Protein 3RRV (pdb70)

Foldseek 3Di:
DPAPPQWDWDDDFQEIETERDPQVQLSEDAPSSLQRLLPPLVVQQPPVRHAAYEYAYPHQWRYPYHDLVRLLVCLPDLVSVVVSLVSLLSNLVSLLQRQHAYEYQTRAEQEQLRLQVLLSHDAYEYEQHHWYWYCQVVQQFQRQSHHLLRVVVQADVVVSVVRNNPGDTGGPVNCCVRRSHPYYDNGSVVVSVVVRVVVVVDDRVCNRVVSVVSSVVVVVSCVVPNVVSSVRRSVSSNDPSNSVSSVVVNPPD/DQPADQQWDWDDDFQEIEIERPPVVQLSEDAPSSLQRLLRVLVVLQPPVRHAAYEQAYPHQFRYAYHDLVRLLVLLPDVVSLVVSLVSLVSNQVSLLLHQHAYEYQGRAEQEQLRLQNLLSGDAYEYEQFHWYWYCQVVQQFQRQSRHLLRCVVQAPVVVSVVRRNPGDIQGPVRCCVGRSHVYYDNGRVVVRVVVRVVVVPDDRVVRRVVSNVVSVVVVVSCVVCNVVRSVRRSVRSNDPSNNVSSVVVVPPD/DPADQQWDWDDDFLEIEIERPPQVQQSADALRNLLRLLPPLVVLQVDPRHAEYEQAYPHAFRYAYHDLVRLLCCQPPLVSVVVSLVSLLSNLVSLLQRQHAYEYQTNAEQEQLRLQNLLSHDAYEHEQAHWYWYCQQVLQFQRQSHRLLRCVVQAPVVVSVVRNNPGDIGGPVNCCVRRSHVYYDNGSVVVRVVVRVVLVVDDRVVRRVVSNVVSVVVVVSCVVPNVVRSVRRSVRSNDPSNSVSSVVD/DPQDPQWDWDDDFLEIETEGDPAVQQSEDAPRSLQSLLPPLVVLQVPPRHAAYEYAYPYQFRYAYHDLVRLLCCLPDDVSVVVSLVSLLSNLVSLLLRQHAYEYLGRAEQEQLRLQVLLSHDAYEHEQFHWYWYCQVVLFFQRQSRHLLRVVVQAPVVVSVVRNNPRDTGGNVNCCVRRSHPYHDNGSVVVRVVVRVVVVVDDRVCRRVVSNVVSVVVVVSCVVPNVVRSVRRSVRSHDPSNNVSSVVD/DLPQPPQWDWDDDFLEIETERDDVVQQSEDAPSNLQSLLVPLVSQQPPPRHAAYEQAYPHQWRYAYHDLVRLLVLQPDLVSLVVSLVSLVRNQVSLLLGQHAYEYQGRAEQEQLRLQNLLSHDAYEHEQAHKYWYCQVVQQFQRQSRHLLRCVVFADVVVSVVRSNVRDIQGNVNCCVGRSHVYYDNGRVVVRVVVRVVVVVDDRVVRRVVSNVVSVVSVVSCVVPNVVRSVRRSVSSNDPSNSVRSVVVVD/DLPADQQWDWDDDFQEIEIEGDDVVQLSEDADSSLQRLLSPQVVLQPDPRHAAYEYAYPDQFRYAYHDLVRLLVLQPDLVSLVVSLVSLLSNLVSLLVGQHAYEYQGRAEQEQLRLQVLLSHDAYEYEQFHWYWYCQVVLQFQSASGHLLRCVVQAPVVVSVVRRNPRDIGGNVRCCVRRSHPYYDNGSVVVSVVVRVVLVVDDRVVSRVVSNVVSVVVVVSCVVPNVVRSVRRSVRSHDPSNSVSSVVD

Structure (mmCIF, N/CA/C/O backbone):
data_3RRV
#
_entry.id   3RRV
#
_cell.length_a   77.080
_cell.length_b   134.050
_cell.length_c   140.970
_cell.angle_alpha   90.000
_cell.angle_beta   90.000
_cell.angle_gamma   90.000
#
_symmetry.space_group_name_H-M   'P 21 21 21'
#
loop_
_entity.id
_entity.type
_entity.pdbx_description
1 polymer 'enoyl-CoA hydratase/isomerase'
2 non-polymer 'CALCIUM ION'
3 non-polymer 'CHLORIDE ION'
4 non-polymer 1,2-ETHANEDIOL
5 water water
#
loop_
_atom_site.group_PDB
_atom_site.id
_atom_site.type_symbol
_atom_site.label_atom_id
_atom_site.label_alt_id
_atom_site.label_comp_id
_atom_site.label_asym_id
_atom_site.label_entity_id
_atom_site.label_seq_id
_atom_site.pdbx_PDB_ins_code
_atom_site.Cartn_x
_atom_site.Cartn_y
_atom_site.Cartn_z
_atom_site.occupancy
_atom_site.B_iso_or_equiv
_atom_site.auth_seq_id
_atom_site.auth_comp_id
_atom_site.auth_asym_id
_atom_site.auth_atom_id
_atom_site.pdbx_PDB_model_num
ATOM 1 N N . TYR A 1 24 ? -11.505 20.850 37.596 1.00 29.43 2 TYR A N 1
ATOM 2 C CA . TYR A 1 24 ? -10.312 20.726 38.490 1.00 29.08 2 TYR A CA 1
ATOM 3 C C . TYR A 1 24 ? -9.760 22.094 38.920 1.00 29.52 2 TYR A C 1
ATOM 4 O O . TYR A 1 24 ? -8.579 22.215 39.262 1.00 29.00 2 TYR A O 1
ATOM 13 N N . ASP A 1 25 ? -10.623 23.116 38.900 1.00 30.44 3 ASP A N 1
ATOM 14 C CA . ASP A 1 25 ? -10.248 24.483 39.280 1.00 31.07 3 ASP A CA 1
ATOM 15 C C . ASP A 1 25 ? -9.014 24.978 38.524 1.00 30.74 3 ASP A C 1
ATOM 16 O O . ASP A 1 25 ? -8.101 25.543 39.130 1.00 30.84 3 ASP A O 1
ATOM 18 N N . MET A 1 26 ? -8.972 24.728 37.212 1.00 29.98 4 MET A N 1
ATOM 19 C CA . MET A 1 26 ? -7.862 25.191 36.374 1.00 28.16 4 MET A CA 1
ATOM 20 C C . MET A 1 26 ? -8.108 26.655 36.023 1.00 28.20 4 MET A C 1
ATOM 21 O O . MET A 1 26 ? -9.255 27.096 35.981 1.00 27.82 4 MET A O 1
ATOM 26 N N . PRO A 1 27 ? -7.024 27.422 35.800 1.00 27.71 5 PRO A N 1
ATOM 27 C CA . PRO A 1 27 ? -7.225 28.769 35.280 1.00 27.71 5 PRO A CA 1
ATOM 28 C C . PRO A 1 27 ? -7.455 28.700 33.772 1.00 27.68 5 PRO A C 1
ATOM 29 O O . PRO A 1 27 ? -7.271 27.645 33.164 1.00 26.35 5 PRO A O 1
ATOM 33 N N . THR A 1 28 ? -7.854 29.817 33.179 1.00 28.55 6 THR A N 1
ATOM 34 C CA . THR A 1 28 ? -8.217 29.845 31.767 1.00 29.38 6 THR A CA 1
ATOM 35 C C . THR A 1 28 ? -7.126 29.229 30.842 1.00 28.94 6 THR A C 1
ATOM 36 O O . THR A 1 28 ? -7.456 28.606 29.841 1.00 28.79 6 TH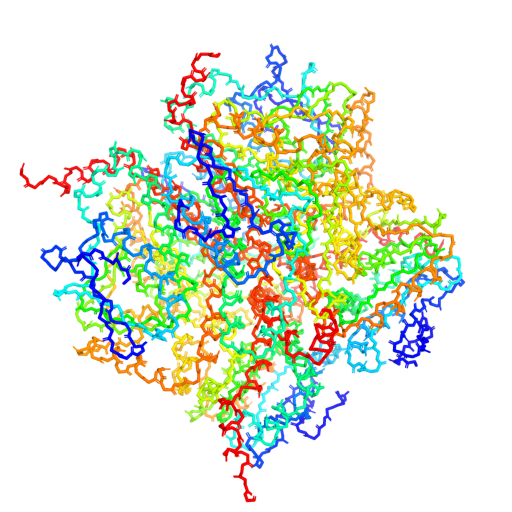R A O 1
ATOM 40 N N . GLU A 1 29 ? -5.851 29.381 31.204 1.00 28.35 7 GLU A N 1
ATOM 41 C CA . GLU A 1 29 ? -4.744 28.894 30.377 1.00 28.38 7 GLU A CA 1
ATOM 42 C C . GLU A 1 29 ? -4.523 27.369 30.332 1.00 28.28 7 GLU A C 1
ATOM 43 O O . GLU A 1 29 ? -3.638 26.884 29.637 1.00 28.00 7 GLU A O 1
ATOM 49 N N . ILE A 1 30 ? -5.327 26.622 31.070 1.00 28.53 8 ILE A N 1
ATOM 50 C CA . ILE A 1 30 ? -5.381 25.181 30.923 1.00 28.19 8 ILE A CA 1
ATOM 51 C C . ILE A 1 30 ? -6.846 24.759 30.785 1.00 28.43 8 ILE A C 1
ATOM 52 O O . ILE A 1 30 ? -7.607 24.712 31.759 1.00 28.52 8 ILE A O 1
ATOM 57 N N . ASP A 1 31 ? -7.260 24.482 29.564 1.00 28.64 9 ASP A N 1
ATOM 58 C CA . ASP A 1 31 ? -8.615 24.035 29.377 1.00 29.16 9 ASP A CA 1
ATOM 59 C C . ASP A 1 31 ? -8.663 22.538 29.599 1.00 29.00 9 ASP A C 1
ATOM 60 O O . ASP A 1 31 ? -7.835 21.808 29.046 1.00 28.30 9 ASP A O 1
ATOM 65 N N . VAL A 1 32 ? -9.615 22.082 30.416 1.00 29.99 10 VAL A N 1
ATOM 66 C CA . VAL A 1 32 ? -9.878 20.629 30.586 1.00 30.15 10 VAL A CA 1
ATOM 67 C C . VAL A 1 32 ? -11.313 20.279 30.182 1.00 30.66 10 VAL A C 1
ATOM 68 O O . VAL A 1 32 ? -12.268 20.796 30.763 1.00 30.99 10 VAL A O 1
ATOM 72 N N . ARG A 1 33 ? -11.446 19.408 29.183 1.00 30.46 11 ARG A N 1
ATOM 73 C CA . ARG A 1 33 ? -12.725 18.915 28.706 1.00 30.57 11 ARG A CA 1
ATOM 74 C C . ARG A 1 33 ? -12.833 17.456 29.130 1.00 30.39 11 ARG A C 1
ATOM 75 O O . ARG A 1 33 ? -11.853 16.704 29.039 1.00 30.44 11 ARG A O 1
ATOM 83 N N . ALA A 1 34 ? -14.008 17.057 29.603 1.00 30.05 12 ALA A N 1
ATOM 84 C CA . ALA A 1 34 ? -14.315 15.651 29.850 1.00 29.22 12 ALA A CA 1
ATOM 85 C C . ALA A 1 34 ? -15.099 15.047 28.675 1.00 29.28 12 ALA A C 1
ATOM 86 O O . ALA A 1 34 ? -15.972 15.703 28.100 1.00 29.35 12 ALA A O 1
ATOM 88 N N . ASP A 1 35 ? -14.726 13.826 28.284 1.00 28.72 13 ASP A N 1
ATOM 89 C CA . ASP A 1 35 ? -15.493 13.020 27.331 1.00 28.88 13 ASP A CA 1
ATOM 90 C C . ASP A 1 35 ? -15.576 11.628 27.952 1.00 28.36 13 ASP A C 1
ATOM 91 O O . ASP A 1 35 ? -14.682 10.803 27.785 1.00 27.92 13 ASP A O 1
ATOM 96 N N . GLY A 1 36 ? -16.662 11.385 28.679 1.00 28.68 14 GLY A N 1
ATOM 97 C CA . GLY A 1 36 ? -16.772 10.206 29.544 1.00 27.99 14 GLY A CA 1
ATOM 98 C C . GLY A 1 36 ? -15.611 10.131 30.529 1.00 27.07 14 GLY A C 1
ATOM 99 O O . GLY A 1 36 ? -15.426 11.025 31.356 1.00 26.82 14 GLY A O 1
ATOM 100 N N . ALA A 1 37 ? -14.822 9.062 30.413 1.00 25.90 15 ALA A N 1
ATOM 101 C CA . ALA A 1 37 ? -13.710 8.787 31.321 1.00 24.30 15 ALA A CA 1
ATOM 102 C C . ALA A 1 37 ? -12.394 9.410 30.820 1.00 23.48 15 ALA A C 1
ATOM 103 O O . ALA A 1 37 ? -11.343 9.264 31.466 1.00 22.79 15 ALA A O 1
ATOM 105 N N . LEU A 1 38 ? -12.474 10.099 29.673 1.00 22.66 16 LEU A N 1
ATOM 106 C CA . LEU A 1 38 ? -11.345 10.781 29.072 1.00 21.78 16 LEU A CA 1
ATOM 107 C C . LEU A 1 38 ? -11.283 12.256 29.472 1.00 21.59 16 LEU A C 1
ATOM 108 O O . LEU A 1 38 ? -12.297 12.937 29.539 1.00 21.66 16 LEU A O 1
ATOM 113 N N . ARG A 1 39 ? -10.078 12.740 29.738 1.00 21.15 17 ARG A N 1
ATOM 114 C CA . ARG A 1 39 ? -9.862 14.169 29.934 1.00 21.13 17 ARG A CA 1
ATOM 115 C C . ARG A 1 39 ? -8.969 14.728 28.825 1.00 21.14 17 ARG A C 1
ATOM 116 O O . ARG A 1 39 ? -7.869 14.221 28.596 1.00 20.96 17 ARG A O 1
ATOM 124 N N . ILE A 1 40 ? -9.434 15.761 28.127 1.00 21.10 18 ILE A N 1
ATOM 125 C CA . ILE A 1 40 ? -8.563 16.442 27.168 1.00 20.60 18 ILE A CA 1
ATOM 126 C C . ILE A 1 40 ? -8.014 17.736 27.761 1.00 20.61 18 ILE A C 1
ATOM 127 O O . ILE A 1 40 ? -8.753 18.654 28.144 1.00 20.59 18 ILE A O 1
ATOM 132 N N . ILE A 1 41 ? -6.696 17.784 27.832 1.00 20.70 19 ILE A N 1
ATOM 133 C CA . ILE A 1 41 ? -5.978 18.853 28.465 1.00 20.45 19 ILE A CA 1
ATOM 134 C C . ILE A 1 41 ? -5.427 19.681 27.321 1.00 21.56 19 ILE A C 1
ATOM 135 O O . ILE A 1 41 ? -4.599 19.180 26.532 1.00 22.09 19 ILE A O 1
ATOM 140 N N . THR A 1 42 ? -5.896 20.923 27.196 1.00 21.80 20 THR A N 1
ATOM 141 C CA . THR A 1 42 ? -5.401 21.816 26.158 1.00 22.26 20 THR A CA 1
ATOM 142 C C . THR A 1 42 ? -4.690 23.016 26.779 1.00 22.79 20 THR A C 1
ATOM 143 O O . THR A 1 42 ? -5.293 23.778 27.540 1.00 23.09 20 THR A O 1
ATOM 147 N N . LEU A 1 43 ? -3.401 23.175 26.470 1.00 22.82 21 LEU A N 1
ATOM 148 C CA . LEU A 1 43 ? -2.669 24.345 26.920 1.00 23.04 21 LEU A CA 1
ATOM 149 C C . LEU A 1 43 ? -3.245 25.535 26.144 1.00 23.90 21 LEU A C 1
ATOM 150 O O . LEU A 1 43 ? -3.373 25.471 24.919 1.00 25.13 21 LEU A O 1
ATOM 155 N N . ASN A 1 44 ? -3.640 26.587 26.846 1.00 24.50 22 ASN A N 1
ATOM 156 C CA . ASN A 1 44 ? -4.554 27.588 26.251 1.00 26.11 22 ASN A CA 1
ATOM 157 C C . ASN A 1 44 ? -4.144 29.039 26.445 1.00 26.12 22 ASN A C 1
ATOM 158 O O . ASN A 1 44 ? -4.807 29.770 27.171 1.00 26.33 22 ASN A O 1
ATOM 163 N N . ARG A 1 45 ? -3.017 29.419 25.822 1.00 26.47 23 ARG A N 1
ATOM 164 C CA . ARG A 1 45 ? -2.664 30.820 25.545 1.00 26.48 23 ARG A CA 1
ATOM 165 C C . ARG A 1 45 ? -2.172 30.834 24.093 1.00 26.49 23 ARG A C 1
ATOM 166 O O . ARG A 1 45 ? -0.996 31.114 23.832 1.00 25.11 23 ARG A O 1
ATOM 174 N N . PRO A 1 46 ? -3.082 30.538 23.142 1.00 26.93 24 PRO A N 1
ATOM 175 C CA . PRO A 1 46 ? -2.680 30.295 21.767 1.00 27.32 24 PRO A CA 1
ATOM 176 C C . PRO A 1 46 ? -1.982 31.464 21.115 1.00 28.46 24 PRO A C 1
ATOM 177 O O . PRO A 1 46 ? -1.088 31.251 20.277 1.00 28.26 24 PRO A O 1
ATOM 181 N N . ASP A 1 47 ? -2.351 32.687 21.514 1.00 29.65 25 ASP A N 1
ATOM 182 C CA . ASP A 1 47 ? -1.746 33.895 20.939 1.00 30.58 25 ASP A CA 1
ATOM 183 C C . ASP A 1 47 ? -0.293 34.116 21.364 1.00 29.75 25 ASP A C 1
ATOM 184 O O . ASP A 1 47 ? 0.414 34.901 20.715 1.00 30.10 25 ASP A O 1
ATOM 189 N N . SER A 1 48 ? 0.138 33.428 22.427 1.00 28.25 26 SER A N 1
ATOM 190 C CA . SER A 1 48 ? 1.547 33.407 22.864 1.00 27.94 26 SER A CA 1
ATOM 191 C C . SER A 1 48 ? 2.234 32.053 22.578 1.00 27.17 26 SER A C 1
ATOM 192 O O . SER A 1 48 ? 3.246 31.719 23.196 1.00 26.67 26 SER A O 1
ATOM 195 N N . LEU A 1 49 ? 1.671 31.267 21.660 1.00 26.35 27 LEU A N 1
ATOM 196 C CA . LEU A 1 49 ? 2.236 29.961 21.316 1.00 24.53 27 LEU A CA 1
ATOM 197 C C . LEU A 1 49 ? 2.298 29.041 22.555 1.00 23.59 27 LEU A C 1
ATOM 198 O O . LEU A 1 49 ? 3.191 28.167 22.712 1.00 21.51 27 LEU A O 1
ATOM 203 N N . ASN A 1 50 ? 1.287 29.259 23.404 1.00 22.13 28 ASN A N 1
ATOM 204 C CA . ASN A 1 50 ? 1.091 28.598 24.682 1.00 21.24 28 ASN A CA 1
ATOM 205 C C . ASN A 1 50 ? 2.304 28.653 25.584 1.00 21.10 28 ASN A C 1
ATOM 206 O O . ASN A 1 50 ? 2.639 27.674 26.265 1.00 21.32 28 ASN A O 1
ATOM 211 N N . SER A 1 51 ? 2.959 29.805 25.607 1.00 20.74 29 SER A N 1
ATOM 212 C CA . SER A 1 51 ? 4.150 29.937 26.400 1.00 20.30 29 SER A CA 1
ATOM 213 C C . SER A 1 51 ? 3.758 29.954 27.858 1.00 20.35 29 SER A C 1
ATOM 214 O O . SER A 1 51 ? 2.612 30.271 28.181 1.00 20.75 29 SER A O 1
ATOM 217 N N . VAL A 1 52 ? 4.707 29.608 28.731 1.00 20.14 30 VAL A N 1
ATOM 218 C CA . VAL A 1 52 ? 4.444 29.408 30.152 1.00 20.40 30 VAL A CA 1
ATOM 219 C C . VAL A 1 52 ? 4.483 30.683 31.016 1.00 20.81 30 VAL A C 1
ATOM 220 O O . VAL A 1 52 ? 5.528 31.313 31.173 1.00 21.47 30 VAL A O 1
ATOM 224 N N . ASN A 1 53 ? 3.335 31.061 31.565 1.00 20.81 31 ASN A N 1
ATOM 225 C CA . ASN A 1 53 ? 3.278 32.103 32.596 1.00 20.87 31 ASN A CA 1
ATOM 226 C C . ASN A 1 53 ? 2.972 31.466 33.959 1.00 20.90 31 ASN A C 1
ATOM 227 O O . ASN A 1 53 ? 2.815 30.235 34.050 1.00 20.47 31 ASN A O 1
ATOM 232 N N . ASP A 1 54 ? 2.869 32.274 35.014 1.00 21.33 32 ASP A N 1
ATOM 233 C CA . ASP A 1 54 ? 2.711 31.704 36.352 1.00 21.92 32 ASP A CA 1
ATOM 234 C C . ASP A 1 54 ? 1.435 30.858 36.468 1.00 21.95 32 ASP A C 1
ATOM 235 O O . ASP A 1 54 ? 1.458 29.813 37.111 1.00 22.04 32 ASP A O 1
ATOM 240 N N . ASP A 1 55 ? 0.351 31.309 35.830 1.00 22.11 33 ASP A N 1
ATOM 241 C CA . ASP A 1 55 ? -0.945 30.643 35.872 1.00 21.87 33 ASP A CA 1
ATOM 242 C C . ASP A 1 55 ? -0.915 29.295 35.159 1.00 21.78 33 ASP A C 1
ATOM 243 O O . ASP A 1 55 ? -1.577 28.347 35.579 1.00 22.28 33 ASP A O 1
ATOM 248 N N . LEU A 1 56 ? -0.170 29.213 34.069 1.00 21.51 34 LEU A N 1
ATOM 249 C CA . LEU A 1 56 ? -0.077 27.967 33.323 1.00 21.22 34 LEU A CA 1
ATOM 250 C C . LEU A 1 56 ? 0.807 26.999 34.112 1.00 20.20 34 LEU A C 1
ATOM 251 O O . LEU A 1 56 ? 0.513 25.812 34.217 1.00 20.07 34 LEU A O 1
ATOM 256 N N . HIS A 1 57 ? 1.864 27.535 34.699 1.00 19.57 35 HIS A N 1
ATOM 257 C CA . HIS A 1 57 ? 2.753 26.764 35.554 1.00 19.06 35 HIS A CA 1
ATOM 258 C C . HIS A 1 57 ? 2.048 26.199 36.799 1.00 19.25 35 HIS A C 1
ATOM 259 O O . HIS A 1 57 ? 2.095 24.985 37.060 1.00 19.12 35 HIS A O 1
ATOM 266 N N . VAL A 1 58 ? 1.376 27.062 37.552 1.00 19.01 36 VAL A N 1
ATOM 267 C CA . VAL A 1 58 ? 0.664 26.617 38.743 1.00 19.03 36 VAL A CA 1
ATOM 268 C C . VAL A 1 58 ? -0.394 25.544 38.404 1.00 19.13 36 VAL A C 1
ATOM 269 O O . VAL A 1 58 ? -0.576 24.558 39.142 1.00 18.36 36 VAL A O 1
ATOM 273 N N . GLY A 1 59 ? -1.111 25.748 37.302 1.00 18.78 37 GLY A N 1
ATOM 274 C CA . GLY A 1 59 ? -2.168 24.812 36.932 1.00 19.18 37 GLY A CA 1
ATOM 275 C C . GLY A 1 59 ? -1.617 23.421 36.643 1.00 19.01 37 GLY A C 1
ATOM 276 O O . GLY A 1 59 ? -2.169 22.423 37.096 1.00 18.97 37 GLY A O 1
ATOM 277 N N . LEU A 1 60 ? -0.528 23.366 35.874 1.00 19.29 38 LEU A N 1
ATOM 278 C CA . LEU A 1 60 ? 0.155 22.121 35.591 1.00 19.32 38 LEU A CA 1
ATOM 279 C C . LEU A 1 60 ? 0.617 21.438 36.858 1.00 19.60 38 LEU A C 1
ATOM 280 O O . LEU A 1 60 ? 0.560 20.222 36.950 1.00 19.99 38 LEU A O 1
ATOM 285 N N . ALA A 1 61 ? 1.060 22.207 37.850 1.00 20.17 39 ALA A N 1
ATOM 286 C CA . ALA A 1 61 ? 1.548 21.612 39.099 1.00 20.43 39 ALA A CA 1
ATOM 287 C C . ALA A 1 61 ? 0.425 20.920 39.881 1.00 21.33 39 ALA A C 1
ATOM 288 O O . ALA A 1 61 ? 0.651 19.892 40.555 1.00 21.15 39 ALA A O 1
ATOM 290 N N . ARG A 1 62 ? -0.782 21.472 39.795 1.00 22.13 40 ARG A N 1
ATOM 291 C CA . ARG A 1 62 ? -1.898 20.927 40.575 1.00 23.71 40 ARG A CA 1
ATOM 292 C C . ARG A 1 62 ? -2.658 19.849 39.834 1.00 23.65 40 ARG A C 1
ATOM 293 O O . ARG A 1 62 ? -3.386 19.071 40.458 1.00 24.35 40 ARG A O 1
ATOM 301 N N . LEU A 1 63 ? -2.498 19.803 38.514 1.00 22.33 41 LEU A N 1
ATOM 302 C CA . LEU A 1 63 ? -3.451 19.064 37.716 1.00 22.36 41 LEU A CA 1
ATOM 303 C C . LEU A 1 63 ? -3.349 17.550 37.896 1.00 21.91 41 LEU A C 1
ATOM 304 O O . LEU A 1 63 ? -4.370 16.873 38.090 1.00 22.35 41 LEU A O 1
ATOM 309 N N . TRP A 1 64 ? -2.125 17.036 37.854 1.00 20.46 42 TRP A N 1
ATOM 310 C CA . TRP A 1 64 ? -1.904 15.613 37.893 1.00 20.28 42 TRP A CA 1
ATOM 311 C C . TRP A 1 64 ? -2.508 14.926 39.115 1.00 21.40 42 TRP A C 1
ATOM 312 O O . TRP A 1 64 ? -3.225 13.935 38.967 1.00 21.43 42 TRP A O 1
ATOM 323 N N . GLN A 1 65 ? -2.270 15.468 40.301 1.00 22.21 43 GLN A N 1
ATOM 324 C CA . GLN A 1 65 ? -2.886 14.915 41.501 1.00 24.21 43 GLN A CA 1
ATOM 325 C C . GLN A 1 65 ? -4.429 14.959 41.463 1.00 25.03 43 GLN A C 1
ATOM 326 O O . GLN A 1 65 ? -5.087 14.015 41.937 1.00 25.60 43 GLN A O 1
ATOM 332 N N . ARG A 1 66 ? -5.016 16.020 40.897 1.00 24.89 44 ARG A N 1
ATOM 333 C CA . ARG A 1 66 ? -6.485 16.059 40.786 1.00 25.57 44 ARG A CA 1
ATOM 334 C C . ARG A 1 66 ? -7.055 15.042 39.781 1.00 25.59 44 ARG A C 1
ATOM 335 O O . ARG A 1 66 ? -8.178 14.550 39.968 1.00 26.57 44 ARG A O 1
ATOM 343 N N . LEU A 1 67 ? -6.291 14.707 38.741 1.00 24.20 45 LEU A N 1
ATOM 344 C CA . LEU A 1 67 ? -6.686 13.619 37.848 1.00 23.99 45 LEU A CA 1
ATOM 345 C C . LEU A 1 67 ? -6.593 12.273 38.577 1.00 23.96 45 LEU A C 1
ATOM 346 O O . LEU A 1 67 ? -7.526 11.462 38.524 1.00 24.10 45 LEU A O 1
ATOM 351 N N . THR A 1 68 ? -5.478 12.060 39.276 1.00 23.34 46 THR A N 1
ATOM 352 C CA . THR A 1 68 ? -5.264 10.843 40.050 1.00 22.72 46 THR A CA 1
ATOM 353 C C . THR A 1 68 ? -6.408 10.584 41.039 1.00 23.55 46 THR A C 1
ATOM 354 O O . THR A 1 68 ? -6.756 9.451 41.269 1.00 24.12 46 THR A O 1
ATOM 358 N N . ASP A 1 69 ? -7.029 11.633 41.561 1.00 24.17 47 ASP A N 1
ATOM 359 C CA . ASP A 1 69 ? -8.016 11.489 42.642 1.00 25.39 47 ASP A CA 1
ATOM 360 C C . ASP A 1 69 ? -9.449 11.542 42.154 1.00 26.07 47 ASP A C 1
ATOM 361 O O . ASP A 1 69 ? -10.379 11.349 42.944 1.00 27.17 47 ASP A O 1
ATOM 366 N N . ASP A 1 70 ? -9.625 11.815 40.864 1.00 26.03 48 ASP A N 1
ATOM 367 C CA . ASP A 1 70 ? -10.952 11.781 40.253 1.00 26.33 48 ASP A CA 1
ATOM 368 C C . ASP A 1 70 ? -11.227 10.387 39.674 1.00 26.05 48 ASP A C 1
ATOM 369 O O . ASP A 1 70 ? -10.870 10.114 38.529 1.00 25.62 48 ASP A O 1
ATOM 374 N N . PRO A 1 71 ? -11.891 9.504 40.450 1.00 26.45 49 PRO A N 1
ATOM 375 C CA . PRO A 1 71 ? -12.031 8.135 39.917 1.00 26.05 49 PRO A CA 1
ATOM 376 C C . PRO A 1 71 ? -12.929 8.083 38.677 1.00 25.15 49 PRO A C 1
ATOM 377 O O . PRO A 1 71 ? -13.021 7.047 38.029 1.00 23.91 49 PRO A O 1
ATOM 381 N N . THR A 1 72 ? -13.542 9.208 38.318 1.00 24.99 50 THR A N 1
ATOM 382 C CA . THR A 1 72 ? -14.308 9.255 37.067 1.00 25.07 50 THR A CA 1
ATOM 383 C C . THR A 1 72 ? -13.405 9.504 35.846 1.00 24.79 50 THR A C 1
ATOM 384 O O . THR A 1 72 ? -13.891 9.468 34.714 1.00 24.53 50 THR A O 1
ATOM 388 N N . ALA A 1 73 ? -12.101 9.753 36.087 1.00 23.74 51 ALA A N 1
ATOM 389 C CA . ALA A 1 73 ? -11.111 9.907 35.012 1.00 22.60 51 ALA A CA 1
ATOM 390 C C . ALA A 1 73 ? -10.210 8.699 34.907 1.00 21.81 51 ALA A C 1
ATOM 391 O O . ALA A 1 73 ? -9.765 8.180 35.933 1.00 21.67 51 ALA A O 1
ATOM 393 N N . ARG A 1 74 ? -9.960 8.233 33.673 1.00 20.97 52 ARG A N 1
ATOM 394 C CA . ARG A 1 74 ? -9.122 7.016 33.473 1.00 20.34 52 ARG A CA 1
ATOM 395 C C . ARG A 1 74 ? -8.086 7.139 32.334 1.00 19.80 52 ARG A C 1
ATOM 396 O O . ARG A 1 74 ? -7.303 6.215 32.085 1.00 18.07 52 ARG A O 1
ATOM 404 N N . ALA A 1 75 ? -8.081 8.289 31.654 1.00 19.31 53 ALA A N 1
ATOM 405 C CA . ALA A 1 75 ? -7.132 8.531 30.575 1.00 18.70 53 ALA A CA 1
ATOM 406 C C . ALA A 1 75 ? -7.118 9.998 30.196 1.00 18.96 53 ALA A C 1
ATOM 407 O O . ALA A 1 75 ? -8.154 10.705 30.329 1.00 19.55 53 ALA A O 1
ATOM 409 N N . ALA A 1 76 ? -5.955 10.461 29.719 1.00 17.66 54 ALA A N 1
ATOM 410 C CA . ALA A 1 76 ? -5.852 11.837 29.262 1.00 16.90 54 ALA A CA 1
ATOM 411 C C . ALA A 1 76 ? -5.118 12.025 27.948 1.00 16.13 54 ALA A C 1
ATOM 412 O O . ALA A 1 76 ? -4.277 11.229 27.573 1.00 16.25 54 ALA A O 1
ATOM 414 N N . VAL A 1 77 ? -5.481 13.090 27.243 1.00 15.81 55 VAL A N 1
ATOM 415 C CA . VAL A 1 77 ? -4.714 13.601 26.127 1.00 14.90 55 VAL A CA 1
ATOM 416 C C . VAL A 1 77 ? -4.281 14.991 26.542 1.00 14.99 55 VAL A C 1
ATOM 417 O O . VAL A 1 77 ? -5.055 15.725 27.169 1.00 14.85 55 VAL A O 1
ATOM 421 N N . ILE A 1 78 ? -3.033 15.335 26.225 1.00 14.94 56 ILE A N 1
ATOM 422 C CA . ILE A 1 78 ? -2.533 16.705 26.393 1.00 14.57 56 ILE A CA 1
ATOM 423 C C . ILE A 1 78 ? -2.063 17.282 25.036 1.00 15.20 56 ILE A C 1
ATOM 424 O O . ILE A 1 78 ? -1.319 16.645 24.282 1.00 14.99 56 ILE A O 1
ATOM 429 N N . THR A 1 79 ? -2.514 18.494 24.734 1.00 15.68 57 THR A N 1
ATOM 430 C CA . THR A 1 79 ? -2.192 19.145 23.463 1.00 15.54 57 THR A CA 1
ATOM 431 C C . THR A 1 79 ? -2.138 20.647 23.697 1.00 15.87 57 THR A C 1
ATOM 432 O O . THR A 1 79 ? -2.395 21.099 24.831 1.00 14.80 57 THR A O 1
ATOM 436 N N . GLY A 1 80 ? -1.778 21.399 22.650 1.00 16.43 58 GLY A N 1
ATOM 437 C CA . GLY A 1 80 ? -1.816 22.860 22.685 1.00 17.71 58 GLY A CA 1
ATOM 438 C C . GLY A 1 80 ? -2.842 23.474 21.757 1.00 19.20 58 GLY A C 1
ATOM 439 O O . GLY A 1 80 ? -3.069 22.967 20.634 1.00 19.31 58 GLY A O 1
ATOM 440 N N . ALA A 1 81 ? -3.470 24.568 22.212 1.00 20.02 59 ALA A N 1
ATOM 441 C CA . ALA A 1 81 ? -4.356 25.354 21.326 1.00 20.87 59 ALA A CA 1
ATOM 442 C C . ALA A 1 81 ? -3.533 26.089 20.266 1.00 21.09 59 ALA A C 1
ATOM 443 O O . ALA A 1 81 ? -2.450 26.571 20.563 1.00 20.47 59 ALA A O 1
ATOM 445 N N . GLY A 1 82 ? -4.056 26.168 19.038 1.00 22.39 60 GLY A N 1
ATOM 446 C CA . GLY A 1 82 ? -3.436 26.943 17.955 1.00 22.43 60 GLY A CA 1
ATOM 447 C C . GLY A 1 82 ? -2.275 26.234 17.294 1.00 22.52 60 GLY A C 1
ATOM 448 O O . GLY A 1 82 ? -2.340 25.032 17.026 1.00 22.48 60 GLY A O 1
ATOM 449 N N . ARG A 1 83 ? -1.209 26.971 17.018 1.00 23.00 61 ARG A N 1
ATOM 450 C CA . ARG A 1 83 ? -0.126 26.426 16.160 1.00 23.34 61 ARG A CA 1
ATOM 451 C C . ARG A 1 83 ? 0.919 25.624 16.932 1.00 22.51 61 ARG A C 1
ATOM 452 O O . ARG A 1 83 ? 1.561 24.734 16.378 1.00 22.39 61 ARG A O 1
ATOM 454 N N . ALA A 1 84 ? 1.062 25.898 18.223 1.00 21.75 62 ALA A N 1
ATOM 455 C CA . ALA A 1 84 ? 2.098 25.219 18.972 1.00 21.21 62 ALA A CA 1
ATOM 456 C C . ALA A 1 84 ? 1.577 24.320 20.078 1.00 20.68 62 ALA A C 1
ATOM 457 O O . ALA A 1 84 ? 0.458 24.452 20.556 1.00 20.88 62 ALA A O 1
ATOM 459 N N . PHE A 1 85 ? 2.423 23.393 20.479 1.00 19.99 63 PHE A N 1
ATOM 460 C CA . PHE A 1 85 ? 2.198 22.699 21.711 1.00 19.51 63 PHE A CA 1
ATOM 461 C C . PHE A 1 85 ? 2.544 23.675 22.865 1.00 19.55 63 PHE A C 1
ATOM 462 O O . PHE A 1 85 ? 1.687 23.991 23.673 1.00 19.30 63 PHE A O 1
ATOM 470 N N . SER A 1 86 ? 3.788 24.140 22.921 1.00 19.60 64 SER A N 1
ATOM 471 C CA . SER A 1 86 ? 4.207 25.199 23.828 1.00 20.79 64 SER A CA 1
ATOM 472 C C . SER A 1 86 ? 5.596 25.709 23.447 1.00 21.44 64 SER A C 1
ATOM 473 O O . SER A 1 86 ? 6.548 24.959 23.390 1.00 21.99 64 SER A O 1
ATOM 476 N N . ALA A 1 87 ? 5.691 27.009 23.224 1.00 23.23 65 ALA A N 1
ATOM 477 C CA . ALA A 1 87 ? 6.908 27.675 22.825 1.00 24.62 65 ALA A CA 1
ATOM 478 C C . ALA A 1 87 ? 7.879 27.904 23.969 1.00 25.64 65 ALA A C 1
ATOM 479 O O . ALA A 1 87 ? 8.992 28.382 23.754 1.00 26.56 65 ALA A O 1
ATOM 481 N N . GLY A 1 88 ? 7.489 27.572 25.186 1.00 26.74 66 GLY A N 1
ATOM 482 C CA . GLY A 1 88 ? 8.397 27.773 26.327 1.00 27.77 66 GLY A CA 1
ATOM 483 C C . GLY A 1 88 ? 7.973 28.875 27.285 1.00 28.02 66 GLY A C 1
ATOM 484 O O . GLY A 1 88 ? 6.827 29.291 27.294 1.00 27.21 66 GLY A O 1
ATOM 485 N N . GLY A 1 89 ? 8.914 29.336 28.104 1.00 28.99 67 GLY A N 1
ATOM 486 C CA . GLY A 1 89 ? 8.648 30.416 29.051 1.00 28.95 67 GLY A CA 1
ATOM 487 C C . GLY A 1 89 ? 8.278 31.727 28.386 1.00 29.78 67 GLY A C 1
ATOM 488 O O . GLY A 1 89 ? 8.860 32.132 27.368 1.00 29.08 67 GLY A O 1
ATOM 489 N N . ASP A 1 90 ? 7.256 32.351 28.960 1.00 30.65 68 ASP A N 1
ATOM 490 C CA . ASP A 1 90 ? 6.921 33.742 28.728 1.00 31.65 68 ASP A CA 1
ATOM 491 C C . ASP A 1 90 ? 8.123 34.562 29.218 1.00 31.66 68 ASP A C 1
ATOM 492 O O . ASP A 1 90 ? 8.572 34.377 30.357 1.00 31.81 68 ASP A O 1
ATOM 497 N N . PHE A 1 91 ? 8.659 35.432 28.352 1.00 31.84 69 PHE A N 1
ATOM 498 C CA . PHE A 1 91 ? 9.852 36.256 28.673 1.00 31.61 69 PHE A CA 1
ATOM 499 C C . PHE A 1 91 ? 9.626 37.180 29.853 1.00 30.29 69 PHE A C 1
ATOM 500 O O . PHE A 1 91 ? 10.526 37.367 30.664 1.00 30.14 69 PHE A O 1
ATOM 508 N N . GLY A 1 92 ? 8.432 37.756 29.934 1.00 29.25 70 GLY A N 1
ATOM 509 C CA . GLY A 1 92 ? 8.022 38.541 31.098 1.00 28.56 70 GLY A CA 1
ATOM 510 C C . GLY A 1 92 ? 8.008 37.753 32.413 1.00 27.68 70 GLY A C 1
ATOM 511 O O . GLY A 1 92 ? 8.454 38.265 33.455 1.00 27.80 70 GLY A O 1
ATOM 512 N N . TYR A 1 93 ? 7.498 36.515 32.369 1.00 26.07 71 TYR A N 1
ATOM 513 C CA . TYR A 1 93 ? 7.549 35.613 33.520 1.00 24.90 71 TYR A CA 1
ATOM 514 C C . TYR A 1 93 ? 9.020 35.358 33.910 1.00 24.29 71 TYR A C 1
ATOM 515 O O . TYR A 1 93 ? 9.404 35.593 35.052 1.00 23.47 71 TYR A O 1
ATOM 524 N N . LEU A 1 94 ? 9.829 34.914 32.951 1.00 23.49 72 LEU A N 1
ATOM 525 C CA . LEU A 1 94 ? 11.243 34.682 33.185 1.00 24.41 72 LEU A CA 1
ATOM 526 C C . LEU A 1 94 ? 12.004 35.897 33.781 1.00 24.67 72 LEU A C 1
ATOM 527 O O . LEU A 1 94 ? 12.864 35.713 34.641 1.00 24.64 72 LEU A O 1
ATOM 532 N N . LYS A 1 95 ? 11.710 37.109 33.310 1.00 24.60 73 LYS A N 1
ATOM 533 C CA . LYS A 1 95 ? 12.339 38.311 33.854 1.00 25.72 73 LYS A CA 1
ATOM 534 C C . LYS A 1 95 ? 11.868 38.566 35.300 1.00 25.90 73 LYS A C 1
ATOM 535 O O . LYS A 1 95 ? 12.683 38.862 36.185 1.00 26.15 73 LYS A O 1
ATOM 537 N N . GLU A 1 96 ? 10.571 38.439 35.549 1.00 25.83 74 GLU A N 1
ATOM 538 C CA . GLU A 1 96 ? 10.091 38.510 36.933 1.00 26.85 74 GLU A CA 1
ATOM 539 C C . GLU A 1 96 ? 10.838 37.542 37.866 1.00 26.80 74 GLU A C 1
ATOM 540 O O . GLU A 1 96 ? 11.230 37.930 38.968 1.00 27.42 74 GLU A O 1
ATOM 546 N N . LEU A 1 97 ? 11.089 36.321 37.384 1.00 26.55 75 LEU A N 1
ATOM 547 C CA . LEU A 1 97 ? 11.792 35.270 38.146 1.00 26.26 75 LEU A CA 1
ATOM 548 C C . LEU A 1 97 ? 13.219 35.619 38.511 1.00 26.80 75 LEU A C 1
ATOM 549 O O . LEU A 1 97 ? 13.689 35.224 39.590 1.00 28.09 75 LEU A O 1
ATOM 554 N N . SER A 1 98 ? 13.914 36.366 37.655 1.00 26.20 76 SER A N 1
ATOM 555 C CA . SER A 1 98 ? 15.226 36.902 38.046 1.00 26.45 76 SER A CA 1
ATOM 556 C C . SER A 1 98 ? 15.192 38.016 39.111 1.00 26.72 76 SER A C 1
ATOM 557 O O . SER A 1 98 ? 16.244 38.382 39.662 1.00 27.79 76 SER A O 1
ATOM 560 N N . ALA A 1 99 ? 14.017 38.558 39.399 1.00 25.87 77 ALA A N 1
ATOM 561 C CA . ALA A 1 99 ? 13.943 39.719 40.288 1.00 26.57 77 ALA A CA 1
ATOM 562 C C . ALA A 1 99 ? 13.295 39.419 41.648 1.00 26.36 77 ALA A C 1
ATOM 563 O O . ALA A 1 99 ? 13.574 40.090 42.615 1.00 26.59 77 ALA A O 1
ATOM 565 N N . ASP A 1 100 ? 12.443 38.405 41.706 1.00 26.60 78 ASP A N 1
ATOM 566 C CA . ASP A 1 100 ? 11.564 38.157 42.857 1.00 27.09 78 ASP A CA 1
ATOM 567 C C . ASP A 1 100 ? 11.897 36.800 43.497 1.00 26.96 78 ASP A C 1
ATOM 568 O O . ASP A 1 100 ? 11.537 35.745 42.937 1.00 26.96 78 ASP A O 1
ATOM 573 N N . ALA A 1 101 ? 12.563 36.808 44.652 1.00 26.90 79 ALA A N 1
ATOM 574 C CA . ALA A 1 101 ? 12.965 35.538 45.295 1.00 26.88 79 ALA A CA 1
ATOM 575 C C . ALA A 1 101 ? 11.800 34.637 45.734 1.00 27.37 79 ALA A C 1
ATOM 576 O O . ALA A 1 101 ? 11.907 33.398 45.662 1.00 27.64 79 ALA A O 1
ATOM 578 N N . ASP A 1 102 ? 10.707 35.258 46.179 1.00 27.83 80 ASP A N 1
ATOM 579 C CA . ASP A 1 102 ? 9.481 34.549 46.555 1.00 28.24 80 ASP A CA 1
ATOM 580 C C . ASP A 1 102 ? 8.864 33.821 45.368 1.00 27.49 80 ASP A C 1
ATOM 581 O O . ASP A 1 102 ? 8.574 32.625 45.466 1.00 27.33 80 ASP A O 1
ATOM 586 N N . LEU A 1 103 ? 8.671 34.533 44.257 1.00 27.04 81 LEU A N 1
ATOM 587 C CA . LEU A 1 103 ? 8.156 33.915 43.024 1.00 26.82 81 LEU A CA 1
ATOM 588 C C . LEU A 1 103 ? 9.084 32.788 42.559 1.00 25.71 81 LEU A C 1
ATOM 589 O O . LEU A 1 103 ? 8.623 31.721 42.155 1.00 25.42 81 LEU A O 1
ATOM 594 N N . ARG A 1 104 ? 10.390 33.014 42.665 1.00 25.17 82 ARG A N 1
ATOM 595 C CA . ARG A 1 104 ? 11.370 32.003 42.316 1.00 24.61 82 ARG A CA 1
ATOM 596 C C . ARG A 1 104 ? 11.163 30.723 43.119 1.00 24.50 82 ARG A C 1
ATOM 597 O O . ARG A 1 104 ? 11.047 29.628 42.540 1.00 24.65 82 ARG A O 1
ATOM 605 N N . ALA A 1 105 ? 11.105 30.850 44.444 1.00 23.85 83 ALA A N 1
ATOM 606 C CA . ALA A 1 105 ? 10.905 29.695 45.305 1.00 23.22 83 ALA A CA 1
ATOM 607 C C . ALA A 1 105 ? 9.588 28.998 44.984 1.00 23.14 83 ALA A C 1
ATOM 608 O O . ALA A 1 105 ? 9.500 27.760 45.020 1.00 23.02 83 ALA A O 1
ATOM 610 N N . LYS A 1 106 ? 8.568 29.779 44.641 1.00 23.29 84 LYS A N 1
ATOM 611 C CA . LYS A 1 106 ? 7.299 29.173 44.275 1.00 23.61 84 LYS A CA 1
ATOM 612 C C . LYS A 1 106 ? 7.449 28.313 43.035 1.00 23.25 84 LYS A C 1
ATOM 613 O O . LYS A 1 106 ? 7.034 27.157 43.047 1.00 22.92 84 LYS A O 1
ATOM 619 N N . THR A 1 107 ? 8.063 28.881 41.988 1.00 23.41 85 THR A N 1
ATOM 620 C CA . THR A 1 107 ? 8.187 28.221 40.693 1.00 22.82 85 THR A CA 1
ATOM 621 C C . THR A 1 107 ? 8.964 26.903 40.845 1.00 22.59 85 THR A C 1
ATOM 622 O O . THR A 1 107 ? 8.571 25.882 40.282 1.00 22.22 85 THR A O 1
ATOM 626 N N . ILE A 1 108 ? 10.041 26.923 41.633 1.00 22.54 86 ILE A N 1
ATOM 627 C CA . ILE A 1 108 ? 10.789 25.715 41.947 1.00 22.11 86 ILE A CA 1
ATOM 628 C C . ILE A 1 108 ? 9.867 24.637 42.580 1.00 22.31 86 ILE A C 1
ATOM 629 O O . ILE A 1 108 ? 9.868 23.465 42.137 1.00 22.73 86 ILE A O 1
ATOM 634 N N . ARG A 1 109 ? 9.082 25.002 43.592 1.00 21.44 87 ARG A N 1
ATOM 635 C CA . ARG A 1 109 ? 8.168 24.029 44.206 1.00 21.53 87 ARG A CA 1
ATOM 636 C C . ARG A 1 109 ? 7.192 23.460 43.185 1.00 21.79 87 ARG A C 1
ATOM 637 O O . ARG A 1 109 ? 6.984 22.232 43.118 1.00 22.01 87 ARG A O 1
ATOM 645 N N . ASP A 1 110 ? 6.604 24.346 42.385 1.00 21.73 88 ASP A N 1
ATOM 646 C CA . ASP A 1 110 ? 5.615 23.947 41.408 1.00 21.63 88 ASP A CA 1
ATOM 647 C C . ASP A 1 110 ? 6.207 23.120 40.284 1.00 21.17 88 ASP A C 1
ATOM 648 O O . ASP A 1 110 ? 5.550 22.194 39.783 1.00 21.01 88 ASP A O 1
ATOM 653 N N . GLY A 1 111 ? 7.435 23.456 39.883 1.00 20.96 89 GLY A N 1
ATOM 654 C CA . GLY A 1 111 ? 8.177 22.677 38.890 1.00 21.25 89 GLY A CA 1
ATOM 655 C C . GLY A 1 111 ? 8.414 21.233 39.318 1.00 21.57 89 GLY A C 1
ATOM 656 O O . GLY A 1 111 ? 8.249 20.282 38.537 1.00 20.74 89 GLY A O 1
ATOM 657 N N . ARG A 1 112 ? 8.785 21.079 40.582 1.00 22.61 90 ARG A N 1
ATOM 658 C CA . ARG A 1 112 ? 8.978 19.775 41.188 1.00 23.54 90 ARG A CA 1
ATOM 659 C C . ARG A 1 112 ? 7.701 18.958 41.112 1.00 22.89 90 ARG A C 1
ATOM 660 O O . ARG A 1 112 ? 7.745 17.741 40.834 1.00 23.43 90 ARG A O 1
ATOM 668 N N . GLU A 1 113 ? 6.577 19.625 41.349 1.00 21.90 91 GLU A N 1
ATOM 669 C CA . GLU A 1 113 ? 5.283 18.964 41.430 1.00 22.45 91 GLU A CA 1
ATOM 670 C C . GLU A 1 113 ? 4.753 18.517 40.084 1.00 21.05 91 GLU A C 1
ATOM 671 O O . GLU A 1 113 ? 4.089 17.478 39.995 1.00 20.75 91 GLU A O 1
ATOM 677 N N . ILE A 1 114 ? 5.049 19.298 39.048 1.00 19.57 92 ILE A N 1
ATOM 678 C CA . ILE A 1 114 ? 4.794 18.864 37.683 1.00 18.57 92 ILE A CA 1
ATOM 679 C C . ILE A 1 114 ? 5.479 17.528 37.406 1.00 17.61 92 ILE A C 1
ATOM 680 O O . ILE A 1 114 ? 4.798 16.569 37.028 1.00 18.43 92 ILE A O 1
ATOM 685 N N . VAL A 1 115 ? 6.780 17.451 37.663 1.00 16.23 93 VAL A N 1
ATOM 686 C CA . VAL A 1 115 ? 7.561 16.247 37.395 1.00 15.85 93 VAL A CA 1
ATOM 687 C C . VAL A 1 115 ? 7.143 15.051 38.244 1.00 16.52 93 VAL A C 1
ATOM 688 O O . VAL A 1 115 ? 6.872 13.987 37.718 1.00 16.03 93 VAL A O 1
ATOM 692 N N . LEU A 1 116 ? 7.093 15.235 39.560 1.00 17.13 94 LEU A N 1
ATOM 693 C CA . LEU A 1 116 ? 6.642 14.188 40.454 1.00 17.15 94 LEU A CA 1
ATOM 694 C C . LEU A 1 116 ? 5.191 13.850 40.170 1.00 17.12 94 LEU A C 1
ATOM 695 O O . LEU A 1 116 ? 4.824 12.667 40.175 1.00 17.07 94 LEU A O 1
ATOM 700 N N . GLY A 1 117 ? 4.376 14.885 39.917 1.00 16.53 95 GLY A N 1
ATOM 701 C CA . GLY A 1 117 ? 2.962 14.709 39.593 1.00 16.68 95 GLY A CA 1
ATOM 702 C C . GLY A 1 117 ? 2.721 13.834 38.373 1.00 17.04 95 GLY A C 1
ATOM 703 O O . GLY A 1 117 ? 1.895 12.922 38.416 1.00 17.66 95 GLY A O 1
ATOM 704 N N . MET A 1 118 ? 3.456 14.083 37.286 1.00 17.00 96 MET A N 1
ATOM 705 C CA . MET A 1 118 ? 3.316 13.254 36.092 1.00 17.01 96 MET A CA 1
ATOM 706 C C . MET A 1 118 ? 3.902 11.854 36.324 1.00 17.75 96 MET A C 1
ATOM 707 O O . MET A 1 118 ? 3.302 10.851 35.950 1.00 18.42 96 MET A O 1
ATOM 712 N N . ALA A 1 119 ? 5.060 11.789 36.967 1.00 18.19 97 ALA A N 1
ATOM 713 C CA . ALA A 1 119 ? 5.735 10.521 37.214 1.00 19.22 97 ALA A CA 1
ATOM 714 C C . ALA A 1 119 ? 4.791 9.530 37.898 1.00 19.79 97 ALA A C 1
ATOM 715 O O . ALA A 1 119 ? 4.811 8.332 37.607 1.00 19.51 97 ALA A O 1
ATOM 717 N N . ARG A 1 120 ? 3.967 10.061 38.790 1.00 20.34 98 ARG A N 1
ATOM 718 C CA . ARG A 1 120 ? 3.143 9.261 39.666 1.00 21.81 98 ARG A CA 1
ATOM 719 C C . ARG A 1 120 ? 1.684 9.290 39.224 1.00 20.86 98 ARG A C 1
ATOM 720 O O . ARG A 1 120 ? 0.842 8.635 39.824 1.00 21.00 98 ARG A O 1
ATOM 728 N N . CYS A 1 121 ? 1.366 10.035 38.171 1.00 19.84 99 CYS A N 1
ATOM 729 C CA . CYS A 1 121 ? -0.028 10.103 37.742 1.00 19.42 99 CYS A CA 1
ATOM 730 C C . CYS A 1 121 ? -0.642 8.721 37.436 1.00 19.73 99 CYS A C 1
ATOM 731 O O . CYS A 1 121 ? -0.089 7.934 36.666 1.00 19.93 99 CYS A O 1
ATOM 734 N N . ARG A 1 122 ? -1.791 8.439 38.050 1.00 19.84 100 ARG A N 1
ATOM 735 C CA . ARG A 1 122 ? -2.445 7.126 37.957 1.00 19.04 100 ARG A CA 1
ATOM 736 C C . ARG A 1 122 ? -2.869 6.764 36.508 1.00 18.78 100 ARG A C 1
ATOM 737 O O . ARG A 1 122 ? -2.756 5.609 36.084 1.00 18.74 100 ARG A O 1
ATOM 745 N N . ILE A 1 123 ? -3.354 7.747 35.761 1.00 18.01 101 ILE A N 1
ATOM 746 C CA . ILE A 1 123 ? -3.923 7.485 34.448 1.00 17.98 101 ILE A CA 1
ATOM 747 C C . ILE A 1 123 ? -2.901 7.687 33.337 1.00 17.64 101 ILE A C 1
ATOM 748 O O . ILE A 1 123 ? -2.036 8.538 33.466 1.00 17.37 101 ILE A O 1
ATOM 753 N N . PRO A 1 124 ? -3.003 6.907 32.235 1.00 18.13 102 PRO A N 1
ATOM 754 C CA . PRO A 1 124 ? -2.116 7.104 31.059 1.00 17.79 102 PRO A CA 1
ATOM 755 C C . PRO A 1 124 ? -2.297 8.478 30.472 1.00 17.36 102 PRO A C 1
ATOM 756 O O . PRO A 1 124 ? -3.412 9.001 30.500 1.00 18.54 102 PRO A O 1
ATOM 760 N N . VAL A 1 125 ? -1.221 9.055 29.946 1.00 16.52 103 VAL A N 1
ATOM 761 C CA . VAL A 1 125 ? -1.252 10.412 29.378 1.00 15.91 103 VAL A CA 1
ATOM 762 C C . VAL A 1 125 ? -0.746 10.367 27.938 1.00 16.11 103 VAL A C 1
ATOM 763 O O . VAL A 1 125 ? 0.423 10.004 27.663 1.00 16.30 103 VAL A O 1
ATOM 767 N N . VAL A 1 126 ? -1.624 10.690 26.998 1.00 15.83 104 VAL A N 1
ATOM 768 C CA . VAL A 1 126 ? -1.225 10.642 25.581 1.00 15.53 104 VAL A CA 1
ATOM 769 C C . VAL A 1 126 ? -1.034 12.062 25.006 1.00 15.93 104 VAL A C 1
ATOM 770 O O . VAL A 1 126 ? -1.979 12.864 24.965 1.00 16.50 104 VAL A O 1
ATOM 774 N N . ALA A 1 127 ? 0.195 12.374 24.596 1.00 15.13 105 ALA A N 1
ATOM 775 C CA . ALA A 1 127 ? 0.499 13.665 24.025 1.00 15.08 105 ALA A CA 1
ATOM 776 C C . ALA A 1 127 ? 0.161 13.688 22.539 1.00 16.19 105 ALA A C 1
ATOM 777 O O . ALA A 1 127 ? 0.493 12.758 21.793 1.00 16.14 105 ALA A O 1
ATOM 779 N N . ALA A 1 128 ? -0.485 14.783 22.133 1.00 16.91 106 ALA A N 1
ATOM 780 C CA . ALA A 1 128 ? -0.702 15.161 20.728 1.00 17.30 106 ALA A CA 1
ATOM 781 C C . ALA A 1 128 ? 0.051 16.468 20.497 1.00 17.26 106 ALA A C 1
ATOM 782 O O . ALA A 1 128 ? -0.432 17.559 20.833 1.00 16.52 106 ALA A O 1
ATOM 784 N N . VAL A 1 129 ? 1.252 16.336 19.943 1.00 17.17 107 VAL A N 1
ATOM 785 C CA . VAL A 1 129 ? 2.135 17.459 19.803 1.00 17.65 107 VAL A CA 1
ATOM 786 C C . VAL A 1 129 ? 1.781 18.139 18.501 1.00 18.38 107 VAL A C 1
ATOM 787 O O . VAL A 1 129 ? 2.169 17.683 17.430 1.00 19.16 107 VAL A O 1
ATOM 791 N N . ASN A 1 130 ? 1.033 19.232 18.593 1.00 18.32 108 ASN A N 1
ATOM 792 C CA . ASN A 1 130 ? 0.445 19.822 17.397 1.00 19.22 108 ASN A CA 1
ATOM 793 C C . ASN A 1 130 ? 1.379 20.767 16.627 1.00 18.62 108 ASN A C 1
ATOM 794 O O . ASN A 1 130 ? 1.134 21.051 15.466 1.00 18.88 108 ASN A O 1
ATOM 799 N N . GLY A 1 131 ? 2.407 21.267 17.306 1.00 18.17 109 GLY A N 1
ATOM 800 C CA . GLY A 1 131 ? 3.474 22.110 16.727 1.00 17.80 109 GLY A CA 1
ATOM 801 C C . GLY A 1 131 ? 4.655 22.094 17.692 1.00 17.45 109 GLY A C 1
ATOM 802 O O . GLY A 1 131 ? 4.801 21.137 18.455 1.00 17.92 109 GLY A O 1
ATOM 803 N N . PRO A 1 132 ? 5.500 23.133 17.686 1.00 16.91 110 PRO A N 1
ATOM 804 C CA . PRO A 1 132 ? 6.691 23.128 18.535 1.00 16.67 110 PRO A CA 1
ATOM 805 C C . PRO A 1 132 ? 6.383 22.871 20.009 1.00 17.20 110 PRO A C 1
ATOM 806 O O . PRO A 1 132 ? 5.431 23.447 20.549 1.00 17.76 110 PRO A O 1
ATOM 810 N N . ALA A 1 133 ? 7.139 21.956 20.617 1.00 16.43 111 ALA A N 1
ATOM 811 C CA . ALA A 1 133 ? 7.133 21.737 22.061 1.00 16.37 111 ALA A CA 1
ATOM 812 C C . ALA A 1 133 ? 8.532 22.050 22.534 1.00 16.26 111 ALA A C 1
ATOM 813 O O . ALA A 1 133 ? 9.467 21.295 22.273 1.00 16.97 111 ALA A O 1
ATOM 815 N N . VAL A 1 134 ? 8.659 23.181 23.207 1.00 16.02 112 VAL A N 1
ATOM 816 C CA . VAL A 1 134 ? 9.935 23.801 23.507 1.00 15.71 112 VAL A CA 1
ATOM 817 C C . VAL A 1 134 ? 10.029 24.015 25.030 1.00 16.24 112 VAL A C 1
ATOM 818 O O . VAL A 1 134 ? 9.023 24.383 25.686 1.00 15.94 112 VAL A O 1
ATOM 822 N N . GLY A 1 135 ? 11.224 23.778 25.586 1.00 16.37 113 GLY A N 1
ATOM 823 C CA . GLY A 1 135 ? 11.463 23.905 27.042 1.00 16.29 113 GLY A CA 1
ATOM 824 C C . GLY A 1 135 ? 10.587 22.987 27.867 1.00 16.25 113 GLY A C 1
ATOM 825 O O . GLY A 1 135 ? 10.689 21.770 27.764 1.00 16.39 113 GLY A O 1
ATOM 826 N N . LEU A 1 136 ? 9.716 23.560 28.687 1.00 17.01 114 LEU A N 1
ATOM 827 C CA . LEU A 1 136 ? 8.778 22.774 29.510 1.00 17.54 114 LEU A CA 1
ATOM 828 C C . LEU A 1 136 ? 7.860 21.868 28.664 1.00 18.15 114 LEU A C 1
ATOM 829 O O . LEU A 1 136 ? 7.560 20.722 29.065 1.00 18.23 114 LEU A O 1
ATOM 834 N N . GLY A 1 137 ? 7.445 22.367 27.490 1.00 17.81 115 GLY A N 1
ATOM 835 C CA . GLY A 1 137 ? 6.551 21.620 26.599 1.00 18.33 115 GLY A CA 1
ATOM 836 C C . GLY A 1 137 ? 7.161 20.287 26.215 1.00 19.17 115 GLY A C 1
ATOM 837 O O . GLY A 1 137 ? 6.484 19.250 26.062 1.00 18.82 115 GLY A O 1
ATOM 838 N N . CYS A 1 138 ? 8.476 20.324 26.098 1.00 19.96 116 CYS A N 1
ATOM 839 C CA . CYS A 1 138 ? 9.249 19.218 25.634 1.00 20.82 116 CYS A CA 1
ATOM 840 C C . CYS A 1 138 ? 9.432 18.261 26.797 1.00 20.26 116 CYS A C 1
ATOM 841 O O . CYS A 1 138 ? 9.426 17.046 26.622 1.00 20.50 116 CYS A O 1
ATOM 844 N N . SER A 1 139 ? 9.499 18.820 27.998 1.00 20.00 117 SER A N 1
ATOM 845 C CA . SER A 1 139 ? 9.500 18.032 29.226 1.00 19.20 117 SER A CA 1
ATOM 846 C C . SER A 1 139 ? 8.159 17.317 29.521 1.00 18.60 117 SER A C 1
ATOM 847 O O . SER A 1 139 ? 8.145 16.147 29.940 1.00 18.07 117 SER A O 1
ATOM 850 N N . LEU A 1 140 ? 7.039 18.003 29.285 1.00 17.68 118 LEU A N 1
ATOM 851 C CA . LEU A 1 140 ? 5.728 17.346 29.345 1.00 16.90 118 LEU A CA 1
ATOM 852 C C . LEU A 1 140 ? 5.639 16.145 28.387 1.00 17.48 118 LEU A C 1
ATOM 853 O O . LEU A 1 140 ? 5.117 15.069 28.766 1.00 17.11 118 LEU A O 1
ATOM 858 N N . VAL A 1 141 ? 6.160 16.323 27.157 1.00 16.77 119 VAL A N 1
ATOM 859 C CA . VAL A 1 141 ? 6.225 15.241 26.185 1.00 15.81 119 VAL A CA 1
ATOM 860 C C . VAL A 1 141 ? 7.102 14.072 26.701 1.00 16.31 119 VAL A C 1
ATOM 861 O O . VAL A 1 141 ? 6.719 12.916 26.563 1.00 16.78 119 VAL A O 1
ATOM 865 N N . ALA A 1 142 ? 8.250 14.361 27.321 1.00 16.09 120 ALA A N 1
ATOM 866 C CA . ALA A 1 142 ? 9.073 13.291 27.937 1.00 15.98 120 ALA A CA 1
ATOM 867 C C . ALA A 1 142 ? 8.400 12.527 29.119 1.00 16.22 120 ALA A C 1
ATOM 868 O O . ALA A 1 142 ? 8.702 11.357 29.378 1.00 16.33 120 ALA A O 1
ATOM 870 N N . LEU A 1 143 ? 7.494 13.199 29.815 1.00 16.05 121 LEU A N 1
ATOM 871 C CA . LEU A 1 143 ? 6.785 12.609 30.922 1.00 16.63 121 LEU A CA 1
ATOM 872 C C . LEU A 1 143 ? 5.428 11.968 30.561 1.00 16.93 121 LEU A C 1
ATOM 873 O O . LEU A 1 143 ? 4.714 11.485 31.447 1.00 16.91 121 LEU A O 1
ATOM 878 N N . SER A 1 144 ? 5.082 11.951 29.266 1.00 17.21 122 SER A N 1
ATOM 879 C CA . SER A 1 144 ? 3.859 11.276 28.783 1.00 16.57 122 SER A CA 1
ATOM 880 C C . SER A 1 144 ? 4.085 9.756 28.631 1.00 16.34 122 SER A C 1
ATOM 881 O O . SER A 1 144 ? 5.216 9.261 28.751 1.00 15.68 122 SER A O 1
ATOM 884 N N . ASP A 1 145 ? 3.017 9.020 28.350 1.00 16.21 123 ASP A N 1
ATOM 885 C CA . ASP A 1 145 ? 3.139 7.579 28.105 1.00 16.46 123 ASP A CA 1
ATOM 886 C C . ASP A 1 145 ? 3.225 7.164 26.616 1.00 16.54 123 ASP A C 1
ATOM 887 O O . ASP A 1 145 ? 3.942 6.215 26.272 1.00 16.28 123 ASP A O 1
ATOM 892 N N . ILE A 1 146 ? 2.524 7.905 25.753 1.00 16.29 124 ILE A N 1
ATOM 893 C CA . ILE A 1 146 ? 2.517 7.699 24.332 1.00 16.38 124 ILE A CA 1
ATOM 894 C C . ILE A 1 146 ? 2.483 9.054 23.656 1.00 16.60 124 ILE A C 1
ATOM 895 O O . ILE A 1 146 ? 1.759 9.948 24.095 1.00 16.17 124 ILE A O 1
ATOM 900 N N . VAL A 1 147 ? 3.303 9.229 22.615 1.00 17.10 125 VAL A N 1
ATOM 901 C CA . VAL A 1 147 ? 3.368 10.530 21.928 1.00 17.31 125 VAL A CA 1
ATOM 902 C C . VAL A 1 147 ? 3.047 10.466 20.435 1.00 17.33 125 VAL A C 1
ATOM 903 O O . VAL A 1 147 ? 3.679 9.719 19.716 1.00 18.57 125 VAL A O 1
ATOM 907 N N . TYR A 1 148 ? 2.045 11.231 20.002 1.00 16.84 126 TYR A N 1
ATOM 908 C CA . TYR A 1 148 ? 1.733 11.463 18.595 1.00 16.53 126 TYR A CA 1
ATOM 909 C C . TYR A 1 148 ? 2.206 12.869 18.295 1.00 17.21 126 TYR A C 1
ATOM 910 O O . TYR A 1 148 ? 1.970 13.768 19.100 1.00 17.59 126 TYR A O 1
ATOM 919 N N . ILE A 1 149 ? 2.869 13.057 17.152 1.00 17.61 127 ILE A N 1
ATOM 920 C CA . ILE A 1 149 ? 3.501 14.331 16.814 1.00 17.94 127 ILE A CA 1
ATOM 921 C C . ILE A 1 149 ? 3.230 14.689 15.345 1.00 19.58 127 ILE A C 1
ATOM 922 O O . ILE A 1 149 ? 3.255 13.805 14.462 1.00 20.32 127 ILE A O 1
ATOM 927 N N . ALA A 1 150 ? 2.920 15.964 15.088 1.00 19.28 128 ALA A N 1
ATOM 928 C CA . ALA A 1 150 ? 2.582 16.423 13.731 1.00 19.32 128 ALA A CA 1
ATOM 929 C C . ALA A 1 150 ? 3.831 16.417 12.844 1.00 19.44 128 ALA A C 1
ATOM 930 O O . ALA A 1 150 ? 4.927 16.560 13.357 1.00 19.35 128 ALA A O 1
ATOM 932 N N . GLU A 1 151 ? 3.670 16.295 11.525 1.00 20.87 129 GLU A N 1
ATOM 933 C CA . GLU A 1 151 ? 4.823 16.088 10.580 1.00 21.87 129 GLU A CA 1
ATOM 934 C C . GLU A 1 151 ? 5.853 17.188 10.583 1.00 21.25 129 GLU A C 1
ATOM 935 O O . GLU A 1 151 ? 7.031 16.926 10.371 1.00 21.14 129 GLU A O 1
ATOM 941 N N . ASN A 1 152 ? 5.400 18.408 10.864 1.00 21.42 130 ASN A N 1
ATOM 942 C CA . ASN A 1 152 ? 6.255 19.601 10.908 1.00 21.18 130 ASN A CA 1
ATOM 943 C C . ASN A 1 152 ? 6.518 20.161 12.333 1.00 20.11 130 ASN A C 1
ATOM 944 O O . ASN A 1 152 ? 7.181 21.182 12.500 1.00 19.45 130 ASN A O 1
ATOM 949 N N . ALA A 1 153 ? 6.000 19.499 13.353 1.00 19.26 131 ALA A N 1
ATOM 950 C CA . ALA A 1 153 ? 6.318 19.891 14.721 1.00 18.97 131 ALA A CA 1
ATOM 951 C C . ALA A 1 153 ? 7.749 19.482 15.067 1.00 19.12 131 ALA A C 1
ATOM 952 O O . ALA A 1 153 ? 8.357 18.660 14.358 1.00 19.20 131 ALA A O 1
ATOM 954 N N . TYR A 1 154 ? 8.283 20.038 16.157 1.00 18.49 132 TYR A N 1
ATOM 955 C CA . TYR A 1 154 ? 9.577 19.617 16.629 1.00 18.55 132 TYR A CA 1
ATOM 956 C C . TYR A 1 154 ? 9.643 19.712 18.144 1.00 18.30 132 TYR A C 1
ATOM 957 O O . TYR A 1 154 ? 8.830 20.423 18.750 1.00 18.40 132 TYR A O 1
ATOM 966 N N . LEU A 1 155 ? 10.617 18.988 18.727 1.00 17.78 133 LEU A N 1
ATOM 967 C CA . LEU A 1 155 ? 10.999 19.071 20.149 1.00 17.40 133 LEU A CA 1
ATOM 968 C C . LEU A 1 155 ? 12.302 19.874 20.306 1.00 17.74 133 LEU A C 1
ATOM 969 O O . LEU A 1 155 ? 13.264 19.715 19.521 1.00 18.78 133 LEU A O 1
ATOM 974 N N . ALA A 1 156 ? 12.358 20.719 21.322 1.00 17.00 134 ALA A N 1
ATOM 975 C CA . ALA A 1 156 ? 13.597 21.432 21.572 1.00 17.64 134 ALA A CA 1
ATOM 976 C C . ALA A 1 156 ? 13.647 21.897 23.008 1.00 17.51 134 ALA A C 1
ATOM 977 O O . ALA A 1 156 ? 12.617 22.236 23.596 1.00 17.48 134 ALA A O 1
ATOM 979 N N . ASP A 1 157 ? 14.847 21.897 23.570 1.00 17.71 135 ASP A N 1
ATOM 980 C CA . ASP A 1 157 ? 15.063 22.487 24.885 1.00 18.29 135 ASP A CA 1
ATOM 981 C C . ASP A 1 157 ? 16.177 23.515 24.812 1.00 18.98 135 ASP A C 1
ATOM 982 O O . ASP A 1 157 ? 17.344 23.139 24.813 1.00 19.58 135 ASP A O 1
ATOM 987 N N . PRO A 1 158 ? 15.827 24.814 24.774 1.00 19.48 136 PRO A N 1
ATOM 988 C CA . PRO A 1 158 ? 16.810 25.884 24.593 1.00 20.13 136 PRO A CA 1
ATOM 989 C C . PRO A 1 158 ? 17.215 26.536 25.917 1.00 20.05 136 PRO A C 1
ATOM 990 O O . PRO A 1 158 ? 17.606 27.697 25.924 1.00 20.84 136 PRO A O 1
ATOM 994 N N . HIS A 1 159 ? 17.098 25.808 27.026 1.00 20.47 137 HIS A N 1
ATOM 995 C CA . HIS A 1 159 ? 17.476 26.318 28.350 1.00 20.66 137 HIS A CA 1
ATOM 996 C C . HIS A 1 159 ? 18.912 26.877 28.413 1.00 21.21 137 HIS A C 1
ATOM 997 O O . HIS A 1 159 ? 19.144 28.026 28.849 1.00 21.33 137 HIS A O 1
ATOM 1004 N N . VAL A 1 160 ? 19.865 26.055 27.991 1.00 20.98 138 VAL A N 1
ATOM 1005 C CA . VAL A 1 160 ? 21.283 26.432 28.065 1.00 21.27 138 VAL A CA 1
ATOM 1006 C C . VAL A 1 160 ? 21.584 27.687 27.203 1.00 22.06 138 VAL A C 1
ATOM 1007 O O . VAL A 1 160 ? 22.282 28.599 27.675 1.00 22.30 138 VAL A O 1
ATOM 1011 N N . GLN A 1 161 ? 21.037 27.756 25.980 1.00 22.55 139 GLN A N 1
ATOM 1012 C CA . GLN A 1 161 ? 21.240 28.934 25.082 1.00 23.74 139 GLN A CA 1
ATOM 1013 C C . GLN A 1 161 ? 20.801 30.268 25.745 1.00 24.11 139 GLN A C 1
ATOM 1014 O O . GLN A 1 161 ? 21.246 31.357 25.378 1.00 25.60 139 GLN A O 1
ATOM 1016 N N . VAL A 1 162 ? 19.938 30.163 26.734 1.00 23.47 140 VAL A N 1
ATOM 1017 C CA . VAL A 1 162 ? 19.246 31.308 27.297 1.00 23.77 140 VAL A CA 1
ATOM 1018 C C . VAL A 1 162 ? 19.797 31.620 28.699 1.00 23.66 140 VAL A C 1
ATOM 1019 O O . VAL A 1 162 ? 19.498 32.661 29.284 1.00 23.99 140 VAL A O 1
ATOM 1023 N N . GLY A 1 163 ? 20.623 30.715 29.221 1.00 23.51 141 GLY A N 1
ATOM 1024 C CA . GLY A 1 163 ? 21.304 30.934 30.488 1.00 23.50 141 GLY A CA 1
ATOM 1025 C C . GLY A 1 163 ? 20.748 30.117 31.639 1.00 23.05 141 GLY A C 1
ATOM 1026 O O . GLY A 1 163 ? 21.114 30.336 32.789 1.00 22.28 141 GLY A O 1
ATOM 1027 N N . LEU A 1 164 ? 19.861 29.181 31.324 1.00 22.73 142 LEU A N 1
ATOM 1028 C CA . LEU A 1 164 ? 19.237 28.363 32.351 1.00 23.41 142 LEU A CA 1
ATOM 1029 C C . LEU A 1 164 ? 19.649 26.909 32.318 1.00 23.98 142 LEU A C 1
ATOM 1030 O O . LEU A 1 164 ? 19.866 26.330 31.241 1.00 24.84 142 LEU A O 1
ATOM 1035 N N . VAL A 1 165 ? 19.753 26.327 33.511 1.00 23.88 143 VAL A N 1
ATOM 1036 C CA . VAL A 1 165 ? 19.959 24.915 33.675 1.00 23.69 143 VAL A CA 1
ATOM 1037 C C . VAL A 1 165 ? 18.651 24.222 33.325 1.00 24.08 143 VAL A C 1
ATOM 1038 O O . VAL A 1 165 ? 17.595 24.573 33.854 1.00 23.85 143 VAL A O 1
ATOM 1042 N N . ALA A 1 166 ? 18.733 23.228 32.450 1.00 24.85 144 ALA A N 1
ATOM 1043 C CA . ALA A 1 166 ? 17.558 22.527 31.983 1.00 25.98 144 ALA A CA 1
ATOM 1044 C C . ALA A 1 166 ? 17.040 21.516 33.019 1.00 26.67 144 ALA A C 1
ATOM 1045 O O . ALA A 1 166 ? 17.410 20.329 32.997 1.00 26.83 144 ALA A O 1
ATOM 1047 N N . ALA A 1 167 ? 16.169 21.999 33.905 1.00 27.05 145 ALA A N 1
ATOM 1048 C CA . ALA A 1 167 ? 15.654 21.212 35.020 1.00 27.62 145 ALA A CA 1
ATOM 1049 C C . ALA A 1 167 ? 14.190 20.753 34.922 1.00 28.10 145 ALA A C 1
ATOM 1050 O O . ALA A 1 167 ? 13.812 19.784 35.577 1.00 27.97 145 ALA A O 1
ATOM 1052 N N A ASP A 1 168 ? 13.395 21.433 34.103 0.50 28.25 146 ASP A N 1
ATOM 1053 N N B ASP A 1 168 ? 13.390 21.453 34.116 0.50 28.79 146 ASP A N 1
ATOM 1054 C CA A ASP A 1 168 ? 11.941 21.243 34.042 0.50 28.63 146 ASP A CA 1
ATOM 1055 C CA B ASP A 1 168 ? 11.941 21.222 34.002 0.50 29.66 146 ASP A CA 1
ATOM 1056 C C A ASP A 1 168 ? 11.441 19.813 33.752 0.50 29.59 146 ASP A C 1
ATOM 1057 C C B ASP A 1 168 ? 11.517 19.754 33.977 0.50 30.26 146 ASP A C 1
ATOM 1058 O O A ASP A 1 168 ? 10.222 19.552 33.848 0.50 30.08 146 ASP A O 1
ATOM 1059 O O B ASP A 1 168 ? 10.430 19.404 34.474 0.50 30.98 146 ASP A O 1
ATOM 1068 N N . GLY A 1 169 ? 12.357 18.913 33.370 1.00 30.21 147 GLY A N 1
ATOM 1069 C CA . GLY A 1 169 ? 12.049 17.489 33.173 1.00 29.87 147 GLY A CA 1
ATOM 1070 C C . GLY A 1 169 ? 12.436 16.860 31.831 1.00 30.04 147 GLY A C 1
ATOM 1071 O O . GLY A 1 169 ? 12.300 15.643 31.674 1.00 30.37 147 GLY A O 1
ATOM 1072 N N . GLY A 1 170 ? 12.898 17.658 30.860 1.00 29.97 148 GLY A N 1
ATOM 1073 C CA . GLY A 1 170 ? 13.249 17.127 29.519 1.00 30.12 148 GLY A CA 1
ATOM 1074 C C . GLY A 1 170 ? 14.543 16.299 29.495 1.00 30.04 148 GLY A C 1
ATOM 1075 O O . GLY A 1 170 ? 14.504 15.065 29.604 1.00 30.46 148 GLY A O 1
ATOM 1076 N N . PRO A 1 171 ? 15.692 16.984 29.335 1.00 29.27 149 PRO A N 1
ATOM 1077 C CA . PRO A 1 171 ? 17.047 16.532 29.620 1.00 29.02 149 PRO A CA 1
ATOM 1078 C C . PRO A 1 171 ? 17.145 15.674 30.877 1.00 28.69 149 PRO A C 1
ATOM 1079 O O . PRO A 1 171 ? 17.872 14.681 30.896 1.00 28.99 149 PRO A O 1
ATOM 1083 N N . LEU A 1 172 ? 16.431 16.066 31.923 1.00 27.91 150 LEU A N 1
ATOM 1084 C CA . LEU A 1 172 ? 16.319 15.255 33.131 1.00 27.55 150 LEU A CA 1
ATOM 1085 C C . LEU A 1 172 ? 15.992 13.793 32.835 1.00 27.41 150 LEU A C 1
ATOM 1086 O O . LEU A 1 172 ? 16.676 12.877 33.319 1.00 28.05 150 LEU A O 1
ATOM 1091 N N . THR A 1 173 ? 14.938 13.599 32.040 1.00 26.23 151 THR A N 1
ATOM 1092 C CA . THR A 1 173 ? 14.376 12.289 31.752 1.00 25.58 151 THR A CA 1
ATOM 1093 C C . THR A 1 173 ? 14.715 11.791 30.339 1.00 24.11 151 THR A C 1
ATOM 1094 O O . THR A 1 173 ? 14.525 10.607 30.045 1.00 23.73 151 THR A O 1
ATOM 1098 N N . TRP A 1 174 ? 15.236 12.657 29.473 1.00 22.50 152 TRP A N 1
ATOM 1099 C CA . TRP A 1 174 ? 15.674 12.179 28.137 1.00 21.66 152 TRP A CA 1
ATOM 1100 C C . TRP A 1 174 ? 16.479 10.839 28.144 1.00 21.53 152 TRP A C 1
ATOM 1101 O O . TRP A 1 174 ? 16.217 9.966 27.314 1.00 21.47 152 TRP A O 1
ATOM 1112 N N . PRO A 1 175 ? 17.438 10.667 29.086 1.00 21.55 153 PRO A N 1
ATOM 1113 C CA . PRO A 1 175 ? 18.233 9.426 29.106 1.00 21.43 153 PRO A CA 1
ATOM 1114 C C . PRO A 1 175 ? 17.401 8.142 29.312 1.00 21.00 153 PRO A C 1
ATOM 1115 O O . PRO A 1 175 ? 17.918 7.027 29.178 1.00 20.33 153 PRO A O 1
ATOM 1119 N N . LEU A 1 176 ? 16.125 8.309 29.638 1.00 20.56 154 LEU A N 1
ATOM 1120 C CA . LEU A 1 176 ? 15.246 7.163 29.772 1.00 20.90 154 LEU A CA 1
ATOM 1121 C C . LEU A 1 176 ? 14.789 6.710 28.392 1.00 20.08 154 LEU A C 1
ATOM 1122 O O . LEU A 1 176 ? 14.381 5.560 28.210 1.00 19.63 154 LEU A O 1
ATOM 1127 N N . HIS A 1 177 ? 14.913 7.614 27.424 1.00 19.40 155 HIS A N 1
ATOM 1128 C CA . HIS A 1 177 ? 14.384 7.383 26.086 1.00 19.50 155 HIS A CA 1
ATOM 1129 C C . HIS A 1 177 ? 15.481 7.215 25.041 1.00 19.13 155 HIS A C 1
ATOM 1130 O O . HIS A 1 177 ? 15.291 6.524 24.035 1.00 19.81 155 HIS A O 1
ATOM 1137 N N . ILE A 1 178 ? 16.622 7.853 25.278 1.00 18.24 156 ILE A N 1
ATOM 1138 C CA . ILE A 1 178 ? 17.660 7.976 24.252 1.00 17.41 156 ILE A CA 1
ATOM 1139 C C . ILE A 1 178 ? 19.075 7.830 24.862 1.00 17.38 156 ILE A C 1
ATOM 1140 O O . ILE A 1 178 ? 19.260 7.926 26.092 1.00 16.15 156 ILE A O 1
ATOM 1145 N N . SER A 1 179 ? 20.045 7.564 23.983 1.00 16.99 157 SER A N 1
ATOM 1146 C CA . SER A 1 179 ? 21.465 7.581 24.298 1.00 16.80 157 SER A CA 1
ATOM 1147 C C . SER A 1 179 ? 21.832 8.827 25.095 1.00 16.78 157 SER A C 1
ATOM 1148 O O . SER A 1 179 ? 21.451 9.968 24.752 1.00 16.67 157 SER A O 1
ATOM 1151 N N . LEU A 1 180 ? 22.574 8.604 26.157 1.00 16.44 158 LEU A N 1
ATOM 1152 C CA . LEU A 1 180 ? 22.977 9.689 27.008 1.00 17.40 158 LEU A CA 1
ATOM 1153 C C . LEU A 1 180 ? 23.838 10.678 26.220 1.00 17.52 158 LEU A C 1
ATOM 1154 O O . LEU A 1 180 ? 23.723 11.883 26.410 1.00 17.78 158 LEU A O 1
ATOM 1159 N N . LEU A 1 181 ? 24.664 10.168 25.313 1.00 18.31 159 LEU A N 1
ATOM 1160 C CA . LEU A 1 181 ? 25.463 11.017 24.421 1.00 18.97 159 LEU A CA 1
ATOM 1161 C C . LEU A 1 181 ? 24.573 11.933 23.622 1.00 18.48 159 LEU A C 1
ATOM 1162 O O . LEU A 1 181 ? 24.862 13.119 23.535 1.00 18.39 159 LEU A O 1
ATOM 1167 N N . LEU A 1 182 ? 23.497 11.389 23.048 1.00 18.21 160 LEU A N 1
ATOM 1168 C CA . LEU A 1 182 ? 22.512 12.248 22.361 1.00 18.24 160 LEU A CA 1
ATOM 1169 C C . LEU A 1 182 ? 21.767 13.170 23.300 1.00 17.36 160 LEU A C 1
ATOM 1170 O O . LEU A 1 182 ? 21.487 14.306 22.936 1.00 17.28 160 LEU A O 1
ATOM 1175 N N . ALA A 1 183 ? 21.459 12.713 24.514 1.00 17.12 161 ALA A N 1
ATOM 1176 C CA . ALA A 1 183 ? 20.821 13.651 25.471 1.00 16.93 161 ALA A CA 1
ATOM 1177 C C . ALA A 1 183 ? 21.749 14.834 25.816 1.00 16.49 161 ALA A C 1
ATOM 1178 O O . ALA A 1 183 ? 21.316 15.975 25.777 1.00 15.85 161 ALA A O 1
ATOM 1180 N N . LYS A 1 184 ? 23.028 14.557 26.104 1.00 17.09 162 LYS A N 1
ATOM 1181 C CA . LYS A 1 184 ? 23.996 15.613 26.372 1.00 17.71 162 LYS A CA 1
ATOM 1182 C C . LYS A 1 184 ? 24.047 16.644 25.225 1.00 18.41 162 LYS A C 1
ATOM 1183 O O . LYS A 1 184 ? 23.927 17.843 25.472 1.00 17.62 162 LYS A O 1
ATOM 1189 N N . GLU A 1 185 ? 24.181 16.168 23.983 1.00 19.20 163 GLU A N 1
ATOM 1190 C CA . GLU A 1 185 ? 24.294 17.055 22.827 1.00 20.29 163 GLU A CA 1
ATOM 1191 C C . GLU A 1 185 ? 23.092 17.997 22.715 1.00 21.05 163 GLU A C 1
ATOM 1192 O O . GLU A 1 185 ? 23.263 19.215 22.660 1.00 21.36 163 GLU A O 1
ATOM 1198 N N . TYR A 1 186 ? 21.886 17.438 22.669 1.00 21.75 164 TYR A N 1
ATOM 1199 C CA . TYR A 1 186 ? 20.701 18.253 22.488 1.00 23.50 164 TYR A CA 1
ATOM 1200 C C . TYR A 1 186 ? 20.434 19.190 23.677 1.00 23.96 164 TYR A C 1
ATOM 1201 O O . TYR A 1 186 ? 19.898 20.286 23.493 1.00 23.57 164 TYR A O 1
ATOM 1210 N N . ALA A 1 187 ? 20.801 18.775 24.890 1.00 24.77 165 ALA A N 1
ATOM 1211 C CA . ALA A 1 187 ? 20.589 19.657 26.040 1.00 25.42 165 ALA A CA 1
ATOM 1212 C C . ALA A 1 187 ? 21.536 20.839 25.994 1.00 26.08 165 ALA A C 1
ATOM 1213 O O . ALA A 1 187 ? 21.182 21.953 26.401 1.00 26.36 165 ALA A O 1
ATOM 1215 N N . LEU A 1 188 ? 22.737 20.594 25.475 1.00 26.87 166 LEU A N 1
ATOM 1216 C CA . LEU A 1 188 ? 23.798 21.605 25.437 1.00 27.21 166 LEU A CA 1
ATOM 1217 C C . LEU A 1 188 ? 23.797 22.508 24.228 1.00 27.66 166 LEU A C 1
ATOM 1218 O O . LEU A 1 188 ? 24.457 23.544 24.270 1.00 29.80 166 LEU A O 1
ATOM 1223 N N . THR A 1 189 ? 23.139 22.103 23.140 1.00 27.23 167 THR A N 1
ATOM 1224 C CA . THR A 1 189 ? 23.126 22.871 21.891 1.00 26.88 167 THR A CA 1
ATOM 1225 C C . THR A 1 189 ? 21.749 23.429 21.541 1.00 26.43 167 THR A C 1
ATOM 1226 O O . THR A 1 189 ? 21.636 24.258 20.624 1.00 26.29 167 THR A O 1
ATOM 1230 N N . GLY A 1 190 ? 20.708 22.936 22.211 1.00 25.02 168 GLY A N 1
ATOM 1231 C CA . GLY A 1 190 ? 19.339 23.328 21.908 1.00 25.43 168 GLY A CA 1
ATOM 1232 C C . GLY A 1 190 ? 18.785 22.969 20.523 1.00 25.88 168 GLY A C 1
ATOM 1233 O O . GLY A 1 190 ? 17.840 23.613 20.052 1.00 25.40 168 GLY A O 1
ATOM 1234 N N . THR A 1 191 ? 19.346 21.933 19.886 1.00 26.54 169 THR A N 1
ATOM 1235 C CA . THR A 1 191 ? 18.877 21.474 18.569 1.00 27.17 169 THR A CA 1
ATOM 1236 C C . THR A 1 191 ? 17.395 21.195 18.588 1.00 25.74 169 THR A C 1
ATOM 1237 O O . THR A 1 191 ? 16.869 20.587 19.537 1.00 24.32 169 THR A O 1
ATOM 1241 N N . ARG A 1 192 ? 16.752 21.611 17.506 1.00 25.22 170 ARG A N 1
ATOM 1242 C CA . ARG A 1 192 ? 15.390 21.229 17.218 1.00 25.67 170 ARG A CA 1
ATOM 1243 C C . ARG A 1 192 ? 15.400 19.777 16.794 1.00 24.99 170 ARG A C 1
ATOM 1244 O O . ARG A 1 192 ? 16.251 19.376 15.996 1.00 26.19 170 ARG A O 1
ATOM 1252 N N . ILE A 1 193 ? 14.500 18.981 17.355 1.00 22.97 171 ILE A N 1
ATOM 1253 C CA . ILE A 1 193 ? 14.375 17.589 16.951 1.00 21.56 171 ILE A CA 1
ATOM 1254 C C . ILE A 1 193 ? 13.064 17.423 16.156 1.00 21.34 171 ILE A C 1
ATOM 1255 O O . ILE A 1 193 ? 11.957 17.631 16.687 1.00 21.12 171 ILE A O 1
ATOM 1260 N N . SER A 1 194 ? 13.181 17.069 14.884 1.00 20.40 172 SER A N 1
ATOM 1261 C CA . SER A 1 194 ? 11.981 16.931 14.042 1.00 19.92 172 SER A CA 1
ATOM 1262 C C . SER A 1 194 ? 11.122 15.764 14.506 1.00 19.13 172 SER A C 1
ATOM 1263 O O . SER A 1 194 ? 11.581 14.906 15.292 1.00 18.51 172 SER A O 1
ATOM 1266 N N . ALA A 1 195 ? 9.875 15.745 14.043 1.00 17.87 173 ALA A N 1
ATOM 1267 C CA . ALA A 1 195 ? 8.939 14.692 14.412 1.00 17.01 173 ALA A CA 1
ATOM 1268 C C . ALA A 1 195 ? 9.483 13.334 13.990 1.00 17.28 173 ALA A C 1
ATOM 1269 O O . ALA A 1 195 ? 9.329 12.329 14.722 1.00 16.58 173 ALA A O 1
ATOM 1271 N N . GLN A 1 196 ? 10.114 13.301 12.817 1.00 17.20 174 GLN A N 1
ATOM 1272 C CA . GLN A 1 196 ? 10.650 12.053 12.285 1.00 18.46 174 GLN A CA 1
ATOM 1273 C C . GLN A 1 196 ? 11.869 11.618 13.077 1.00 18.56 174 GLN A C 1
ATOM 1274 O O . GLN A 1 196 ? 11.962 10.475 13.493 1.00 17.97 174 GLN A O 1
ATOM 1280 N N . ARG A 1 197 ? 12.797 12.537 13.298 1.00 20.13 175 ARG A N 1
ATOM 1281 C CA . ARG A 1 197 ? 14.003 12.224 14.062 1.00 21.37 175 ARG A CA 1
ATOM 1282 C C . ARG A 1 197 ? 13.611 11.717 15.450 1.00 21.07 175 ARG A C 1
ATOM 1283 O O . ARG A 1 197 ? 14.229 10.786 15.930 1.00 22.61 175 ARG A O 1
ATOM 1291 N N . ALA A 1 198 ? 12.539 12.280 16.030 1.00 20.36 176 ALA A N 1
ATOM 1292 C CA . ALA A 1 198 ? 11.979 11.923 17.344 1.00 19.57 176 ALA A CA 1
ATOM 1293 C C . ALA A 1 198 ? 11.380 10.548 17.369 1.00 19.89 176 ALA A C 1
ATOM 1294 O O . ALA A 1 198 ? 11.568 9.799 18.327 1.00 20.10 176 ALA A O 1
ATOM 1296 N N . VAL A 1 199 ? 10.627 10.215 16.334 1.00 20.65 177 VAL A N 1
ATOM 1297 C CA . VAL A 1 199 ? 10.042 8.894 16.268 1.00 21.21 177 VAL A CA 1
ATOM 1298 C C . VAL A 1 199 ? 11.145 7.841 16.165 1.00 22.40 177 VAL A C 1
ATOM 1299 O O . VAL A 1 199 ? 11.131 6.858 16.924 1.00 22.46 177 VAL A O 1
ATOM 1303 N N . GLU A 1 200 ? 12.134 8.091 15.298 1.00 23.05 178 GLU A N 1
ATOM 1304 C CA . GLU A 1 200 ? 13.277 7.208 15.161 1.00 23.51 178 GLU A CA 1
ATOM 1305 C C . GLU A 1 200 ? 13.962 7.051 16.515 1.00 23.62 178 GLU A C 1
ATOM 1306 O O . GLU A 1 200 ? 14.300 5.942 16.896 1.00 23.59 178 GLU A O 1
ATOM 1308 N N . LEU A 1 201 ? 14.137 8.148 17.245 1.00 22.70 179 LEU A N 1
ATOM 1309 C CA . LEU A 1 201 ? 14.881 8.088 18.504 1.00 22.07 179 LEU A CA 1
ATOM 1310 C C . LEU A 1 201 ? 14.141 7.480 19.654 1.00 21.57 179 LEU A C 1
ATOM 1311 O O . LEU A 1 201 ? 14.758 7.084 20.626 1.00 22.65 179 LEU A O 1
ATOM 1316 N N . GLY A 1 202 ? 12.821 7.401 19.560 1.00 21.82 180 GLY A N 1
ATOM 1317 C CA . GLY A 1 202 ? 11.993 7.001 20.705 1.00 20.12 180 GLY A CA 1
ATOM 1318 C C . GLY A 1 202 ? 11.664 8.160 21.649 1.00 19.28 180 GLY A C 1
ATOM 1319 O O . GLY A 1 202 ? 11.335 7.926 22.829 1.00 19.00 180 GLY A O 1
ATOM 1320 N N . LEU A 1 203 ? 11.767 9.398 21.151 1.00 17.71 181 LEU A N 1
ATOM 1321 C CA . LEU A 1 203 ? 11.239 10.553 21.872 1.00 17.12 181 LEU A CA 1
ATOM 1322 C C . LEU A 1 203 ? 9.773 10.833 21.535 1.00 16.24 181 LEU A C 1
ATOM 1323 O O . LEU A 1 203 ? 9.099 11.605 22.218 1.00 15.64 181 LEU A O 1
ATOM 1328 N N . ALA A 1 204 ? 9.298 10.197 20.479 1.00 15.46 182 ALA A N 1
ATOM 1329 C CA . ALA A 1 204 ? 7.909 10.193 20.152 1.00 15.78 182 ALA A CA 1
ATOM 1330 C C . ALA A 1 204 ? 7.584 8.790 19.625 1.00 16.51 182 ALA A C 1
ATOM 1331 O O . ALA A 1 204 ? 8.500 8.008 19.359 1.00 16.12 182 ALA A O 1
ATOM 1333 N N . ASN A 1 205 ? 6.290 8.468 19.502 1.00 16.90 183 ASN A N 1
ATOM 1334 C CA . ASN A 1 205 ? 5.856 7.128 19.096 1.00 17.53 183 ASN A CA 1
ATOM 1335 C C . ASN A 1 205 ? 5.405 7.056 17.653 1.00 18.46 183 ASN A C 1
ATOM 1336 O O . ASN A 1 205 ? 5.788 6.139 16.946 1.00 18.83 183 ASN A O 1
ATOM 1341 N N . HIS A 1 206 ? 4.556 7.994 17.238 1.00 18.93 184 HIS A N 1
ATOM 1342 C CA . HIS A 1 206 ? 4.076 8.044 15.863 1.00 20.30 184 HIS A CA 1
ATOM 1343 C C . HIS A 1 206 ? 4.056 9.488 15.363 1.00 20.88 184 HIS A C 1
ATOM 1344 O O . HIS A 1 206 ? 3.856 10.424 16.146 1.00 19.63 184 HIS A O 1
ATOM 1351 N N . VAL A 1 207 ? 4.322 9.641 14.063 1.00 21.93 185 VAL A N 1
ATOM 1352 C CA . VAL A 1 207 ? 3.982 10.843 13.301 1.00 22.78 185 VAL A CA 1
ATOM 1353 C C . VAL A 1 207 ? 2.547 10.711 12.805 1.00 23.39 185 VAL A C 1
ATOM 1354 O O . VAL A 1 207 ? 2.151 9.652 12.293 1.00 23.62 185 VAL A O 1
ATOM 1358 N N . ALA A 1 208 ? 1.779 11.792 12.925 1.00 24.19 186 ALA A N 1
ATOM 1359 C CA . ALA A 1 208 ? 0.368 11.779 12.541 1.00 25.63 186 ALA A CA 1
ATOM 1360 C C . ALA A 1 208 ? -0.051 13.034 11.777 1.00 26.96 186 ALA A C 1
ATOM 1361 O O . ALA A 1 208 ? 0.340 14.142 12.117 1.00 27.60 186 ALA A O 1
ATOM 1363 N N . ASP A 1 209 ? -0.863 12.847 10.750 1.00 28.76 187 ASP A N 1
ATOM 1364 C CA . ASP A 1 209 ? -1.503 13.937 10.043 1.00 30.64 187 ASP A CA 1
ATOM 1365 C C . ASP A 1 209 ? -2.332 14.791 11.027 1.00 30.25 187 ASP A C 1
ATOM 1366 O O . ASP A 1 209 ? -2.326 16.040 10.981 1.00 30.45 187 ASP A O 1
ATOM 1371 N N . ASP A 1 210 ? -3.007 14.103 11.947 1.00 29.02 188 ASP A N 1
ATOM 1372 C CA . ASP A 1 210 ? -3.889 14.728 12.909 1.00 28.40 188 ASP A CA 1
ATOM 1373 C C . ASP A 1 210 ? -3.565 14.133 14.282 1.00 26.57 188 ASP A C 1
ATOM 1374 O O . ASP A 1 210 ? -4.255 13.227 14.751 1.00 26.00 188 ASP A O 1
ATOM 1379 N N . PRO A 1 211 ? -2.506 14.644 14.934 1.00 25.25 189 PRO A N 1
ATOM 1380 C CA . PRO A 1 211 ? -2.062 13.975 16.140 1.00 23.79 189 PRO A CA 1
ATOM 1381 C C . PRO A 1 211 ? -3.089 14.038 17.266 1.00 23.33 189 PRO A C 1
ATOM 1382 O O . PRO A 1 211 ? -3.191 13.087 18.039 1.00 23.03 189 PRO A O 1
ATOM 1386 N N . VAL A 1 212 ? -3.860 15.110 17.363 1.00 23.22 190 VAL A N 1
ATOM 1387 C CA . VAL A 1 212 ? -4.905 15.099 18.380 1.00 23.40 190 VAL A CA 1
ATOM 1388 C C . VAL A 1 212 ? -6.010 14.077 18.125 1.00 23.35 190 VAL A C 1
ATOM 1389 O O . VAL A 1 212 ? -6.424 13.401 19.078 1.00 23.39 190 VAL A O 1
ATOM 1393 N N . ALA A 1 213 ? -6.442 13.906 16.873 1.00 22.48 191 ALA A N 1
ATOM 1394 C CA . ALA A 1 213 ? -7.377 12.815 16.528 1.00 22.19 191 ALA A CA 1
ATOM 1395 C C . ALA A 1 213 ? -6.827 11.424 16.878 1.00 21.76 191 ALA A C 1
ATOM 1396 O O . ALA A 1 213 ? -7.522 10.602 17.477 1.00 21.31 191 ALA A O 1
ATOM 1398 N N . GLU A 1 214 ? -5.568 11.180 16.533 1.00 21.63 192 GLU A N 1
ATOM 1399 C CA . GLU A 1 214 ? -4.969 9.864 16.732 1.00 21.83 192 GLU A CA 1
ATOM 1400 C C . GLU A 1 214 ? -4.707 9.554 18.210 1.00 21.42 192 GLU A C 1
ATOM 1401 O O . GLU A 1 214 ? -4.900 8.407 18.663 1.00 21.54 192 GLU A O 1
ATOM 1407 N N . ALA A 1 215 ? -4.298 10.589 18.954 1.00 20.85 193 ALA A N 1
ATOM 1408 C CA . ALA A 1 215 ? -4.146 10.522 20.410 1.00 19.71 193 ALA A CA 1
ATOM 1409 C C . ALA A 1 215 ? -5.474 10.167 21.062 1.00 19.82 193 ALA A C 1
ATOM 1410 O O . ALA A 1 215 ? -5.537 9.313 21.955 1.00 19.90 193 ALA A O 1
ATOM 1412 N N . ILE A 1 216 ? -6.547 10.809 20.613 1.00 20.25 194 ILE A N 1
ATOM 1413 C CA . ILE A 1 216 ? -7.864 10.570 21.214 1.00 20.31 194 ILE A CA 1
ATOM 1414 C C . ILE A 1 216 ? -8.260 9.105 20.994 1.00 20.38 194 ILE A C 1
ATOM 1415 O O . ILE A 1 216 ? -8.700 8.422 21.920 1.00 20.49 194 ILE A O 1
ATOM 1420 N N . ALA A 1 217 ? -8.066 8.625 19.771 1.00 20.48 195 ALA A N 1
ATOM 1421 C CA . ALA A 1 217 ? -8.397 7.252 19.427 1.00 20.39 195 ALA A CA 1
ATOM 1422 C C . ALA A 1 217 ? -7.562 6.287 20.257 1.00 20.66 195 ALA A C 1
ATOM 1423 O O . ALA A 1 217 ? -8.100 5.319 20.807 1.00 21.24 195 ALA A O 1
ATOM 1425 N N . CYS A 1 218 ? -6.261 6.578 20.380 1.00 21.05 196 CYS A N 1
ATOM 1426 C CA . CYS A 1 218 ? -5.337 5.760 21.189 1.00 21.21 196 CYS A CA 1
ATOM 1427 C C . CYS A 1 218 ? -5.801 5.632 22.617 1.00 21.31 196 CYS A C 1
ATOM 1428 O O . CYS A 1 218 ? -5.955 4.514 23.133 1.00 22.25 196 CYS A O 1
ATOM 1431 N N . ALA A 1 219 ? -6.021 6.783 23.251 1.00 21.34 197 ALA A N 1
ATOM 1432 C CA . ALA A 1 219 ? -6.576 6.849 24.597 1.00 21.47 197 ALA A CA 1
ATOM 1433 C C . ALA A 1 219 ? -7.914 6.115 24.686 1.00 22.05 197 ALA A C 1
ATOM 1434 O O . ALA A 1 219 ? -8.184 5.420 25.680 1.00 21.94 197 ALA A O 1
ATOM 1436 N N . LYS A 1 220 ? -8.746 6.247 23.658 1.00 22.21 198 LYS A N 1
ATOM 1437 C CA . LYS A 1 220 ? -10.046 5.548 23.695 1.00 22.62 198 LYS A CA 1
ATOM 1438 C C . LYS A 1 220 ? -9.935 4.024 23.664 1.00 22.38 198 LYS A C 1
ATOM 1439 O O . LYS A 1 220 ? -10.781 3.339 24.291 1.00 22.20 198 LYS A O 1
ATOM 1445 N N . LYS A 1 221 ? -8.906 3.500 22.982 1.00 21.84 199 LYS A N 1
ATOM 1446 C CA . LYS A 1 221 ? -8.682 2.038 22.989 1.00 23.11 199 LYS A CA 1
ATOM 1447 C C . LYS A 1 221 ? -8.270 1.643 24.393 1.00 22.86 199 LYS A C 1
ATOM 1448 O O . LYS A 1 221 ? -8.838 0.690 24.941 1.00 23.62 199 LYS A O 1
ATOM 1454 N N . ILE A 1 222 ? -7.307 2.380 24.972 1.00 21.85 200 ILE A N 1
ATOM 1455 C CA . ILE A 1 222 ? -6.844 2.142 26.342 1.00 21.74 200 ILE A CA 1
ATOM 1456 C C . ILE A 1 222 ? -7.980 2.136 27.369 1.00 22.04 200 ILE A C 1
ATOM 1457 O O . ILE A 1 222 ? -7.933 1.401 28.353 1.00 22.02 200 ILE A O 1
ATOM 1462 N N . LEU A 1 223 ? -9.014 2.941 27.136 1.00 22.54 201 LEU A N 1
ATOM 1463 C CA . LEU A 1 223 ? -10.171 2.967 28.050 1.00 23.07 201 LEU A CA 1
ATOM 1464 C C . LEU A 1 223 ? -11.019 1.695 28.020 1.00 23.91 201 LEU A C 1
ATOM 1465 O O . LEU A 1 223 ? -11.640 1.342 29.011 1.00 24.60 201 LEU A O 1
ATOM 1470 N N . GLU A 1 224 ? -11.045 1.013 26.888 1.00 24.79 202 GLU A N 1
ATOM 1471 C CA . GLU A 1 224 ? -11.762 -0.262 26.790 1.00 26.19 202 GLU A CA 1
ATOM 1472 C C . GLU A 1 224 ? -11.056 -1.409 27.554 1.00 26.50 202 GLU A C 1
ATOM 1473 O O . GLU A 1 224 ? -11.696 -2.407 27.874 1.00 27.65 202 GLU A O 1
ATOM 1475 N N . LEU A 1 225 ? -9.762 -1.242 27.880 1.00 25.88 203 LEU A N 1
ATOM 1476 C CA . LEU A 1 225 ? -8.955 -2.291 28.520 1.00 24.83 203 LEU A CA 1
ATOM 1477 C C . LEU A 1 225 ? -9.130 -2.338 30.052 1.00 24.49 203 LEU A C 1
ATOM 1478 O O . LEU A 1 225 ? -9.476 -1.328 30.661 1.00 23.56 203 LEU A O 1
ATOM 1483 N N . PRO A 1 226 ? -8.878 -3.521 30.683 1.00 24.00 204 PRO A N 1
ATOM 1484 C CA . PRO A 1 226 ? -9.073 -3.648 32.143 1.00 23.68 204 PRO A CA 1
ATOM 1485 C C . PRO A 1 226 ? -8.252 -2.640 32.931 1.00 23.03 204 PRO A C 1
ATOM 1486 O O . PRO A 1 226 ? -7.027 -2.629 32.808 1.00 22.57 204 PRO A O 1
ATOM 1490 N N . GLN A 1 227 ? -8.933 -1.830 33.749 1.00 22.29 205 GLN A N 1
ATOM 1491 C CA . GLN A 1 227 ? -8.312 -0.716 34.457 1.00 21.44 205 GLN A CA 1
ATOM 1492 C C . GLN A 1 227 ? -7.090 -1.092 35.327 1.00 21.35 205 GLN A C 1
ATOM 1493 O O . GLN A 1 227 ? -6.051 -0.425 35.269 1.00 21.03 205 GLN A O 1
ATOM 1499 N N . GLN A 1 228 ? -7.222 -2.155 36.123 1.00 21.18 206 GLN A N 1
ATOM 1500 C CA . GLN A 1 228 ? -6.199 -2.519 37.086 1.00 20.45 206 GLN A CA 1
ATOM 1501 C C . GLN A 1 228 ? -4.910 -2.947 36.381 1.00 19.85 206 GLN A C 1
ATOM 1502 O O . GLN A 1 228 ? -3.824 -2.707 36.893 1.00 18.81 206 GLN A O 1
ATOM 1508 N N . ALA A 1 229 ? -5.039 -3.586 35.219 1.00 20.16 207 ALA A N 1
ATOM 1509 C CA . ALA A 1 229 ? -3.852 -3.954 34.410 1.00 19.98 207 ALA A CA 1
ATOM 1510 C C . ALA A 1 229 ? -3.180 -2.708 33.851 1.00 18.73 207 ALA A C 1
ATOM 1511 O O . ALA A 1 229 ? -1.954 -2.572 33.946 1.00 18.71 207 ALA A O 1
ATOM 1513 N N . VAL A 1 230 ? -3.987 -1.809 33.298 1.00 18.11 208 VAL A N 1
ATOM 1514 C CA . VAL A 1 230 ? -3.486 -0.582 32.701 1.00 17.91 208 VAL A CA 1
ATOM 1515 C C . VAL A 1 230 ? -2.717 0.240 33.760 1.00 17.62 208 VAL A C 1
ATOM 1516 O O . VAL A 1 230 ? -1.534 0.556 33.570 1.00 16.89 208 VAL A O 1
ATOM 1520 N N . GLU A 1 231 ? -3.368 0.510 34.890 1.00 17.57 209 GLU A N 1
ATOM 1521 C CA . GLU A 1 231 ? -2.797 1.386 35.927 1.00 17.44 209 GLU A CA 1
ATOM 1522 C C . GLU A 1 231 ? -1.525 0.846 36.581 1.00 17.24 209 GLU A C 1
ATOM 1523 O O . GLU A 1 231 ? -0.547 1.584 36.703 1.00 16.16 209 GLU A O 1
ATOM 1529 N N . SER A 1 232 ? -1.516 -0.441 36.944 1.00 17.35 210 SER A N 1
ATOM 1530 C CA . SER A 1 232 ? -0.368 -1.026 37.638 1.00 18.21 210 SER A CA 1
ATOM 1531 C C . SER A 1 232 ? 0.843 -1.193 36.741 1.00 18.29 210 SER A C 1
ATOM 1532 O O . SER A 1 232 ? 1.993 -1.145 37.210 1.00 18.28 210 SER A O 1
ATOM 1535 N N . THR A 1 233 ? 0.568 -1.440 35.461 1.00 18.29 211 THR A N 1
ATOM 1536 C CA . THR A 1 233 ? 1.588 -1.624 34.458 1.00 18.37 211 THR A CA 1
ATOM 1537 C C . THR A 1 233 ? 2.304 -0.267 34.201 1.00 18.34 211 THR A C 1
ATOM 1538 O O . THR A 1 233 ? 3.518 -0.216 34.165 1.00 18.40 211 THR A O 1
ATOM 1542 N N . LYS A 1 234 ? 1.556 0.824 34.065 1.00 18.44 212 LYS A N 1
ATOM 1543 C CA . LYS A 1 234 ? 2.173 2.162 34.065 1.00 18.54 212 LYS A CA 1
ATOM 1544 C C . LYS A 1 234 ? 3.115 2.344 35.287 1.00 18.81 212 LYS A C 1
ATOM 1545 O O . LYS A 1 234 ? 4.262 2.788 35.146 1.00 18.58 212 LYS A O 1
ATOM 1551 N N . ARG A 1 235 ? 2.622 1.968 36.460 1.00 18.91 213 ARG A N 1
ATOM 1552 C CA . ARG A 1 235 ? 3.356 2.122 37.688 1.00 19.84 213 ARG A CA 1
ATOM 1553 C C . ARG A 1 235 ? 4.660 1.305 37.645 1.00 20.03 213 ARG A C 1
ATOM 1554 O O . ARG A 1 235 ? 5.724 1.823 37.995 1.00 20.09 213 ARG A O 1
ATOM 1562 N N . VAL A 1 236 ? 4.579 0.057 37.174 1.00 19.11 214 VAL A N 1
ATOM 1563 C CA . VAL A 1 236 ? 5.766 -0.777 37.038 1.00 18.75 214 VAL A CA 1
ATOM 1564 C C . VAL A 1 236 ? 6.851 -0.085 36.178 1.00 19.52 214 VAL A C 1
ATOM 1565 O O . VAL A 1 236 ? 8.051 -0.138 36.482 1.00 19.51 214 VAL A O 1
ATOM 1569 N N . LEU A 1 237 ? 6.426 0.562 35.099 1.00 19.66 215 LEU A N 1
ATOM 1570 C CA . LEU A 1 237 ? 7.369 1.142 34.176 1.00 19.73 215 LEU A CA 1
ATOM 1571 C C . LEU A 1 237 ? 7.876 2.478 34.675 1.00 19.54 215 LEU A C 1
ATOM 1572 O O . LEU A 1 237 ? 9.056 2.757 34.540 1.00 19.45 215 LEU A O 1
ATOM 1577 N N . ASN A 1 238 ? 6.995 3.279 35.279 1.00 19.38 216 ASN A N 1
ATOM 1578 C CA . ASN A 1 238 ? 7.377 4.568 35.862 1.00 20.07 216 ASN A CA 1
ATOM 1579 C C . ASN A 1 238 ? 8.260 4.570 37.114 1.00 20.39 216 ASN A C 1
ATOM 1580 O O . ASN A 1 238 ? 8.865 5.590 37.438 1.00 20.36 216 ASN A O 1
ATOM 1585 N N . ILE A 1 239 ? 8.364 3.438 37.802 1.00 21.10 217 ILE A N 1
ATOM 1586 C CA . ILE A 1 239 ? 9.363 3.313 38.857 1.00 20.99 217 ILE A CA 1
ATOM 1587 C C . ILE A 1 239 ? 10.741 3.695 38.314 1.00 21.48 217 ILE A C 1
ATOM 1588 O O . ILE A 1 239 ? 11.474 4.444 38.972 1.00 21.63 217 ILE A O 1
ATOM 1593 N N . HIS A 1 240 ? 11.077 3.255 37.104 1.00 21.54 218 HIS A N 1
ATOM 1594 C CA . HIS A 1 240 ? 12.372 3.645 36.535 1.00 22.45 218 HIS A CA 1
ATOM 1595 C C . HIS A 1 240 ? 12.489 5.130 36.368 1.00 21.89 218 HIS A C 1
ATOM 1596 O O . HIS A 1 240 ? 13.548 5.711 36.658 1.00 22.35 218 HIS A O 1
ATOM 1603 N N . LEU A 1 241 ? 11.393 5.753 35.924 1.00 21.38 219 LEU A N 1
ATOM 1604 C CA . LEU A 1 241 ? 11.361 7.197 35.735 1.00 20.47 219 LEU A CA 1
ATOM 1605 C C . LEU A 1 241 ? 11.514 7.893 37.096 1.00 20.22 219 LEU A C 1
ATOM 1606 O O . LEU A 1 241 ? 12.346 8.789 37.255 1.00 18.70 219 LEU A O 1
ATOM 1611 N N . GLU A 1 242 ? 10.751 7.434 38.082 1.00 19.75 220 GLU A N 1
ATOM 1612 C CA . GLU A 1 242 ? 10.876 7.969 39.419 1.00 21.07 220 GLU A CA 1
ATOM 1613 C C . GLU A 1 242 ? 12.275 7.786 40.063 1.00 20.57 220 GLU A C 1
ATOM 1614 O O . GLU A 1 242 ? 12.806 8.715 40.673 1.00 20.92 220 GLU A O 1
ATOM 1620 N N . ARG A 1 243 ? 12.879 6.611 39.904 1.00 20.21 221 ARG A N 1
ATOM 1621 C CA . ARG A 1 243 ? 14.278 6.405 40.306 1.00 20.09 221 ARG A CA 1
ATOM 1622 C C . ARG A 1 243 ? 15.238 7.459 39.728 1.00 19.85 221 ARG A C 1
ATOM 1623 O O . ARG A 1 243 ? 16.058 7.990 40.470 1.00 20.26 221 ARG A O 1
ATOM 1631 N N . ALA A 1 244 ? 15.108 7.789 38.437 1.00 19.36 222 ALA A N 1
ATOM 1632 C CA . ALA A 1 244 ? 15.983 8.767 37.770 1.00 19.55 222 ALA A CA 1
ATOM 1633 C C . ALA A 1 244 ? 15.814 10.245 38.207 1.00 19.95 222 ALA A C 1
ATOM 1634 O O . ALA A 1 244 ? 16.809 10.971 38.426 1.00 20.87 222 ALA A O 1
ATOM 1636 N N . VAL A 1 245 ? 14.563 10.682 38.276 1.00 19.36 223 VAL A N 1
ATOM 1637 C CA . VAL A 1 245 ? 14.157 11.939 38.876 1.00 18.82 223 VAL A CA 1
ATOM 1638 C C . VAL A 1 245 ? 14.582 12.107 40.339 1.00 19.30 223 VAL A C 1
ATOM 1639 O O . VAL A 1 245 ? 15.044 13.184 40.729 1.00 19.97 223 VAL A O 1
ATOM 1643 N N . LEU A 1 246 ? 14.403 11.078 41.165 1.00 19.44 224 LEU A N 1
ATOM 1644 C CA . LEU A 1 246 ? 14.858 11.156 42.545 1.00 19.54 224 LEU A CA 1
ATOM 1645 C C . LEU A 1 246 ? 16.390 11.392 42.609 1.00 19.76 224 LEU A C 1
ATOM 1646 O O . LEU A 1 246 ? 16.886 12.047 43.510 1.00 20.63 224 LEU A O 1
ATOM 1651 N N . ALA A 1 247 ? 17.135 10.880 41.644 1.00 19.56 225 ALA A N 1
ATOM 1652 C CA . ALA A 1 247 ? 18.602 11.003 41.681 1.00 19.64 225 ALA A CA 1
ATOM 1653 C C . ALA A 1 247 ? 19.083 12.411 41.404 1.00 19.09 225 ALA A C 1
ATOM 1654 O O . ALA A 1 247 ? 20.160 12.779 41.821 1.00 18.49 225 ALA A O 1
ATOM 1656 N N . SER A 1 248 ? 18.308 13.194 40.667 1.00 19.08 226 SER A N 1
ATOM 1657 C CA . SER A 1 248 ? 18.864 14.443 40.135 1.00 19.46 226 SER A CA 1
ATOM 1658 C C . SER A 1 248 ? 17.972 15.690 40.194 1.00 18.77 226 SER A C 1
ATOM 1659 O O . SER A 1 248 ? 18.478 16.806 40.025 1.00 18.33 226 SER A O 1
ATOM 1662 N N . LEU A 1 249 ? 16.670 15.504 40.440 1.00 18.04 227 LEU A N 1
ATOM 1663 C CA . LEU A 1 249 ? 15.728 16.626 40.386 1.00 17.15 227 LEU A CA 1
ATOM 1664 C C . LEU A 1 249 ? 16.061 17.695 41.395 1.00 17.25 227 LEU A C 1
ATOM 1665 O O . LEU A 1 249 ? 16.098 18.877 41.031 1.00 17.19 227 LEU A O 1
ATOM 1670 N N . ASP A 1 250 ? 16.302 17.308 42.649 1.00 17.59 228 ASP A N 1
ATOM 1671 C CA . ASP A 1 250 ? 16.615 18.316 43.678 1.00 18.70 228 ASP A CA 1
ATOM 1672 C C . ASP A 1 250 ? 17.810 19.190 43.286 1.00 18.58 228 ASP A C 1
ATOM 1673 O O . ASP A 1 250 ? 17.704 20.423 43.345 1.00 17.60 228 ASP A O 1
ATOM 1678 N N . TYR A 1 251 ? 18.917 18.550 42.872 1.00 18.68 229 TYR A N 1
ATOM 1679 C CA . TYR A 1 251 ? 20.118 19.274 42.416 1.00 19.15 229 TYR A CA 1
ATOM 1680 C C . TYR A 1 251 ? 19.822 20.156 41.204 1.00 18.21 229 TYR A C 1
ATOM 1681 O O . TYR A 1 251 ? 20.254 21.326 41.142 1.00 17.53 229 TYR A O 1
ATOM 1690 N N . ALA A 1 252 ? 19.101 19.573 40.246 1.00 17.23 230 ALA A N 1
ATOM 1691 C CA . ALA A 1 252 ? 18.737 20.269 39.019 1.00 16.91 230 ALA A CA 1
ATOM 1692 C C . ALA A 1 252 ? 17.935 21.543 39.328 1.00 17.34 230 ALA A C 1
ATOM 1693 O O . ALA A 1 252 ? 18.215 22.608 38.770 1.00 17.41 230 ALA A O 1
ATOM 1695 N N . LEU A 1 253 ? 16.951 21.426 40.221 1.00 17.33 231 LEU A N 1
ATOM 1696 C CA . LEU A 1 253 ? 16.104 22.548 40.554 1.00 17.60 231 LEU A CA 1
ATOM 1697 C C . LEU A 1 253 ? 16.877 23.636 41.293 1.00 17.60 231 LEU A C 1
ATOM 1698 O O . LEU A 1 253 ? 16.662 24.816 41.033 1.00 17.23 231 LEU A O 1
ATOM 1703 N N . SER A 1 254 ? 17.732 23.237 42.231 1.00 18.30 232 SER A N 1
ATOM 1704 C CA . SER A 1 254 ? 18.603 24.167 42.964 1.00 19.09 232 SER A CA 1
ATOM 1705 C C . SER A 1 254 ? 19.500 24.952 41.981 1.00 19.50 232 SER A C 1
ATOM 1706 O O . SER A 1 254 ? 19.628 26.170 42.083 1.00 20.13 232 SER A O 1
ATOM 1709 N N . ALA A 1 255 ? 20.063 24.255 40.992 1.00 19.82 233 ALA A N 1
ATOM 1710 C CA . ALA A 1 255 ? 20.922 24.888 39.983 1.00 20.80 233 ALA A CA 1
ATOM 1711 C C . ALA A 1 255 ? 20.189 25.938 39.084 1.00 21.12 233 ALA A C 1
ATOM 1712 O O . ALA A 1 255 ? 20.693 27.041 38.852 1.00 21.19 233 ALA A O 1
ATOM 1714 N N . GLU A 1 256 ? 19.001 25.579 38.596 1.00 22.00 234 GLU A N 1
ATOM 1715 C CA . GLU A 1 256 ? 18.139 26.472 37.820 1.00 22.18 234 GLU A CA 1
ATOM 1716 C C . GLU A 1 256 ? 17.687 27.663 38.663 1.00 22.55 234 GLU A C 1
ATOM 1717 O O . GLU A 1 256 ? 17.592 28.788 38.158 1.00 22.01 234 GLU A O 1
ATOM 1723 N N . SER A 1 257 ? 17.419 27.407 39.945 1.00 23.15 235 SER A N 1
ATOM 1724 C CA . SER A 1 257 ? 17.187 28.475 40.920 1.00 24.68 235 SER A CA 1
ATOM 1725 C C . SER A 1 257 ? 18.361 29.465 40.904 1.00 25.22 235 SER A C 1
ATOM 1726 O O . SER A 1 257 ? 18.138 30.678 40.847 1.00 25.18 235 SER A O 1
ATOM 1729 N N . GLN A 1 258 ? 19.599 28.954 40.912 1.00 25.48 236 GLN A N 1
ATOM 1730 C CA . GLN A 1 258 ? 20.761 29.828 40.777 1.00 26.57 236 GLN A CA 1
ATOM 1731 C C . GLN A 1 258 ? 20.907 30.451 39.388 1.00 25.93 236 GLN A C 1
ATOM 1732 O O . GLN A 1 258 ? 21.324 31.609 39.278 1.00 25.95 236 GLN A O 1
ATOM 1738 N N . SER A 1 259 ? 20.566 29.711 38.331 1.00 25.16 237 SER A N 1
ATOM 1739 C CA . SER A 1 259 ? 20.636 30.278 36.974 1.00 25.06 237 SER A CA 1
ATOM 1740 C C . SER A 1 259 ? 19.844 31.564 36.828 1.00 24.83 237 SER A C 1
ATOM 1741 O O . SER A 1 259 ? 20.294 32.471 36.152 1.00 25.46 237 SER A O 1
ATOM 1744 N N . PHE A 1 260 ? 18.663 31.634 37.439 1.00 25.32 238 PHE A N 1
ATOM 1745 C CA . PHE A 1 260 ? 17.783 32.810 37.320 1.00 26.12 238 PHE A CA 1
ATOM 1746 C C . PHE A 1 260 ? 18.416 34.113 37.794 1.00 27.31 238 PHE A C 1
ATOM 1747 O O . PHE A 1 260 ? 17.983 35.196 37.431 1.00 27.69 238 PHE A O 1
ATOM 1755 N N . VAL A 1 261 ? 19.451 33.997 38.608 1.00 28.22 239 VAL A N 1
ATOM 1756 C CA . VAL A 1 261 ? 19.994 35.133 39.333 1.00 28.92 239 VAL A CA 1
ATOM 1757 C C . VAL A 1 261 ? 21.363 35.529 38.764 1.00 29.17 239 VAL A C 1
ATOM 1758 O O . VAL A 1 261 ? 21.892 36.595 39.073 1.00 30.23 239 VAL A O 1
ATOM 1762 N N . THR A 1 262 ? 21.895 34.698 37.872 1.00 28.65 240 THR A N 1
ATOM 1763 C CA . THR A 1 262 ? 23.169 34.995 37.210 1.00 28.69 240 THR A CA 1
ATOM 1764 C C . THR A 1 262 ? 23.091 36.240 36.348 1.00 28.50 240 THR A C 1
ATOM 1765 O O . THR A 1 262 ? 22.029 36.552 35.806 1.00 28.45 240 THR A O 1
ATOM 1769 N N . GLU A 1 263 ? 24.223 36.928 36.196 1.00 29.02 241 GLU A N 1
ATOM 1770 C CA . GLU A 1 263 ? 24.319 38.065 35.269 1.00 29.15 241 GLU A CA 1
ATOM 1771 C C . GLU A 1 263 ? 24.097 37.594 33.823 1.00 28.82 241 GLU A C 1
ATOM 1772 O O . GLU A 1 263 ? 23.399 38.240 33.052 1.00 28.68 241 GLU A O 1
ATOM 1774 N N . ASP A 1 264 ? 24.640 36.431 33.481 1.00 28.54 242 ASP A N 1
ATOM 1775 C CA . ASP A 1 264 ? 24.423 35.871 32.162 1.00 28.23 242 ASP A CA 1
ATOM 1776 C C . ASP A 1 264 ? 22.963 35.812 31.772 1.00 27.81 242 ASP A C 1
ATOM 1777 O O . ASP A 1 264 ? 22.604 36.199 30.666 1.00 27.77 242 ASP A O 1
ATOM 1782 N N . PHE A 1 265 ? 22.136 35.295 32.675 1.00 27.82 243 PHE A N 1
ATOM 1783 C CA . PHE A 1 265 ? 20.724 35.084 32.381 1.00 27.49 243 PHE A CA 1
ATOM 1784 C C . PHE A 1 265 ? 19.967 36.396 32.399 1.00 28.14 243 PHE A C 1
ATOM 1785 O O . PHE A 1 265 ? 19.142 36.644 31.511 1.00 27.23 243 PHE A O 1
ATOM 1793 N N . ARG A 1 266 ? 20.235 37.220 33.414 1.00 29.38 244 ARG A N 1
ATOM 1794 C CA . ARG A 1 266 ? 19.625 38.558 33.477 1.00 31.39 244 ARG A CA 1
ATOM 1795 C C . ARG A 1 266 ? 19.824 39.287 32.135 1.00 32.18 244 ARG A C 1
ATOM 1796 O O . ARG A 1 266 ? 18.854 39.694 31.504 1.00 33.11 244 ARG A O 1
ATOM 1804 N N . SER A 1 267 ? 21.067 39.364 31.666 1.00 32.41 245 SER A N 1
ATOM 1805 C CA . SER A 1 267 ? 21.389 40.028 30.402 1.00 32.77 245 SER A CA 1
ATOM 1806 C C . SER A 1 267 ? 20.780 39.382 29.131 1.00 32.97 245 SER A C 1
ATOM 1807 O O . SER A 1 267 ? 20.407 40.092 28.192 1.00 32.88 245 SER A O 1
ATOM 1810 N N . ILE A 1 268 ? 20.680 38.051 29.096 1.00 32.90 246 ILE A N 1
ATOM 1811 C CA . ILE A 1 268 ? 19.994 37.385 27.981 1.00 33.15 246 ILE A CA 1
ATOM 1812 C C . ILE A 1 268 ? 18.466 37.626 28.018 1.00 34.17 246 ILE A C 1
ATOM 1813 O O . ILE A 1 268 ? 17.845 37.922 26.988 1.00 33.82 246 ILE A O 1
ATOM 1818 N N . VAL A 1 269 ? 17.875 37.508 29.207 1.00 35.09 247 VAL A N 1
ATOM 1819 C CA . VAL A 1 269 ? 16.431 37.659 29.344 1.00 36.38 247 VAL A CA 1
ATOM 1820 C C . VAL A 1 269 ? 15.966 39.125 29.256 1.00 37.90 247 VAL A C 1
ATOM 1821 O O . VAL A 1 269 ? 14.884 39.398 28.727 1.00 38.31 247 VAL A O 1
ATOM 1825 N N . THR A 1 270 ? 16.795 40.052 29.738 1.00 39.41 248 THR A N 1
ATOM 1826 C CA . THR A 1 270 ? 16.483 41.484 29.689 1.00 40.75 248 THR A CA 1
ATOM 1827 C C . THR A 1 270 ? 16.453 41.991 28.254 1.00 41.65 248 THR A C 1
ATOM 1828 O O . THR A 1 270 ? 15.735 42.951 27.970 1.00 42.40 248 THR A O 1
ATOM 1832 N N . LYS A 1 271 ? 17.229 41.359 27.365 1.00 42.09 249 LYS A N 1
ATOM 1833 C CA . LYS A 1 271 ? 17.092 41.586 25.931 1.00 42.96 249 LYS A CA 1
ATOM 1834 C C . LYS A 1 271 ? 15.843 40.910 25.425 1.00 42.86 249 LYS A C 1
ATOM 1835 O O . LYS A 1 271 ? 15.040 41.521 24.743 1.00 42.94 249 LYS A O 1
ATOM 1841 N N . LEU A 1 272 ? 15.668 39.642 25.766 1.00 43.29 250 LEU A N 1
ATOM 1842 C CA . LEU A 1 272 ? 14.548 38.889 25.226 1.00 43.85 250 LEU A CA 1
ATOM 1843 C C . LEU A 1 272 ? 13.174 39.457 25.637 1.00 44.56 250 LEU A C 1
ATOM 1844 O O . LEU A 1 272 ? 12.246 39.473 24.819 1.00 44.50 250 LEU A O 1
ATOM 1849 N N . ALA A 1 273 ? 13.069 39.952 26.874 1.00 45.17 251 ALA A N 1
ATOM 1850 C CA . ALA A 1 273 ? 11.841 40.586 27.380 1.00 46.41 251 ALA A CA 1
ATOM 1851 C C . ALA A 1 273 ? 11.616 42.042 26.922 1.00 47.67 251 ALA A C 1
ATOM 1852 O O . ALA A 1 273 ? 10.482 42.536 26.977 1.00 47.85 251 ALA A O 1
ATOM 1854 N N . ASP A 1 274 ? 12.686 42.727 26.505 1.00 48.93 252 ASP A N 1
ATOM 1855 C CA . ASP A 1 274 ? 12.575 44.091 25.953 1.00 50.37 252 ASP A CA 1
ATOM 1856 C C . ASP A 1 274 ? 11.828 44.086 24.607 1.00 50.81 252 ASP A C 1
ATOM 1857 O O . ASP A 1 274 ? 12.412 43.796 23.548 1.00 50.74 252 ASP A O 1
ATOM 1862 N N . LYS A 1 275 ? 10.532 44.402 24.697 1.00 51.14 253 LYS A N 1
ATOM 1863 C CA . LYS A 1 275 ? 9.595 44.419 23.579 1.00 51.59 253 LYS A CA 1
ATOM 1864 C C . LYS A 1 275 ? 9.056 45.838 23.381 1.00 52.39 253 LYS A C 1
ATOM 1865 O O . LYS A 1 275 ? 7.856 46.041 23.199 1.00 52.36 253 LYS A O 1
ATOM 1871 N N . ASN A 1 276 ? 9.978 46.802 23.431 1.00 53.32 254 ASN A N 1
ATOM 1872 C CA . ASN A 1 276 ? 9.728 48.270 23.412 1.00 54.18 254 ASN A CA 1
ATOM 1873 C C . ASN A 1 276 ? 9.194 48.931 24.742 1.00 54.55 254 ASN A C 1
ATOM 1874 O O . ASN A 1 276 ? 9.955 49.455 25.570 1.00 54.47 254 ASN A O 1
ATOM 1877 N N . VAL B 1 23 ? 20.069 -34.153 33.231 1.00 41.87 1 VAL B N 1
ATOM 1878 C CA . VAL B 1 23 ? 20.708 -34.098 34.582 1.00 41.43 1 VAL B CA 1
ATOM 1879 C C . VAL B 1 23 ? 20.122 -32.983 35.487 1.00 40.66 1 VAL B C 1
ATOM 1880 O O . VAL B 1 23 ? 20.479 -32.890 36.679 1.00 41.39 1 VAL B O 1
ATOM 1882 N N . TYR B 1 24 ? 19.230 -32.146 34.949 1.00 38.51 2 TYR B N 1
ATOM 1883 C CA . TYR B 1 24 ? 18.733 -31.024 35.745 1.00 36.95 2 TYR B CA 1
ATOM 1884 C C . TYR B 1 24 ? 17.307 -31.196 36.287 1.00 36.16 2 TYR B C 1
ATOM 1885 O O . TYR B 1 24 ? 16.659 -30.208 36.640 1.00 34.99 2 TYR B O 1
ATOM 1894 N N . ASP B 1 25 ? 16.840 -32.445 36.357 1.00 35.65 3 ASP B N 1
ATOM 1895 C CA . ASP B 1 25 ? 15.504 -32.782 36.885 1.00 35.37 3 ASP B CA 1
ATOM 1896 C C . ASP B 1 25 ? 14.364 -31.949 36.268 1.00 33.80 3 ASP B C 1
ATOM 1897 O O . ASP B 1 25 ? 13.460 -31.486 36.971 1.00 33.05 3 ASP B O 1
ATOM 1902 N N . MET B 1 26 ? 14.444 -31.754 34.948 1.00 32.47 4 MET B N 1
ATOM 1903 C CA . MET B 1 26 ? 13.429 -31.036 34.181 1.00 30.83 4 MET B CA 1
ATOM 1904 C C . MET B 1 26 ? 12.302 -31.996 33.841 1.00 30.57 4 MET B C 1
ATOM 1905 O O . MET B 1 26 ? 12.555 -33.177 33.578 1.00 30.33 4 MET B O 1
ATOM 1910 N N . PRO B 1 27 ? 11.054 -31.492 33.833 1.00 29.83 5 PRO B N 1
ATOM 1911 C CA . PRO B 1 27 ? 9.922 -32.286 33.363 1.00 29.51 5 PRO B CA 1
ATOM 1912 C C . PRO B 1 27 ? 9.912 -32.355 31.830 1.00 28.77 5 PRO B C 1
ATOM 1913 O O . PRO B 1 27 ? 10.810 -31.820 31.175 1.00 27.78 5 PRO B O 1
ATOM 1917 N N . THR B 1 28 ? 8.922 -33.048 31.284 1.00 28.80 6 THR B N 1
ATOM 1918 C CA . THR B 1 28 ? 8.781 -33.203 29.844 1.00 29.16 6 THR B CA 1
ATOM 1919 C C . THR B 1 28 ? 8.807 -31.846 29.140 1.00 28.13 6 THR B C 1
ATOM 1920 O O . THR B 1 28 ? 9.442 -31.709 28.094 1.00 27.99 6 THR B O 1
ATOM 1924 N N . GLU B 1 29 ? 8.144 -30.851 29.736 1.00 27.34 7 GLU B N 1
ATOM 1925 C CA . GLU B 1 29 ? 7.895 -29.569 29.053 1.00 26.52 7 GLU B CA 1
ATOM 1926 C C . GLU B 1 29 ? 9.118 -28.674 28.874 1.00 25.75 7 GLU B C 1
ATOM 1927 O O . GLU B 1 29 ? 9.049 -27.658 28.179 1.00 24.47 7 GLU B O 1
ATOM 1933 N N . ILE B 1 30 ? 10.235 -29.083 29.467 1.00 25.69 8 ILE B N 1
ATOM 1934 C CA . ILE B 1 30 ? 11.526 -28.477 29.177 1.00 25.69 8 ILE B CA 1
ATOM 1935 C C . ILE B 1 30 ? 12.548 -29.570 28.882 1.00 26.04 8 ILE B C 1
ATOM 1936 O O . ILE B 1 30 ? 13.069 -30.198 29.792 1.00 25.84 8 ILE B O 1
ATOM 1941 N N . ASP B 1 31 ? 12.828 -29.784 27.605 1.00 26.70 9 ASP B N 1
ATOM 1942 C CA . ASP B 1 31 ? 13.934 -30.620 27.203 1.00 27.75 9 ASP B CA 1
ATOM 1943 C C . ASP B 1 31 ? 15.250 -29.845 27.247 1.00 27.55 9 ASP B C 1
ATOM 1944 O O . ASP B 1 31 ? 15.356 -28.759 26.673 1.00 27.29 9 ASP B O 1
ATOM 1949 N N . VAL B 1 32 ? 16.248 -30.426 27.910 1.00 27.43 10 VAL B N 1
ATOM 1950 C CA . VAL B 1 32 ? 17.595 -29.881 27.930 1.00 27.49 10 VAL B CA 1
ATOM 1951 C C . VAL B 1 32 ? 18.624 -30.882 27.395 1.00 28.84 10 VAL B C 1
ATOM 1952 O O . VAL B 1 32 ? 18.749 -32.014 27.906 1.00 29.98 10 VAL B O 1
ATOM 1956 N N . ARG B 1 33 ? 19.385 -30.441 26.392 1.00 28.54 11 ARG B N 1
ATOM 1957 C CA . ARG B 1 33 ? 20.321 -31.296 25.678 1.00 28.58 11 ARG B CA 1
ATOM 1958 C C . ARG B 1 33 ? 21.751 -30.775 25.835 1.00 27.86 11 ARG B C 1
ATOM 1959 O O . ARG B 1 33 ? 22.009 -29.566 25.743 1.00 27.44 11 ARG B O 1
ATOM 1967 N N . ALA B 1 34 ? 22.671 -31.702 26.078 1.00 27.92 12 ALA B N 1
ATOM 1968 C CA . ALA B 1 34 ? 24.102 -31.424 26.185 1.00 27.63 12 ALA B CA 1
ATOM 1969 C C . ALA B 1 34 ? 24.855 -31.691 24.879 1.00 28.28 12 ALA B C 1
ATOM 1970 O O . ALA B 1 34 ? 24.665 -32.724 24.226 1.00 29.25 12 ALA B O 1
ATOM 1972 N N . ASP B 1 35 ? 25.735 -30.768 24.513 1.00 27.97 13 ASP B N 1
ATOM 1973 C CA . ASP B 1 35 ? 26.590 -30.918 23.344 1.00 28.77 13 ASP B CA 1
ATOM 1974 C C . ASP B 1 35 ? 27.871 -30.303 23.832 1.00 28.25 13 ASP B C 1
ATOM 1975 O O . ASP B 1 35 ? 28.083 -29.098 23.705 1.00 28.44 13 ASP B O 1
ATOM 1980 N N . GLY B 1 36 ? 28.708 -31.129 24.443 1.00 28.27 14 GLY B N 1
ATOM 1981 C CA . GLY B 1 36 ? 29.915 -30.623 25.108 1.00 27.83 14 GLY B CA 1
ATOM 1982 C C . GLY B 1 36 ? 29.571 -29.737 26.302 1.00 26.83 14 GLY B C 1
ATOM 1983 O O . GLY B 1 36 ? 28.838 -30.146 27.214 1.00 26.22 14 GLY B O 1
ATOM 1984 N N . ALA B 1 37 ? 30.089 -28.508 26.272 1.00 26.14 15 ALA B N 1
ATOM 1985 C CA . ALA B 1 37 ? 29.887 -27.554 27.346 1.00 24.81 15 ALA B CA 1
ATOM 1986 C C . ALA B 1 37 ? 28.681 -26.648 27.059 1.00 24.01 15 ALA B C 1
ATOM 1987 O O . ALA B 1 37 ? 28.346 -25.775 27.877 1.00 23.62 15 ALA B O 1
ATOM 1989 N N . LEU B 1 38 ? 28.045 -26.880 25.907 1.00 22.97 16 LEU B N 1
ATOM 1990 C CA . LEU B 1 38 ? 26.827 -26.209 25.514 1.00 22.16 16 LEU B CA 1
ATOM 1991 C C . LEU B 1 38 ? 25.584 -26.934 26.041 1.00 22.26 16 LEU B C 1
ATOM 1992 O O . LEU B 1 38 ? 25.502 -28.170 26.055 1.00 22.72 16 LEU B O 1
ATOM 1997 N N . ARG B 1 39 ? 24.620 -26.154 26.505 1.00 21.10 17 ARG B N 1
ATOM 1998 C CA . ARG B 1 39 ? 23.335 -26.705 26.848 1.00 20.73 17 ARG B CA 1
ATOM 1999 C C . ARG B 1 39 ? 22.292 -26.071 25.927 1.00 20.42 17 ARG B C 1
ATOM 2000 O O . ARG B 1 39 ? 22.223 -24.848 25.839 1.00 20.04 17 ARG B O 1
ATOM 2008 N N . ILE B 1 40 ? 21.508 -26.896 25.238 1.00 20.44 18 ILE B N 1
ATOM 2009 C CA . ILE B 1 40 ? 20.406 -26.416 24.392 1.00 20.76 18 ILE B CA 1
ATOM 2010 C C . ILE B 1 40 ? 19.089 -26.658 25.111 1.00 20.71 18 ILE B C 1
ATOM 2011 O O . ILE B 1 40 ? 18.745 -27.802 25.406 1.00 20.96 18 ILE B O 1
ATOM 2016 N N . ILE B 1 41 ? 18.343 -25.584 25.365 1.00 20.77 19 ILE B N 1
ATOM 2017 C CA . ILE B 1 41 ? 17.101 -25.659 26.141 1.00 20.72 19 ILE B CA 1
ATOM 2018 C C . ILE B 1 41 ? 15.898 -25.498 25.227 1.00 21.56 19 ILE B C 1
ATOM 2019 O O . ILE B 1 41 ? 15.737 -24.470 24.573 1.00 20.99 19 ILE B O 1
ATOM 2024 N N . THR B 1 42 ? 15.047 -26.520 25.202 1.00 22.43 20 THR B N 1
ATOM 2025 C CA . THR B 1 42 ? 13.875 -26.496 24.347 1.00 22.64 20 THR B CA 1
ATOM 2026 C C . THR B 1 42 ? 12.565 -26.500 25.133 1.00 22.46 20 THR B C 1
ATOM 2027 O O . THR B 1 42 ? 12.228 -27.480 25.777 1.00 22.28 20 THR B O 1
ATOM 2031 N N . LEU B 1 43 ? 11.838 -25.391 25.053 1.00 21.74 21 LEU B N 1
ATOM 2032 C CA . LEU B 1 43 ? 10.476 -25.327 25.524 1.00 21.71 21 LEU B CA 1
ATOM 2033 C C . LEU B 1 43 ? 9.628 -26.352 24.749 1.00 22.73 21 LEU B C 1
ATOM 2034 O O . LEU B 1 43 ? 9.474 -26.243 23.534 1.00 23.41 21 LEU B O 1
ATOM 2039 N N . ASN B 1 44 ? 9.125 -27.368 25.450 1.00 23.61 22 ASN B N 1
ATOM 2040 C CA . ASN B 1 44 ? 8.643 -28.605 24.808 1.00 25.36 22 ASN B CA 1
ATOM 2041 C C . ASN B 1 44 ? 7.155 -28.952 25.038 1.00 26.53 22 ASN B C 1
ATOM 2042 O O . ASN B 1 44 ? 6.842 -30.033 25.568 1.00 27.23 22 ASN B O 1
ATOM 2047 N N . ARG B 1 45 ? 6.249 -28.038 24.652 1.00 26.76 23 ARG B N 1
ATOM 2048 C CA . ARG B 1 45 ? 4.816 -28.352 24.512 1.00 27.12 23 ARG B CA 1
ATOM 2049 C C . ARG B 1 45 ? 4.281 -27.973 23.111 1.00 27.85 23 ARG B C 1
ATOM 2050 O O . ARG B 1 45 ? 3.287 -27.237 23.001 1.00 26.86 23 ARG B O 1
ATOM 2058 N N . PRO B 1 46 ? 4.896 -28.530 22.040 1.00 28.78 24 PRO B N 1
ATOM 2059 C CA . PRO B 1 46 ? 4.653 -28.015 20.684 1.00 29.75 24 PRO B CA 1
ATOM 2060 C C . PRO B 1 46 ? 3.174 -27.906 20.334 1.00 30.88 24 PRO B C 1
ATOM 2061 O O . PRO B 1 46 ? 2.770 -26.929 19.732 1.00 31.17 24 PRO B O 1
ATOM 2065 N N . ASP B 1 47 ? 2.381 -28.905 20.708 1.00 32.50 25 ASP B N 1
ATOM 2066 C CA . ASP B 1 47 ? 0.942 -28.945 20.389 1.00 34.24 25 ASP B CA 1
ATOM 2067 C C . ASP B 1 47 ? 0.165 -27.723 20.911 1.00 33.44 25 ASP B C 1
ATOM 2068 O O . ASP B 1 47 ? -0.796 -27.285 20.291 1.00 34.13 25 ASP B O 1
ATOM 2073 N N . SER B 1 48 ? 0.608 -27.168 22.036 1.00 32.72 26 SER B N 1
ATOM 2074 C CA . SER B 1 48 ? 0.056 -25.923 22.603 1.00 31.92 26 SER B CA 1
ATOM 2075 C C . SER B 1 48 ? 0.890 -24.681 22.206 1.00 30.80 26 SER B C 1
ATOM 2076 O O . SER B 1 48 ? 0.725 -23.588 22.769 1.00 30.14 26 SER B O 1
ATOM 2079 N N . LEU B 1 49 ? 1.773 -24.855 21.221 1.00 30.03 27 LEU B N 1
ATOM 2080 C CA . LEU B 1 49 ? 2.697 -23.803 20.806 1.00 28.90 27 LEU B CA 1
ATOM 2081 C C . LEU B 1 49 ? 3.530 -23.351 22.018 1.00 27.14 27 LEU B C 1
ATOM 2082 O O . LEU B 1 49 ? 3.770 -22.155 22.217 1.00 26.69 27 LEU B O 1
ATOM 2087 N N . ASN B 1 50 ? 3.960 -24.334 22.812 1.00 25.58 28 ASN B N 1
ATOM 2088 C CA . ASN B 1 50 ? 4.829 -24.131 24.005 1.00 24.18 28 ASN B CA 1
ATOM 2089 C C . ASN B 1 50 ? 4.261 -23.146 25.034 1.00 23.34 28 ASN B C 1
ATOM 2090 O O . ASN B 1 50 ? 4.989 -22.359 25.661 1.00 22.92 28 ASN B O 1
ATOM 2095 N N . SER B 1 51 ? 2.946 -23.198 25.202 1.00 23.35 29 SER B N 1
ATOM 2096 C CA . SER B 1 51 ? 2.261 -22.388 26.201 1.00 22.43 29 SER B CA 1
ATOM 2097 C C . SER B 1 51 ? 2.630 -22.823 27.622 1.00 21.96 29 SER B C 1
ATOM 2098 O O . SER B 1 51 ? 2.936 -23.987 27.875 1.00 21.62 29 SER B O 1
ATOM 2101 N N . VAL B 1 52 ? 2.614 -21.860 28.534 1.00 21.63 30 VAL B N 1
ATOM 2102 C CA . VAL B 1 52 ? 3.111 -22.052 29.869 1.00 21.56 30 VAL B CA 1
ATOM 2103 C C . VAL B 1 52 ? 2.056 -22.688 30.755 1.00 22.46 30 VAL B C 1
ATOM 2104 O O . VAL B 1 52 ? 1.024 -22.080 31.057 1.00 22.80 30 VAL B O 1
ATOM 2108 N N . ASN B 1 53 ? 2.318 -23.928 31.141 1.00 22.55 31 ASN B N 1
ATOM 2109 C CA . ASN B 1 53 ? 1.585 -24.569 32.213 1.00 22.88 31 ASN B CA 1
ATOM 2110 C C . ASN B 1 53 ? 2.474 -24.593 33.490 1.00 22.27 31 ASN B C 1
ATOM 2111 O O . ASN B 1 53 ? 3.576 -24.009 33.496 1.00 22.04 31 ASN B O 1
ATOM 2116 N N . ASP B 1 54 ? 2.011 -25.242 34.560 1.00 22.19 32 ASP B N 1
ATOM 2117 C CA . ASP B 1 54 ? 2.703 -25.131 35.860 1.00 22.11 32 ASP B CA 1
ATOM 2118 C C . ASP B 1 54 ? 4.092 -25.778 35.808 1.00 21.45 32 ASP B C 1
ATOM 2119 O O . ASP B 1 54 ? 5.048 -25.206 36.297 1.00 21.68 32 ASP B O 1
ATOM 2124 N N . ASP B 1 55 ? 4.174 -26.960 35.207 1.00 20.99 33 ASP B N 1
ATOM 2125 C CA . ASP B 1 55 ? 5.425 -27.684 35.012 1.00 20.87 33 ASP B CA 1
ATOM 2126 C C . ASP B 1 55 ? 6.474 -26.885 34.236 1.00 20.52 33 ASP B C 1
ATOM 2127 O O . ASP B 1 55 ? 7.649 -26.921 34.587 1.00 19.80 33 ASP B O 1
ATOM 2132 N N . LEU B 1 56 ? 6.056 -26.198 33.170 1.00 20.68 34 LEU B N 1
ATOM 2133 C CA . LEU B 1 56 ? 6.982 -25.420 32.356 1.00 20.95 34 LEU B CA 1
ATOM 2134 C C . LEU B 1 56 ? 7.461 -24.240 33.203 1.00 20.59 34 LEU B C 1
ATOM 2135 O O . LEU B 1 56 ? 8.651 -23.905 33.189 1.00 20.50 34 LEU B O 1
ATOM 2140 N N . HIS B 1 57 ? 6.547 -23.659 33.978 1.00 20.10 35 HIS B N 1
ATOM 2141 C CA . HIS B 1 57 ? 6.880 -22.545 34.880 1.00 19.18 35 HIS B CA 1
ATOM 2142 C C . HIS B 1 57 ? 7.852 -22.975 36.010 1.00 19.22 35 HIS B C 1
ATOM 2143 O O . HIS B 1 57 ? 8.900 -22.345 36.215 1.00 18.90 35 HIS B O 1
ATOM 2150 N N . VAL B 1 58 ? 7.528 -24.044 36.730 1.00 19.08 36 VAL B N 1
ATOM 2151 C CA . VAL B 1 58 ? 8.460 -24.590 37.723 1.00 19.42 36 VAL B CA 1
ATOM 2152 C C . VAL B 1 58 ? 9.879 -24.935 37.163 1.00 19.59 36 VAL B C 1
ATOM 2153 O O . VAL B 1 58 ? 10.920 -24.521 37.711 1.00 19.75 36 VAL B O 1
ATOM 2157 N N . GLY B 1 59 ? 9.924 -25.648 36.058 1.00 19.86 37 GLY B N 1
ATOM 2158 C CA . GLY B 1 59 ? 11.198 -25.987 35.443 1.00 21.00 37 GLY B CA 1
ATOM 2159 C C . GLY B 1 59 ? 12.048 -24.770 35.112 1.00 21.19 37 GLY B C 1
ATOM 2160 O O . GLY B 1 59 ? 13.249 -24.767 35.398 1.00 21.62 37 GLY B O 1
ATOM 2161 N N . LEU B 1 60 ? 11.432 -23.742 34.511 1.00 20.82 38 LEU B N 1
ATOM 2162 C CA . LEU B 1 60 ? 12.139 -22.480 34.201 1.00 20.49 38 LEU B CA 1
ATOM 2163 C C . LEU B 1 60 ? 12.681 -21.812 35.474 1.00 20.60 38 LEU B C 1
ATOM 2164 O O . LEU B 1 60 ? 13.813 -21.321 35.481 1.00 20.68 38 LEU B O 1
ATOM 2169 N N . ALA B 1 61 ? 11.871 -21.819 36.537 1.00 20.47 39 ALA B N 1
ATOM 2170 C CA . ALA B 1 61 ? 12.261 -21.310 37.840 1.00 20.40 39 ALA B CA 1
ATOM 2171 C C . ALA B 1 61 ? 13.553 -21.960 38.405 1.00 21.38 39 ALA B C 1
ATOM 2172 O O . ALA B 1 61 ? 14.432 -21.251 38.915 1.00 20.99 39 ALA B O 1
ATOM 2174 N N . ARG B 1 62 ? 13.651 -23.286 38.283 1.00 21.95 40 ARG B N 1
ATOM 2175 C CA . ARG B 1 62 ? 14.738 -24.072 38.842 1.00 23.12 40 ARG B CA 1
ATOM 2176 C C . ARG B 1 62 ? 15.972 -24.255 37.900 1.00 22.60 40 ARG B C 1
ATOM 2177 O O . ARG B 1 62 ? 17.058 -24.552 38.380 1.00 23.48 40 ARG B O 1
ATOM 2185 N N . LEU B 1 63 ? 15.809 -24.102 36.584 1.00 21.70 41 LEU B N 1
ATOM 2186 C CA . LEU B 1 63 ? 16.890 -24.372 35.629 1.00 21.32 41 LEU B CA 1
ATOM 2187 C C . LEU B 1 63 ? 18.175 -23.542 35.794 1.00 21.43 41 LEU B C 1
ATOM 2188 O O . LEU B 1 63 ? 19.264 -24.106 35.766 1.00 22.08 41 LEU B O 1
ATOM 2193 N N . TRP B 1 64 ? 18.041 -22.229 35.997 1.00 20.81 42 TRP B N 1
ATOM 2194 C CA . TRP B 1 64 ? 19.163 -21.309 35.943 1.00 20.94 42 TRP B CA 1
ATOM 2195 C C . TRP B 1 64 ? 20.194 -21.516 37.052 1.00 21.69 42 TRP B C 1
ATOM 2196 O O . TRP B 1 64 ? 21.404 -21.476 36.804 1.00 21.64 42 TRP B O 1
ATOM 2207 N N . GLN B 1 65 ? 19.727 -21.738 38.272 1.00 22.34 43 GLN B N 1
ATOM 2208 C CA . GLN B 1 65 ? 20.648 -22.074 39.354 1.00 23.80 43 GLN B CA 1
ATOM 2209 C C . GLN B 1 65 ? 21.354 -23.378 39.031 1.00 24.14 43 GLN B C 1
ATOM 2210 O O . GLN B 1 65 ? 22.542 -23.508 39.295 1.00 25.33 43 GLN B O 1
ATOM 2216 N N . ARG B 1 66 ? 20.635 -24.342 38.469 1.00 24.05 44 ARG B N 1
ATOM 2217 C CA . ARG B 1 66 ? 21.243 -25.643 38.193 1.00 25.00 44 ARG B CA 1
ATOM 2218 C C . ARG B 1 66 ? 22.305 -25.586 37.087 1.00 24.75 44 ARG B C 1
ATOM 2219 O O . ARG B 1 66 ? 23.296 -26.319 37.129 1.00 26.08 44 ARG B O 1
ATOM 2227 N N . LEU B 1 67 ? 22.109 -24.701 36.120 1.00 23.70 45 LEU B N 1
ATOM 2228 C CA . LEU B 1 67 ? 23.155 -24.397 35.139 1.00 23.20 45 LEU B CA 1
ATOM 2229 C C . LEU B 1 67 ? 24.385 -23.711 35.783 1.00 23.09 45 LEU B C 1
ATOM 2230 O O . LEU B 1 67 ? 25.525 -24.137 35.558 1.00 23.19 45 LEU B O 1
ATOM 2235 N N . THR B 1 68 ? 24.150 -22.669 36.591 1.00 22.05 46 THR B N 1
ATOM 2236 C CA . THR B 1 68 ? 25.224 -21.990 37.322 1.00 21.89 46 THR B CA 1
ATOM 2237 C C . THR B 1 68 ? 26.113 -22.986 38.102 1.00 22.52 46 THR B C 1
ATOM 2238 O O . THR B 1 68 ? 27.345 -22.867 38.120 1.00 21.54 46 THR B O 1
ATOM 2242 N N . ASP B 1 69 ? 25.470 -23.968 38.734 1.00 23.14 47 ASP B N 1
ATOM 2243 C CA . ASP B 1 69 ? 26.178 -24.951 39.564 1.00 24.90 47 ASP B CA 1
ATOM 2244 C C . ASP B 1 69 ? 26.757 -26.160 38.827 1.00 25.08 47 ASP B C 1
ATOM 2245 O O . ASP B 1 69 ? 27.407 -26.983 39.444 1.00 26.03 47 ASP B O 1
ATOM 2250 N N . ASP B 1 70 ? 26.521 -26.267 37.521 1.00 25.48 48 ASP B N 1
ATOM 2251 C CA . ASP B 1 70 ? 27.104 -27.332 36.720 1.00 25.87 48 ASP B CA 1
ATOM 2252 C C . ASP B 1 70 ? 28.326 -26.808 35.976 1.00 26.37 48 ASP B C 1
ATOM 2253 O O . ASP B 1 70 ? 28.186 -26.244 34.885 1.00 26.47 48 ASP B O 1
ATOM 2258 N N . PRO B 1 71 ? 29.533 -27.016 36.539 1.00 27.19 49 PRO B N 1
ATOM 2259 C CA . PRO B 1 71 ? 30.759 -26.503 35.892 1.00 27.11 49 PRO B CA 1
ATOM 2260 C C . PRO B 1 71 ? 31.003 -27.081 34.508 1.00 26.60 49 PRO B C 1
ATOM 2261 O O . PRO B 1 71 ? 31.757 -26.503 33.727 1.00 26.81 49 PRO B O 1
ATOM 2265 N N . THR B 1 72 ? 30.370 -28.195 34.182 1.00 26.64 50 THR B N 1
ATOM 2266 C CA . THR B 1 72 ? 30.530 -28.736 32.840 1.00 26.69 50 THR B CA 1
ATOM 2267 C C . THR B 1 72 ? 29.713 -27.897 31.850 1.00 26.03 50 THR B C 1
ATOM 2268 O O . THR B 1 72 ? 29.859 -28.053 30.640 1.00 26.67 50 THR B O 1
ATOM 2272 N N . ALA B 1 73 ? 28.832 -27.043 32.362 1.00 24.83 51 ALA B N 1
ATOM 2273 C CA . ALA B 1 73 ? 28.102 -26.115 31.518 1.00 23.97 51 ALA B CA 1
ATOM 2274 C C . ALA B 1 73 ? 28.841 -24.786 31.399 1.00 22.97 51 ALA B C 1
ATOM 2275 O O . ALA B 1 73 ? 29.263 -24.213 32.407 1.00 22.50 51 ALA B O 1
ATOM 2277 N N . ARG B 1 74 ? 28.996 -24.285 30.171 1.00 22.28 52 ARG B N 1
ATOM 2278 C CA . ARG B 1 74 ? 29.581 -22.944 29.990 1.00 21.33 52 ARG B CA 1
ATOM 2279 C C . ARG B 1 74 ? 28.805 -21.989 29.084 1.00 20.20 52 ARG B C 1
ATOM 2280 O O . ARG B 1 74 ? 29.150 -20.820 28.990 1.00 19.48 52 ARG B O 1
ATOM 2288 N N . ALA B 1 75 ? 27.746 -22.474 28.442 1.00 19.73 53 ALA B N 1
ATOM 2289 C CA . ALA B 1 75 ? 26.899 -21.631 27.575 1.00 19.07 53 ALA B CA 1
ATOM 2290 C C . ALA B 1 75 ? 25.584 -22.318 27.258 1.00 18.71 53 ALA B C 1
ATOM 2291 O O . ALA B 1 75 ? 25.500 -23.551 27.335 1.00 19.14 53 ALA B O 1
ATOM 2293 N N . ALA B 1 76 ? 24.558 -21.532 26.926 1.00 17.76 54 ALA B N 1
ATOM 2294 C CA . ALA B 1 76 ? 23.242 -22.108 26.693 1.00 18.26 54 ALA B CA 1
ATOM 2295 C C . ALA B 1 76 ? 22.527 -21.448 25.550 1.00 18.69 54 ALA B C 1
ATOM 2296 O O . ALA B 1 76 ? 22.697 -20.236 25.321 1.00 19.53 54 ALA B O 1
ATOM 2298 N N . VAL B 1 77 ? 21.751 -22.254 24.821 1.00 17.84 55 VAL B N 1
ATOM 2299 C CA . VAL B 1 77 ? 20.836 -21.749 23.812 1.00 17.20 55 VAL B CA 1
ATOM 2300 C C . VAL B 1 77 ? 19.438 -22.114 24.276 1.00 17.54 55 VAL B C 1
ATOM 2301 O O . VAL B 1 77 ? 19.238 -23.229 24.771 1.00 18.23 55 VAL B O 1
ATOM 2305 N N . ILE B 1 78 ? 18.487 -21.181 24.158 1.00 17.28 56 ILE B N 1
ATOM 2306 C CA . ILE B 1 78 ? 17.075 -21.462 24.499 1.00 16.47 56 ILE B CA 1
ATOM 2307 C C . ILE B 1 78 ? 16.177 -21.206 23.296 1.00 16.66 56 ILE B C 1
ATOM 2308 O O . ILE B 1 78 ? 16.294 -20.152 22.632 1.00 16.69 56 ILE B O 1
ATOM 2313 N N . THR B 1 79 ? 15.309 -22.171 23.004 1.00 15.43 57 THR B N 1
ATOM 2314 C CA . THR B 1 79 ? 14.443 -22.089 21.861 1.00 15.37 57 THR B CA 1
ATOM 2315 C C . THR B 1 79 ? 13.167 -22.862 22.140 1.00 16.15 57 THR B C 1
ATOM 2316 O O . THR B 1 79 ? 13.010 -23.437 23.227 1.00 16.30 57 THR B O 1
ATOM 2320 N N . GLY B 1 80 ? 12.256 -22.876 21.169 1.00 16.54 58 GLY B N 1
ATOM 2321 C CA . GLY B 1 80 ? 11.019 -23.625 21.308 1.00 17.91 58 GLY B CA 1
ATOM 2322 C C . GLY B 1 80 ? 10.907 -24.756 20.300 1.00 19.47 58 GLY B C 1
ATOM 2323 O O . GLY B 1 80 ? 11.433 -24.666 19.170 1.00 19.88 58 GLY B O 1
ATOM 2324 N N . ALA B 1 81 ? 10.234 -25.830 20.708 1.00 20.20 59 ALA B N 1
ATOM 2325 C CA . ALA B 1 81 ? 9.829 -26.894 19.755 1.00 21.78 59 ALA B CA 1
ATOM 2326 C C . ALA B 1 81 ? 8.661 -26.441 18.851 1.00 22.07 59 ALA B C 1
ATOM 2327 O O . ALA B 1 81 ? 7.765 -25.700 19.286 1.00 21.34 59 ALA B O 1
ATOM 2329 N N . GLY B 1 82 ? 8.684 -26.880 17.591 1.00 23.62 60 GLY B N 1
ATOM 2330 C CA . GLY B 1 82 ? 7.571 -26.621 16.683 1.00 24.13 60 GLY B CA 1
ATOM 2331 C C . GLY B 1 82 ? 7.629 -25.205 16.151 1.00 24.39 60 GLY B C 1
ATOM 2332 O O . GLY B 1 82 ? 8.714 -24.658 15.975 1.00 23.91 60 GLY B O 1
ATOM 2333 N N . ARG B 1 83 ? 6.461 -24.618 15.900 1.00 24.62 61 ARG B N 1
ATOM 2334 C CA . ARG B 1 83 ? 6.367 -23.373 15.137 1.00 24.76 61 ARG B CA 1
ATOM 2335 C C . ARG B 1 83 ? 6.548 -22.130 15.990 1.00 24.31 61 ARG B C 1
ATOM 2336 O O . ARG B 1 83 ? 6.907 -21.083 15.483 1.00 24.86 61 ARG B O 1
ATOM 2338 N N . ALA B 1 84 ? 6.341 -22.261 17.297 1.00 24.29 62 ALA B N 1
ATOM 2339 C CA . ALA B 1 84 ? 6.385 -21.143 18.231 1.00 23.15 62 ALA B CA 1
ATOM 2340 C C . ALA B 1 84 ? 7.626 -21.163 19.142 1.00 22.71 62 ALA B C 1
ATOM 2341 O O . ALA B 1 84 ? 8.241 -22.221 19.375 1.00 22.84 62 ALA B O 1
ATOM 2343 N N . PHE B 1 85 ? 7.998 -20.001 19.661 1.00 21.95 63 PHE B N 1
ATOM 2344 C CA . PHE B 1 85 ? 8.973 -19.945 20.759 1.00 21.49 63 PHE B CA 1
ATOM 2345 C C . PHE B 1 85 ? 8.182 -20.242 22.013 1.00 21.61 63 PHE B C 1
ATOM 2346 O O . PHE B 1 85 ? 8.436 -21.233 22.661 1.00 21.51 63 PHE B O 1
ATOM 2354 N N . SER B 1 86 ? 7.218 -19.378 22.337 1.00 22.19 64 SER B N 1
ATOM 2355 C CA . SER B 1 86 ? 6.160 -19.677 23.310 1.00 22.91 64 SER B CA 1
ATOM 2356 C C . SER B 1 86 ? 4.998 -18.731 23.144 1.00 23.89 64 SER B C 1
ATOM 2357 O O . SER B 1 86 ? 5.183 -17.523 22.967 1.00 24.35 64 SER B O 1
ATOM 2360 N N . ALA B 1 87 ? 3.790 -19.269 23.234 1.00 25.52 65 ALA B N 1
ATOM 2361 C CA . ALA B 1 87 ? 2.592 -18.472 22.984 1.00 26.57 65 ALA B CA 1
ATOM 2362 C C . ALA B 1 87 ? 2.095 -17.864 24.274 1.00 27.13 65 ALA B C 1
ATOM 2363 O O . ALA B 1 87 ? 1.057 -17.233 24.299 1.00 27.69 65 ALA B O 1
ATOM 2365 N N . GLY B 1 88 ? 2.846 -18.050 25.348 1.00 27.82 66 GLY B N 1
ATOM 2366 C CA . GLY B 1 88 ? 2.454 -17.504 26.639 1.00 28.85 66 GLY B CA 1
ATOM 2367 C C . GLY B 1 88 ? 1.679 -18.451 27.542 1.00 28.99 66 GLY B C 1
ATOM 2368 O O . GLY B 1 88 ? 1.987 -19.635 27.636 1.00 28.95 66 GLY B O 1
ATOM 2369 N N . GLY B 1 89 ? 0.669 -17.909 28.205 1.00 29.23 67 GLY B N 1
ATOM 2370 C CA . GLY B 1 89 ? -0.040 -18.633 29.244 1.00 30.24 67 GLY B CA 1
ATOM 2371 C C . GLY B 1 89 ? -0.966 -19.689 28.682 1.00 30.98 67 GLY B C 1
ATOM 2372 O O . GLY B 1 89 ? -1.658 -19.460 27.666 1.00 31.00 67 GLY B O 1
ATOM 2373 N N . ASP B 1 90 ? -0.931 -20.859 29.326 1.00 31.18 68 ASP B N 1
ATOM 2374 C CA . ASP B 1 90 ? -1.899 -21.919 29.085 1.00 31.62 68 ASP B CA 1
ATOM 2375 C C . ASP B 1 90 ? -3.189 -21.421 29.735 1.00 31.25 68 ASP B C 1
ATOM 2376 O O . ASP B 1 90 ? -3.189 -21.000 30.895 1.00 31.18 68 ASP B O 1
ATOM 2381 N N . PHE B 1 91 ? -4.275 -21.411 28.972 1.00 31.01 69 PHE B N 1
ATOM 2382 C CA . PHE B 1 91 ? -5.550 -20.874 29.472 1.00 30.73 69 PHE B CA 1
ATOM 2383 C C . PHE B 1 91 ? -6.101 -21.676 30.656 1.00 29.51 69 PHE B C 1
ATOM 2384 O O . PHE B 1 91 ? -6.627 -21.087 31.610 1.00 28.69 69 PHE B O 1
ATOM 2392 N N . GLY B 1 92 ? -5.959 -23.004 30.592 1.00 28.72 70 GLY B N 1
ATOM 2393 C CA . GLY B 1 92 ? -6.333 -23.894 31.697 1.00 27.85 70 GLY B CA 1
ATOM 2394 C C . GLY B 1 92 ? -5.648 -23.516 33.006 1.00 26.89 70 GLY B C 1
ATOM 2395 O O . GLY B 1 92 ? -6.298 -23.363 34.036 1.00 26.65 70 GLY B O 1
ATOM 2396 N N . TYR B 1 93 ? -4.330 -23.344 32.934 1.00 25.96 71 TYR B N 1
ATOM 2397 C CA . TYR B 1 93 ? -3.484 -22.883 34.038 1.00 25.23 71 TYR B CA 1
ATOM 2398 C C . TYR B 1 93 ? -3.874 -21.512 34.598 1.00 24.78 71 TYR B C 1
ATOM 2399 O O . TYR B 1 93 ? -4.017 -21.347 35.819 1.00 24.15 71 TYR B O 1
ATOM 2408 N N . LEU B 1 94 ? -4.027 -20.538 33.697 1.00 24.33 72 LEU B N 1
ATOM 2409 C CA . LEU B 1 94 ? -4.459 -19.190 34.061 1.00 24.44 72 LEU B CA 1
ATOM 2410 C C . LEU B 1 94 ? -5.797 -19.175 34.803 1.00 25.30 72 LEU B C 1
ATOM 2411 O O . LEU B 1 94 ? -5.965 -18.382 35.755 1.00 24.55 72 LEU B O 1
ATOM 2416 N N . LYS B 1 95 ? -6.725 -20.051 34.367 1.00 26.10 73 LYS B N 1
ATOM 2417 C CA . LYS B 1 95 ? -8.055 -20.181 34.983 1.00 27.13 73 LYS B CA 1
ATOM 2418 C C . LYS B 1 95 ? -7.913 -20.699 36.397 1.00 26.67 73 LYS B C 1
ATOM 2419 O O . LYS B 1 95 ? -8.622 -20.242 37.311 1.00 26.04 73 LYS B O 1
ATOM 2425 N N . GLU B 1 96 ? -7.008 -21.674 36.540 1.00 26.11 74 GLU B N 1
ATOM 2426 C CA . GLU B 1 96 ? -6.714 -22.312 37.804 1.00 26.12 74 GLU B CA 1
ATOM 2427 C C . GLU B 1 96 ? -6.085 -21.266 38.740 1.00 25.49 74 GLU B C 1
ATOM 2428 O O . GLU B 1 96 ? -6.380 -21.233 39.947 1.00 25.74 74 GLU B O 1
ATOM 2434 N N . LEU B 1 97 ? -5.284 -20.363 38.176 1.00 24.41 75 LEU B N 1
ATOM 2435 C CA . LEU B 1 97 ? -4.612 -19.336 38.989 1.00 23.14 75 LEU B CA 1
ATOM 2436 C C . LEU B 1 97 ? -5.614 -18.329 39.552 1.00 23.38 75 LEU B C 1
ATOM 2437 O O . LEU B 1 97 ? -5.412 -17.761 40.616 1.00 23.86 75 LEU B O 1
ATOM 2442 N N . SER B 1 98 ? -6.695 -18.092 38.839 1.00 23.71 76 SER B N 1
ATOM 2443 C CA . SER B 1 98 ? -7.688 -17.149 39.340 1.00 24.67 76 SER B CA 1
ATOM 2444 C C . SER B 1 98 ? -8.575 -17.792 40.417 1.00 25.12 76 SER B C 1
ATOM 2445 O O . SER B 1 98 ? -9.461 -17.133 40.953 1.00 26.10 76 SER B O 1
ATOM 2448 N N . ALA B 1 99 ? -8.342 -19.066 40.708 1.00 24.74 77 ALA B N 1
ATOM 2449 C CA . ALA B 1 99 ? -9.207 -19.827 41.588 1.00 25.53 77 ALA B CA 1
ATOM 2450 C C . ALA B 1 99 ? -8.487 -20.471 42.800 1.00 25.44 77 ALA B C 1
ATOM 2451 O O . ALA B 1 99 ? -9.154 -20.989 43.696 1.00 25.94 77 ALA B O 1
ATOM 2453 N N . ASP B 1 100 ? -7.154 -20.445 42.821 1.00 24.98 78 ASP B N 1
ATOM 2454 C CA . ASP B 1 100 ? -6.374 -21.209 43.802 1.00 25.84 78 ASP B CA 1
ATOM 2455 C C . ASP B 1 100 ? -5.248 -20.368 44.437 1.00 25.88 78 ASP B C 1
ATOM 2456 O O . ASP B 1 100 ? -4.172 -20.173 43.847 1.00 26.31 78 ASP B O 1
ATOM 2461 N N . ALA B 1 101 ? -5.502 -19.859 45.642 1.00 25.93 79 ALA B N 1
ATOM 2462 C CA . ALA B 1 101 ? -4.590 -18.933 46.306 1.00 26.06 79 ALA B CA 1
ATOM 2463 C C . ALA B 1 101 ? -3.205 -19.538 46.633 1.00 26.55 79 ALA B C 1
ATOM 2464 O O . ALA B 1 101 ? -2.189 -18.836 46.550 1.00 26.36 79 ALA B O 1
ATOM 2466 N N . ASP B 1 102 ? -3.167 -20.826 46.985 1.00 26.62 80 ASP B N 1
ATOM 2467 C CA . ASP B 1 102 ? -1.892 -21.552 47.145 1.00 27.19 80 ASP B CA 1
ATOM 2468 C C . ASP B 1 102 ? -1.044 -21.565 45.873 1.00 25.95 80 ASP B C 1
ATOM 2469 O O . ASP B 1 102 ? 0.124 -21.142 45.898 1.00 25.10 80 ASP B O 1
ATOM 2474 N N . LEU B 1 103 ? -1.637 -22.043 44.782 1.00 25.37 81 LEU B N 1
ATOM 2475 C CA . LE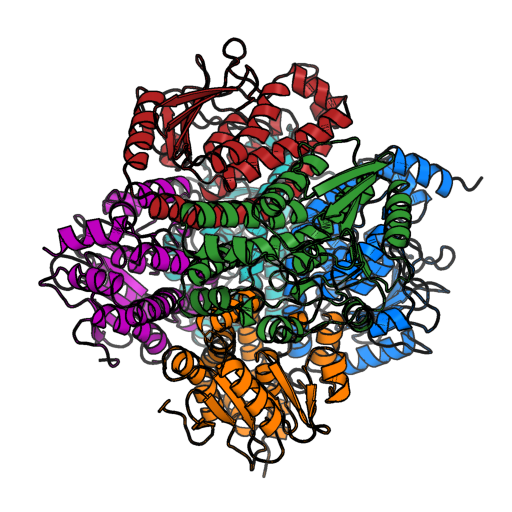U B 1 103 ? -0.983 -22.067 43.479 1.00 25.39 81 LEU B CA 1
ATOM 2476 C C . LEU B 1 103 ? -0.516 -20.657 43.079 1.00 25.20 81 LEU B C 1
ATOM 2477 O O . LEU B 1 103 ? 0.632 -20.455 42.685 1.00 25.26 81 LEU B O 1
ATOM 2482 N N . ARG B 1 104 ? -1.405 -19.682 43.230 1.00 25.41 82 ARG B N 1
ATOM 2483 C CA . ARG B 1 104 ? -1.074 -18.272 43.004 1.00 25.39 82 ARG B CA 1
ATOM 2484 C C . ARG B 1 104 ? 0.195 -17.852 43.730 1.00 24.86 82 ARG B C 1
ATOM 2485 O O . ARG B 1 104 ? 1.096 -17.287 43.115 1.00 25.04 82 ARG B O 1
ATOM 2493 N N . ALA B 1 105 ? 0.271 -18.127 45.034 1.00 24.58 83 ALA B N 1
ATOM 2494 C CA . ALA B 1 105 ? 1.438 -17.734 45.818 1.00 23.95 83 ALA B CA 1
ATOM 2495 C C . ALA B 1 105 ? 2.720 -18.459 45.340 1.00 23.49 83 ALA B C 1
ATOM 2496 O O . ALA B 1 105 ? 3.809 -17.904 45.359 1.00 22.58 83 ALA B O 1
ATOM 2498 N N . LYS B 1 106 ? 2.562 -19.701 44.901 1.00 23.47 84 LYS B N 1
ATOM 2499 C CA . LYS B 1 106 ? 3.675 -20.487 44.407 1.00 24.06 84 LYS B CA 1
ATOM 2500 C C . LYS B 1 106 ? 4.210 -19.898 43.081 1.00 23.99 84 LYS B C 1
ATOM 2501 O O . LYS B 1 106 ? 5.424 -19.727 42.916 1.00 23.50 84 LYS B O 1
ATOM 2507 N N . THR B 1 107 ? 3.289 -19.573 42.172 1.00 23.91 85 THR B N 1
ATOM 2508 C CA . THR B 1 107 ? 3.625 -19.051 40.845 1.00 24.39 85 THR B CA 1
ATOM 2509 C C . THR B 1 107 ? 4.289 -17.659 40.928 1.00 24.13 85 THR B C 1
ATOM 2510 O O . THR B 1 107 ? 5.185 -17.341 40.152 1.00 23.76 85 THR B O 1
ATOM 2514 N N . ILE B 1 108 ? 3.854 -16.847 41.881 1.00 24.51 86 ILE B N 1
ATOM 2515 C CA . ILE B 1 108 ? 4.550 -15.608 42.185 1.00 24.55 86 ILE B CA 1
ATOM 2516 C C . ILE B 1 108 ? 5.999 -15.915 42.610 1.00 24.09 86 ILE B C 1
ATOM 2517 O O . ILE B 1 108 ? 6.931 -15.356 42.053 1.00 24.48 86 ILE B O 1
ATOM 2522 N N . ARG B 1 109 ? 6.182 -16.838 43.547 1.00 23.73 87 ARG B N 1
ATOM 2523 C CA . ARG B 1 109 ? 7.509 -17.240 44.002 1.00 23.48 87 ARG B CA 1
ATOM 2524 C C . ARG B 1 109 ? 8.386 -17.683 42.850 1.00 22.86 87 ARG B C 1
ATOM 2525 O O . ARG B 1 109 ? 9.582 -17.384 42.819 1.00 23.14 87 ARG B O 1
ATOM 2533 N N . ASP B 1 110 ? 7.801 -18.432 41.930 1.00 21.94 88 ASP B N 1
ATOM 2534 C CA . ASP B 1 110 ? 8.584 -19.059 40.882 1.00 21.54 88 ASP B CA 1
ATOM 2535 C C . ASP B 1 110 ? 8.875 -18.059 39.772 1.00 21.09 88 ASP B C 1
ATOM 2536 O O . ASP B 1 110 ? 9.938 -18.108 39.151 1.00 20.77 88 ASP B O 1
ATOM 2541 N N . GLY B 1 111 ? 7.921 -17.151 39.571 1.00 20.53 89 GLY B N 1
ATOM 2542 C CA . GLY B 1 111 ? 8.081 -15.959 38.757 1.00 20.45 89 GLY B CA 1
ATOM 2543 C C . GLY B 1 111 ? 9.227 -15.039 39.139 1.00 20.51 89 GLY B C 1
ATOM 2544 O O . GLY B 1 111 ? 9.833 -14.442 38.256 1.00 20.67 89 GLY B O 1
ATOM 2545 N N . ARG B 1 112 ? 9.528 -14.910 40.435 1.00 20.42 90 ARG B N 1
ATOM 2546 C CA . ARG B 1 112 ? 10.687 -14.125 40.867 1.00 19.99 90 ARG B CA 1
ATOM 2547 C C . ARG B 1 112 ? 11.958 -14.896 40.554 1.00 19.61 90 ARG B C 1
ATOM 2548 O O . ARG B 1 112 ? 12.965 -14.314 40.177 1.00 19.42 90 ARG B O 1
ATOM 2550 N N . GLU B 1 113 ? 11.891 -16.215 40.678 1.00 20.10 91 GLU B N 1
ATOM 2551 C CA . GLU B 1 113 ? 13.052 -17.056 40.439 1.00 20.36 91 GLU B CA 1
ATOM 2552 C C . GLU B 1 113 ? 13.447 -17.114 38.988 1.00 18.66 91 GLU B C 1
ATOM 2553 O O . GLU B 1 113 ? 14.613 -17.225 38.706 1.00 18.96 91 GLU B O 1
ATOM 2559 N N . ILE B 1 114 ? 12.497 -17.039 38.067 1.00 17.48 92 ILE B N 1
ATOM 2560 C CA . ILE B 1 114 ? 12.841 -17.023 36.648 1.00 16.21 92 ILE B CA 1
ATOM 2561 C C . ILE B 1 114 ? 13.680 -15.757 36.301 1.00 16.68 92 ILE B C 1
ATOM 2562 O O . ILE B 1 114 ? 14.734 -15.819 35.605 1.00 16.81 92 ILE B O 1
ATOM 2567 N N . VAL B 1 115 ? 13.220 -14.614 36.805 1.00 15.72 93 VAL B N 1
ATOM 2568 C CA . VAL B 1 115 ? 13.852 -13.339 36.510 1.00 14.86 93 VAL B CA 1
ATOM 2569 C C . VAL B 1 115 ? 15.178 -13.280 37.232 1.00 14.99 93 VAL B C 1
ATOM 2570 O O . VAL B 1 115 ? 16.204 -12.980 36.645 1.00 15.20 93 VAL B O 1
ATOM 2574 N N . LEU B 1 116 ? 15.174 -13.622 38.512 1.00 16.11 94 LEU B N 1
ATOM 2575 C CA . LEU B 1 116 ? 16.391 -13.538 39.290 1.00 16.71 94 LEU B CA 1
ATOM 2576 C C . LEU B 1 116 ? 17.426 -14.553 38.844 1.00 17.11 94 LEU B C 1
ATOM 2577 O O . LEU B 1 116 ? 18.616 -14.243 38.775 1.00 17.50 94 LEU B O 1
ATOM 2582 N N . GLY B 1 117 ? 16.961 -15.764 38.548 1.00 16.96 95 GLY B N 1
ATOM 2583 C CA . GLY B 1 117 ? 17.803 -16.824 38.030 1.00 16.81 95 GLY B CA 1
ATOM 2584 C C . GLY B 1 117 ? 18.455 -16.422 36.722 1.00 16.93 95 GLY B C 1
ATOM 2585 O O . GLY B 1 117 ? 19.650 -16.620 36.541 1.00 15.74 95 GLY B O 1
ATOM 2586 N N . MET B 1 118 ? 17.681 -15.867 35.800 1.00 17.23 96 MET B N 1
ATOM 2587 C CA . MET B 1 118 ? 18.294 -15.488 34.541 1.00 18.34 96 MET B CA 1
ATOM 2588 C C . MET B 1 118 ? 19.268 -14.335 34.721 1.00 18.87 96 MET B C 1
ATOM 2589 O O . MET B 1 118 ? 20.363 -14.384 34.191 1.00 18.90 96 MET B O 1
ATOM 2594 N N . ALA B 1 119 ? 18.885 -13.316 35.491 1.00 19.84 97 ALA B N 1
ATOM 2595 C CA . ALA B 1 119 ? 19.777 -12.177 35.749 1.00 20.72 97 ALA B CA 1
ATOM 2596 C C . ALA B 1 119 ? 21.087 -12.580 36.395 1.00 20.99 97 ALA B C 1
ATOM 2597 O O . ALA B 1 119 ? 22.123 -12.023 36.077 1.00 22.62 97 ALA B O 1
ATOM 2599 N N . ARG B 1 120 ? 21.039 -13.554 37.280 1.00 20.97 98 ARG B N 1
ATOM 2600 C CA . ARG B 1 120 ? 22.198 -13.964 38.041 1.00 21.74 98 ARG B CA 1
ATOM 2601 C C . ARG B 1 120 ? 22.950 -15.157 37.406 1.00 22.34 98 ARG B C 1
ATOM 2602 O O . ARG B 1 120 ? 23.990 -15.571 37.958 1.00 22.33 98 ARG B O 1
ATOM 2604 N N . CYS B 1 121 ? 22.450 -15.691 36.271 1.00 21.07 99 CYS B N 1
ATOM 2605 C CA . CYS B 1 121 ? 22.989 -16.941 35.693 1.00 20.76 99 CYS B CA 1
ATOM 2606 C C . CYS B 1 121 ? 24.428 -16.786 35.219 1.00 20.86 99 CYS B C 1
ATOM 2607 O O . CYS B 1 121 ? 24.735 -15.837 34.520 1.00 20.72 99 CYS B O 1
ATOM 2610 N N . ARG B 1 122 ? 25.303 -17.728 35.585 1.00 20.73 100 ARG B N 1
ATOM 2611 C CA . ARG B 1 122 ? 26.729 -17.606 35.264 1.00 20.22 100 ARG B CA 1
ATOM 2612 C C . ARG B 1 122 ? 27.015 -17.614 33.745 1.00 20.12 100 ARG B C 1
ATOM 2613 O O . ARG B 1 122 ? 27.892 -16.902 33.283 1.00 20.24 100 ARG B O 1
ATOM 2621 N N . ILE B 1 123 ? 26.281 -18.410 32.977 1.00 19.42 101 ILE B N 1
ATOM 2622 C CA . ILE B 1 123 ? 26.681 -18.687 31.601 1.00 18.90 101 ILE B CA 1
ATOM 2623 C C . ILE B 1 123 ? 25.925 -17.801 30.625 1.00 18.91 101 ILE B C 1
ATOM 2624 O O . ILE B 1 123 ? 24.803 -17.402 30.885 1.00 19.62 101 ILE B O 1
ATOM 2629 N N . PRO B 1 124 ? 26.551 -17.457 29.500 1.00 18.80 102 PRO B N 1
ATOM 2630 C CA . PRO B 1 124 ? 25.831 -16.695 28.521 1.00 17.76 102 PRO B CA 1
ATOM 2631 C C . PRO B 1 124 ? 24.689 -17.544 28.024 1.00 17.09 102 PRO B C 1
ATOM 2632 O O . PRO B 1 124 ? 24.841 -18.768 27.912 1.00 17.24 102 PRO B O 1
ATOM 2636 N N . VAL B 1 125 ? 23.570 -16.888 27.738 1.00 15.52 103 VAL B N 1
ATOM 2637 C CA . VAL B 1 125 ? 22.366 -17.526 27.251 1.00 14.44 103 VAL B CA 1
ATOM 2638 C C . VAL B 1 125 ? 22.014 -16.857 25.921 1.00 15.14 103 VAL B C 1
ATOM 2639 O O . VAL B 1 125 ? 21.809 -15.617 25.856 1.00 15.69 103 VAL B O 1
ATOM 2643 N N . VAL B 1 126 ? 21.973 -17.644 24.850 1.00 14.89 104 VAL B N 1
ATOM 2644 C CA . VAL B 1 126 ? 21.602 -17.099 23.533 1.00 15.65 104 VAL B CA 1
ATOM 2645 C C . VAL B 1 126 ? 20.201 -17.589 23.126 1.00 15.70 104 VAL B C 1
ATOM 2646 O O . VAL B 1 126 ? 19.924 -18.789 23.163 1.00 16.26 104 VAL B O 1
ATOM 2650 N N . ALA B 1 127 ? 19.306 -16.668 22.779 1.00 15.49 105 ALA B N 1
ATOM 2651 C CA . ALA B 1 127 ? 17.953 -17.054 22.398 1.00 15.66 105 ALA B CA 1
ATOM 2652 C C . ALA B 1 127 ? 17.845 -17.299 20.916 1.00 16.36 105 ALA B C 1
ATOM 2653 O O . ALA B 1 127 ? 18.374 -16.529 20.120 1.00 17.48 105 ALA B O 1
ATOM 2655 N N . ALA B 1 128 ? 17.169 -18.380 20.547 1.00 16.47 106 ALA B N 1
ATOM 2656 C CA . ALA B 1 128 ? 16.772 -18.624 19.153 1.00 16.18 106 ALA B CA 1
ATOM 2657 C C . ALA B 1 128 ? 15.240 -18.560 19.043 1.00 16.45 106 ALA B C 1
ATOM 2658 O O . ALA B 1 128 ? 14.527 -19.541 19.330 1.00 15.45 106 ALA B O 1
ATOM 2660 N N . VAL B 1 129 ? 14.738 -17.392 18.639 1.00 16.94 107 VAL B N 1
ATOM 2661 C CA . VAL B 1 129 ? 13.290 -17.175 18.567 1.00 17.89 107 VAL B CA 1
ATOM 2662 C C . VAL B 1 129 ? 12.789 -17.684 17.223 1.00 19.32 107 VAL B C 1
ATOM 2663 O O . VAL B 1 129 ? 12.825 -16.973 16.197 1.00 20.06 107 VAL B O 1
ATOM 2667 N N . ASN B 1 130 ? 12.332 -18.930 17.247 1.00 19.41 108 ASN B N 1
ATOM 2668 C CA . ASN B 1 130 ? 11.997 -19.662 16.035 1.00 20.35 108 ASN B CA 1
ATOM 2669 C C . ASN B 1 130 ? 10.619 -19.306 15.497 1.00 20.70 108 ASN B C 1
ATOM 2670 O O . ASN B 1 130 ? 10.326 -19.551 14.326 1.00 22.20 108 ASN B O 1
ATOM 2675 N N . GLY B 1 131 ? 9.792 -18.728 16.366 1.00 20.31 109 GLY B N 1
ATOM 2676 C CA . GLY B 1 131 ? 8.402 -18.388 16.105 1.00 19.79 109 GLY B CA 1
ATOM 2677 C C . GLY B 1 131 ? 7.961 -17.377 17.158 1.00 19.96 109 GLY B C 1
ATOM 2678 O O . GLY B 1 131 ? 8.802 -16.793 17.840 1.00 19.04 109 GLY B O 1
ATOM 2679 N N . PRO B 1 132 ? 6.643 -17.158 17.305 1.00 20.16 110 PRO B N 1
ATOM 2680 C CA . PRO B 1 132 ? 6.152 -16.131 18.223 1.00 19.68 110 PRO B CA 1
ATOM 2681 C C . PRO B 1 132 ? 6.669 -16.286 19.655 1.00 19.35 110 PRO B C 1
ATOM 2682 O O . PRO B 1 132 ? 6.718 -17.386 20.195 1.00 18.35 110 PRO B O 1
ATOM 2686 N N . ALA B 1 133 ? 7.083 -15.168 20.249 1.00 18.92 111 ALA B N 1
ATOM 2687 C CA . ALA B 1 133 ? 7.517 -15.150 21.638 1.00 18.38 111 ALA B CA 1
ATOM 2688 C C . ALA B 1 133 ? 6.608 -14.163 22.363 1.00 18.82 111 ALA B C 1
ATOM 2689 O O . ALA B 1 133 ? 6.700 -12.932 22.181 1.00 19.50 111 ALA B O 1
ATOM 2691 N N . VAL B 1 134 ? 5.700 -14.706 23.153 1.00 18.92 112 VAL B N 1
ATOM 2692 C CA . VAL B 1 134 ? 4.550 -13.939 23.624 1.00 19.01 112 VAL B CA 1
ATOM 2693 C C . VAL B 1 134 ? 4.467 -14.085 25.141 1.00 19.34 112 VAL B C 1
ATOM 2694 O O . VAL B 1 134 ? 4.539 -15.204 25.655 1.00 19.36 112 VAL B O 1
ATOM 2698 N N . GLY B 1 135 ? 4.371 -12.964 25.858 1.00 19.32 113 GLY B N 1
ATOM 2699 C CA . GLY B 1 135 ? 4.169 -13.004 27.323 1.00 19.21 113 GLY B CA 1
ATOM 2700 C C . GLY B 1 135 ? 5.439 -13.397 28.048 1.00 19.27 113 GLY B C 1
ATOM 2701 O O . GLY B 1 135 ? 6.485 -12.753 27.865 1.00 19.48 113 GLY B O 1
ATOM 2702 N N . LEU B 1 136 ? 5.376 -14.468 28.842 1.00 18.56 114 LEU B N 1
ATOM 2703 C CA . LEU B 1 136 ? 6.583 -15.009 29.471 1.00 18.15 114 LEU B CA 1
ATOM 2704 C C . LEU B 1 136 ? 7.653 -15.265 28.415 1.00 18.27 114 LEU B C 1
ATOM 2705 O O . LEU B 1 136 ? 8.850 -15.056 28.665 1.00 17.26 114 LEU B O 1
ATOM 2710 N N . GLY B 1 137 ? 7.201 -15.726 27.245 1.00 18.79 115 GLY B N 1
ATOM 2711 C CA . GLY B 1 137 ? 8.079 -15.976 26.108 1.00 19.96 115 GLY B CA 1
ATOM 2712 C C . GLY B 1 137 ? 9.008 -14.814 25.781 1.00 20.62 115 GLY B C 1
ATOM 2713 O O . GLY B 1 137 ? 10.225 -14.975 25.675 1.00 20.55 115 GLY B O 1
ATOM 2714 N N . CYS B 1 138 ? 8.445 -13.626 25.644 1.00 21.46 116 CYS B N 1
ATOM 2715 C CA . CYS B 1 138 ? 9.249 -12.520 25.209 1.00 22.65 116 CYS B CA 1
ATOM 2716 C C . CYS B 1 138 ? 10.092 -11.943 26.368 1.00 21.87 116 CYS B C 1
ATOM 2717 O O . CYS B 1 138 ? 11.124 -11.314 26.155 1.00 22.57 116 CYS B O 1
ATOM 2720 N N . SER B 1 139 ? 9.683 -12.217 27.594 1.00 20.87 117 SER B N 1
ATOM 2721 C CA . SER B 1 139 ? 10.494 -11.921 28.763 1.00 19.94 117 SER B CA 1
ATOM 2722 C C . SER B 1 139 ? 11.754 -12.796 28.886 1.00 19.49 117 SER B C 1
ATOM 2723 O O . SER B 1 139 ? 12.855 -12.283 29.189 1.00 19.28 117 SER B O 1
ATOM 2726 N N . LEU B 1 140 ? 11.610 -14.115 28.658 1.00 18.44 118 LEU B N 1
ATOM 2727 C CA . LEU B 1 140 ? 12.787 -14.972 28.467 1.00 17.48 118 LEU B CA 1
ATOM 2728 C C . LEU B 1 140 ? 13.725 -14.361 27.378 1.00 17.28 118 LEU B C 1
ATOM 2729 O O . LEU B 1 140 ? 14.952 -14.379 27.523 1.00 16.89 118 LEU B O 1
ATOM 2734 N N . VAL B 1 141 ? 13.148 -13.813 26.310 1.00 16.20 119 VAL B N 1
ATOM 2735 C CA . VAL B 1 141 ? 13.959 -13.182 25.272 1.00 16.48 119 VAL B CA 1
ATOM 2736 C C . VAL B 1 141 ? 14.638 -11.920 25.814 1.00 16.72 119 VAL B C 1
ATOM 2737 O O . VAL B 1 141 ? 15.841 -11.735 25.652 1.00 17.31 119 VAL B O 1
ATOM 2741 N N . ALA B 1 142 ? 13.879 -11.057 26.472 1.00 16.82 120 ALA B N 1
ATOM 2742 C CA . ALA B 1 142 ? 14.451 -9.846 27.035 1.00 17.26 120 ALA B CA 1
ATOM 2743 C C . ALA B 1 142 ? 15.532 -10.136 28.089 1.00 17.42 120 ALA B C 1
ATOM 2744 O O . ALA B 1 142 ? 16.379 -9.271 28.339 1.00 17.35 120 ALA B O 1
ATOM 2746 N N . LEU B 1 143 ? 15.508 -11.342 28.678 1.00 18.00 121 LEU B N 1
ATOM 2747 C CA . LEU B 1 143 ? 16.478 -11.717 29.730 1.00 18.62 121 LEU B CA 1
ATOM 2748 C C . LEU B 1 143 ? 17.726 -12.464 29.252 1.00 18.49 121 LEU B C 1
ATOM 2749 O O . LEU B 1 143 ? 18.629 -12.748 30.043 1.00 18.87 121 LEU B O 1
ATOM 2754 N N . SER B 1 144 ? 17.768 -12.786 27.969 1.00 18.12 122 SER B N 1
ATOM 2755 C CA . SER B 1 144 ? 18.892 -13.487 27.374 1.00 17.68 122 SER B CA 1
ATOM 2756 C C . SER B 1 144 ? 19.994 -12.470 27.132 1.00 17.81 122 SER B C 1
ATOM 2757 O O . SER B 1 144 ? 19.774 -11.280 27.301 1.00 18.46 122 SER B O 1
ATOM 2760 N N . ASP B 1 145 ? 21.169 -12.936 26.727 1.00 17.88 123 ASP B N 1
ATOM 2761 C CA . ASP B 1 145 ? 22.304 -12.077 26.398 1.00 17.54 123 ASP B CA 1
ATOM 2762 C C . ASP B 1 145 ? 22.400 -11.696 24.916 1.00 17.45 123 ASP B C 1
ATOM 2763 O O . ASP B 1 145 ? 22.609 -10.519 24.568 1.00 17.35 123 ASP B O 1
ATOM 2768 N N . ILE B 1 146 ? 22.269 -12.683 24.037 1.00 16.55 124 ILE B N 1
ATOM 2769 C CA . ILE B 1 146 ? 22.305 -12.396 22.610 1.00 16.33 124 ILE B CA 1
ATOM 2770 C C . ILE B 1 146 ? 21.037 -13.006 22.020 1.00 16.49 124 ILE B C 1
ATOM 2771 O O . ILE B 1 146 ? 20.636 -14.109 22.425 1.00 17.46 124 ILE B O 1
ATOM 2776 N N . VAL B 1 147 ? 20.390 -12.302 21.096 1.00 15.93 125 VAL B N 1
ATOM 2777 C CA . VAL B 1 147 ? 19.099 -12.774 20.558 1.00 15.98 125 VAL B CA 1
ATOM 2778 C C . VAL B 1 147 ? 19.037 -12.870 19.032 1.00 16.71 125 VAL B C 1
ATOM 2779 O O . VAL B 1 147 ? 19.174 -11.847 18.322 1.00 16.60 125 VAL B O 1
ATOM 2783 N N . TYR B 1 148 ? 18.819 -14.101 18.551 1.00 16.66 126 TYR B N 1
ATOM 2784 C CA . TYR B 1 148 ? 18.568 -14.372 17.139 1.00 16.88 126 TYR B CA 1
ATOM 2785 C C . TYR B 1 148 ? 17.088 -14.697 16.935 1.00 17.21 126 TYR B C 1
ATOM 2786 O O . TYR B 1 148 ? 16.513 -15.513 17.669 1.00 16.93 126 TYR B O 1
ATOM 2795 N N . ILE B 1 149 ? 16.498 -14.077 15.912 1.00 17.60 127 ILE B N 1
ATOM 2796 C CA . ILE B 1 149 ? 15.073 -14.206 15.628 1.00 17.59 127 ILE B CA 1
ATOM 2797 C C . ILE B 1 149 ? 14.766 -14.603 14.171 1.00 18.51 127 ILE B C 1
ATOM 2798 O O . ILE B 1 149 ? 15.362 -14.061 13.230 1.00 18.80 127 ILE B O 1
ATOM 2803 N N . ALA B 1 150 ? 13.831 -15.544 13.998 1.00 18.51 128 ALA B N 1
ATOM 2804 C CA . ALA B 1 150 ? 13.377 -15.953 12.660 1.00 19.17 128 ALA B CA 1
ATOM 2805 C C . ALA B 1 150 ? 12.704 -14.809 11.918 1.00 19.60 128 ALA B C 1
ATOM 2806 O O . ALA B 1 150 ? 12.142 -13.928 12.537 1.00 19.98 128 ALA B O 1
ATOM 2808 N N . GLU B 1 151 ? 12.739 -14.864 10.585 1.00 21.38 129 GLU B N 1
ATOM 2809 C CA . GLU B 1 151 ? 12.260 -13.787 9.710 1.00 22.61 129 GLU B CA 1
ATOM 2810 C C . GLU B 1 151 ? 10.799 -13.481 9.916 1.00 22.51 129 GLU B C 1
ATOM 2811 O O . GLU B 1 151 ? 10.389 -12.323 9.794 1.00 22.12 129 GLU B O 1
ATOM 2817 N N . ASN B 1 152 ? 10.027 -14.521 10.236 1.00 22.37 130 ASN B N 1
ATOM 2818 C CA . ASN B 1 152 ? 8.596 -14.376 10.450 1.00 23.06 130 ASN B CA 1
ATOM 2819 C C . ASN B 1 152 ? 8.153 -14.420 11.921 1.00 22.02 130 ASN B C 1
ATOM 2820 O O . ASN B 1 152 ? 6.980 -14.253 12.198 1.00 21.63 130 ASN B O 1
ATOM 2825 N N . ALA B 1 153 ? 9.086 -14.637 12.845 1.00 21.16 131 ALA B N 1
ATOM 2826 C CA . ALA B 1 153 ? 8.788 -14.546 14.272 1.00 20.39 131 ALA B CA 1
ATOM 2827 C C . ALA B 1 153 ? 8.435 -13.094 14.694 1.00 19.94 131 ALA B C 1
ATOM 2828 O O . ALA B 1 153 ? 8.660 -12.147 13.950 1.00 19.95 131 ALA B O 1
ATOM 2830 N N . TYR B 1 154 ? 7.853 -12.938 15.878 1.00 19.34 132 TYR B N 1
ATOM 2831 C CA . TYR B 1 154 ? 7.599 -11.605 16.442 1.00 19.55 132 TYR B CA 1
ATOM 2832 C C . TYR B 1 154 ? 7.662 -11.708 17.943 1.00 18.00 132 TYR B C 1
ATOM 2833 O O . TYR B 1 154 ? 7.630 -12.823 18.473 1.00 18.22 132 TYR B O 1
ATOM 2842 N N . LEU B 1 155 ? 7.763 -10.558 18.605 1.00 16.99 133 LEU B N 1
ATOM 2843 C CA . LEU B 1 155 ? 7.622 -10.452 20.070 1.00 16.55 133 LEU B CA 1
ATOM 2844 C C . LEU B 1 155 ? 6.334 -9.722 20.428 1.00 17.73 133 LEU B C 1
ATOM 2845 O O . LEU B 1 155 ? 5.930 -8.784 19.717 1.00 18.04 133 LEU B O 1
ATOM 2850 N N . ALA B 1 156 ? 5.670 -10.165 21.501 1.00 17.29 134 ALA B N 1
ATOM 2851 C CA . ALA B 1 156 ? 4.506 -9.466 21.989 1.00 18.30 134 ALA B CA 1
ATOM 2852 C C . ALA B 1 156 ? 4.228 -9.742 23.447 1.00 19.02 134 ALA B C 1
ATOM 2853 O O . ALA B 1 156 ? 4.472 -10.846 23.959 1.00 19.49 134 ALA B O 1
ATOM 2855 N N . ASP B 1 157 ? 3.668 -8.745 24.112 1.00 19.12 135 ASP B N 1
ATOM 2856 C CA . ASP B 1 157 ? 3.172 -8.983 25.442 1.00 20.29 135 ASP B CA 1
ATOM 2857 C C . ASP B 1 157 ? 1.735 -8.489 25.533 1.00 20.64 135 ASP B C 1
ATOM 2858 O O . ASP B 1 157 ? 1.498 -7.291 25.590 1.00 21.80 135 ASP B O 1
ATOM 2863 N N . PRO B 1 158 ? 0.776 -9.424 25.531 1.00 20.52 136 PRO B N 1
ATOM 2864 C CA . PRO B 1 158 ? -0.634 -9.142 25.640 1.00 20.86 136 PRO B CA 1
ATOM 2865 C C . PRO B 1 158 ? -1.199 -9.281 27.070 1.00 20.90 136 PRO B C 1
ATOM 2866 O O . PRO B 1 158 ? -2.396 -9.532 27.207 1.00 20.79 136 PRO B O 1
ATOM 2870 N N . HIS B 1 159 ? -0.369 -9.158 28.113 1.00 20.51 137 HIS B N 1
ATOM 2871 C CA . HIS B 1 159 ? -0.879 -9.238 29.480 1.00 20.56 137 HIS B CA 1
ATOM 2872 C C . HIS B 1 159 ? -2.047 -8.254 29.686 1.00 20.98 137 HIS B C 1
ATOM 2873 O O . HIS B 1 159 ? -3.120 -8.646 30.166 1.00 20.88 137 HIS B O 1
ATOM 2880 N N . VAL B 1 160 ? -1.845 -6.980 29.336 1.00 20.54 138 VAL B N 1
ATOM 2881 C CA . VAL B 1 160 ? -2.854 -5.972 29.654 1.00 20.85 138 VAL B CA 1
ATOM 2882 C C . VAL B 1 160 ? -4.174 -6.241 28.928 1.00 22.10 138 VAL B C 1
ATOM 2883 O O . VAL B 1 160 ? -5.236 -6.102 29.538 1.00 22.62 138 VAL B O 1
ATOM 2887 N N . GLN B 1 161 ? -4.117 -6.657 27.652 1.00 22.81 139 GLN B N 1
ATOM 2888 C CA . GLN B 1 161 ? -5.323 -6.935 26.858 1.00 23.41 139 GLN B CA 1
ATOM 2889 C C . GLN B 1 161 ? -6.155 -8.062 27.502 1.00 23.88 139 GLN B C 1
ATOM 2890 O O . GLN B 1 161 ? -7.358 -8.221 27.263 1.00 24.36 139 GLN B O 1
ATOM 2892 N N . VAL B 1 162 ? -5.506 -8.810 28.370 1.00 23.65 140 VAL B N 1
ATOM 2893 C CA . VAL B 1 162 ? -6.101 -9.987 28.965 1.00 23.95 140 VAL B CA 1
ATOM 2894 C C . VAL B 1 162 ? -6.480 -9.785 30.456 1.00 23.67 140 VAL B C 1
ATOM 2895 O O . VAL B 1 162 ? -7.006 -10.682 31.111 1.00 23.90 140 VAL B O 1
ATOM 2899 N N . GLY B 1 163 ? -6.225 -8.584 30.973 1.00 23.38 141 GLY B N 1
ATOM 2900 C CA . GLY B 1 163 ? -6.579 -8.233 32.344 1.00 22.53 141 GLY B CA 1
ATOM 2901 C C . GLY B 1 163 ? -5.514 -8.488 33.398 1.00 21.84 141 GLY B C 1
ATOM 2902 O O . GLY B 1 163 ? -5.824 -8.531 34.606 1.00 21.25 141 GLY B O 1
ATOM 2903 N N . LEU B 1 164 ? -4.271 -8.651 32.939 1.00 21.01 142 LEU B N 1
ATOM 2904 C CA . LEU B 1 164 ? -3.141 -8.933 33.800 1.00 20.62 142 LEU B CA 1
ATOM 2905 C C . LEU B 1 164 ? -2.079 -7.854 33.726 1.00 20.83 142 LEU B C 1
ATOM 2906 O O . LEU B 1 164 ? -1.857 -7.284 32.661 1.00 20.60 142 LEU B O 1
ATOM 2911 N N . VAL B 1 165 ? -1.402 -7.607 34.855 1.00 21.12 143 VAL B N 1
ATOM 2912 C CA . VAL B 1 165 ? -0.228 -6.740 34.891 1.00 21.64 143 VAL B CA 1
ATOM 2913 C C . VAL B 1 165 ? 0.961 -7.481 34.295 1.00 22.61 143 VAL B C 1
ATOM 2914 O O . VAL B 1 165 ? 1.230 -8.609 34.691 1.00 22.48 143 VAL B O 1
ATOM 2918 N N . ALA B 1 166 ? 1.671 -6.832 33.369 1.00 23.79 144 ALA B N 1
ATOM 2919 C CA . ALA B 1 166 ? 2.857 -7.416 32.719 1.00 25.69 144 ALA B CA 1
ATOM 2920 C C . ALA B 1 166 ? 4.096 -7.453 33.650 1.00 26.81 144 ALA B C 1
ATOM 2921 O O . ALA B 1 166 ? 4.990 -6.558 33.635 1.00 27.36 144 ALA B O 1
ATOM 2923 N N . ALA B 1 167 ? 4.128 -8.498 34.466 1.00 27.46 145 ALA B N 1
ATOM 2924 C CA . ALA B 1 167 ? 5.094 -8.624 35.529 1.00 28.49 145 ALA B CA 1
ATOM 2925 C C . ALA B 1 167 ? 6.193 -9.654 35.243 1.00 29.55 145 ALA B C 1
ATOM 2926 O O . ALA B 1 167 ? 7.258 -9.585 35.842 1.00 30.29 145 ALA B O 1
ATOM 2928 N N A ASP B 1 168 ? 5.911 -10.566 34.310 0.60 30.26 146 ASP B N 1
ATOM 2929 N N B ASP B 1 168 ? 5.946 -10.591 34.334 0.40 29.64 146 ASP B N 1
ATOM 2930 C CA A ASP B 1 168 ? 6.737 -11.736 33.974 0.60 31.52 146 ASP B CA 1
ATOM 2931 C CA B ASP B 1 168 ? 6.803 -11.771 34.170 0.40 30.14 146 ASP B CA 1
ATOM 2932 C C A ASP B 1 168 ? 8.250 -11.509 33.767 0.60 32.07 146 ASP B C 1
ATOM 2933 C C B ASP B 1 168 ? 8.250 -11.523 33.690 0.40 31.12 146 ASP B C 1
ATOM 2934 O O A ASP B 1 168 ? 9.044 -12.475 33.815 0.60 32.29 146 ASP B O 1
ATOM 2935 O O B ASP B 1 168 ? 9.002 -12.493 33.463 0.40 31.16 146 ASP B O 1
ATOM 2944 N N . GLY B 1 169 ? 8.634 -10.254 33.516 1.00 31.95 147 GLY B N 1
ATOM 2945 C CA . GLY B 1 169 ? 10.005 -9.906 33.071 1.00 32.18 147 GLY B CA 1
ATOM 2946 C C . GLY B 1 169 ? 10.160 -9.185 31.717 1.00 32.69 147 GLY B C 1
ATOM 2947 O O . GLY B 1 169 ? 11.282 -8.758 31.387 1.00 33.05 147 GLY B O 1
ATOM 2948 N N . GLY B 1 170 ? 9.072 -9.060 30.928 1.00 32.37 148 GLY B N 1
ATOM 2949 C CA . GLY B 1 170 ? 9.085 -8.329 29.618 1.00 32.28 148 GLY B CA 1
ATOM 2950 C C . GLY B 1 170 ? 9.226 -6.792 29.715 1.00 32.22 148 GLY B C 1
ATOM 2951 O O . GLY B 1 170 ? 10.346 -6.239 29.764 1.00 32.60 148 GLY B O 1
ATOM 2952 N N . PRO B 1 171 ? 8.090 -6.088 29.765 1.00 31.45 149 PRO B N 1
ATOM 2953 C CA . PRO B 1 171 ? 7.970 -4.683 30.176 1.00 30.70 149 PRO B CA 1
ATOM 2954 C C . PRO B 1 171 ? 8.833 -4.305 31.399 1.00 30.14 149 PRO B C 1
ATOM 2955 O O . PRO B 1 171 ? 9.277 -3.159 31.535 1.00 29.83 149 PRO B O 1
ATOM 2959 N N . LEU B 1 172 ? 9.040 -5.269 32.285 1.00 29.40 150 LEU B N 1
ATOM 2960 C CA . LEU B 1 172 ? 9.943 -5.137 33.404 1.00 28.76 150 LEU B CA 1
ATOM 2961 C C . LEU B 1 172 ? 11.370 -4.824 32.968 1.00 27.91 150 LEU B C 1
ATOM 2962 O O . LEU B 1 172 ? 12.020 -3.975 33.547 1.00 28.61 150 LEU B O 1
ATOM 2967 N N . THR B 1 173 ? 11.844 -5.501 31.933 1.00 26.94 151 THR B N 1
ATOM 2968 C CA . THR B 1 173 ? 13.233 -5.365 31.502 1.00 26.25 151 THR B CA 1
ATOM 2969 C C . THR B 1 173 ? 13.410 -4.500 30.234 1.00 24.63 151 THR B C 1
ATOM 2970 O O . THR B 1 173 ? 14.456 -3.867 30.054 1.00 25.23 151 THR B O 1
ATOM 2974 N N . TRP B 1 174 ? 12.388 -4.454 29.385 1.00 22.68 152 TRP B N 1
ATOM 2975 C CA . TRP B 1 174 ? 12.386 -3.618 28.155 1.00 21.14 152 TRP B CA 1
ATOM 2976 C C . TRP B 1 174 ? 13.086 -2.251 28.218 1.00 20.51 152 TRP B C 1
ATOM 2977 O O . TRP B 1 174 ? 13.837 -1.924 27.304 1.00 20.00 152 TRP B O 1
ATOM 2988 N N . PRO B 1 175 ? 12.864 -1.456 29.294 1.00 20.09 153 PRO B N 1
ATOM 2989 C CA . PRO B 1 175 ? 13.562 -0.163 29.438 1.00 20.12 153 PRO B CA 1
ATOM 2990 C C . PRO B 1 175 ? 15.088 -0.209 29.402 1.00 19.67 153 PRO B C 1
ATOM 2991 O O . PRO B 1 175 ? 15.721 0.835 29.277 1.00 20.05 153 PRO B O 1
ATOM 2995 N N . LEU B 1 176 ? 15.684 -1.389 29.512 1.00 19.57 154 LEU B N 1
ATOM 2996 C CA . LEU B 1 176 ? 17.151 -1.518 29.375 1.00 19.85 154 LEU B CA 1
ATOM 2997 C C . LEU B 1 176 ? 17.581 -1.758 27.907 1.00 18.88 154 LEU B C 1
ATOM 2998 O O . LEU B 1 176 ? 18.743 -1.639 27.569 1.00 18.55 154 LEU B O 1
ATOM 3003 N N . HIS B 1 177 ? 16.624 -2.117 27.062 1.00 17.92 155 HIS B N 1
ATOM 3004 C CA . HIS B 1 177 ? 16.872 -2.329 25.647 1.00 17.55 155 HIS B CA 1
ATOM 3005 C C . HIS B 1 177 ? 16.350 -1.183 24.804 1.00 17.42 155 HIS B C 1
ATOM 3006 O O . HIS B 1 177 ? 16.994 -0.737 23.849 1.00 17.31 155 HIS B O 1
ATOM 3013 N N . ILE B 1 178 ? 15.148 -0.741 25.140 1.00 17.15 156 ILE B N 1
ATOM 3014 C CA . ILE B 1 178 ? 14.475 0.239 24.313 1.00 17.43 156 ILE B CA 1
ATOM 3015 C C . ILE B 1 178 ? 14.054 1.452 25.145 1.00 17.63 156 ILE B C 1
ATOM 3016 O O . ILE B 1 178 ? 14.035 1.412 26.392 1.00 16.74 156 ILE B O 1
ATOM 3021 N N . SER B 1 179 ? 13.733 2.520 24.427 1.00 17.92 157 SER B N 1
ATOM 3022 C CA . SER B 1 179 ? 13.069 3.720 24.972 1.00 18.30 157 SER B CA 1
ATOM 3023 C C . SER B 1 179 ? 11.862 3.352 25.853 1.00 17.78 157 SER B C 1
ATOM 3024 O O . SER B 1 179 ? 11.007 2.571 25.419 1.00 17.75 157 SER B O 1
ATOM 3027 N N . LEU B 1 180 ? 11.807 3.906 27.078 1.00 18.03 158 LEU B N 1
ATOM 3028 C CA . LEU B 1 180 ? 10.649 3.758 27.994 1.00 17.66 158 LEU B CA 1
ATOM 3029 C C . LEU B 1 180 ? 9.316 4.140 27.347 1.00 17.93 158 LEU B C 1
ATOM 3030 O O . LEU B 1 180 ? 8.325 3.449 27.524 1.00 18.32 158 LEU B O 1
ATOM 3035 N N . LEU B 1 181 ? 9.291 5.245 26.596 1.00 18.79 159 LEU B N 1
ATOM 3036 C CA . LEU B 1 181 ? 8.104 5.605 25.787 1.00 18.63 159 LEU B CA 1
ATOM 3037 C C . LEU B 1 181 ? 7.617 4.441 24.955 1.00 18.14 159 LEU B C 1
ATOM 3038 O O . LEU B 1 181 ? 6.453 4.096 25.028 1.00 18.60 159 LEU B O 1
ATOM 3043 N N . LEU B 1 182 ? 8.508 3.821 24.191 1.00 17.72 160 LEU B N 1
ATOM 3044 C CA . LEU B 1 182 ? 8.134 2.633 23.416 1.00 17.69 160 LEU B CA 1
ATOM 3045 C C . LEU B 1 182 ? 7.718 1.437 24.282 1.00 17.24 160 LEU B C 1
ATOM 3046 O O . LEU B 1 182 ? 6.670 0.818 24.037 1.00 17.57 160 LEU B O 1
ATOM 3051 N N . ALA B 1 183 ? 8.498 1.133 25.312 1.00 16.78 161 ALA B N 1
ATOM 3052 C CA . ALA B 1 183 ? 8.070 0.131 26.285 1.00 17.16 161 ALA B CA 1
ATOM 3053 C C . ALA B 1 183 ? 6.654 0.398 26.814 1.00 17.91 161 ALA B C 1
ATOM 3054 O O . ALA B 1 183 ? 5.865 -0.531 26.956 1.00 18.15 161 ALA B O 1
ATOM 3056 N N . LYS B 1 184 ? 6.322 1.652 27.114 1.00 19.05 162 LYS B N 1
ATOM 3057 C CA . LYS B 1 184 ? 4.978 1.935 27.623 1.00 19.96 162 LYS B CA 1
ATOM 3058 C C . LYS B 1 184 ? 3.922 1.661 26.570 1.00 20.53 162 LYS B C 1
ATOM 3059 O O . LYS B 1 184 ? 2.928 1.022 26.869 1.00 21.30 162 LYS B O 1
ATOM 3065 N N . GLU B 1 185 ? 4.141 2.103 25.334 1.00 21.05 163 GLU B N 1
ATOM 3066 C CA . GLU B 1 185 ? 3.219 1.765 24.256 1.00 21.95 163 GLU B CA 1
ATOM 3067 C C . GLU B 1 185 ? 3.024 0.251 24.026 1.00 22.54 163 GLU B C 1
ATOM 3068 O O . GLU B 1 185 ? 1.911 -0.249 24.090 1.00 22.68 163 GLU B O 1
ATOM 3074 N N . TYR B 1 186 ? 4.107 -0.461 23.735 1.00 23.32 164 TYR B N 1
ATOM 3075 C CA . TYR B 1 186 ? 4.037 -1.883 23.417 1.00 23.92 164 TYR B CA 1
ATOM 3076 C C . TYR B 1 186 ? 3.415 -2.697 24.555 1.00 24.10 164 TYR B C 1
ATOM 3077 O O . TYR B 1 186 ? 2.721 -3.696 24.304 1.00 22.83 164 TYR B O 1
ATOM 3086 N N . ALA B 1 187 ? 3.656 -2.251 25.794 1.00 24.29 165 ALA B N 1
ATOM 3087 C CA . ALA B 1 187 ? 3.158 -2.941 26.972 1.00 24.79 165 ALA B CA 1
ATOM 3088 C C . ALA B 1 187 ? 1.689 -2.619 27.230 1.00 25.73 165 ALA B C 1
ATOM 3089 O O . ALA B 1 187 ? 0.943 -3.497 27.611 1.00 26.41 165 ALA B O 1
ATOM 3091 N N . LEU B 1 188 ? 1.273 -1.377 27.001 1.00 26.69 166 LEU B N 1
ATOM 3092 C CA . LEU B 1 188 ? -0.117 -0.967 27.232 1.00 27.40 166 LEU B CA 1
ATOM 3093 C C . LEU B 1 188 ? -1.052 -1.415 26.142 1.00 28.33 166 LEU B C 1
ATOM 3094 O O . LEU B 1 188 ? -2.257 -1.521 26.370 1.00 29.71 166 LEU B O 1
ATOM 3099 N N . THR B 1 189 ? -0.524 -1.640 24.944 1.00 28.32 167 THR B N 1
ATOM 3100 C CA . THR B 1 189 ? -1.376 -1.998 23.801 1.00 28.34 167 THR B CA 1
ATOM 3101 C C . THR B 1 189 ? -1.155 -3.441 23.316 1.00 27.81 167 THR B C 1
ATOM 3102 O O . THR B 1 189 ? -1.932 -3.939 22.536 1.00 28.30 167 THR B O 1
ATOM 3106 N N . GLY B 1 190 ? -0.095 -4.093 23.762 1.00 26.67 168 GLY B N 1
ATOM 3107 C CA . GLY B 1 190 ? 0.257 -5.410 23.240 1.00 26.90 168 GLY B CA 1
ATOM 3108 C C . GLY B 1 190 ? 0.598 -5.540 21.756 1.00 27.05 168 GLY B C 1
ATOM 3109 O O . GLY B 1 190 ? 0.451 -6.619 21.181 1.00 26.24 168 GLY B O 1
ATOM 3110 N N . THR B 1 191 ? 1.082 -4.461 21.139 1.00 27.81 169 THR B N 1
ATOM 3111 C CA . THR B 1 191 ? 1.453 -4.492 19.720 1.00 28.38 169 THR B CA 1
ATOM 3112 C C . THR B 1 191 ? 2.481 -5.581 19.415 1.00 27.51 169 THR B C 1
ATOM 3113 O O . THR B 1 191 ? 3.348 -5.871 20.239 1.00 27.36 169 THR B O 1
ATOM 3117 N N . ARG B 1 192 ? 2.367 -6.174 18.229 1.00 26.81 170 ARG B N 1
ATOM 3118 C CA . ARG B 1 192 ? 3.349 -7.122 17.731 1.00 25.77 170 ARG B CA 1
ATOM 3119 C C . ARG B 1 192 ? 4.556 -6.406 17.153 1.00 25.11 170 ARG B C 1
ATOM 3120 O O . ARG B 1 192 ? 4.428 -5.472 16.375 1.00 25.79 170 ARG B O 1
ATOM 3128 N N . ILE B 1 193 ? 5.726 -6.858 17.586 1.00 23.76 171 ILE B N 1
ATOM 3129 C CA . ILE B 1 193 ? 7.009 -6.380 17.144 1.00 22.18 171 ILE B CA 1
ATOM 3130 C C . ILE B 1 193 ? 7.634 -7.474 16.292 1.00 21.76 171 ILE B C 1
ATOM 3131 O O . ILE B 1 193 ? 8.113 -8.496 16.800 1.00 20.50 171 ILE B O 1
ATOM 3136 N N . SER B 1 194 ? 7.600 -7.246 14.981 1.00 21.62 172 SER B N 1
ATOM 3137 C CA . SER B 1 194 ? 8.221 -8.129 13.991 1.00 21.24 172 SER B CA 1
ATOM 3138 C C . SER B 1 194 ? 9.753 -8.330 14.191 1.00 20.55 172 SER B C 1
ATOM 3139 O O . SER B 1 194 ? 10.412 -7.588 14.919 1.00 19.52 172 SER B O 1
ATOM 3142 N N . ALA B 1 195 ? 10.308 -9.354 13.556 1.00 20.50 173 ALA B N 1
ATOM 3143 C CA . ALA B 1 195 ? 11.760 -9.591 13.627 1.00 20.48 173 ALA B CA 1
ATOM 3144 C C . ALA B 1 195 ? 12.571 -8.367 13.196 1.00 20.72 173 ALA B C 1
ATOM 3145 O O . ALA B 1 195 ? 13.549 -8.002 13.856 1.00 19.89 173 ALA B O 1
ATOM 3147 N N . GLN B 1 196 ? 12.135 -7.726 12.110 1.00 21.87 174 GLN B N 1
ATOM 3148 C CA . GLN B 1 196 ? 12.830 -6.582 11.517 1.00 22.98 174 GLN B CA 1
ATOM 3149 C C . GLN B 1 196 ? 12.793 -5.380 12.436 1.00 23.25 174 GLN B C 1
ATOM 3150 O O . GLN B 1 196 ? 13.781 -4.670 12.586 1.00 23.90 174 GLN B O 1
ATOM 3156 N N . ARG B 1 197 ? 11.639 -5.165 13.037 1.00 23.88 175 ARG B N 1
ATOM 3157 C CA . ARG B 1 197 ? 11.424 -4.123 14.003 1.00 24.73 175 ARG B CA 1
ATOM 3158 C C . ARG B 1 197 ? 12.207 -4.372 15.313 1.00 24.27 175 ARG B C 1
ATOM 3159 O O . ARG B 1 197 ? 12.799 -3.448 15.881 1.00 24.64 175 ARG B O 1
ATOM 3167 N N . ALA B 1 198 ? 12.224 -5.610 15.790 1.00 23.65 176 ALA B N 1
ATOM 3168 C CA . ALA B 1 198 ? 12.936 -5.925 17.021 1.00 23.54 176 ALA B CA 1
ATOM 3169 C C . ALA B 1 198 ? 14.428 -5.623 16.888 1.00 23.81 176 ALA B C 1
ATOM 3170 O O . ALA B 1 198 ? 15.040 -5.059 17.794 1.00 23.25 176 ALA B O 1
ATOM 3172 N N . VAL B 1 199 ? 15.005 -5.991 15.749 1.00 24.85 177 VAL B N 1
ATOM 3173 C CA . VAL B 1 199 ? 16.432 -5.766 15.519 1.00 25.82 177 VAL B CA 1
ATOM 3174 C C . VAL B 1 199 ? 16.718 -4.268 15.335 1.00 26.74 177 VAL B C 1
ATOM 3175 O O . VAL B 1 199 ? 17.728 -3.760 15.831 1.00 26.46 177 VAL B O 1
ATOM 3179 N N . GLU B 1 200 ? 15.795 -3.569 14.675 1.00 27.33 178 GLU B N 1
ATOM 3180 C CA . GLU B 1 200 ? 15.875 -2.125 14.540 1.00 28.26 178 GLU B CA 1
ATOM 3181 C C . GLU B 1 200 ? 15.827 -1.444 15.916 1.00 27.37 178 GLU B C 1
ATOM 3182 O O . GLU B 1 200 ? 16.442 -0.404 16.118 1.00 27.18 178 GLU B O 1
ATOM 3188 N N . LEU B 1 201 ? 15.096 -2.040 16.860 1.00 26.53 179 LEU B N 1
ATOM 3189 C CA . LEU B 1 201 ? 14.874 -1.428 18.184 1.00 25.27 179 LEU B CA 1
ATOM 3190 C C . LEU B 1 201 ? 15.916 -1.766 19.244 1.00 24.28 179 LEU B C 1
ATOM 3191 O O . LEU B 1 201 ? 16.060 -1.032 20.227 1.00 24.00 179 LEU B O 1
ATOM 3196 N N . GLY B 1 202 ? 16.619 -2.877 19.049 1.00 23.21 180 GLY B N 1
ATOM 3197 C CA . GLY B 1 202 ? 17.488 -3.420 20.083 1.00 22.04 180 GLY B CA 1
ATOM 3198 C C . GLY B 1 202 ? 16.816 -4.423 21.016 1.00 20.97 180 GLY B C 1
ATOM 3199 O O . GLY B 1 202 ? 17.400 -4.776 22.062 1.00 20.73 180 GLY B O 1
ATOM 3200 N N . LEU B 1 203 ? 15.599 -4.873 20.661 1.00 19.72 181 LEU B N 1
ATOM 3201 C CA . LEU B 1 203 ? 14.957 -6.013 21.333 1.00 18.22 181 LEU B CA 1
ATOM 3202 C C . LEU B 1 203 ? 15.466 -7.351 20.790 1.00 17.97 181 LEU B C 1
ATOM 3203 O O . LEU B 1 203 ? 15.146 -8.421 21.324 1.00 17.11 181 LEU B O 1
ATOM 3208 N N . ALA B 1 204 ? 16.276 -7.300 19.739 1.00 18.32 182 ALA B N 1
ATOM 3209 C CA . ALA B 1 204 ? 16.947 -8.517 19.248 1.00 18.74 182 ALA B CA 1
ATOM 3210 C C . ALA B 1 204 ? 18.287 -8.152 18.599 1.00 18.55 182 ALA B C 1
ATOM 3211 O O . ALA B 1 204 ? 18.475 -6.999 18.216 1.00 18.24 182 ALA B O 1
ATOM 3213 N N . ASN B 1 205 ? 19.207 -9.114 18.470 1.00 18.51 183 ASN B N 1
ATOM 3214 C CA . ASN B 1 205 ? 20.523 -8.800 17.856 1.00 18.84 183 ASN B CA 1
ATOM 3215 C C . ASN B 1 205 ? 20.586 -8.990 16.356 1.00 19.57 183 ASN B C 1
ATOM 3216 O O . ASN B 1 205 ? 21.166 -8.162 15.647 1.00 19.82 183 ASN B O 1
ATOM 3221 N N . HIS B 1 206 ? 19.994 -10.084 15.878 1.00 20.41 184 HIS B N 1
ATOM 3222 C CA . HIS B 1 206 ? 20.028 -10.424 14.464 1.00 21.62 184 HIS B CA 1
ATOM 3223 C C . HIS B 1 206 ? 18.767 -11.152 14.041 1.00 21.66 184 HIS B C 1
ATOM 3224 O O . HIS B 1 206 ? 18.217 -11.936 14.801 1.00 21.24 184 HIS B O 1
ATOM 3231 N N . VAL B 1 207 ? 18.340 -10.880 12.813 1.00 22.45 185 VAL B N 1
ATOM 3232 C CA . VAL B 1 207 ? 17.395 -11.705 12.090 1.00 23.41 185 VAL B CA 1
ATOM 3233 C C . VAL B 1 207 ? 18.148 -12.848 11.356 1.00 25.18 185 VAL B C 1
ATOM 3234 O O . VAL B 1 207 ? 19.219 -12.640 10.762 1.00 24.45 185 VAL B O 1
ATOM 3238 N N . ALA B 1 208 ? 17.566 -14.049 11.390 1.00 26.46 186 ALA B N 1
ATOM 3239 C CA . ALA B 1 208 ? 18.191 -15.233 10.790 1.00 28.12 186 ALA B CA 1
ATOM 3240 C C . ALA B 1 208 ? 17.167 -16.067 10.022 1.00 29.78 186 ALA B C 1
ATOM 3241 O O . ALA B 1 208 ? 16.015 -16.229 10.466 1.00 29.67 186 ALA B O 1
ATOM 3243 N N . ASP B 1 209 ? 17.576 -16.565 8.861 1.00 31.02 187 ASP B N 1
ATOM 3244 C CA . ASP B 1 209 ? 16.798 -17.590 8.194 1.00 32.80 187 ASP B CA 1
ATOM 3245 C C . ASP B 1 209 ? 16.634 -18.787 9.146 1.00 32.08 187 ASP B C 1
ATOM 3246 O O . ASP B 1 209 ? 15.521 -19.288 9.335 1.00 32.49 187 ASP B O 1
ATOM 3251 N N . ASP B 1 210 ? 17.744 -19.215 9.753 1.00 31.20 188 ASP B N 1
ATOM 3252 C CA . ASP B 1 210 ? 17.766 -20.342 10.693 1.00 30.20 188 ASP B CA 1
ATOM 3253 C C . ASP B 1 210 ? 18.328 -19.883 12.062 1.00 28.42 188 ASP B C 1
ATOM 3254 O O . ASP B 1 210 ? 19.542 -19.942 12.295 1.00 28.40 188 ASP B O 1
ATOM 3259 N N . PRO B 1 211 ? 17.449 -19.391 12.958 1.00 26.99 189 PRO B N 1
ATOM 3260 C CA . PRO B 1 211 ? 17.905 -18.845 14.256 1.00 25.48 189 PRO B CA 1
ATOM 3261 C C . PRO B 1 211 ? 18.552 -19.847 15.199 1.00 24.16 189 PRO B C 1
ATOM 3262 O O . PRO B 1 211 ? 19.450 -19.485 15.939 1.00 22.87 189 PRO B O 1
ATOM 3266 N N . VAL B 1 212 ? 18.099 -21.096 15.159 1.00 24.28 190 VAL B N 1
ATOM 3267 C CA . VAL B 1 212 ? 18.664 -22.154 15.999 1.00 23.94 190 VAL B CA 1
ATOM 3268 C C . VAL B 1 212 ? 20.120 -22.455 15.604 1.00 24.56 190 VAL B C 1
ATOM 3269 O O . VAL B 1 212 ? 20.993 -22.498 16.470 1.00 24.11 190 VAL B O 1
ATOM 3273 N N . ALA B 1 213 ? 20.392 -22.614 14.311 1.00 24.96 191 ALA B N 1
ATOM 3274 C CA . ALA B 1 213 ? 21.773 -22.859 13.885 1.00 25.58 191 ALA B CA 1
ATOM 3275 C C . ALA B 1 213 ? 22.691 -21.676 14.207 1.00 25.35 191 ALA B C 1
ATOM 3276 O O . ALA B 1 213 ? 23.836 -21.864 14.641 1.00 25.43 191 ALA B O 1
ATOM 3278 N N . GLU B 1 214 ? 22.182 -20.468 13.990 1.00 25.00 192 GLU B N 1
ATOM 3279 C CA . GLU B 1 214 ? 22.964 -19.255 14.184 1.00 25.71 192 GLU B CA 1
ATOM 3280 C C . GLU B 1 214 ? 23.253 -18.996 15.670 1.00 25.17 192 GLU B C 1
ATOM 3281 O O . GLU B 1 214 ? 24.379 -18.638 16.048 1.00 25.84 192 GLU B O 1
ATOM 3287 N N . ALA B 1 215 ? 22.249 -19.212 16.510 1.00 23.98 193 ALA B N 1
ATOM 3288 C CA . ALA B 1 215 ? 22.442 -19.127 17.942 1.00 23.04 193 ALA B CA 1
ATOM 3289 C C . ALA B 1 215 ? 23.434 -20.203 18.438 1.00 22.88 193 ALA B C 1
ATOM 3290 O O . ALA B 1 215 ? 24.313 -19.921 19.269 1.00 22.53 193 ALA B O 1
ATOM 3292 N N . ILE B 1 216 ? 23.314 -21.422 17.920 1.00 22.46 194 ILE B N 1
ATOM 3293 C CA . ILE B 1 216 ? 24.245 -22.486 18.318 1.00 22.93 194 ILE B CA 1
ATOM 3294 C C . ILE B 1 216 ? 25.695 -22.124 17.959 1.00 23.93 194 ILE B C 1
ATOM 3295 O O . ILE B 1 216 ? 26.604 -22.320 18.778 1.00 23.94 194 ILE B O 1
ATOM 3300 N N . ALA B 1 217 ? 25.892 -21.566 16.756 1.00 24.30 195 ALA B N 1
ATOM 3301 C CA . ALA B 1 217 ? 27.218 -21.171 16.299 1.00 24.79 195 ALA B CA 1
ATOM 3302 C C . ALA B 1 217 ? 27.749 -20.000 17.122 1.00 24.40 195 ALA B C 1
ATOM 3303 O O . ALA B 1 217 ? 28.956 -19.934 17.438 1.00 24.56 195 ALA B O 1
ATOM 3305 N N . CYS B 1 218 ? 26.856 -19.090 17.492 1.00 23.79 196 CYS B N 1
ATOM 3306 C CA . CYS B 1 218 ? 27.262 -17.957 18.320 1.00 23.81 196 CYS B CA 1
ATOM 3307 C C . CYS B 1 218 ? 27.721 -18.433 19.713 1.00 24.11 196 CYS B C 1
ATOM 3308 O O . CYS B 1 218 ? 28.779 -18.026 20.217 1.00 24.28 196 CYS B O 1
ATOM 3311 N N . ALA B 1 219 ? 26.948 -19.329 20.310 1.00 24.34 197 ALA B N 1
ATOM 3312 C CA . ALA B 1 219 ? 27.299 -19.872 21.617 1.00 24.41 197 ALA B CA 1
ATOM 3313 C C . ALA B 1 219 ? 28.594 -20.680 21.544 1.00 24.87 197 ALA B C 1
ATOM 3314 O O . ALA B 1 219 ? 29.434 -20.570 22.430 1.00 25.45 197 ALA B O 1
ATOM 3316 N N . LYS B 1 220 ? 28.768 -21.470 20.482 1.00 25.44 198 LYS B N 1
ATOM 3317 C CA . LYS B 1 220 ? 30.003 -22.265 20.288 1.00 25.68 198 LYS B CA 1
ATOM 3318 C C . LYS B 1 220 ? 31.240 -21.403 20.074 1.00 25.53 198 LYS B C 1
ATOM 3319 O O . LYS B 1 220 ? 32.339 -21.801 20.420 1.00 24.89 198 LYS B O 1
ATOM 3325 N N . LYS B 1 221 ? 31.046 -20.223 19.492 1.00 26.37 199 LYS B N 1
ATOM 3326 C CA . LYS B 1 221 ? 32.140 -19.269 19.272 1.00 27.58 199 LYS B CA 1
ATOM 3327 C C . LYS B 1 221 ? 32.543 -18.639 20.625 1.00 27.28 199 LYS B C 1
ATOM 3328 O O . LYS B 1 221 ? 33.743 -18.498 20.933 1.00 27.57 199 LYS B O 1
ATOM 3334 N N . ILE B 1 222 ? 31.540 -18.313 21.445 1.00 26.10 200 ILE B N 1
ATOM 3335 C CA . ILE B 1 222 ? 31.776 -17.798 22.787 1.00 25.36 200 ILE B CA 1
ATOM 3336 C C . ILE B 1 222 ? 32.473 -18.835 23.665 1.00 25.77 200 ILE B C 1
ATOM 3337 O O . ILE B 1 222 ? 33.395 -18.511 24.416 1.00 25.67 200 ILE B O 1
ATOM 3342 N N . LEU B 1 223 ? 32.041 -20.087 23.550 1.00 25.45 201 LEU B N 1
ATOM 3343 C CA . LEU B 1 223 ? 32.637 -21.194 24.303 1.00 26.42 201 LEU B CA 1
ATOM 3344 C C . LEU B 1 223 ? 34.167 -21.342 24.145 1.00 26.78 201 LEU B C 1
ATOM 3345 O O . LEU B 1 223 ? 34.835 -21.825 25.055 1.00 26.68 201 LEU B O 1
ATOM 3350 N N . GLU B 1 224 ? 34.690 -20.923 22.990 1.00 27.23 202 GLU B N 1
ATOM 3351 C CA . GLU B 1 224 ? 36.134 -20.916 22.689 1.00 28.23 202 GLU B CA 1
ATOM 3352 C C . GLU B 1 224 ? 36.917 -19.807 23.387 1.00 27.60 202 GLU B C 1
ATOM 3353 O O . GLU B 1 224 ? 38.156 -19.851 23.397 1.00 27.62 202 GLU B O 1
ATOM 3359 N N . LEU B 1 225 ? 36.194 -18.836 23.957 1.00 26.58 203 LEU B N 1
ATOM 3360 C CA . LEU B 1 225 ? 36.794 -17.671 24.625 1.00 26.42 203 LEU B CA 1
ATOM 3361 C C . LEU B 1 225 ? 37.186 -17.930 26.090 1.00 25.65 203 LEU B C 1
ATOM 3362 O O . LEU B 1 225 ? 36.624 -18.806 26.738 1.00 25.31 203 LEU B O 1
ATOM 3367 N N . PRO B 1 226 ? 38.157 -17.157 26.620 1.00 25.14 204 PRO B N 1
ATOM 3368 C CA . PRO B 1 226 ? 38.570 -17.395 27.998 1.00 24.75 204 PRO B CA 1
ATOM 3369 C C . PRO B 1 226 ? 37.398 -17.260 28.982 1.00 24.52 204 PRO B C 1
ATOM 3370 O O . PRO B 1 226 ? 36.777 -16.195 29.090 1.00 24.24 204 PRO B O 1
ATOM 3374 N N . GLN B 1 227 ? 37.138 -18.334 29.714 1.00 24.97 205 GLN B N 1
ATOM 3375 C CA . GLN B 1 227 ? 36.012 -18.431 30.637 1.00 24.69 205 GLN B CA 1
ATOM 3376 C C . GLN B 1 227 ? 35.816 -17.267 31.610 1.00 24.54 205 GLN B C 1
ATOM 3377 O O . GLN B 1 227 ? 34.707 -16.706 31.714 1.00 24.21 205 GLN B O 1
ATOM 3383 N N . GLN B 1 228 ? 36.883 -16.912 32.324 1.00 24.64 206 GLN B N 1
ATOM 3384 C CA . GLN B 1 228 ? 36.788 -15.955 33.432 1.00 24.49 206 GLN B CA 1
ATOM 3385 C C . GLN B 1 228 ? 36.392 -14.563 32.900 1.00 24.15 206 GLN B C 1
ATOM 3386 O O . GLN B 1 228 ? 35.641 -13.825 33.563 1.00 24.10 206 GLN B O 1
ATOM 3392 N N . ALA B 1 229 ? 36.893 -14.234 31.705 1.00 23.11 207 ALA B N 1
ATOM 3393 C CA . ALA B 1 229 ? 36.542 -13.003 31.010 1.00 22.86 207 ALA B CA 1
ATOM 3394 C C . ALA B 1 229 ? 35.063 -12.956 30.551 1.00 21.98 207 ALA B C 1
ATOM 3395 O O . ALA B 1 229 ? 34.412 -11.930 30.672 1.00 21.87 207 ALA B O 1
ATOM 3397 N N . VAL B 1 230 ? 34.543 -14.064 30.029 1.00 21.81 208 VAL B N 1
ATOM 3398 C CA . VAL B 1 230 ? 33.162 -14.127 29.551 1.00 20.97 208 VAL B CA 1
ATOM 3399 C C . VAL B 1 230 ? 32.188 -13.992 30.720 1.00 20.80 208 VAL B C 1
ATOM 3400 O O . VAL B 1 230 ? 31.320 -13.140 30.696 1.00 21.27 208 VAL B O 1
ATOM 3404 N N . GLU B 1 231 ? 32.368 -14.822 31.740 1.00 21.26 209 GLU B N 1
ATOM 3405 C CA . GLU B 1 231 ? 31.492 -14.871 32.902 1.00 20.99 209 GLU B CA 1
ATOM 3406 C C . GLU B 1 231 ? 31.535 -13.566 33.707 1.00 21.26 209 GLU B C 1
ATOM 3407 O O . GLU B 1 231 ? 30.488 -13.084 34.162 1.00 20.43 209 GLU B O 1
ATOM 3413 N N . SER B 1 232 ? 32.723 -12.965 33.845 1.00 21.64 210 SER B N 1
ATOM 3414 C CA . SER B 1 232 ? 32.820 -11.683 34.564 1.00 21.37 210 SER B CA 1
ATOM 3415 C C . SER B 1 232 ? 32.190 -10.536 33.813 1.00 20.43 210 SER B C 1
ATOM 3416 O O . SER B 1 232 ? 31.577 -9.669 34.420 1.00 20.09 210 SER B O 1
ATOM 3419 N N . THR B 1 233 ? 32.339 -10.543 32.493 1.00 20.01 211 THR B N 1
ATOM 3420 C CA . THR B 1 233 ? 31.760 -9.511 31.647 1.00 19.57 211 THR B CA 1
ATOM 3421 C C . THR B 1 233 ? 30.223 -9.623 31.618 1.00 19.28 211 THR B C 1
ATOM 3422 O O . THR B 1 233 ? 29.548 -8.624 31.673 1.00 19.24 211 THR B O 1
ATOM 3426 N N . LYS B 1 234 ? 29.660 -10.821 31.563 1.00 19.37 212 LYS B N 1
ATOM 3427 C CA . LYS B 1 234 ? 28.193 -10.916 31.705 1.00 19.49 212 LYS B CA 1
ATOM 3428 C C . LYS B 1 234 ? 27.711 -10.270 33.027 1.00 19.89 212 LYS B C 1
ATOM 3429 O O . LYS B 1 234 ? 26.786 -9.443 33.039 1.00 20.39 212 LYS B O 1
ATOM 3435 N N . ARG B 1 235 ? 28.373 -10.626 34.121 1.00 20.03 213 ARG B N 1
ATOM 3436 C CA . ARG B 1 235 ? 28.127 -10.066 35.454 1.00 20.59 213 ARG B CA 1
ATOM 3437 C C . ARG B 1 235 ? 28.132 -8.526 35.528 1.00 20.45 213 ARG B C 1
ATOM 3438 O O . ARG B 1 235 ? 27.180 -7.931 36.040 1.00 20.36 213 ARG B O 1
ATOM 3446 N N . VAL B 1 236 ? 29.209 -7.899 35.045 1.00 20.08 214 VAL B N 1
ATOM 3447 C CA . VAL B 1 236 ? 29.309 -6.446 35.007 1.00 20.01 214 VAL B CA 1
ATOM 3448 C C . VAL B 1 236 ? 28.080 -5.873 34.315 1.00 20.61 214 VAL B C 1
ATOM 3449 O O . VAL B 1 236 ? 27.439 -4.930 34.804 1.00 20.77 214 VAL B O 1
ATOM 3453 N N . LEU B 1 237 ? 27.728 -6.462 33.182 1.00 20.35 215 LEU B N 1
ATOM 3454 C CA . LEU B 1 237 ? 26.627 -5.933 32.427 1.00 20.38 215 LEU B CA 1
ATOM 3455 C C . LEU B 1 237 ? 25.270 -6.178 33.065 1.00 19.51 215 LEU B C 1
ATOM 3456 O O . LEU B 1 237 ? 24.403 -5.295 33.025 1.00 19.05 215 LEU B O 1
ATOM 3461 N N . ASN B 1 238 ? 25.095 -7.346 33.677 1.00 19.15 216 ASN B N 1
ATOM 3462 C CA . ASN B 1 238 ? 23.818 -7.710 34.296 1.00 18.82 216 ASN B CA 1
ATOM 3463 C C . ASN B 1 238 ? 23.538 -7.044 35.651 1.00 19.69 216 ASN B C 1
ATOM 3464 O O . ASN B 1 238 ? 22.391 -7.046 36.122 1.00 18.95 216 ASN B O 1
ATOM 3469 N N . ILE B 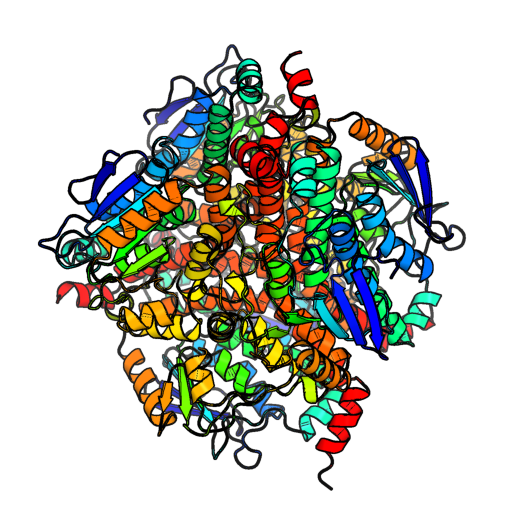1 239 ? 24.565 -6.452 36.265 1.00 20.98 217 ILE B N 1
ATOM 3470 C CA . ILE B 1 239 ? 24.356 -5.630 37.466 1.00 21.52 217 ILE B CA 1
ATOM 3471 C C . ILE B 1 239 ? 23.326 -4.548 37.141 1.00 22.55 217 ILE B C 1
ATOM 3472 O O . ILE B 1 239 ? 22.412 -4.294 37.951 1.00 23.20 217 ILE B O 1
ATOM 3477 N N . HIS B 1 240 ? 23.433 -3.940 35.952 1.00 22.53 218 HIS B N 1
ATOM 3478 C CA . HIS B 1 240 ? 22.449 -2.910 35.536 1.00 23.07 218 HIS B CA 1
ATOM 3479 C C . HIS B 1 240 ? 21.033 -3.502 35.427 1.00 21.90 218 HIS B C 1
ATOM 3480 O O . HIS B 1 240 ? 20.042 -2.890 35.814 1.00 21.20 218 HIS B O 1
ATOM 3487 N N . LEU B 1 241 ? 20.958 -4.734 34.945 1.00 21.83 219 LEU B N 1
ATOM 3488 C CA . LEU B 1 241 ? 19.690 -5.449 34.830 1.00 20.82 219 LEU B CA 1
ATOM 3489 C C . LEU B 1 241 ? 19.111 -5.819 36.187 1.00 20.44 219 LEU B C 1
ATOM 3490 O O . LEU B 1 241 ? 17.916 -5.647 36.422 1.00 21.16 219 LEU B O 1
ATOM 3495 N N . GLU B 1 242 ? 19.948 -6.311 37.090 1.00 20.08 220 GLU B N 1
ATOM 3496 C CA . GLU B 1 242 ? 19.489 -6.660 38.439 1.00 20.18 220 GLU B CA 1
ATOM 3497 C C . GLU B 1 242 ? 19.019 -5.444 39.231 1.00 18.98 220 GLU B C 1
ATOM 3498 O O . GLU B 1 242 ? 18.034 -5.512 39.945 1.00 18.24 220 GLU B O 1
ATOM 3504 N N . ARG B 1 243 ? 19.715 -4.327 39.094 1.00 18.44 221 ARG B N 1
ATOM 3505 C CA . ARG B 1 243 ? 19.280 -3.101 39.767 1.00 18.10 221 ARG B CA 1
ATOM 3506 C C . ARG B 1 243 ? 17.881 -2.698 39.301 1.00 18.40 221 ARG B C 1
ATOM 3507 O O . ARG B 1 243 ? 17.034 -2.276 40.122 1.00 18.31 221 ARG B O 1
ATOM 3515 N N . ALA B 1 244 ? 17.630 -2.828 37.992 1.00 18.20 222 ALA B N 1
ATOM 3516 C CA . ALA B 1 244 ? 16.311 -2.445 37.457 1.00 18.85 222 ALA B CA 1
ATOM 3517 C C . ALA B 1 244 ? 15.189 -3.422 37.915 1.00 18.68 222 ALA B C 1
ATOM 3518 O O . ALA B 1 244 ? 14.112 -3.006 38.312 1.00 19.59 222 ALA B O 1
ATOM 3520 N N . VAL B 1 245 ? 15.477 -4.709 37.902 1.00 18.94 223 VAL B N 1
ATOM 3521 C CA . VAL B 1 245 ? 14.556 -5.716 38.389 1.00 19.61 223 VAL B CA 1
ATOM 3522 C C . VAL B 1 245 ? 14.271 -5.550 39.878 1.00 19.80 223 VAL B C 1
ATOM 3523 O O . VAL B 1 245 ? 13.127 -5.557 40.291 1.00 20.85 223 VAL B O 1
ATOM 3527 N N . LEU B 1 246 ? 15.300 -5.424 40.699 1.00 19.45 224 LEU B N 1
ATOM 3528 C CA . LEU B 1 246 ? 15.075 -5.219 42.118 1.00 19.57 224 LEU B CA 1
ATOM 3529 C C . LEU B 1 246 ? 14.152 -4.019 42.457 1.00 20.01 224 LEU B C 1
ATOM 3530 O O . LEU B 1 246 ? 13.487 -4.022 43.508 1.00 20.45 224 LEU B O 1
ATOM 3535 N N . ALA B 1 247 ? 14.105 -2.997 41.602 1.00 19.10 225 ALA B N 1
ATOM 3536 C CA . ALA B 1 247 ? 13.314 -1.809 41.958 1.00 19.02 225 ALA B CA 1
ATOM 3537 C C . ALA B 1 247 ? 11.809 -2.001 41.815 1.00 18.55 225 ALA B C 1
ATOM 3538 O O . ALA B 1 247 ? 11.038 -1.282 42.445 1.00 19.08 225 ALA B O 1
ATOM 3540 N N . SER B 1 248 ? 11.390 -2.984 41.022 1.00 17.58 226 SER B N 1
ATOM 3541 C CA . SER B 1 248 ? 9.990 -3.089 40.621 1.00 16.95 226 SER B CA 1
ATOM 3542 C C . SER B 1 248 ? 9.393 -4.500 40.623 1.00 16.43 226 SER B C 1
ATOM 3543 O O . SER B 1 248 ? 8.168 -4.655 40.424 1.00 15.49 226 SER B O 1
ATOM 3546 N N . LEU B 1 249 ? 10.242 -5.522 40.792 1.00 16.12 227 LEU B N 1
ATOM 3547 C CA . LEU B 1 249 ? 9.803 -6.912 40.688 1.00 16.00 227 LEU B CA 1
ATOM 3548 C C . LEU B 1 249 ? 8.773 -7.335 41.725 1.00 17.01 227 LEU B C 1
ATOM 3549 O O . LEU B 1 249 ? 7.753 -7.914 41.332 1.00 17.61 227 LEU B O 1
ATOM 3554 N N . ASP B 1 250 ? 9.003 -7.069 43.016 1.00 17.53 228 ASP B N 1
ATOM 3555 C CA . ASP B 1 250 ? 8.032 -7.484 44.023 1.00 18.35 228 ASP B CA 1
ATOM 3556 C C . ASP B 1 250 ? 6.721 -6.728 43.831 1.00 19.20 228 ASP B C 1
ATOM 3557 O O . ASP B 1 250 ? 5.635 -7.335 43.842 1.00 20.22 228 ASP B O 1
ATOM 3562 N N . TYR B 1 251 ? 6.790 -5.410 43.608 1.00 18.84 229 TYR B N 1
ATOM 3563 C CA . TYR B 1 251 ? 5.564 -4.707 43.222 1.00 17.78 229 TYR B CA 1
ATOM 3564 C C . TYR B 1 251 ? 4.857 -5.354 41.998 1.00 16.90 229 TYR B C 1
ATOM 3565 O O . TYR B 1 251 ? 3.666 -5.660 42.062 1.00 17.09 229 TYR B O 1
ATOM 3574 N N . ALA B 1 252 ? 5.580 -5.558 40.905 1.00 16.34 230 ALA B N 1
ATOM 3575 C CA . ALA B 1 252 ? 4.987 -6.170 39.687 1.00 16.49 230 ALA B CA 1
ATOM 3576 C C . ALA B 1 252 ? 4.317 -7.507 39.950 1.00 16.41 230 ALA B C 1
ATOM 3577 O O . ALA B 1 252 ? 3.168 -7.685 39.608 1.00 17.69 230 ALA B O 1
ATOM 3579 N N . LEU B 1 253 ? 5.005 -8.425 40.603 1.00 16.79 231 LEU B N 1
ATOM 3580 C CA . LEU B 1 253 ? 4.421 -9.728 40.914 1.00 17.30 231 LEU B CA 1
ATOM 3581 C C . LEU B 1 253 ? 3.230 -9.665 41.871 1.00 17.75 231 LEU B C 1
ATOM 3582 O O . LEU B 1 253 ? 2.259 -10.383 41.668 1.00 17.66 231 LEU B O 1
ATOM 3587 N N . SER B 1 254 ? 3.306 -8.827 42.910 1.00 18.28 232 SER B N 1
ATOM 3588 C CA . SER B 1 254 ? 2.168 -8.579 43.801 1.00 18.65 232 SER B CA 1
ATOM 3589 C C . SER B 1 254 ? 0.945 -8.016 43.048 1.00 19.48 232 SER B C 1
ATOM 3590 O O . SER B 1 254 ? -0.207 -8.414 43.317 1.00 19.05 232 SER B O 1
ATOM 3593 N N . ALA B 1 255 ? 1.181 -7.099 42.101 1.00 19.94 233 ALA B N 1
ATOM 3594 C CA . ALA B 1 255 ? 0.058 -6.547 41.316 1.00 20.51 233 ALA B CA 1
ATOM 3595 C C . ALA B 1 255 ? -0.521 -7.585 40.357 1.00 20.22 233 ALA B C 1
ATOM 3596 O O . ALA B 1 255 ? -1.718 -7.596 40.126 1.00 20.73 233 ALA B O 1
ATOM 3598 N N . GLU B 1 256 ? 0.322 -8.450 39.800 1.00 19.99 234 GLU B N 1
ATOM 3599 C CA . GLU B 1 256 ? -0.177 -9.533 38.951 1.00 20.64 234 GLU B CA 1
ATOM 3600 C C . GLU B 1 256 ? -1.018 -10.530 39.753 1.00 20.75 234 GLU B C 1
ATOM 3601 O O . GLU B 1 256 ? -2.047 -11.004 39.282 1.00 20.60 234 GLU B O 1
ATOM 3607 N N . SER B 1 257 ? -0.574 -10.839 40.961 1.00 20.48 235 SER B N 1
ATOM 3608 C CA . SER B 1 257 ? -1.349 -11.664 41.849 1.00 22.03 235 SER B CA 1
ATOM 3609 C C . SER B 1 257 ? -2.762 -11.095 41.954 1.00 21.70 235 SER B C 1
ATOM 3610 O O . SER B 1 257 ? -3.753 -11.813 41.811 1.00 21.54 235 SER B O 1
ATOM 3613 N N . GLN B 1 258 ? -2.848 -9.793 42.167 1.00 21.17 236 GLN B N 1
ATOM 3614 C CA . GLN B 1 258 ? -4.135 -9.175 42.322 1.00 21.75 236 GLN B CA 1
ATOM 3615 C C . GLN B 1 258 ? -4.922 -9.274 41.036 1.00 21.85 236 GLN B C 1
ATOM 3616 O O . GLN B 1 258 ? -6.109 -9.487 41.099 1.00 22.38 236 GLN B O 1
ATOM 3618 N N . SER B 1 259 ? -4.308 -9.127 39.862 1.00 22.44 237 SER B N 1
ATOM 3619 C CA . SER B 1 259 ? -5.164 -9.225 38.656 1.00 23.03 237 SER B CA 1
ATOM 3620 C C . SER B 1 259 ? -5.749 -10.623 38.344 1.00 23.28 237 SER B C 1
ATOM 3621 O O . SER B 1 259 ? -6.772 -10.703 37.674 1.00 23.44 237 SER B O 1
ATOM 3624 N N . PHE B 1 260 ? -5.150 -11.693 38.875 1.00 23.16 238 PHE B N 1
ATOM 3625 C CA . PHE B 1 260 ? -5.708 -13.019 38.690 1.00 23.48 238 PHE B CA 1
ATOM 3626 C C . PHE B 1 260 ? -7.099 -13.105 39.341 1.00 24.32 238 PHE B C 1
ATOM 3627 O O . PHE B 1 260 ? -7.947 -13.842 38.854 1.00 24.24 238 PHE B O 1
ATOM 3635 N N . VAL B 1 261 ? -7.339 -12.339 40.414 1.00 24.59 239 VAL B N 1
ATOM 3636 C CA . VAL B 1 261 ? -8.628 -12.392 41.127 1.00 25.22 239 VAL B CA 1
ATOM 3637 C C . VAL B 1 261 ? -9.660 -11.303 40.734 1.00 26.31 239 VAL B C 1
ATOM 3638 O O . VAL B 1 261 ? -10.698 -11.148 41.409 1.00 26.34 239 VAL B O 1
ATOM 3642 N N . THR B 1 262 ? -9.381 -10.550 39.662 1.00 26.07 240 THR B N 1
ATOM 3643 C CA . THR B 1 262 ? -10.297 -9.494 39.248 1.00 26.00 240 THR B CA 1
ATOM 3644 C C . THR B 1 262 ? -11.415 -10.073 38.404 1.00 26.33 240 THR B C 1
ATOM 3645 O O . THR B 1 262 ? -11.180 -10.975 37.594 1.00 26.04 240 THR B O 1
ATOM 3649 N N . GLU B 1 263 ? -12.627 -9.545 38.590 1.00 26.34 241 GLU B N 1
ATOM 3650 C CA . GLU B 1 263 ? -13.744 -9.855 37.698 1.00 26.13 241 GLU B CA 1
ATOM 3651 C C . GLU B 1 263 ? -13.340 -9.697 36.230 1.00 25.59 241 GLU B C 1
ATOM 3652 O O . GLU B 1 263 ? -13.692 -10.536 35.402 1.00 25.69 241 GLU B O 1
ATOM 3654 N N . ASP B 1 264 ? -12.586 -8.645 35.915 1.00 25.22 242 ASP B N 1
ATOM 3655 C CA . ASP B 1 264 ? -12.075 -8.451 34.549 1.00 25.39 242 ASP B CA 1
ATOM 3656 C C . ASP B 1 264 ? -11.319 -9.651 34.013 1.00 24.93 242 ASP B C 1
ATOM 3657 O O . ASP B 1 264 ? -11.576 -10.097 32.905 1.00 25.29 242 ASP B O 1
ATOM 3662 N N . PHE B 1 265 ? -10.368 -10.150 34.786 1.00 24.67 243 PHE B N 1
ATOM 3663 C CA . PHE B 1 265 ? -9.604 -11.285 34.341 1.00 25.19 243 PHE B CA 1
ATOM 3664 C C . PHE B 1 265 ? -10.412 -12.588 34.434 1.00 26.22 243 PHE B C 1
ATOM 3665 O O . PHE B 1 265 ? -10.328 -13.442 33.542 1.00 25.77 243 PHE B O 1
ATOM 3673 N N . ARG B 1 266 ? -11.167 -12.746 35.519 1.00 27.61 244 ARG B N 1
ATOM 3674 C CA . ARG B 1 266 ? -11.953 -13.964 35.700 1.00 30.03 244 ARG B CA 1
ATOM 3675 C C . ARG B 1 266 ? -12.885 -14.176 34.511 1.00 31.17 244 ARG B C 1
ATOM 3676 O O . ARG B 1 266 ? -12.969 -15.283 33.969 1.00 31.90 244 ARG B O 1
ATOM 3684 N N . SER B 1 267 ? -13.494 -13.079 34.064 1.00 31.39 245 SER B N 1
ATOM 3685 C CA . SER B 1 267 ? -14.428 -13.061 32.957 1.00 31.99 245 SER B CA 1
ATOM 3686 C C . SER B 1 267 ? -13.738 -13.276 31.595 1.00 32.35 245 SER B C 1
ATOM 3687 O O . SER B 1 267 ? -14.255 -13.999 30.738 1.00 32.24 245 SER B O 1
ATOM 3690 N N . ILE B 1 268 ? -12.563 -12.673 31.397 1.00 32.58 246 ILE B N 1
ATOM 3691 C CA . ILE B 1 268 ? -11.839 -12.858 30.141 1.00 32.87 246 ILE B CA 1
ATOM 3692 C C . ILE B 1 268 ? -11.256 -14.276 30.026 1.00 33.26 246 ILE B C 1
ATOM 3693 O O . ILE B 1 268 ? -11.266 -14.867 28.949 1.00 32.98 246 ILE B O 1
ATOM 3698 N N . VAL B 1 269 ? -10.771 -14.821 31.142 1.00 33.82 247 VAL B N 1
ATOM 3699 C CA . VAL B 1 269 ? -10.107 -16.115 31.120 1.00 34.69 247 VAL B CA 1
ATOM 3700 C C . VAL B 1 269 ? -11.104 -17.267 31.136 1.00 35.54 247 VAL B C 1
ATOM 3701 O O . VAL B 1 269 ? -10.765 -18.390 30.823 1.00 35.95 247 VAL B O 1
ATOM 3705 N N . THR B 1 270 ? -12.340 -16.984 31.499 1.00 36.61 248 THR B N 1
ATOM 3706 C CA . THR B 1 270 ? -13.361 -18.001 31.414 1.00 36.91 248 THR B CA 1
ATOM 3707 C C . THR B 1 270 ? -13.720 -18.204 29.959 1.00 37.78 248 THR B C 1
ATOM 3708 O O . THR B 1 270 ? -13.877 -19.343 29.533 1.00 38.97 248 THR B O 1
ATOM 3712 N N . LYS B 1 271 ? -13.805 -17.123 29.189 1.00 38.14 249 LYS B N 1
ATOM 3713 C CA . LYS B 1 271 ? -14.079 -17.255 27.761 1.00 39.32 249 LYS B CA 1
ATOM 3714 C C . LYS B 1 271 ? -12.947 -18.045 27.095 1.00 39.94 249 LYS B C 1
ATOM 3715 O O . LYS B 1 271 ? -13.207 -18.971 26.316 1.00 41.11 249 LYS B O 1
ATOM 3717 N N . LEU B 1 272 ? -11.703 -17.704 27.434 1.00 39.91 250 LEU B N 1
ATOM 3718 C CA . LEU B 1 272 ? -10.517 -18.278 26.769 1.00 40.41 250 LEU B CA 1
ATOM 3719 C C . LEU B 1 272 ? -10.258 -19.743 27.105 1.00 40.80 250 LEU B C 1
ATOM 3720 O O . LEU B 1 272 ? -9.832 -20.513 26.236 1.00 40.59 250 LEU B O 1
ATOM 3725 N N . ALA B 1 273 ? -10.514 -20.100 28.367 1.00 41.34 251 ALA B N 1
ATOM 3726 C CA . ALA B 1 273 ? -10.382 -21.471 28.855 1.00 42.52 251 ALA B CA 1
ATOM 3727 C C . ALA B 1 273 ? -11.560 -22.371 28.447 1.00 43.88 251 ALA B C 1
ATOM 3728 O O . ALA B 1 273 ? -11.485 -23.599 28.595 1.00 44.52 251 ALA B O 1
ATOM 3730 N N . ASP B 1 274 ? -12.644 -21.768 27.948 1.00 44.93 252 ASP B N 1
ATOM 3731 C CA . ASP B 1 274 ? -13.775 -22.534 27.389 1.00 46.02 252 ASP B CA 1
ATOM 3732 C C . ASP B 1 274 ? -13.372 -23.175 26.037 1.00 46.22 252 ASP B C 1
ATOM 3733 O O . ASP B 1 274 ? -13.353 -22.513 24.976 1.00 45.88 252 ASP B O 1
ATOM 3738 N N . LYS B 1 275 ? -13.014 -24.462 26.141 1.00 46.40 253 LYS B N 1
ATOM 3739 C CA . LYS B 1 275 ? -12.606 -25.334 25.025 1.00 46.92 253 LYS B CA 1
ATOM 3740 C C . LYS B 1 275 ? -13.553 -26.555 24.916 1.00 47.63 253 LYS B C 1
ATOM 3741 O O . LYS B 1 275 ? -13.102 -27.700 24.737 1.00 47.77 253 LYS B O 1
ATOM 3747 N N . ASN B 1 276 ? -14.860 -26.257 25.013 1.00 48.11 254 ASN B N 1
ATOM 3748 C CA . ASN B 1 276 ? -16.007 -27.196 25.167 1.00 48.79 254 ASN B CA 1
ATOM 3749 C C . ASN B 1 276 ? -16.198 -27.836 26.567 1.00 48.76 254 ASN B C 1
ATOM 3750 O O . ASN B 1 276 ? -16.505 -27.158 27.557 1.00 48.17 254 ASN B O 1
ATOM 3756 N N . TYR C 1 24 ? 49.983 20.953 32.589 1.00 42.48 2 TYR C N 1
ATOM 3757 C CA . TYR C 1 24 ? 49.296 19.979 33.489 1.00 42.28 2 TYR C CA 1
ATOM 3758 C C . TYR C 1 24 ? 50.231 18.921 34.063 1.00 42.74 2 TYR C C 1
ATOM 3759 O O . TYR C 1 24 ? 49.796 18.013 34.779 1.00 42.73 2 TYR C O 1
ATOM 3768 N N . ASP C 1 25 ? 51.514 19.058 33.763 1.00 43.14 3 ASP C N 1
ATOM 3769 C CA . ASP C 1 25 ? 52.512 18.088 34.155 1.00 43.56 3 ASP C CA 1
ATOM 3770 C C . ASP C 1 25 ? 52.151 16.720 33.594 1.00 41.87 3 ASP C C 1
ATOM 3771 O O . ASP C 1 25 ? 52.202 15.714 34.302 1.00 41.86 3 ASP C O 1
ATOM 3776 N N . MET C 1 26 ? 51.766 16.714 32.317 1.00 40.37 4 MET C N 1
ATOM 3777 C CA . MET C 1 26 ? 51.514 15.502 31.541 1.00 38.43 4 MET C CA 1
ATOM 3778 C C . MET C 1 26 ? 52.824 14.872 31.064 1.00 38.65 4 MET C C 1
ATOM 3779 O O . MET C 1 26 ? 53.852 15.534 31.065 1.00 39.61 4 MET C O 1
ATOM 3784 N N . PRO C 1 27 ? 52.801 13.588 30.668 1.00 37.98 5 PRO C N 1
ATOM 3785 C CA . PRO C 1 27 ? 54.017 13.061 30.068 1.00 38.59 5 PRO C CA 1
ATOM 3786 C C . PRO C 1 27 ? 54.001 13.226 28.539 1.00 38.49 5 PRO C C 1
ATOM 3787 O O . PRO C 1 27 ? 53.001 13.668 27.988 1.00 37.35 5 PRO C O 1
ATOM 3791 N N . THR C 1 28 ? 55.111 12.887 27.883 1.00 39.29 6 THR C N 1
ATOM 3792 C CA . THR C 1 28 ? 55.243 12.945 26.425 1.00 39.68 6 THR C CA 1
ATOM 3793 C C . THR C 1 28 ? 54.005 12.410 25.698 1.00 38.33 6 THR C C 1
ATOM 3794 O O . THR C 1 28 ? 53.577 12.981 24.695 1.00 37.90 6 THR C O 1
ATOM 3798 N N . GLU C 1 29 ? 53.453 11.309 26.203 1.00 37.40 7 GLU C N 1
ATOM 3799 C CA . GLU C 1 29 ? 52.382 10.610 25.512 1.00 36.69 7 GLU C CA 1
ATOM 3800 C C . GLU C 1 29 ? 50.987 11.263 25.629 1.00 35.28 7 GLU C C 1
ATOM 3801 O O . GLU C 1 29 ? 50.014 10.720 25.106 1.00 34.28 7 GLU C O 1
ATOM 3807 N N . ILE C 1 30 ? 50.911 12.434 26.267 1.00 34.84 8 ILE C N 1
ATOM 3808 C CA . ILE C 1 30 ? 49.683 13.240 26.311 1.00 33.70 8 ILE C CA 1
ATOM 3809 C C . ILE C 1 30 ? 49.978 14.715 26.106 1.00 34.06 8 ILE C C 1
ATOM 3810 O O . ILE C 1 30 ? 50.408 15.405 27.022 1.00 34.08 8 ILE C O 1
ATOM 3815 N N . ASP C 1 31 ? 49.767 15.201 24.887 1.00 34.42 9 ASP C N 1
ATOM 3816 C CA . ASP C 1 31 ? 49.958 16.621 24.606 1.00 34.52 9 ASP C CA 1
ATOM 3817 C C . ASP C 1 31 ? 48.675 17.383 24.887 1.00 33.77 9 ASP C C 1
ATOM 3818 O O . ASP C 1 31 ? 47.642 17.123 24.268 1.00 33.20 9 ASP C O 1
ATOM 3823 N N . VAL C 1 32 ? 48.756 18.324 25.825 1.00 34.03 10 VAL C N 1
ATOM 3824 C CA . VAL C 1 32 ? 47.679 19.270 26.070 1.00 33.01 10 VAL C CA 1
ATOM 3825 C C . VAL C 1 32 ? 48.064 20.641 25.545 1.00 33.30 10 VAL C C 1
ATOM 3826 O O . VAL C 1 32 ? 49.043 21.219 25.984 1.00 34.40 10 VAL C O 1
ATOM 3830 N N . ARG C 1 33 ? 47.291 21.149 24.590 1.00 33.22 11 ARG C N 1
ATOM 3831 C CA . ARG C 1 33 ? 47.518 22.481 24.025 1.00 33.46 11 ARG C CA 1
ATOM 3832 C C . ARG C 1 33 ? 46.378 23.429 24.392 1.00 32.53 11 ARG C C 1
ATOM 3833 O O . ARG C 1 33 ? 45.212 23.032 24.379 1.00 32.15 11 ARG C O 1
ATOM 3841 N N . ALA C 1 34 ? 46.734 24.673 24.715 1.00 32.26 12 ALA C N 1
ATOM 3842 C CA . ALA C 1 34 ? 45.786 25.702 25.137 1.00 31.51 12 ALA C CA 1
ATOM 3843 C C . ALA C 1 34 ? 45.511 26.689 24.024 1.00 31.60 12 ALA C C 1
ATOM 3844 O O . ALA C 1 34 ? 46.438 27.267 23.461 1.00 32.19 12 ALA C O 1
ATOM 3846 N N . ASP C 1 35 ? 44.223 26.859 23.723 1.00 30.93 13 ASP C N 1
ATOM 3847 C CA . ASP C 1 35 ? 43.714 27.852 22.780 1.00 31.35 13 ASP C CA 1
ATOM 3848 C C . ASP C 1 35 ? 42.576 28.614 23.463 1.00 30.44 13 ASP C C 1
ATOM 3849 O O . ASP C 1 35 ? 41.436 28.204 23.389 1.00 30.48 13 ASP C O 1
ATOM 3854 N N . GLY C 1 36 ? 42.884 29.715 24.135 1.00 30.60 14 GLY C N 1
ATOM 3855 C CA . GLY C 1 36 ? 41.915 30.377 25.008 1.00 29.64 14 GLY C CA 1
ATOM 3856 C C . GLY C 1 36 ? 41.466 29.446 26.130 1.00 28.86 14 GLY C C 1
ATOM 3857 O O . GLY C 1 36 ? 42.303 28.799 26.770 1.00 29.36 14 GLY C O 1
ATOM 3858 N N . ALA C 1 37 ? 40.152 29.360 26.351 1.00 27.07 15 ALA C N 1
ATOM 3859 C CA . ALA C 1 37 ? 39.595 28.506 27.398 1.00 26.07 15 ALA C CA 1
ATOM 3860 C C . ALA C 1 37 ? 39.383 27.055 26.929 1.00 25.53 15 ALA C C 1
ATOM 3861 O O . ALA C 1 37 ? 38.907 26.201 27.695 1.00 24.73 15 ALA C O 1
ATOM 3863 N N . LEU C 1 38 ? 39.761 26.792 25.681 1.00 25.65 16 LEU C N 1
ATOM 3864 C CA . LEU C 1 38 ? 39.829 25.433 25.131 1.00 25.29 16 LEU C CA 1
ATOM 3865 C C . LEU C 1 38 ? 41.128 24.724 25.506 1.00 25.80 16 LEU C C 1
ATOM 3866 O O . LEU C 1 38 ? 42.204 25.343 25.547 1.00 25.90 16 LEU C O 1
ATOM 3871 N N . ARG C 1 39 ? 41.008 23.426 25.802 1.00 25.69 17 ARG C N 1
ATOM 3872 C CA . ARG C 1 39 ? 42.167 22.539 25.859 1.00 25.85 17 ARG C CA 1
ATOM 3873 C C . ARG C 1 39 ? 42.028 21.443 24.811 1.00 25.81 17 ARG C C 1
ATOM 3874 O O . ARG C 1 39 ? 40.980 20.798 24.693 1.00 25.31 17 ARG C O 1
ATOM 3882 N N . ILE C 1 40 ? 43.083 21.240 24.034 1.00 26.35 18 ILE C N 1
ATOM 3883 C CA . ILE C 1 40 ? 43.103 20.129 23.098 1.00 26.23 18 ILE C CA 1
ATOM 3884 C C . ILE C 1 40 ? 44.048 19.069 23.630 1.00 26.82 18 ILE C C 1
ATOM 3885 O O . ILE C 1 40 ? 45.236 19.333 23.873 1.00 26.71 18 ILE C O 1
ATOM 3890 N N . ILE C 1 41 ? 43.496 17.869 23.804 1.00 26.85 19 ILE C N 1
ATOM 3891 C CA . ILE C 1 41 ? 44.235 16.718 24.282 1.00 26.86 19 ILE C CA 1
ATOM 3892 C C . ILE C 1 41 ? 44.486 15.735 23.113 1.00 27.35 19 ILE C C 1
ATOM 3893 O O . ILE C 1 41 ? 43.548 15.276 22.438 1.00 25.85 19 ILE C O 1
ATOM 3898 N N . THR C 1 42 ? 45.767 15.425 22.886 1.00 28.07 20 THR C N 1
ATOM 3899 C CA . THR C 1 42 ? 46.162 14.513 21.825 1.00 28.78 20 THR C CA 1
ATOM 3900 C C . THR C 1 42 ? 46.932 13.345 22.421 1.00 29.10 20 THR C C 1
ATOM 3901 O O . THR C 1 42 ? 48.019 13.539 22.986 1.00 29.39 20 THR C O 1
ATOM 3905 N N . LEU C 1 43 ? 46.380 12.139 22.313 1.00 28.72 21 LEU C N 1
ATOM 3906 C CA . LEU C 1 43 ? 47.145 10.942 22.703 1.00 29.48 21 LEU C CA 1
ATOM 3907 C C . LEU C 1 43 ? 48.323 10.869 21.743 1.00 30.97 21 LEU C C 1
ATOM 3908 O O . LEU C 1 43 ? 48.147 11.020 20.534 1.00 31.41 21 LEU C O 1
ATOM 3913 N N . ASN C 1 44 ? 49.523 10.688 22.278 1.00 32.51 22 ASN C N 1
ATOM 3914 C CA . ASN C 1 44 ? 50.716 10.963 21.497 1.00 34.88 22 ASN C CA 1
ATOM 3915 C C . ASN C 1 44 ? 51.776 9.843 21.481 1.00 36.32 22 ASN C C 1
ATOM 3916 O O . ASN C 1 44 ? 52.887 10.005 22.004 1.00 37.60 22 ASN C O 1
ATOM 3921 N N . ARG C 1 45 ? 51.405 8.713 20.879 1.00 36.18 23 ARG C N 1
ATOM 3922 C CA . ARG C 1 45 ? 52.317 7.628 20.566 1.00 37.08 23 ARG C CA 1
ATOM 3923 C C . ARG C 1 45 ? 52.034 7.117 19.144 1.00 37.48 23 ARG C C 1
ATOM 3924 O O . ARG C 1 45 ? 51.891 5.901 18.927 1.00 37.29 23 ARG C O 1
ATOM 3932 N N . PRO C 1 46 ? 51.991 8.043 18.164 1.00 38.10 24 PRO C N 1
ATOM 3933 C CA . PRO C 1 46 ? 51.492 7.774 16.809 1.00 38.44 24 PRO C CA 1
ATOM 3934 C C . PRO C 1 46 ? 52.207 6.641 16.086 1.00 39.62 24 PRO C C 1
ATOM 3935 O O . PRO C 1 46 ? 51.602 5.996 15.225 1.00 39.80 24 PRO C O 1
ATOM 3939 N N . ASP C 1 47 ? 53.474 6.409 16.419 1.00 40.60 25 ASP C N 1
ATOM 3940 C CA . ASP C 1 47 ? 54.220 5.288 15.844 1.00 42.02 25 ASP C CA 1
ATOM 3941 C C . ASP C 1 47 ? 53.706 3.955 16.351 1.00 40.88 25 ASP C C 1
ATOM 3942 O O . ASP C 1 47 ? 53.791 2.942 15.655 1.00 41.13 25 ASP C O 1
ATOM 3947 N N . SER C 1 48 ? 53.188 3.973 17.573 1.00 39.48 26 SER C N 1
ATOM 3948 C CA . SER C 1 48 ? 52.626 2.786 18.191 1.00 38.31 26 SER C CA 1
ATOM 3949 C C . SER C 1 48 ? 51.069 2.814 18.180 1.00 36.48 26 SER C C 1
ATOM 3950 O O . SER C 1 48 ? 50.409 2.011 18.846 1.00 35.65 26 SER C O 1
ATOM 3953 N N . LEU C 1 49 ? 50.512 3.739 17.390 1.00 35.11 27 LEU C N 1
ATOM 3954 C CA . LEU C 1 49 ? 49.055 3.977 17.239 1.00 33.31 27 LEU C CA 1
ATOM 3955 C C . LEU C 1 49 ? 48.367 4.300 18.553 1.00 31.34 27 LEU C C 1
ATOM 3956 O O . LEU C 1 49 ? 47.263 3.837 18.813 1.00 30.63 27 LEU C O 1
ATOM 3961 N N . ASN C 1 50 ? 49.043 5.090 19.375 1.00 30.34 28 ASN C N 1
ATOM 3962 C CA . ASN C 1 50 ? 48.525 5.514 20.677 1.00 29.57 28 ASN C CA 1
ATOM 3963 C C . ASN C 1 50 ? 48.102 4.386 21.638 1.00 29.59 28 ASN C C 1
ATOM 3964 O O . ASN C 1 50 ? 47.299 4.603 22.571 1.00 29.43 28 ASN C O 1
ATOM 3969 N N . SER C 1 51 ? 48.659 3.189 21.428 1.00 29.93 29 SER C N 1
ATOM 3970 C CA . SER C 1 51 ? 48.510 2.103 22.410 1.00 29.74 29 SER C CA 1
ATOM 3971 C C . SER C 1 51 ? 48.963 2.597 23.782 1.00 29.50 29 SER C C 1
ATOM 3972 O O . SER C 1 51 ? 49.884 3.429 23.898 1.00 29.29 29 SER C O 1
ATOM 3975 N N . VAL C 1 52 ? 48.271 2.102 24.805 1.00 29.17 30 VAL C N 1
ATOM 3976 C CA . VAL C 1 52 ? 48.332 2.653 26.159 1.00 29.31 30 VAL C CA 1
ATOM 3977 C C . VAL C 1 52 ? 49.465 2.006 26.963 1.00 30.75 30 VAL C C 1
ATOM 3978 O O . VAL C 1 52 ? 49.401 0.795 27.258 1.00 31.25 30 VAL C O 1
ATOM 3982 N N . ASN C 1 53 ? 50.499 2.781 27.300 1.00 31.14 31 ASN C N 1
ATOM 3983 C CA . ASN C 1 53 ? 51.561 2.253 28.162 1.00 32.84 31 ASN C CA 1
ATOM 3984 C C . ASN C 1 53 ? 51.362 2.808 29.572 1.00 33.28 31 ASN C C 1
ATOM 3985 O O . ASN C 1 53 ? 50.385 3.505 29.817 1.00 33.14 31 ASN C O 1
ATOM 3990 N N . ASP C 1 54 ? 52.248 2.481 30.505 1.00 34.15 32 ASP C N 1
ATOM 3991 C CA . ASP C 1 54 ? 52.055 2.898 31.887 1.00 34.55 32 ASP C CA 1
ATOM 3992 C C . ASP C 1 54 ? 51.981 4.414 31.973 1.00 34.55 32 ASP C C 1
ATOM 3993 O O . ASP C 1 54 ? 51.124 4.966 32.655 1.00 34.33 32 ASP C O 1
ATOM 3998 N N . ASP C 1 55 ? 52.878 5.081 31.259 1.00 35.38 33 ASP C N 1
ATOM 3999 C CA . ASP C 1 55 ? 52.972 6.540 31.274 1.00 35.50 33 ASP C CA 1
ATOM 4000 C C . ASP C 1 55 ? 51.685 7.199 30.784 1.00 33.57 33 ASP C C 1
ATOM 4001 O O . ASP C 1 55 ? 51.125 8.070 31.452 1.00 33.04 33 ASP C O 1
ATOM 4006 N N . LEU C 1 56 ? 51.208 6.776 29.624 1.00 32.26 34 LEU C N 1
ATOM 4007 C CA . LEU C 1 56 ? 49.977 7.344 29.093 1.00 31.10 34 LEU C CA 1
ATOM 4008 C C . LEU C 1 56 ? 48.819 7.095 30.083 1.00 29.54 34 LEU C C 1
ATOM 4009 O O . LEU C 1 56 ? 48.068 8.006 30.381 1.00 28.45 34 LEU C O 1
ATOM 4014 N N . HIS C 1 57 ? 48.754 5.889 30.642 1.00 28.86 35 HIS C N 1
ATOM 4015 C CA . HIS C 1 57 ? 47.748 5.512 31.648 1.00 28.67 35 HIS C CA 1
ATOM 4016 C C . HIS C 1 57 ? 47.710 6.401 32.898 1.00 29.04 35 HIS C C 1
ATOM 4017 O O . HIS C 1 57 ? 46.646 6.863 33.295 1.00 29.09 35 HIS C O 1
ATOM 4024 N N . VAL C 1 58 ? 48.870 6.634 33.507 1.00 30.02 36 VAL C N 1
ATOM 4025 C CA . VAL C 1 58 ? 49.005 7.521 34.672 1.00 30.22 36 VAL C CA 1
ATOM 4026 C C . VAL C 1 58 ? 48.600 8.956 34.290 1.00 30.17 36 VAL C C 1
ATOM 4027 O O . VAL C 1 58 ? 47.892 9.641 35.049 1.00 30.51 36 VAL C O 1
ATOM 4031 N N . GLY C 1 59 ? 49.022 9.396 33.107 1.00 29.27 37 GLY C N 1
ATOM 4032 C CA . GLY C 1 59 ? 48.652 10.726 32.626 1.00 28.36 37 GLY C CA 1
ATOM 4033 C C . GLY C 1 59 ? 47.151 10.949 32.582 1.00 26.98 37 GLY C C 1
ATOM 4034 O O . GLY C 1 59 ? 46.655 11.983 32.999 1.00 27.22 37 GLY C O 1
ATOM 4035 N N . LEU C 1 60 ? 46.424 9.962 32.082 1.00 25.99 38 LEU C N 1
ATOM 4036 C CA . LEU C 1 60 ? 44.994 10.073 31.943 1.00 24.86 38 LEU C CA 1
ATOM 4037 C C . LEU C 1 60 ? 44.313 10.001 33.306 1.00 25.10 38 LEU C C 1
ATOM 4038 O O . LEU C 1 60 ? 43.273 10.618 33.515 1.00 24.24 38 LEU C O 1
ATOM 4043 N N . ALA C 1 61 ? 44.911 9.271 34.245 1.00 25.92 39 ALA C N 1
ATOM 4044 C CA . ALA C 1 61 ? 44.377 9.270 35.615 1.00 26.53 39 ALA C CA 1
ATOM 4045 C C . ALA C 1 61 ? 44.402 10.669 36.240 1.00 27.15 39 ALA C C 1
ATOM 4046 O O . ALA C 1 61 ? 43.408 11.096 36.833 1.00 27.11 39 ALA C O 1
ATOM 4048 N N . ARG C 1 62 ? 45.512 11.383 36.071 1.00 27.83 40 ARG C N 1
ATOM 4049 C CA . ARG C 1 62 ? 45.699 12.685 36.717 1.00 29.29 40 ARG C CA 1
ATOM 4050 C C . ARG C 1 62 ? 44.989 13.846 36.053 1.00 28.44 40 ARG C C 1
ATOM 4051 O O . ARG C 1 62 ? 44.630 14.816 36.721 1.00 29.81 40 ARG C O 1
ATOM 4059 N N . LEU C 1 63 ? 44.794 13.757 34.743 1.00 27.11 41 LEU C N 1
ATOM 4060 C CA . LEU C 1 63 ? 44.421 14.911 33.931 1.00 25.51 41 LEU C CA 1
ATOM 4061 C C . LEU C 1 63 ? 43.053 15.574 34.229 1.00 25.23 41 LEU C C 1
ATOM 4062 O O . LEU C 1 63 ? 42.934 16.802 34.208 1.00 24.89 41 LEU C O 1
ATOM 4067 N N . TRP C 1 64 ? 42.031 14.770 34.497 1.00 24.49 42 TRP C N 1
ATOM 4068 C CA . TRP C 1 64 ? 40.676 15.286 34.583 1.00 24.18 42 TRP C CA 1
ATOM 4069 C C . TRP C 1 64 ? 40.458 16.205 35.768 1.00 25.49 42 TRP C C 1
ATOM 4070 O O . TRP C 1 64 ? 39.903 17.301 35.600 1.00 25.30 42 TRP C O 1
ATOM 4081 N N . GLN C 1 65 ? 40.903 15.786 36.954 1.00 27.03 43 GLN C N 1
ATOM 4082 C CA . GLN C 1 65 ? 40.826 16.653 38.158 1.00 29.00 43 GLN C CA 1
ATOM 4083 C C . GLN C 1 65 ? 41.555 17.967 37.921 1.00 29.29 43 GLN C C 1
ATOM 4084 O O . GLN C 1 65 ? 41.099 19.009 38.376 1.00 30.04 43 GLN C O 1
ATOM 4090 N N . ARG C 1 66 ? 42.673 17.907 37.198 1.00 29.26 44 ARG C N 1
ATOM 4091 C CA . ARG C 1 66 ? 43.452 19.101 36.877 1.00 29.83 44 ARG C CA 1
ATOM 4092 C C . ARG C 1 66 ? 42.692 20.117 36.007 1.00 29.30 44 ARG C C 1
ATOM 4093 O O . ARG C 1 66 ? 42.698 21.305 36.305 1.00 29.70 44 ARG C O 1
ATOM 4101 N N . LEU C 1 67 ? 42.043 19.637 34.943 1.00 28.41 45 LEU C N 1
ATOM 4102 C CA . LEU C 1 67 ? 41.081 20.423 34.148 1.00 27.56 45 LEU C CA 1
ATOM 4103 C C . LEU C 1 67 ? 39.966 21.024 34.998 1.00 27.94 45 LEU C C 1
ATOM 4104 O O . LEU C 1 67 ? 39.715 22.243 34.930 1.00 29.35 45 LEU C O 1
ATOM 4109 N N . THR C 1 68 ? 39.314 20.185 35.806 1.00 27.53 46 THR C N 1
ATOM 4110 C CA . THR C 1 68 ? 38.316 20.642 36.789 1.00 27.18 46 THR C CA 1
ATOM 4111 C C . THR C 1 68 ? 38.830 21.830 37.619 1.00 27.95 46 THR C C 1
ATOM 4112 O O . THR C 1 68 ? 38.112 22.807 37.807 1.00 27.59 46 THR C O 1
ATOM 4116 N N . ASP C 1 69 ? 40.079 21.756 38.066 1.00 28.81 47 ASP C N 1
ATOM 4117 C CA . ASP C 1 69 ? 40.607 22.718 39.043 1.00 30.59 47 ASP C CA 1
ATOM 4118 C C . ASP C 1 69 ? 41.243 23.967 38.445 1.00 30.99 47 ASP C C 1
ATOM 4119 O O . ASP C 1 69 ? 41.551 24.909 39.195 1.00 31.99 47 ASP C O 1
ATOM 4124 N N . ASP C 1 70 ? 41.433 23.966 37.120 1.00 30.33 48 ASP C N 1
ATOM 4125 C CA . ASP C 1 70 ? 41.903 25.129 36.343 1.00 30.59 48 ASP C CA 1
ATOM 4126 C C . ASP C 1 70 ? 40.735 25.991 35.780 1.00 30.24 48 ASP C C 1
ATOM 4127 O O . ASP C 1 70 ? 40.172 25.693 34.713 1.00 29.79 48 ASP C O 1
ATOM 4132 N N . PRO C 1 71 ? 40.406 27.096 36.463 1.00 30.47 49 PRO C N 1
ATOM 4133 C CA . PRO C 1 71 ? 39.264 27.924 36.032 1.00 29.80 49 PRO C CA 1
ATOM 4134 C C . PRO C 1 71 ? 39.405 28.585 34.639 1.00 28.79 49 PRO C C 1
ATOM 4135 O O . PRO C 1 71 ? 38.418 29.092 34.097 1.00 28.22 49 PRO C O 1
ATOM 4139 N N . THR C 1 72 ? 40.607 28.562 34.068 1.00 28.22 50 THR C N 1
ATOM 4140 C CA . THR C 1 72 ? 40.844 29.125 32.732 1.00 27.23 50 THR C CA 1
ATOM 4141 C C . THR C 1 72 ? 40.517 28.099 31.653 1.00 25.97 50 THR C C 1
ATOM 4142 O O . THR C 1 72 ? 40.372 28.450 30.494 1.00 26.23 50 THR C O 1
ATOM 4146 N N . ALA C 1 73 ? 40.425 26.830 32.030 1.00 24.70 51 ALA C N 1
ATOM 4147 C CA . ALA C 1 73 ? 39.882 25.804 31.137 1.00 22.84 51 ALA C CA 1
ATOM 4148 C C . ALA C 1 73 ? 38.364 25.779 31.295 1.00 22.04 51 ALA C C 1
ATOM 4149 O O . ALA C 1 73 ? 37.846 25.678 32.426 1.00 21.79 51 ALA C O 1
ATOM 4151 N N . ARG C 1 74 ? 37.648 25.890 30.176 1.00 21.03 52 ARG C N 1
ATOM 4152 C CA . ARG C 1 74 ? 36.205 25.681 30.211 1.00 20.36 52 ARG C CA 1
ATOM 4153 C C . ARG C 1 74 ? 35.666 24.573 29.253 1.00 20.06 52 ARG C C 1
ATOM 4154 O O . ARG C 1 74 ? 34.470 24.278 29.265 1.00 19.59 52 ARG C O 1
ATOM 4162 N N . ALA C 1 75 ? 36.537 23.969 28.438 1.00 19.59 53 ALA C N 1
ATOM 4163 C CA . ALA C 1 75 ? 36.129 22.873 27.516 1.00 19.10 53 ALA C CA 1
ATOM 4164 C C . ALA C 1 75 ? 37.322 22.106 26.927 1.00 18.39 53 ALA C C 1
ATOM 4165 O O . ALA C 1 75 ? 38.418 22.656 26.764 1.00 17.97 53 ALA C O 1
ATOM 4167 N N . ALA C 1 76 ? 37.126 20.824 26.646 1.00 17.61 54 ALA C N 1
ATOM 4168 C CA . ALA C 1 76 ? 38.222 20.037 26.046 1.00 17.36 54 ALA C CA 1
ATOM 4169 C C . ALA C 1 76 ? 37.830 19.333 24.770 1.00 16.91 54 ALA C C 1
ATOM 4170 O O . ALA C 1 76 ? 36.654 19.094 24.528 1.00 16.63 54 ALA C O 1
ATOM 4172 N N . VAL C 1 77 ? 38.841 19.012 23.966 1.00 17.61 55 VAL C N 1
ATOM 4173 C CA . VAL C 1 77 ? 38.727 18.113 22.829 1.00 17.31 55 VAL C CA 1
ATOM 4174 C C . VAL C 1 77 ? 39.785 17.020 23.048 1.00 18.40 55 VAL C C 1
ATOM 4175 O O . VAL C 1 77 ? 40.928 17.324 23.414 1.00 18.53 55 VAL C O 1
ATOM 4179 N N . ILE C 1 78 ? 39.397 15.750 22.857 1.00 18.08 56 ILE C N 1
ATOM 4180 C CA . ILE C 1 78 ? 40.330 14.638 22.951 1.00 17.65 56 ILE C CA 1
ATOM 4181 C C . ILE C 1 78 ? 40.403 13.911 21.611 1.00 18.76 56 ILE C C 1
ATOM 4182 O O . ILE C 1 78 ? 39.373 13.619 20.968 1.00 19.01 56 ILE C O 1
ATOM 4187 N N . THR C 1 79 ? 41.629 13.647 21.176 1.00 19.27 57 THR C N 1
ATOM 4188 C CA . THR C 1 79 ? 41.849 13.054 19.883 1.00 19.85 57 THR C CA 1
ATOM 4189 C C . THR C 1 79 ? 43.195 12.312 19.907 1.00 20.69 57 THR C C 1
ATOM 4190 O O . THR C 1 79 ? 43.972 12.458 20.855 1.00 20.85 57 THR C O 1
ATOM 4194 N N . GLY C 1 80 ? 43.479 11.509 18.891 1.00 21.38 58 GLY C N 1
ATOM 4195 C CA . GLY C 1 80 ? 44.774 10.827 18.847 1.00 22.36 58 GLY C CA 1
ATOM 4196 C C . GLY C 1 80 ? 45.701 11.318 17.749 1.00 23.61 58 GLY C C 1
ATOM 4197 O O . GLY C 1 80 ? 45.250 11.726 16.674 1.00 23.78 58 GLY C O 1
ATOM 4198 N N . ALA C 1 81 ? 47.005 11.265 18.006 1.00 25.05 59 ALA C N 1
ATOM 4199 C CA . ALA C 1 81 ? 47.989 11.637 16.979 1.00 26.76 59 ALA C CA 1
ATOM 4200 C C . ALA C 1 81 ? 48.148 10.503 15.961 1.00 27.83 59 ALA C C 1
ATOM 4201 O O . ALA C 1 81 ? 48.110 9.309 16.323 1.00 27.84 59 ALA C O 1
ATOM 4203 N N . GLY C 1 82 ? 48.298 10.878 14.690 1.00 29.01 60 GLY C N 1
ATOM 4204 C CA . GLY C 1 82 ? 48.466 9.893 13.608 1.00 29.64 60 GLY C CA 1
ATOM 4205 C C . GLY C 1 82 ? 47.182 9.214 13.151 1.00 29.46 60 GLY C C 1
ATOM 4206 O O . GLY C 1 82 ? 46.111 9.837 13.076 1.00 28.49 60 GLY C O 1
ATOM 4207 N N . ARG C 1 83 ? 47.292 7.925 12.852 1.00 29.52 61 ARG C N 1
ATOM 4208 C CA . ARG C 1 83 ? 46.225 7.203 12.165 1.00 29.40 61 ARG C CA 1
ATOM 4209 C C . ARG C 1 83 ? 45.122 6.666 13.098 1.00 28.55 61 ARG C C 1
ATOM 4210 O O . ARG C 1 83 ? 44.001 6.413 12.661 1.00 28.33 61 ARG C O 1
ATOM 4212 N N . ALA C 1 84 ? 45.443 6.471 14.372 1.00 27.70 62 ALA C N 1
ATOM 4213 C CA . ALA C 1 84 ? 44.474 5.931 15.315 1.00 26.96 62 ALA C CA 1
ATOM 4214 C C . ALA C 1 84 ? 44.091 6.959 16.367 1.00 26.11 62 ALA C C 1
ATOM 4215 O O . ALA C 1 84 ? 44.780 7.972 16.538 1.00 26.49 62 ALA C O 1
ATOM 4217 N N . PHE C 1 85 ? 42.962 6.722 17.024 1.00 25.64 63 PHE C N 1
ATOM 4218 C CA . PHE C 1 85 ? 42.629 7.409 18.280 1.00 25.46 63 PHE C CA 1
ATOM 4219 C C . PHE C 1 85 ? 43.416 6.707 19.388 1.00 25.83 63 PHE C C 1
ATOM 4220 O O . PHE C 1 85 ? 44.176 7.334 20.079 1.00 25.61 63 PHE C O 1
ATOM 4228 N N . SER C 1 86 ? 43.188 5.411 19.563 1.00 27.07 64 SER C N 1
ATOM 4229 C CA . SER C 1 86 ? 44.051 4.554 20.377 1.00 28.91 64 SER C CA 1
ATOM 4230 C C . SER C 1 86 ? 43.720 3.107 20.052 1.00 30.44 64 SER C C 1
ATOM 4231 O O . SER C 1 86 ? 42.561 2.709 20.114 1.00 30.46 64 SER C O 1
ATOM 4234 N N . ALA C 1 87 ? 44.735 2.320 19.705 1.00 32.86 65 ALA C N 1
ATOM 4235 C CA . ALA C 1 87 ? 44.516 0.918 19.343 1.00 34.60 65 ALA C CA 1
ATOM 4236 C C . ALA C 1 87 ? 44.437 -0.043 20.533 1.00 35.83 65 ALA C C 1
ATOM 4237 O O . ALA C 1 87 ? 44.444 -1.259 20.338 1.00 37.07 65 ALA C O 1
ATOM 4239 N N . GLY C 1 88 ? 44.321 0.471 21.753 1.00 36.89 66 GLY C N 1
ATOM 4240 C CA . GLY C 1 88 ? 44.219 -0.411 22.925 1.00 38.44 66 GLY C CA 1
ATOM 4241 C C . GLY C 1 88 ? 45.517 -0.552 23.703 1.00 39.99 66 GLY C C 1
ATOM 4242 O O . GLY C 1 88 ? 46.414 0.270 23.572 1.00 40.62 66 GLY C O 1
ATOM 4243 N N . GLY C 1 89 ? 45.620 -1.585 24.535 1.00 41.06 67 GLY C N 1
ATOM 4244 C CA . GLY C 1 89 ? 46.823 -1.767 25.365 1.00 41.99 67 GLY C CA 1
ATOM 4245 C C . GLY C 1 89 ? 48.102 -2.079 24.600 1.00 43.06 67 GLY C C 1
ATOM 4246 O O . GLY C 1 89 ? 48.090 -2.809 23.601 1.00 43.00 67 GLY C O 1
ATOM 4247 N N . ASP C 1 90 ? 49.207 -1.513 25.076 1.00 44.08 68 ASP C N 1
ATOM 4248 C CA . ASP C 1 90 ? 50.556 -1.869 24.604 1.00 45.49 68 ASP C CA 1
ATOM 4249 C C . ASP C 1 90 ? 50.931 -3.277 25.102 1.00 45.75 68 ASP C C 1
ATOM 4250 O O . ASP C 1 90 ? 50.871 -3.556 26.309 1.00 45.20 68 ASP C O 1
ATOM 4255 N N . PHE C 1 91 ? 51.316 -4.149 24.168 1.00 46.19 69 PHE C N 1
ATOM 4256 C CA . PHE C 1 91 ? 51.617 -5.552 24.481 1.00 46.73 69 PHE C CA 1
ATOM 4257 C C . PHE C 1 91 ? 52.671 -5.710 25.578 1.00 46.33 69 PHE C C 1
ATOM 4258 O O . PHE C 1 91 ? 52.562 -6.607 26.428 1.00 45.85 69 PHE C O 1
ATOM 4266 N N . GLY C 1 92 ? 53.671 -4.826 25.549 1.00 46.17 70 GLY C N 1
ATOM 4267 C CA . GLY C 1 92 ? 54.742 -4.795 26.547 1.00 45.80 70 GLY C CA 1
ATOM 4268 C C . GLY C 1 92 ? 54.219 -4.454 27.932 1.00 44.72 70 GLY C C 1
ATOM 4269 O O . GLY C 1 92 ? 54.530 -5.149 28.907 1.00 45.64 70 GLY C O 1
ATOM 4270 N N . TYR C 1 93 ? 53.421 -3.389 28.011 1.00 42.70 71 TYR C N 1
ATOM 4271 C CA . TYR C 1 93 ? 52.779 -2.966 29.248 1.00 40.98 71 TYR C CA 1
ATOM 4272 C C . TYR C 1 93 ? 51.916 -4.094 29.796 1.00 40.11 71 TYR C C 1
ATOM 4273 O O . TYR C 1 93 ? 51.927 -4.374 31.002 1.00 40.18 71 TYR C O 1
ATOM 4282 N N . LEU C 1 94 ? 51.189 -4.749 28.897 1.00 38.93 72 LEU C N 1
ATOM 4283 C CA . LEU C 1 94 ? 50.303 -5.849 29.267 1.00 38.03 72 LEU C CA 1
ATOM 4284 C C . LEU C 1 94 ? 51.026 -7.046 29.879 1.00 38.34 72 LEU C C 1
ATOM 4285 O O . LEU C 1 94 ? 50.585 -7.579 30.900 1.00 37.78 72 LEU C O 1
ATOM 4290 N N . LYS C 1 95 ? 52.138 -7.455 29.268 1.00 39.42 73 LYS C N 1
ATOM 4291 C CA . LYS C 1 95 ? 52.933 -8.571 29.812 1.00 40.19 73 LYS C CA 1
ATOM 4292 C C . LYS C 1 95 ? 53.549 -8.217 31.178 1.00 40.61 73 LYS C C 1
ATOM 4293 O O . LYS C 1 95 ? 53.717 -9.095 32.025 1.00 40.84 73 LYS C O 1
ATOM 4295 N N . GLU C 1 96 ? 53.850 -6.934 31.405 1.00 40.53 74 GLU C N 1
ATOM 4296 C CA . GLU C 1 96 ? 54.367 -6.513 32.707 1.00 41.16 74 GLU C CA 1
ATOM 4297 C C . GLU C 1 96 ? 53.280 -6.700 33.757 1.00 40.61 74 GLU C C 1
ATOM 4298 O O . GLU C 1 96 ? 53.532 -7.180 34.865 1.00 41.42 74 GLU C O 1
ATOM 4304 N N . LEU C 1 97 ? 52.058 -6.348 33.370 1.00 39.40 75 LEU C N 1
ATOM 4305 C CA . LEU C 1 97 ? 50.920 -6.385 34.262 1.00 38.50 75 LEU C CA 1
ATOM 4306 C C . LEU C 1 97 ? 50.596 -7.788 34.765 1.00 38.22 75 LEU C C 1
ATOM 4307 O O . LEU C 1 97 ? 50.051 -7.941 35.859 1.00 38.23 75 LEU C O 1
ATOM 4312 N N . SER C 1 98 ? 50.949 -8.810 33.990 1.00 37.79 76 SER C N 1
ATOM 4313 C CA . SER C 1 98 ? 50.669 -10.183 34.404 1.00 37.60 76 SER C CA 1
ATOM 4314 C C . SER C 1 98 ? 51.752 -10.814 35.306 1.00 38.69 76 SER C C 1
ATOM 4315 O O . SER C 1 98 ? 51.552 -11.900 35.852 1.00 38.82 76 SER C O 1
ATOM 4318 N N . ALA C 1 99 ? 52.877 -10.121 35.488 1.00 39.50 77 ALA C N 1
ATOM 4319 C CA . ALA C 1 99 ? 53.969 -10.625 36.342 1.00 40.43 77 ALA C CA 1
ATOM 4320 C C . ALA C 1 99 ? 54.407 -9.677 37.474 1.00 40.61 77 ALA C C 1
ATOM 4321 O O . ALA C 1 99 ? 55.275 -10.023 38.272 1.00 41.49 77 ALA C O 1
ATOM 4323 N N . ASP C 1 100 ? 53.805 -8.493 37.540 1.00 39.69 78 ASP C N 1
ATOM 4324 C CA . ASP C 1 100 ? 54.219 -7.461 38.486 1.00 39.71 78 ASP C CA 1
ATOM 4325 C C . ASP C 1 100 ? 53.001 -6.998 39.283 1.00 38.98 78 ASP C C 1
ATOM 4326 O O . ASP C 1 100 ? 52.174 -6.212 38.787 1.00 38.29 78 ASP C O 1
ATOM 4331 N N . ALA C 1 101 ? 52.893 -7.488 40.518 1.00 39.07 79 ALA C N 1
ATOM 4332 C CA . ALA C 1 101 ? 51.741 -7.197 41.386 1.00 38.25 79 ALA C CA 1
ATOM 4333 C C . ALA C 1 101 ? 51.611 -5.723 41.788 1.00 38.29 79 ALA C C 1
ATOM 4334 O O . ALA C 1 101 ? 50.505 -5.199 41.866 1.00 37.95 79 ALA C O 1
ATOM 4336 N N . ASP C 1 102 ? 52.731 -5.054 42.033 1.00 39.29 80 ASP C N 1
ATOM 4337 C CA . ASP C 1 102 ? 52.699 -3.639 42.404 1.00 39.78 80 ASP C CA 1
ATOM 4338 C C . ASP C 1 102 ? 52.198 -2.793 41.225 1.00 39.01 80 ASP C C 1
ATOM 4339 O O . ASP C 1 102 ? 51.408 -1.859 41.407 1.00 38.77 80 ASP C O 1
ATOM 4344 N N . LEU C 1 103 ? 52.637 -3.136 40.018 1.00 38.56 81 LEU C N 1
ATOM 4345 C CA . LEU C 1 103 ? 52.222 -2.413 38.833 1.00 37.93 81 LEU C CA 1
ATOM 4346 C C . LEU C 1 103 ? 50.727 -2.622 38.595 1.00 37.13 81 LEU C C 1
ATOM 4347 O O . LEU C 1 103 ? 50.005 -1.699 38.207 1.00 36.58 81 LEU C O 1
ATOM 4352 N N . ARG C 1 104 ? 50.282 -3.853 38.831 1.00 37.08 82 ARG C N 1
ATOM 4353 C CA . ARG C 1 104 ? 48.893 -4.227 38.656 1.00 36.14 82 ARG C CA 1
ATOM 4354 C C . ARG C 1 104 ? 47.999 -3.455 39.610 1.00 35.82 82 ARG C C 1
ATOM 4355 O O . ARG C 1 104 ? 46.918 -3.022 39.222 1.00 35.25 82 ARG C O 1
ATOM 4363 N N . ALA C 1 105 ? 48.448 -3.278 40.851 1.00 36.05 83 ALA C N 1
ATOM 4364 C CA . ALA C 1 105 ? 47.634 -2.573 41.832 1.00 35.97 83 ALA C CA 1
ATOM 4365 C C . ALA C 1 105 ? 47.502 -1.081 41.487 1.00 35.63 83 ALA C C 1
ATOM 4366 O O . ALA C 1 105 ? 46.433 -0.496 41.648 1.00 34.48 83 ALA C O 1
ATOM 4368 N N . LYS C 1 106 ? 48.589 -0.488 41.002 1.00 35.81 84 LYS C N 1
ATOM 4369 C CA . LYS C 1 106 ? 48.586 0.913 40.603 1.00 36.32 84 LYS C CA 1
ATOM 4370 C C . LYS C 1 106 ? 47.687 1.191 39.377 1.00 35.69 84 LYS C C 1
ATOM 4371 O O . LYS C 1 106 ? 46.882 2.146 39.383 1.00 35.01 84 LYS C O 1
ATOM 4377 N N . THR C 1 107 ? 47.831 0.355 38.344 1.00 35.41 85 THR C N 1
ATOM 4378 C CA . THR C 1 107 ? 47.028 0.476 37.127 1.00 34.87 85 THR C CA 1
ATOM 4379 C C . THR C 1 107 ? 45.531 0.394 37.434 1.00 33.39 85 THR C C 1
ATOM 4380 O O . THR C 1 107 ? 44.717 1.023 36.761 1.00 33.12 85 THR C O 1
ATOM 4384 N N . ILE C 1 108 ? 45.186 -0.388 38.452 1.00 32.95 86 ILE C N 1
ATOM 4385 C CA . ILE C 1 108 ? 43.811 -0.555 38.889 1.00 31.60 86 ILE C CA 1
ATOM 4386 C C . ILE C 1 108 ? 43.337 0.729 39.575 1.00 31.57 86 ILE C C 1
ATOM 4387 O O . ILE C 1 108 ? 42.241 1.196 39.305 1.00 31.80 86 ILE C O 1
ATOM 4392 N N . ARG C 1 109 ? 44.156 1.334 40.429 1.00 31.42 87 ARG C N 1
ATOM 4393 C CA . ARG C 1 109 ? 43.808 2.645 40.986 1.00 30.80 87 ARG C CA 1
ATOM 4394 C C . ARG C 1 109 ? 43.603 3.706 39.901 1.00 29.86 87 ARG C C 1
ATOM 4395 O O . ARG C 1 109 ? 42.640 4.457 39.922 1.00 29.13 87 ARG C O 1
ATOM 4403 N N . ASP C 1 110 ? 44.533 3.776 38.965 1.00 29.65 88 ASP C N 1
ATOM 4404 C CA . ASP C 1 110 ? 44.505 4.800 37.951 1.00 29.35 88 ASP C CA 1
ATOM 4405 C C . ASP C 1 110 ? 43.290 4.591 37.063 1.00 28.86 88 ASP C C 1
ATOM 4406 O O . ASP C 1 110 ? 42.594 5.547 36.718 1.00 28.20 88 ASP C O 1
ATOM 4411 N N . GLY C 1 111 ? 43.035 3.325 36.720 1.00 28.31 89 GLY C N 1
ATOM 4412 C CA . GLY C 1 111 ? 41.857 2.940 35.975 1.00 27.67 89 GLY C CA 1
ATOM 4413 C C . GLY C 1 111 ? 40.584 3.454 36.604 1.00 27.64 89 GLY C C 1
ATOM 4414 O O . GLY C 1 111 ? 39.692 3.944 35.901 1.00 28.03 89 GLY C O 1
ATOM 4415 N N . ARG C 1 112 ? 40.496 3.334 37.926 1.00 28.01 90 ARG C N 1
ATOM 4416 C CA . ARG C 1 112 ? 39.399 3.886 38.710 1.00 28.01 90 ARG C CA 1
ATOM 4417 C C . ARG C 1 112 ? 39.340 5.399 38.509 1.00 26.87 90 ARG C C 1
ATOM 4418 O O . ARG C 1 112 ? 38.265 5.966 38.340 1.00 26.63 90 ARG C O 1
ATOM 4426 N N . GLU C 1 113 ? 40.492 6.053 38.495 1.00 26.34 91 GLU C N 1
ATOM 4427 C CA . GLU C 1 113 ? 40.509 7.514 38.443 1.00 25.86 91 GLU C CA 1
ATOM 4428 C C . GLU C 1 113 ? 40.192 8.104 37.072 1.00 23.76 91 GLU C C 1
ATOM 4429 O O . GLU C 1 113 ? 39.741 9.227 36.986 1.00 23.97 91 GLU C O 1
ATOM 4435 N N . ILE C 1 114 ? 40.427 7.358 36.004 1.00 22.14 92 ILE C N 1
ATOM 4436 C CA . ILE C 1 114 ? 40.051 7.815 34.664 1.00 20.16 92 ILE C CA 1
ATOM 4437 C C . ILE C 1 114 ? 38.520 7.829 34.544 1.00 19.41 92 ILE C C 1
ATOM 4438 O O . ILE C 1 114 ? 37.926 8.835 34.147 1.00 19.17 92 ILE C O 1
ATOM 4443 N N . VAL C 1 115 ? 37.887 6.735 34.950 1.00 18.44 93 VAL C N 1
ATOM 4444 C CA . VAL C 1 115 ? 36.445 6.618 34.868 1.00 17.72 93 VAL C CA 1
ATOM 4445 C C . VAL C 1 115 ? 35.809 7.713 35.711 1.00 18.34 93 VAL C C 1
ATOM 4446 O O . VAL C 1 115 ? 34.989 8.461 35.208 1.00 17.90 93 VAL C O 1
ATOM 4450 N N . LEU C 1 116 ? 36.199 7.803 36.981 1.00 19.43 94 LEU C N 1
ATOM 4451 C CA . LEU C 1 116 ? 35.641 8.789 37.904 1.00 19.99 94 LEU C CA 1
ATOM 4452 C C . LEU C 1 116 ? 36.153 10.186 37.592 1.00 20.42 94 LEU C C 1
ATOM 4453 O O . LEU C 1 116 ? 35.460 11.179 37.810 1.00 21.29 94 LEU C O 1
ATOM 4458 N N . GLY C 1 117 ? 37.370 10.282 37.089 1.00 20.13 95 GLY C N 1
ATOM 4459 C CA . GLY C 1 117 ? 37.848 11.566 36.611 1.00 20.87 95 GLY C CA 1
ATOM 4460 C C . GLY C 1 117 ? 36.923 12.106 35.535 1.00 20.63 95 GLY C C 1
ATOM 4461 O O . GLY C 1 117 ? 36.477 13.245 35.615 1.00 21.19 95 GLY C O 1
ATOM 4462 N N . MET C 1 118 ? 36.624 11.304 34.521 1.00 20.23 96 MET C N 1
ATOM 4463 C CA . MET C 1 118 ? 35.787 11.809 33.445 1.00 20.63 96 MET C CA 1
ATOM 4464 C C . MET C 1 118 ? 34.320 11.886 33.872 1.00 21.39 96 MET C C 1
ATOM 4465 O O . MET C 1 118 ? 33.581 12.782 33.423 1.00 22.49 96 MET C O 1
ATOM 4470 N N . ALA C 1 119 ? 33.872 10.952 34.708 1.00 21.28 97 ALA C N 1
ATOM 4471 C CA . ALA C 1 119 ? 32.469 10.985 35.144 1.00 21.57 97 ALA C CA 1
ATOM 4472 C C . ALA C 1 119 ? 32.151 12.333 35.794 1.00 22.48 97 ALA C C 1
ATOM 4473 O O . ALA C 1 119 ? 31.113 12.911 35.521 1.00 22.58 97 ALA C O 1
ATOM 4475 N N . ARG C 1 120 ? 33.078 12.812 36.628 1.00 23.61 98 ARG C N 1
ATOM 4476 C CA . ARG C 1 120 ? 32.916 13.997 37.477 1.00 24.37 98 ARG C CA 1
ATOM 4477 C C . ARG C 1 120 ? 33.486 15.281 36.849 1.00 23.75 98 ARG C C 1
ATOM 4478 O O . ARG C 1 120 ? 33.249 16.360 37.373 1.00 24.40 98 ARG C O 1
ATOM 4486 N N . CYS C 1 121 ? 34.224 15.166 35.738 1.00 22.51 99 CYS C N 1
ATOM 4487 C CA . CYS C 1 121 ? 34.910 16.324 35.117 1.00 21.43 99 CYS C CA 1
ATOM 4488 C C . CYS C 1 121 ? 33.993 17.511 34.855 1.00 20.76 99 CYS C C 1
ATOM 4489 O O . CYS C 1 121 ? 32.916 17.349 34.264 1.00 20.25 99 CYS C O 1
ATOM 4492 N N . ARG C 1 122 ? 34.421 18.688 35.316 1.00 20.26 100 ARG C N 1
ATOM 4493 C CA . ARG C 1 122 ? 33.616 19.927 35.266 1.00 19.86 100 ARG C CA 1
ATOM 4494 C C . ARG C 1 122 ? 33.234 20.390 33.840 1.00 19.39 100 ARG C C 1
ATOM 4495 O O . ARG C 1 122 ? 32.132 20.911 33.620 1.00 19.60 100 ARG C O 1
ATOM 4503 N N . ILE C 1 123 ? 34.146 20.226 32.893 1.00 18.20 101 ILE C N 1
ATOM 4504 C CA . ILE C 1 123 ? 34.009 20.858 31.592 1.00 18.15 101 ILE C CA 1
ATOM 4505 C C . ILE C 1 123 ? 33.526 19.868 30.531 1.00 18.36 101 ILE C C 1
ATOM 4506 O O . ILE C 1 123 ? 33.791 18.670 30.635 1.00 17.40 101 ILE C O 1
ATOM 4511 N N . PRO C 1 124 ? 32.798 20.372 29.514 1.00 18.64 102 PRO C N 1
ATOM 4512 C CA . PRO C 1 124 ? 32.443 19.560 28.346 1.00 18.54 102 PRO C CA 1
ATOM 4513 C C . PRO C 1 124 ? 33.672 18.944 27.701 1.00 18.54 102 PRO C C 1
ATOM 4514 O O . PRO C 1 124 ? 34.696 19.635 27.542 1.00 19.26 102 PRO C O 1
ATOM 4518 N N . VAL C 1 125 ? 33.567 17.671 27.323 1.00 17.82 103 VAL C N 1
ATOM 4519 C CA . VAL C 1 125 ? 34.633 16.999 26.576 1.00 17.88 103 VAL C CA 1
ATOM 4520 C C . VAL C 1 125 ? 34.116 16.494 25.210 1.00 17.38 103 VAL C C 1
ATOM 4521 O O . VAL C 1 125 ? 33.145 15.741 25.147 1.00 17.36 103 VAL C O 1
ATOM 4525 N N . VAL C 1 126 ? 34.761 16.912 24.121 1.00 17.61 104 VAL C N 1
ATOM 4526 C CA . VAL C 1 126 ? 34.324 16.549 22.750 1.00 17.44 104 VAL C CA 1
ATOM 4527 C C . VAL C 1 126 ? 35.378 15.644 22.126 1.00 17.78 104 VAL C C 1
ATOM 4528 O O . VAL C 1 126 ? 36.549 15.977 22.098 1.00 19.80 104 VAL C O 1
ATOM 4532 N N . ALA C 1 127 ? 34.975 14.472 21.674 1.00 17.24 105 ALA C N 1
ATOM 4533 C CA . ALA C 1 127 ? 35.930 13.474 21.267 1.00 17.08 105 ALA C CA 1
ATOM 4534 C C . ALA C 1 127 ? 36.043 13.599 19.766 1.00 17.18 105 ALA C C 1
ATOM 4535 O O . ALA C 1 127 ? 35.055 13.815 19.083 1.00 17.75 105 ALA C O 1
ATOM 4537 N N . ALA C 1 128 ? 37.245 13.465 19.240 1.00 17.19 106 ALA C N 1
ATOM 4538 C CA . ALA C 1 128 ? 37.392 13.477 17.806 1.00 17.39 106 ALA C CA 1
ATOM 4539 C C . ALA C 1 128 ? 38.067 12.158 17.441 1.00 17.32 106 ALA C C 1
ATOM 4540 O O . ALA C 1 128 ? 39.284 12.045 17.440 1.00 17.27 106 ALA C O 1
ATOM 4542 N N . VAL C 1 129 ? 37.252 11.155 17.152 1.00 17.76 107 VAL C N 1
ATOM 4543 C CA . VAL C 1 129 ? 37.765 9.839 16.795 1.00 18.42 107 VAL C CA 1
ATOM 4544 C C . VAL C 1 129 ? 38.288 9.849 15.355 1.00 19.92 107 VAL C C 1
ATOM 4545 O O . VAL C 1 129 ? 37.529 9.666 14.385 1.00 20.59 107 VAL C O 1
ATOM 4549 N N . ASN C 1 130 ? 39.589 10.081 15.218 1.00 21.07 108 ASN C N 1
ATOM 4550 C CA . ASN C 1 130 ? 40.220 10.167 13.901 1.00 22.90 108 ASN C CA 1
ATOM 4551 C C . ASN C 1 130 ? 40.521 8.767 13.345 1.00 23.99 108 ASN C C 1
ATOM 4552 O O . ASN C 1 130 ? 40.768 8.594 12.160 1.00 24.75 108 ASN C O 1
ATOM 4557 N N . GLY C 1 131 ? 40.542 7.769 14.221 1.00 24.00 109 GLY C N 1
ATOM 4558 C CA . GLY C 1 131 ? 40.974 6.445 13.816 1.00 24.70 109 GLY C CA 1
ATOM 4559 C C . GLY C 1 131 ? 40.361 5.430 14.737 1.00 24.43 109 GLY C C 1
ATOM 4560 O O . GLY C 1 131 ? 39.484 5.795 15.535 1.00 24.98 109 GLY C O 1
ATOM 4561 N N . PRO C 1 132 ? 40.795 4.157 14.631 1.00 24.22 110 PRO C N 1
ATOM 4562 C CA . PRO C 1 132 ? 40.287 3.152 15.541 1.00 23.15 110 PRO C CA 1
ATOM 4563 C C . PRO C 1 132 ? 40.471 3.576 17.001 1.00 22.70 110 PRO C C 1
ATOM 4564 O O . PRO C 1 132 ? 41.521 4.138 17.382 1.00 22.77 110 PRO C O 1
ATOM 4568 N N . ALA C 1 133 ? 39.419 3.345 17.782 1.00 21.21 111 ALA C N 1
ATOM 4569 C CA . ALA C 1 133 ? 39.410 3.529 19.222 1.00 20.45 111 ALA C CA 1
ATOM 4570 C C . ALA C 1 133 ? 39.031 2.180 19.838 1.00 20.37 111 ALA C C 1
ATOM 4571 O O . ALA C 1 133 ? 37.876 1.735 19.785 1.00 20.01 111 ALA C O 1
ATOM 4573 N N . VAL C 1 134 ? 40.013 1.540 20.444 1.00 21.01 112 VAL C N 1
ATOM 4574 C CA . VAL C 1 134 ? 39.928 0.121 20.801 1.00 20.96 112 VAL C CA 1
ATOM 4575 C C . VAL C 1 134 ? 40.252 -0.031 22.270 1.00 20.64 112 VAL C C 1
ATOM 4576 O O . VAL C 1 134 ? 41.245 0.499 22.724 1.00 21.76 112 VAL C O 1
ATOM 4580 N N . GLY C 1 135 ? 39.446 -0.766 23.020 1.00 20.38 113 GLY C N 1
ATOM 4581 C CA . GLY C 1 135 ? 39.763 -0.976 24.433 1.00 19.96 113 GLY C CA 1
ATOM 4582 C C . GLY C 1 135 ? 39.566 0.298 25.239 1.00 20.08 113 GLY C C 1
ATOM 4583 O O . GLY C 1 135 ? 38.476 0.854 25.244 1.00 19.37 113 GLY C O 1
ATOM 4584 N N . LEU C 1 136 ? 40.620 0.767 25.910 1.00 20.49 114 LEU C N 1
ATOM 4585 C CA . LEU C 1 136 ? 40.560 2.022 26.667 1.00 20.91 114 LEU C CA 1
ATOM 4586 C C . LEU C 1 136 ? 40.075 3.180 25.786 1.00 21.20 114 LEU C C 1
ATOM 4587 O O . LEU C 1 136 ? 39.251 4.025 26.230 1.00 21.13 114 LEU C O 1
ATOM 4592 N N . GLY C 1 137 ? 40.577 3.219 24.545 1.00 21.17 115 GLY C N 1
ATOM 4593 C CA . GLY C 1 137 ? 40.234 4.276 23.614 1.00 21.38 115 GLY C CA 1
ATOM 4594 C C . GLY C 1 137 ? 38.733 4.381 23.498 1.00 21.18 115 GLY C C 1
ATOM 4595 O O . GLY C 1 137 ? 38.152 5.466 23.476 1.00 21.26 115 GLY C O 1
ATOM 4596 N N . CYS C 1 138 ? 38.105 3.225 23.485 1.00 21.69 116 CYS C N 1
ATOM 4597 C CA . CYS C 1 138 ? 36.694 3.103 23.235 1.00 22.70 116 CYS C CA 1
ATOM 4598 C C . CYS C 1 138 ? 35.914 3.547 24.470 1.00 21.24 116 CYS C C 1
ATOM 4599 O O . CYS C 1 138 ? 34.779 4.048 24.414 1.00 20.61 116 CYS C O 1
ATOM 4602 N N . SER C 1 139 ? 36.571 3.398 25.602 1.00 20.58 117 SER C N 1
ATOM 4603 C CA . SER C 1 139 ? 36.001 3.807 26.850 1.00 19.70 117 SER C CA 1
ATOM 4604 C C . SER C 1 139 ? 36.091 5.338 27.045 1.00 18.70 117 SER C C 1
ATOM 4605 O O . SER C 1 139 ? 35.115 5.988 27.463 1.00 18.62 117 SER C O 1
ATOM 4608 N N . LEU C 1 140 ? 37.228 5.928 26.690 1.00 17.37 118 LEU C N 1
ATOM 4609 C CA . LEU C 1 140 ? 37.353 7.383 26.685 1.00 15.81 118 LEU C CA 1
ATOM 4610 C C . LEU C 1 140 ? 36.225 8.026 25.866 1.00 15.36 118 LEU C C 1
ATOM 4611 O O . LEU C 1 140 ? 35.654 9.073 26.260 1.00 14.50 118 LEU C O 1
ATOM 4616 N N . VAL C 1 141 ? 35.899 7.389 24.742 1.00 14.86 119 VAL C N 1
ATOM 4617 C CA . VAL C 1 141 ? 34.860 7.885 23.855 1.00 14.41 119 VAL C CA 1
ATOM 4618 C C . VAL C 1 141 ? 33.482 7.805 24.496 1.00 14.76 119 VAL C C 1
ATOM 4619 O O . VAL C 1 141 ? 32.688 8.708 24.317 1.00 15.47 119 VAL C O 1
ATOM 4623 N N . ALA C 1 142 ? 33.205 6.762 25.271 1.00 15.30 120 ALA C N 1
ATOM 4624 C CA . ALA C 1 142 ? 31.889 6.636 25.947 1.00 15.84 120 ALA C CA 1
ATOM 4625 C C . ALA C 1 142 ? 31.730 7.573 27.152 1.00 16.44 120 ALA C C 1
ATOM 4626 O O . ALA C 1 142 ? 30.612 7.759 27.679 1.00 16.33 120 ALA C O 1
ATOM 4628 N N . LEU C 1 143 ? 32.854 8.141 27.580 1.00 16.37 121 LEU C N 1
ATOM 4629 C CA . LEU C 1 143 ? 32.891 8.953 28.763 1.00 16.73 121 LEU C CA 1
ATOM 4630 C C . LEU C 1 143 ? 32.899 10.423 28.385 1.00 16.84 121 LEU C C 1
ATOM 4631 O O . LEU C 1 143 ? 32.861 11.295 29.252 1.00 16.69 121 LEU C O 1
ATOM 4636 N N . SER C 1 144 ? 32.911 10.686 27.080 1.00 17.08 122 SER C N 1
ATOM 4637 C CA . SER C 1 144 ? 32.878 12.052 26.533 1.00 16.63 122 SER C CA 1
ATOM 4638 C C . SER C 1 144 ? 31.444 12.551 26.493 1.00 17.02 122 SER C C 1
ATOM 4639 O O . SER C 1 144 ? 30.501 11.808 26.789 1.00 17.04 122 SER C O 1
ATOM 4642 N N . ASP C 1 145 ? 31.279 13.812 26.134 1.00 17.65 123 ASP C N 1
ATOM 4643 C CA . ASP C 1 145 ? 29.971 14.447 26.098 1.00 17.53 123 ASP C CA 1
ATOM 4644 C C . ASP C 1 145 ? 29.398 14.517 24.689 1.00 17.71 123 ASP C C 1
ATOM 4645 O O . ASP C 1 145 ? 28.199 14.387 24.506 1.00 18.91 123 ASP C O 1
ATOM 4650 N N . ILE C 1 146 ? 30.251 14.742 23.695 1.00 17.03 124 ILE C N 1
ATOM 4651 C CA . ILE C 1 146 ? 29.873 14.728 22.290 1.00 16.63 124 ILE C CA 1
ATOM 4652 C C . ILE C 1 146 ? 31.020 14.088 21.501 1.00 16.68 124 ILE C C 1
ATOM 4653 O O . ILE C 1 146 ? 32.200 14.355 21.770 1.00 16.23 124 ILE C O 1
ATOM 4658 N N . VAL C 1 147 ? 30.660 13.250 20.524 1.00 15.93 125 VAL C N 1
ATOM 4659 C CA . VAL C 1 147 ? 31.614 12.443 19.792 1.00 15.22 125 VAL C CA 1
ATOM 4660 C C . VAL C 1 147 ? 31.456 12.676 18.304 1.00 15.81 125 VAL C C 1
ATOM 4661 O O . VAL C 1 147 ? 30.353 12.493 17.762 1.00 15.94 125 VAL C O 1
ATOM 4665 N N . TYR C 1 148 ? 32.561 13.065 17.655 1.00 15.76 126 TYR C N 1
ATOM 4666 C CA . TYR C 1 148 ? 32.675 13.152 16.191 1.00 15.78 126 TYR C CA 1
ATOM 4667 C C . TYR C 1 148 ? 33.588 12.031 15.734 1.00 16.11 126 TYR C C 1
ATOM 4668 O O . TYR C 1 148 ? 34.620 11.746 16.365 1.00 17.24 126 TYR C O 1
ATOM 4677 N N . ILE C 1 149 ? 33.230 11.371 14.654 1.00 16.45 127 ILE C N 1
ATOM 4678 C CA . ILE C 1 149 ? 33.964 10.182 14.220 1.00 16.64 127 ILE C CA 1
ATOM 4679 C C . ILE C 1 149 ? 34.177 10.206 12.708 1.00 18.62 127 ILE C C 1
ATOM 4680 O O . ILE C 1 149 ? 33.265 10.603 11.946 1.00 18.98 127 ILE C O 1
ATOM 4685 N N . ALA C 1 150 ? 35.396 9.833 12.298 1.00 19.23 128 ALA C N 1
ATOM 4686 C CA . ALA C 1 150 ? 35.809 9.771 10.874 1.00 20.91 128 ALA C CA 1
ATOM 4687 C C . ALA C 1 150 ? 35.114 8.621 10.162 1.00 21.99 128 ALA C C 1
ATOM 4688 O O . ALA C 1 150 ? 34.876 7.575 10.798 1.00 21.51 128 ALA C O 1
ATOM 4690 N N . GLU C 1 151 ? 34.843 8.795 8.853 1.00 23.49 129 GLU C N 1
ATOM 4691 C CA . GLU C 1 151 ? 34.108 7.793 8.037 1.00 24.79 129 GLU C CA 1
ATOM 4692 C C . GLU C 1 151 ? 34.647 6.363 8.159 1.00 24.65 129 GLU C C 1
ATOM 4693 O O . GLU C 1 151 ? 33.880 5.409 8.207 1.00 25.18 129 GLU C O 1
ATOM 4695 N N . ASN C 1 152 ? 35.962 6.222 8.206 1.00 24.62 130 ASN C N 1
ATOM 4696 C CA . ASN C 1 152 ? 36.571 4.901 8.173 1.00 25.12 130 ASN C CA 1
ATOM 4697 C C . ASN C 1 152 ? 37.002 4.383 9.545 1.00 24.36 130 ASN C C 1
ATOM 4698 O O . ASN C 1 152 ? 37.571 3.275 9.656 1.00 24.10 130 ASN C O 1
ATOM 4703 N N . ALA C 1 153 ? 36.738 5.185 10.579 1.00 23.56 131 ALA C N 1
ATOM 4704 C CA . ALA C 1 153 ? 37.025 4.772 11.955 1.00 23.69 131 ALA C CA 1
ATOM 4705 C C . ALA C 1 153 ? 35.967 3.816 12.515 1.00 23.42 131 ALA C C 1
ATOM 4706 O O . ALA C 1 153 ? 34.886 3.626 11.936 1.00 24.13 131 ALA C O 1
ATOM 4708 N N . TYR C 1 154 ? 36.312 3.184 13.622 1.00 22.45 132 TYR C N 1
ATOM 4709 C CA . TYR C 1 154 ? 35.418 2.245 14.256 1.00 22.17 132 TYR C CA 1
ATOM 4710 C C . TYR C 1 154 ? 35.688 2.259 15.744 1.00 20.77 132 TYR C C 1
ATOM 4711 O O . TYR C 1 154 ? 36.754 2.720 16.187 1.00 19.02 132 TYR C O 1
ATOM 4720 N N . LEU C 1 155 ? 34.676 1.807 16.494 1.00 20.13 133 LEU C N 1
ATOM 4721 C CA . LEU C 1 155 ? 34.836 1.476 17.904 1.00 19.11 133 LEU C CA 1
ATOM 4722 C C . LEU C 1 155 ? 34.915 -0.036 18.096 1.00 19.17 133 LEU C C 1
ATOM 4723 O O . LEU C 1 155 ? 34.340 -0.817 17.336 1.00 20.12 133 LEU C O 1
ATOM 4728 N N . ALA C 1 156 ? 35.681 -0.466 19.073 1.00 19.26 134 ALA C N 1
ATOM 4729 C CA . ALA C 1 156 ? 35.726 -1.883 19.417 1.00 20.31 134 ALA C CA 1
ATOM 4730 C C . ALA C 1 156 ? 36.258 -2.016 20.809 1.00 20.49 134 ALA C C 1
ATOM 4731 O O . ALA C 1 156 ? 37.054 -1.175 21.251 1.00 19.93 134 ALA C O 1
ATOM 4733 N N . ASP C 1 157 ? 35.833 -3.082 21.482 1.00 20.83 135 ASP C N 1
ATOM 4734 C CA . ASP C 1 157 ? 36.444 -3.479 22.738 1.00 22.11 135 ASP C CA 1
ATOM 4735 C C . ASP C 1 157 ? 36.862 -4.963 22.693 1.00 22.60 135 ASP C C 1
ATOM 4736 O O . ASP C 1 157 ? 36.022 -5.865 22.723 1.00 22.48 135 ASP C O 1
ATOM 4741 N N . PRO C 1 158 ? 38.172 -5.227 22.590 1.00 22.92 136 PRO C N 1
ATOM 4742 C CA . PRO C 1 158 ? 38.517 -6.643 22.446 1.00 23.16 136 PRO C CA 1
ATOM 4743 C C . PRO C 1 158 ? 39.021 -7.275 23.763 1.00 22.84 136 PRO C C 1
ATOM 4744 O O . PRO C 1 158 ? 39.690 -8.305 23.732 1.00 23.58 136 PRO C O 1
ATOM 4748 N N . HIS C 1 159 ? 38.707 -6.664 24.900 1.00 22.60 137 HIS C N 1
ATOM 4749 C CA . HIS C 1 159 ? 39.143 -7.173 26.201 1.00 22.81 137 HIS C CA 1
ATOM 4750 C C . HIS C 1 159 ? 38.925 -8.682 26.367 1.00 23.25 137 HIS C C 1
ATOM 4751 O O . HIS C 1 159 ? 39.844 -9.418 26.731 1.00 23.54 137 HIS C O 1
ATOM 4758 N N . VAL C 1 160 ? 37.701 -9.125 26.102 1.00 22.99 138 VAL C N 1
ATOM 4759 C CA . VAL C 1 160 ? 37.325 -10.512 26.288 1.00 23.36 138 VAL C CA 1
ATOM 4760 C C . VAL C 1 160 ? 38.115 -11.476 25.384 1.00 24.19 138 VAL C C 1
ATOM 4761 O O . VAL C 1 160 ? 38.562 -12.529 25.861 1.00 23.77 138 VAL C O 1
ATOM 4765 N N . GLN C 1 161 ? 38.296 -11.110 24.106 1.00 24.33 139 GLN C N 1
ATOM 4766 C CA . GLN C 1 161 ? 39.028 -11.971 23.164 1.00 25.38 139 GLN C CA 1
ATOM 4767 C C . GLN C 1 161 ? 40.482 -12.124 23.556 1.00 25.90 139 GLN C C 1
ATOM 4768 O O . GLN C 1 161 ? 41.150 -13.031 23.069 1.00 27.01 139 GLN C O 1
ATOM 4770 N N . VAL C 1 162 ? 40.967 -11.242 24.431 1.00 25.67 140 VAL C N 1
ATOM 4771 C CA . VAL C 1 162 ? 42.364 -11.252 24.845 1.00 26.48 140 VAL C CA 1
ATOM 4772 C C . VAL C 1 162 ? 42.541 -11.854 26.254 1.00 26.62 140 VAL C C 1
ATOM 4773 O O . VAL C 1 162 ? 43.657 -11.928 26.763 1.00 27.20 140 VAL C O 1
ATOM 4777 N N . GLY C 1 163 ? 41.440 -12.306 26.864 1.00 26.08 141 GLY C N 1
ATOM 4778 C CA . GLY C 1 163 ? 41.484 -12.873 28.206 1.00 25.79 141 GLY C CA 1
ATOM 4779 C C . GLY C 1 163 ? 41.178 -11.946 29.383 1.00 25.29 141 GLY C C 1
ATOM 4780 O O . GLY C 1 163 ? 41.377 -12.338 30.523 1.00 25.81 141 GLY C O 1
ATOM 4781 N N . LEU C 1 164 ? 40.702 -10.731 29.116 1.00 24.77 142 LEU C N 1
ATOM 4782 C CA . LEU C 1 164 ? 40.465 -9.718 30.165 1.00 24.58 142 LEU C CA 1
ATOM 4783 C C . LEU C 1 164 ? 38.988 -9.352 30.274 1.00 24.56 142 LEU C C 1
ATOM 4784 O O . LEU C 1 164 ? 38.282 -9.285 29.264 1.00 24.25 142 LEU C O 1
ATOM 4789 N N . VAL C 1 165 ? 38.537 -9.146 31.514 1.00 24.71 143 VAL C N 1
ATOM 4790 C CA . VAL C 1 165 ? 37.240 -8.564 31.793 1.00 25.12 143 VAL C CA 1
ATOM 4791 C C . VAL C 1 165 ? 37.288 -7.146 31.289 1.00 25.28 143 VAL C C 1
ATOM 4792 O O . VAL C 1 165 ? 38.229 -6.430 31.552 1.00 25.09 143 VAL C O 1
ATOM 4796 N N . ALA C 1 166 ? 36.253 -6.730 30.579 1.00 26.53 144 ALA C N 1
ATOM 4797 C CA . ALA C 1 166 ? 36.203 -5.368 30.091 1.00 27.62 144 ALA C CA 1
ATOM 4798 C C . ALA C 1 166 ? 35.793 -4.411 31.202 1.00 28.31 144 ALA C C 1
ATOM 4799 O O . ALA C 1 166 ? 34.607 -4.110 31.372 1.00 29.36 144 ALA C O 1
ATOM 4801 N N . ALA C 1 167 ? 36.762 -3.923 31.956 1.00 29.12 145 ALA C N 1
ATOM 4802 C CA . ALA C 1 167 ? 36.469 -2.993 33.060 1.00 30.16 145 ALA C CA 1
ATOM 4803 C C . ALA C 1 167 ? 36.776 -1.512 32.823 1.00 30.84 145 ALA C C 1
ATOM 4804 O O . ALA C 1 167 ? 36.281 -0.675 33.557 1.00 31.45 145 ALA C O 1
ATOM 4806 N N A ASP C 1 168 ? 37.585 -1.204 31.800 0.60 31.57 146 ASP C N 1
ATOM 4807 N N B ASP C 1 168 ? 37.590 -1.217 31.813 0.40 31.33 146 ASP C N 1
ATOM 4808 C CA A ASP C 1 168 ? 38.147 0.152 31.569 0.60 32.10 146 ASP C CA 1
ATOM 4809 C CA B ASP C 1 168 ? 38.128 0.125 31.541 0.40 31.69 146 ASP C CA 1
ATOM 4810 C C A ASP C 1 168 ? 37.148 1.299 31.293 0.60 32.57 146 ASP C C 1
ATOM 4811 C C B ASP C 1 168 ? 37.121 1.290 31.484 0.40 32.25 146 ASP C C 1
ATOM 4812 O O A ASP C 1 168 ? 37.559 2.467 31.173 0.60 33.00 146 ASP C O 1
ATOM 4813 O O B ASP C 1 168 ? 37.503 2.456 31.664 0.40 32.73 146 ASP C O 1
ATOM 4822 N N . GLY C 1 169 ? 35.854 0.982 31.207 1.00 32.47 147 GLY C N 1
ATOM 4823 C CA . GLY C 1 169 ? 34.816 2.007 31.033 1.00 32.67 147 GLY C CA 1
ATOM 4824 C C . GLY C 1 169 ? 33.890 1.897 29.821 1.00 32.96 147 GLY C C 1
ATOM 4825 O O . GLY C 1 169 ? 32.859 2.595 29.787 1.00 33.49 147 GLY C O 1
ATOM 4826 N N . GLY C 1 170 ? 34.222 1.026 28.846 1.00 33.04 148 GLY C N 1
ATOM 4827 C CA . GLY C 1 170 ? 33.433 0.883 27.579 1.00 32.26 148 GLY C CA 1
ATOM 4828 C C . GLY C 1 170 ? 32.043 0.249 27.740 1.00 31.52 148 GLY C C 1
ATOM 4829 O O . GLY C 1 170 ? 31.024 0.956 27.787 1.00 31.11 148 GLY C O 1
ATOM 4830 N N . PRO C 1 171 ? 32.001 -1.093 27.806 1.00 30.72 149 PRO C N 1
ATOM 4831 C CA . PRO C 1 171 ? 30.941 -1.977 28.279 1.00 30.05 149 PRO C CA 1
ATOM 4832 C C . PRO C 1 171 ? 30.335 -1.575 29.628 1.00 29.57 149 PRO C C 1
ATOM 4833 O O . PRO C 1 171 ? 29.127 -1.713 29.839 1.00 29.93 149 PRO C O 1
ATOM 4837 N N . LEU C 1 172 ? 31.164 -1.096 30.542 1.00 28.87 150 LEU C N 1
ATOM 4838 C CA . LEU C 1 172 ? 30.686 -0.500 31.781 1.00 28.37 150 LEU C CA 1
ATOM 4839 C C . LEU C 1 172 ? 29.669 0.652 31.538 1.00 28.13 150 LEU C C 1
ATOM 4840 O O . LEU C 1 172 ? 28.657 0.796 32.250 1.00 27.78 150 LEU C O 1
ATOM 4845 N N . THR C 1 173 ? 29.935 1.445 30.507 1.00 27.16 151 THR C N 1
ATOM 4846 C CA . THR C 1 173 ? 29.120 2.634 30.210 1.00 26.94 151 THR C CA 1
ATOM 4847 C C . THR C 1 173 ? 28.130 2.486 29.040 1.00 25.40 151 THR C C 1
ATOM 4848 O O . THR C 1 173 ? 27.156 3.242 28.983 1.00 25.96 151 THR C O 1
ATOM 4852 N N . TRP C 1 174 ? 28.375 1.529 28.137 1.00 23.29 152 TRP C N 1
ATOM 4853 C CA . TRP C 1 174 ? 27.536 1.293 26.946 1.00 21.44 152 TRP C CA 1
ATOM 4854 C C . TRP C 1 174 ? 26.011 1.175 27.155 1.00 21.07 152 TRP C C 1
ATOM 4855 O O . TRP C 1 174 ? 25.251 1.595 26.275 1.00 21.50 152 TRP C O 1
ATOM 4866 N N . PRO C 1 175 ? 25.552 0.588 28.285 1.00 20.37 153 PRO C N 1
ATOM 4867 C CA . PRO C 1 175 ? 24.071 0.533 28.447 1.00 20.47 153 PRO C CA 1
ATOM 4868 C C . PRO C 1 175 ? 23.407 1.908 28.659 1.00 20.25 153 PRO C C 1
ATOM 4869 O O . PRO C 1 175 ? 22.185 2.003 28.648 1.00 20.79 153 PRO C O 1
ATOM 4873 N N . LEU C 1 176 ? 24.183 2.977 28.832 1.00 19.79 154 LEU C N 1
ATOM 4874 C CA . LEU C 1 176 ? 23.553 4.296 28.935 1.00 20.04 154 LEU C CA 1
ATOM 4875 C C . LEU C 1 176 ? 23.337 4.890 27.543 1.00 19.44 154 LEU C C 1
ATOM 4876 O O . LEU C 1 176 ? 22.651 5.900 27.394 1.00 19.52 154 LEU C O 1
ATOM 4881 N N . HIS C 1 177 ? 23.949 4.258 26.543 1.00 18.83 155 HIS C N 1
ATOM 4882 C CA . HIS C 1 177 ? 24.013 4.763 25.176 1.00 18.40 155 HIS C CA 1
ATOM 4883 C C . HIS C 1 177 ? 23.200 3.884 24.204 1.00 18.44 155 HIS C C 1
ATOM 4884 O O . HIS C 1 177 ? 22.485 4.400 23.327 1.00 18.34 155 HIS C O 1
ATOM 4891 N N . ILE C 1 178 ? 23.320 2.562 24.378 1.00 18.00 156 ILE C N 1
ATOM 4892 C CA . ILE C 1 178 ? 22.660 1.573 23.534 1.00 18.23 156 ILE C CA 1
ATOM 4893 C C . ILE C 1 178 ? 21.874 0.559 24.366 1.00 18.45 156 ILE C C 1
ATOM 4894 O O . ILE C 1 178 ? 22.019 0.495 25.600 1.00 17.51 156 ILE C O 1
ATOM 4899 N N . SER C 1 179 ? 21.038 -0.221 23.678 1.00 18.51 157 SER C N 1
ATOM 4900 C CA . SER C 1 179 ? 20.363 -1.382 24.262 1.00 18.59 157 SER C CA 1
ATOM 4901 C C . SER C 1 179 ? 21.344 -2.315 24.987 1.00 18.08 157 SER C C 1
ATOM 4902 O O . SER C 1 179 ? 22.479 -2.535 24.518 1.00 17.08 157 SER C O 1
ATOM 4905 N N . LEU C 1 180 ? 20.882 -2.900 26.099 1.00 17.93 158 LEU C N 1
ATOM 4906 C CA . LEU C 1 180 ? 21.675 -3.877 26.836 1.00 17.94 158 LEU C CA 1
ATOM 4907 C C . LEU C 1 180 ? 22.060 -5.136 26.025 1.00 18.01 158 LEU C C 1
ATOM 4908 O O . LEU C 1 180 ? 23.182 -5.641 26.144 1.00 18.67 158 LEU C O 1
ATOM 4913 N N . LEU C 1 181 ? 21.128 -5.642 25.230 1.00 17.98 159 LEU C N 1
ATOM 4914 C CA . LEU C 1 181 ? 21.397 -6.702 24.261 1.00 18.13 159 LEU C CA 1
ATOM 4915 C C . LEU C 1 181 ? 22.594 -6.368 23.373 1.00 17.92 159 LEU C C 1
ATOM 4916 O O . LEU C 1 181 ? 23.493 -7.205 23.174 1.00 17.98 159 LEU C O 1
ATOM 4921 N N . LEU C 1 182 ? 22.617 -5.138 22.868 1.00 16.92 160 LEU C N 1
ATOM 4922 C CA . LEU C 1 182 ? 23.674 -4.748 21.969 1.00 16.76 160 LEU C CA 1
ATOM 4923 C C . LEU C 1 182 ? 24.975 -4.626 22.726 1.00 16.22 160 LEU C C 1
ATOM 4924 O O . LEU C 1 182 ? 25.981 -5.199 22.330 1.00 16.18 160 LEU C O 1
ATOM 4929 N N . ALA C 1 183 ? 24.933 -3.925 23.854 1.00 16.32 161 ALA C N 1
ATOM 4930 C CA . ALA C 1 183 ? 26.075 -3.873 24.756 1.00 16.28 161 ALA C CA 1
ATOM 4931 C C . ALA C 1 183 ? 26.708 -5.262 25.057 1.00 17.02 161 ALA C C 1
ATOM 4932 O O . ALA C 1 183 ? 27.936 -5.418 25.010 1.00 16.03 161 ALA C O 1
ATOM 4934 N N . LYS C 1 184 ? 25.881 -6.259 25.369 1.00 17.99 162 LYS C N 1
ATOM 4935 C CA . LYS C 1 184 ? 26.413 -7.550 25.740 1.00 18.75 162 LYS C CA 1
ATOM 4936 C C . LYS C 1 184 ? 27.072 -8.230 24.565 1.00 19.34 162 LYS C C 1
ATOM 4937 O O . LYS C 1 184 ? 28.177 -8.784 24.704 1.00 20.10 162 LYS C O 1
ATOM 4943 N N . GLU C 1 185 ? 26.406 -8.208 23.411 1.00 19.52 163 GLU C N 1
ATOM 4944 C CA . GLU C 1 185 ? 26.995 -8.826 22.238 1.00 19.94 163 GLU C CA 1
ATOM 4945 C C . GLU C 1 185 ? 28.364 -8.202 21.866 1.00 19.41 163 GLU C C 1
ATOM 4946 O O . GLU C 1 185 ? 29.334 -8.930 21.553 1.00 19.46 163 GLU C O 1
ATOM 4952 N N . TYR C 1 186 ? 28.450 -6.876 21.892 1.00 18.88 164 TYR C N 1
ATOM 4953 C CA . TYR C 1 186 ? 29.699 -6.225 21.445 1.00 19.05 164 TYR C CA 1
ATOM 4954 C C . TYR C 1 186 ? 30.815 -6.398 22.446 1.00 18.23 164 TYR C C 1
ATOM 4955 O O . TYR C 1 186 ? 31.970 -6.513 22.061 1.00 18.41 164 TYR C O 1
ATOM 4964 N N . ALA C 1 187 ? 30.473 -6.375 23.729 1.00 18.48 165 ALA C N 1
ATOM 4965 C CA . ALA C 1 187 ? 31.427 -6.648 24.801 1.00 18.82 165 ALA C CA 1
ATOM 4966 C C . ALA C 1 187 ? 31.888 -8.106 24.709 1.00 20.04 165 ALA C C 1
ATOM 4967 O O . ALA C 1 187 ? 33.091 -8.386 24.818 1.00 19.76 165 ALA C O 1
ATOM 4969 N N . LEU C 1 188 ? 30.935 -9.031 24.515 1.00 20.84 166 LEU C N 1
ATOM 4970 C CA . LEU C 1 188 ? 31.283 -10.448 24.528 1.00 21.76 166 LEU C CA 1
ATOM 4971 C C . LEU C 1 188 ? 32.104 -10.861 23.313 1.00 22.88 166 LEU C C 1
ATOM 4972 O O . LEU C 1 188 ? 33.030 -11.662 23.460 1.00 23.71 166 LEU C O 1
ATOM 4977 N N . THR C 1 189 ? 31.812 -10.305 22.137 1.00 22.73 167 THR C N 1
ATOM 4978 C CA . THR C 1 189 ? 32.429 -10.830 20.918 1.00 23.58 167 THR C CA 1
ATOM 4979 C C . THR C 1 189 ? 33.444 -9.888 20.250 1.00 23.53 167 THR C C 1
ATOM 4980 O O . THR C 1 189 ? 33.970 -10.194 19.195 1.00 23.88 167 THR C O 1
ATOM 4984 N N . GLY C 1 190 ? 33.720 -8.744 20.855 1.00 23.81 168 GLY C N 1
ATOM 4985 C CA . GLY C 1 190 ? 34.653 -7.775 20.251 1.00 24.80 168 GLY C CA 1
ATOM 4986 C C . GLY C 1 190 ? 34.261 -7.151 18.913 1.00 25.42 168 GLY C C 1
ATOM 4987 O O . GLY C 1 190 ? 35.124 -6.641 18.199 1.00 25.91 168 GLY C O 1
ATOM 4988 N N . THR C 1 191 ? 32.969 -7.187 18.581 1.00 25.85 169 THR C N 1
ATOM 4989 C CA . THR C 1 191 ? 32.400 -6.554 17.378 1.00 26.55 169 THR C CA 1
ATOM 4990 C C . THR C 1 191 ? 32.965 -5.144 17.098 1.00 25.92 169 THR C C 1
ATOM 4991 O O . THR C 1 191 ? 33.059 -4.326 18.018 1.00 25.09 169 THR C O 1
ATOM 4995 N N . ARG C 1 192 ? 33.327 -4.890 15.831 1.00 25.41 170 ARG C N 1
ATOM 4996 C CA . ARG C 1 192 ? 33.737 -3.573 15.333 1.00 24.37 170 ARG C CA 1
ATOM 4997 C C . ARG C 1 192 ? 32.533 -2.739 14.981 1.00 23.94 170 ARG C C 1
ATOM 4998 O O . ARG C 1 192 ? 31.725 -3.124 14.147 1.00 23.86 170 ARG C O 1
ATOM 5006 N N . ILE C 1 193 ? 32.419 -1.589 15.630 1.00 22.98 171 ILE C N 1
ATOM 5007 C CA . ILE C 1 193 ? 31.321 -0.688 15.356 1.00 22.42 171 ILE C CA 1
ATOM 5008 C C . ILE C 1 193 ? 31.782 0.448 14.453 1.00 22.41 171 ILE C C 1
ATOM 5009 O O . ILE C 1 193 ? 32.483 1.359 14.899 1.00 21.95 171 ILE C O 1
ATOM 5014 N N . SER C 1 194 ? 31.392 0.363 13.179 1.00 22.66 172 SER C N 1
ATOM 5015 C CA . SER C 1 194 ? 31.682 1.409 12.193 1.00 22.96 172 SER C CA 1
ATOM 5016 C C . SER C 1 194 ? 31.157 2.791 12.598 1.00 22.45 172 SER C C 1
ATOM 5017 O O . SER C 1 194 ? 30.189 2.904 13.361 1.00 22.51 172 SER C O 1
ATOM 5020 N N . ALA C 1 195 ? 31.788 3.828 12.053 1.00 22.61 173 ALA C N 1
ATOM 5021 C CA . ALA C 1 195 ? 31.388 5.226 12.230 1.00 22.08 173 ALA C CA 1
ATOM 5022 C C . ALA C 1 195 ? 29.887 5.426 12.035 1.00 22.99 173 ALA C C 1
ATOM 5023 O O . ALA C 1 195 ? 29.215 6.054 12.871 1.00 22.08 173 ALA C O 1
ATOM 5025 N N . GLN C 1 196 ? 29.375 4.869 10.935 1.00 24.25 174 GLN C N 1
ATOM 5026 C CA . GLN C 1 196 ? 27.976 4.998 10.540 1.00 26.21 174 GLN C CA 1
ATOM 5027 C C . GLN C 1 196 ? 27.088 4.311 11.553 1.00 26.19 174 GLN C C 1
ATOM 5028 O O . GLN C 1 196 ? 26.074 4.866 11.972 1.00 26.36 174 GLN C O 1
ATOM 5034 N N . ARG C 1 197 ? 27.481 3.102 11.939 1.00 26.54 175 ARG C N 1
ATOM 5035 C CA . ARG C 1 197 ? 26.739 2.304 12.910 1.00 26.91 175 ARG C CA 1
ATOM 5036 C C . ARG C 1 197 ? 26.767 2.942 14.291 1.00 25.52 175 ARG C C 1
ATOM 5037 O O . ARG C 1 197 ? 25.773 2.901 14.995 1.00 25.19 175 ARG C O 1
ATOM 5045 N N . ALA C 1 198 ? 27.878 3.582 14.660 1.00 24.38 176 ALA C N 1
ATOM 5046 C CA . ALA C 1 198 ? 27.980 4.182 15.999 1.00 22.73 176 ALA C CA 1
ATOM 5047 C C . ALA C 1 198 ? 27.039 5.364 16.154 1.00 22.81 176 ALA C C 1
ATOM 5048 O O . ALA C 1 198 ? 26.489 5.609 17.245 1.00 22.10 176 ALA C O 1
ATOM 5050 N N . VAL C 1 199 ? 26.890 6.109 15.061 1.00 23.37 177 VAL C N 1
ATOM 5051 C CA . VAL C 1 199 ? 26.012 7.272 15.000 1.00 23.76 177 VAL C CA 1
ATOM 5052 C C . VAL C 1 199 ? 24.564 6.776 15.004 1.00 24.77 177 VAL C C 1
ATOM 5053 O O . VAL C 1 199 ? 23.748 7.253 15.781 1.00 24.01 177 VAL C O 1
ATOM 5057 N N . GLU C 1 200 ? 24.275 5.766 14.182 1.00 26.40 178 GLU C N 1
ATOM 5058 C CA . GLU C 1 200 ? 22.968 5.114 14.199 1.00 27.57 178 GLU C CA 1
ATOM 5059 C C . GLU C 1 200 ? 22.621 4.642 15.639 1.00 26.76 178 GLU C C 1
ATOM 5060 O O . GLU C 1 200 ? 21.477 4.807 16.104 1.00 26.21 178 GLU C O 1
ATOM 5066 N N . LEU C 1 201 ? 23.607 4.097 16.349 1.00 25.50 179 LEU C N 1
ATOM 5067 C CA . LEU C 1 201 ? 23.355 3.565 17.696 1.00 25.22 179 LEU C CA 1
ATOM 5068 C C . LEU C 1 201 ? 23.331 4.595 18.828 1.00 24.45 179 LEU C C 1
ATOM 5069 O O . LEU C 1 201 ? 22.742 4.340 19.874 1.00 24.76 179 LEU C O 1
ATOM 5074 N N . GLY C 1 202 ? 23.974 5.741 18.629 1.00 23.72 180 GLY C N 1
ATOM 5075 C CA . GLY C 1 202 ? 24.157 6.710 19.710 1.00 22.48 180 GLY C CA 1
ATOM 5076 C C . GLY C 1 202 ? 25.413 6.456 20.537 1.00 22.17 180 GLY C C 1
ATOM 5077 O O . GLY C 1 202 ? 25.492 6.866 21.706 1.00 21.67 180 GLY C O 1
ATOM 5078 N N . LEU C 1 203 ? 26.392 5.764 19.940 1.00 21.74 181 LEU C N 1
ATOM 5079 C CA . LEU C 1 203 ? 27.743 5.681 20.508 1.00 20.66 181 LEU C CA 1
ATOM 5080 C C . LEU C 1 203 ? 28.604 6.815 19.961 1.00 19.71 181 LEU C C 1
ATOM 5081 O O . LEU C 1 203 ? 29.713 7.046 20.413 1.00 19.85 181 LEU C O 1
ATOM 5086 N N . ALA C 1 204 ? 28.067 7.509 18.970 1.00 19.42 182 ALA C N 1
ATOM 5087 C CA . ALA C 1 204 ? 28.694 8.688 18.386 1.00 18.53 182 ALA C CA 1
ATOM 5088 C C . ALA C 1 204 ? 27.588 9.644 17.943 1.00 18.44 182 ALA C C 1
ATOM 5089 O O . ALA C 1 204 ? 26.474 9.213 17.645 1.00 17.68 182 ALA C O 1
ATOM 5091 N N . ASN C 1 205 ? 27.914 10.936 17.890 1.00 18.22 183 ASN C N 1
ATOM 5092 C CA . ASN C 1 205 ? 26.965 11.975 17.517 1.00 17.64 183 ASN C CA 1
ATOM 5093 C C . ASN C 1 205 ? 26.932 12.330 16.012 1.00 19.05 183 ASN C C 1
ATOM 5094 O O . ASN C 1 205 ? 25.850 12.578 15.457 1.00 19.83 183 ASN C O 1
ATOM 5099 N N . HIS C 1 206 ? 28.104 12.386 15.371 1.00 19.38 184 HIS C N 1
ATOM 5100 C CA . HIS C 1 206 ? 28.238 12.781 13.969 1.00 20.79 184 HIS C CA 1
ATOM 5101 C C . HIS C 1 206 ? 29.424 12.091 13.293 1.00 21.83 184 HIS C C 1
ATOM 5102 O O . HIS C 1 206 ? 30.507 11.940 13.884 1.00 20.46 184 HIS C O 1
ATOM 5109 N N . VAL C 1 207 ? 29.208 11.701 12.036 1.00 23.07 185 VAL C N 1
ATOM 5110 C CA . VAL C 1 207 ? 30.297 11.356 11.143 1.00 24.34 185 VAL C CA 1
ATOM 5111 C C . VAL C 1 207 ? 30.806 12.659 10.534 1.00 25.22 185 VAL C C 1
ATOM 5112 O O . VAL C 1 207 ? 30.028 13.479 10.040 1.00 25.58 185 VAL C O 1
ATOM 5116 N N . ALA C 1 208 ? 32.118 12.845 10.617 1.00 26.06 186 ALA C N 1
ATOM 5117 C CA . ALA C 1 208 ? 32.796 14.013 10.086 1.00 27.23 186 ALA C CA 1
ATOM 5118 C C . ALA C 1 208 ? 33.915 13.576 9.142 1.00 29.13 186 ALA C C 1
ATOM 5119 O O . ALA C 1 208 ? 34.542 12.523 9.342 1.00 29.64 186 ALA C O 1
ATOM 5121 N N . ASP C 1 209 ? 34.161 14.379 8.111 1.00 31.12 187 ASP C N 1
ATOM 5122 C CA . ASP C 1 209 ? 35.333 14.191 7.259 1.00 33.14 187 ASP C CA 1
ATOM 5123 C C . ASP C 1 209 ? 36.588 14.578 8.021 1.00 32.40 187 ASP C C 1
ATOM 5124 O O . ASP C 1 209 ? 37.590 13.881 7.961 1.00 32.55 187 ASP C O 1
ATOM 5129 N N . ASP C 1 210 ? 36.509 15.703 8.730 1.00 31.92 188 ASP C N 1
ATOM 5130 C CA . ASP C 1 210 ? 37.585 16.183 9.601 1.00 31.29 188 ASP C CA 1
ATOM 5131 C C . ASP C 1 210 ? 37.068 16.212 11.048 1.00 29.13 188 ASP C C 1
ATOM 5132 O O . ASP C 1 210 ? 36.559 17.228 11.518 1.00 28.95 188 ASP C O 1
ATOM 5137 N N . PRO C 1 211 ? 37.179 15.091 11.752 1.00 27.81 189 PRO C N 1
ATOM 5138 C CA . PRO C 1 211 ? 36.582 15.087 13.086 1.00 26.57 189 PRO C CA 1
ATOM 5139 C C . PRO C 1 211 ? 37.315 15.978 14.104 1.00 25.70 189 PRO C C 1
ATOM 5140 O O . PRO C 1 211 ? 36.686 16.470 15.032 1.00 25.18 189 PRO C O 1
ATOM 5144 N N . VAL C 1 212 ? 38.609 16.216 13.931 1.00 25.46 190 VAL C N 1
ATOM 5145 C CA . VAL C 1 212 ? 39.293 17.149 14.832 1.00 25.07 190 VAL C CA 1
ATOM 5146 C C . VAL C 1 212 ? 38.690 18.541 14.675 1.00 24.72 190 VAL C C 1
ATOM 5147 O O . VAL C 1 212 ? 38.184 19.089 15.642 1.00 24.56 190 VAL C O 1
ATOM 5151 N N . ALA C 1 213 ? 38.682 19.066 13.455 1.00 24.76 191 ALA C N 1
ATOM 5152 C CA . ALA C 1 213 ? 38.112 20.393 13.167 1.00 25.25 191 ALA C CA 1
ATOM 5153 C C . ALA C 1 213 ? 36.671 20.580 13.606 1.00 24.78 191 ALA C C 1
ATOM 5154 O O . ALA C 1 213 ? 36.353 21.614 14.204 1.00 24.76 191 ALA C O 1
ATOM 5156 N N . GLU C 1 214 ? 35.813 19.601 13.293 1.00 24.30 192 GLU C N 1
ATOM 5157 C CA . GLU C 1 214 ? 34.400 19.663 13.673 1.00 24.10 192 GLU C CA 1
ATOM 5158 C C . GLU C 1 214 ? 34.254 19.664 15.181 1.00 23.26 192 GLU C C 1
ATOM 5159 O O . GLU C 1 214 ? 33.418 20.389 15.724 1.00 23.57 192 GLU C O 1
ATOM 5165 N N . ALA C 1 215 ? 35.091 18.883 15.854 1.00 22.30 193 ALA C N 1
ATOM 5166 C CA . ALA C 1 215 ? 35.135 18.877 17.313 1.00 22.11 193 ALA C CA 1
ATOM 5167 C C . ALA C 1 215 ? 35.528 20.248 17.874 1.00 22.26 193 ALA C C 1
ATOM 5168 O O . ALA C 1 215 ? 34.906 20.731 18.831 1.00 21.63 193 ALA C O 1
ATOM 5170 N N . ILE C 1 216 ? 36.559 20.868 17.289 1.00 22.58 194 ILE C N 1
ATOM 5171 C CA . ILE C 1 216 ? 37.047 22.141 17.825 1.00 22.52 194 ILE C CA 1
ATOM 5172 C C . ILE C 1 216 ? 35.966 23.218 17.674 1.00 22.94 194 ILE C C 1
ATOM 5173 O O . ILE C 1 216 ? 35.734 23.978 18.623 1.00 23.50 194 ILE C O 1
ATOM 5178 N N . ALA C 1 217 ? 35.265 23.224 16.536 1.00 22.11 195 ALA C N 1
ATOM 5179 C CA . ALA C 1 217 ? 34.180 24.183 16.298 1.00 22.29 195 ALA C CA 1
ATOM 5180 C C . ALA C 1 217 ? 32.968 23.999 17.234 1.00 21.76 195 ALA C C 1
ATOM 5181 O O . ALA C 1 217 ? 32.297 24.967 17.598 1.00 22.32 195 ALA C O 1
ATOM 5183 N N . CYS C 1 218 ? 32.662 22.752 17.593 1.00 21.85 196 CYS C N 1
ATOM 5184 C CA . CYS C 1 218 ? 31.551 22.454 18.529 1.00 20.04 196 CYS C CA 1
ATOM 5185 C C . CYS C 1 218 ? 31.906 22.880 19.963 1.00 19.86 196 CYS C C 1
ATOM 5186 O O . CYS C 1 218 ? 31.056 23.425 20.692 1.00 19.33 196 CYS C O 1
ATOM 5189 N N . ALA C 1 219 ? 33.171 22.672 20.343 1.00 19.86 197 ALA C N 1
ATOM 5190 C CA . ALA C 1 219 ? 33.679 23.123 21.640 1.00 20.54 197 ALA C CA 1
ATOM 5191 C C . ALA C 1 219 ? 33.750 24.647 21.753 1.00 21.62 197 ALA C C 1
ATOM 5192 O O . ALA C 1 219 ? 33.311 25.223 22.766 1.00 22.61 197 ALA C O 1
ATOM 5194 N N . LYS C 1 220 ? 34.231 25.323 20.713 1.00 23.15 198 LYS C N 1
ATOM 5195 C CA . LYS C 1 220 ? 34.230 26.809 20.702 1.00 24.30 198 LYS C CA 1
ATOM 5196 C C . LYS C 1 220 ? 32.816 27.396 20.683 1.00 25.05 198 LYS C C 1
ATOM 5197 O O . LYS C 1 220 ? 32.553 28.491 21.218 1.00 25.27 198 LYS C O 1
ATOM 5203 N N . LYS C 1 221 ? 31.898 26.666 20.062 1.00 25.45 199 LYS C N 1
ATOM 5204 C CA . LYS C 1 221 ? 30.496 27.049 20.101 1.00 26.72 199 LYS C CA 1
ATOM 5205 C C . LYS C 1 221 ? 29.979 26.978 21.553 1.00 26.03 199 LYS C C 1
ATOM 5206 O O . LYS C 1 221 ? 29.320 27.914 22.066 1.00 26.09 199 LYS C O 1
ATOM 5212 N N . ILE C 1 222 ? 30.314 25.868 22.220 1.00 24.66 200 ILE C N 1
ATOM 5213 C CA . ILE C 1 222 ? 29.878 25.646 23.593 1.00 22.88 200 ILE C CA 1
ATOM 5214 C C . ILE C 1 222 ? 30.514 26.711 24.501 1.00 22.70 200 ILE C C 1
ATOM 5215 O O . ILE C 1 222 ? 29.875 27.151 25.472 1.00 21.73 200 ILE C O 1
ATOM 5220 N N . LEU C 1 223 ? 31.741 27.152 24.160 1.00 21.56 201 LEU C N 1
ATOM 5221 C CA . LEU C 1 223 ? 32.432 28.216 24.934 1.00 20.87 201 LEU C CA 1
ATOM 5222 C C . LEU C 1 223 ? 31.753 29.607 24.944 1.00 20.87 201 LEU C C 1
ATOM 5223 O O . LEU C 1 223 ? 31.979 30.402 25.831 1.00 20.05 201 LEU C O 1
ATOM 5228 N N . GLU C 1 224 ? 30.908 29.886 23.967 1.00 21.48 202 GLU C N 1
ATOM 5229 C CA . GLU C 1 224 ? 30.178 31.139 23.954 1.00 22.96 202 GLU C CA 1
ATOM 5230 C C . GLU C 1 224 ? 28.908 31.103 24.822 1.00 22.99 202 GLU C C 1
ATOM 5231 O O . GLU C 1 224 ? 28.313 32.151 25.093 1.00 24.03 202 GLU C O 1
ATOM 5237 N N . LEU C 1 225 ? 28.520 29.912 25.289 1.00 21.74 203 LEU C N 1
ATOM 5238 C CA . LEU C 1 225 ? 27.289 29.746 26.064 1.00 20.99 203 LEU C CA 1
ATOM 5239 C C . LEU C 1 225 ? 27.495 30.059 27.559 1.00 20.15 203 LEU C C 1
ATOM 5240 O O . LEU C 1 225 ? 28.626 30.051 28.046 1.00 19.77 203 LEU C O 1
ATOM 5245 N N . PRO C 1 226 ? 26.405 30.357 28.283 1.00 19.70 204 PRO C N 1
ATOM 5246 C CA . PRO C 1 226 ? 26.554 30.694 29.725 1.00 20.30 204 PRO C CA 1
ATOM 5247 C C . PRO C 1 226 ? 27.170 29.547 30.555 1.00 21.18 204 PRO C C 1
ATOM 5248 O O . PRO C 1 226 ? 26.620 28.431 30.592 1.00 20.35 204 PRO C O 1
ATOM 5252 N N . GLN C 1 227 ? 28.299 29.836 31.218 1.00 21.54 205 GLN C N 1
ATOM 5253 C CA . GLN C 1 227 ? 29.060 28.816 31.918 1.00 21.31 205 GLN C CA 1
ATOM 5254 C C . GLN C 1 227 ? 28.287 28.033 32.996 1.00 21.27 205 GLN C C 1
ATOM 5255 O O . GLN C 1 227 ? 28.314 26.796 33.017 1.00 20.69 205 GLN C O 1
ATOM 5261 N N . GLN C 1 228 ? 27.597 28.737 33.883 1.00 21.62 206 GLN C N 1
ATOM 5262 C CA . GLN C 1 228 ? 26.877 28.038 34.956 1.00 21.20 206 GLN C CA 1
ATOM 5263 C C . GLN C 1 228 ? 25.820 27.094 34.409 1.00 20.33 206 GLN C C 1
ATOM 5264 O O . GLN C 1 228 ? 25.561 26.049 35.000 1.00 19.93 206 GLN C O 1
ATOM 5270 N N . ALA C 1 229 ? 25.226 27.461 33.281 1.00 19.92 207 ALA C N 1
ATOM 5271 C CA . ALA C 1 229 ? 24.197 26.649 32.662 1.00 19.52 207 ALA C CA 1
ATOM 5272 C C . ALA C 1 229 ? 24.807 25.394 32.039 1.00 19.15 207 ALA C C 1
ATOM 5273 O O . ALA C 1 229 ? 24.261 24.303 32.199 1.00 19.58 207 ALA C O 1
ATOM 5275 N N . VAL C 1 230 ? 25.943 25.553 31.366 1.00 18.49 208 VAL C N 1
ATOM 5276 C CA . VAL C 1 230 ? 26.634 24.466 30.708 1.00 18.39 208 VAL C CA 1
ATOM 5277 C C . VAL C 1 230 ? 27.138 23.451 31.728 1.00 18.65 208 VAL C C 1
ATOM 5278 O O . VAL C 1 230 ? 26.924 22.256 31.569 1.00 18.77 208 VAL C O 1
ATOM 5282 N N . GLU C 1 231 ? 27.791 23.937 32.782 1.00 19.18 209 GLU C N 1
ATOM 5283 C CA . GLU C 1 231 ? 28.422 23.071 33.772 1.00 19.06 209 GLU C CA 1
ATOM 5284 C C . GLU C 1 231 ? 27.384 22.299 34.599 1.00 19.31 209 GLU C C 1
ATOM 5285 O O . GLU C 1 231 ? 27.537 21.089 34.796 1.00 19.21 209 GLU C O 1
ATOM 5291 N N . SER C 1 232 ? 26.327 22.970 35.043 1.00 18.87 210 SER C N 1
ATOM 5292 C CA . SER C 1 232 ? 25.277 22.288 35.796 1.00 19.36 210 SER C CA 1
ATOM 5293 C C . SER C 1 232 ? 24.500 21.245 34.975 1.00 19.17 210 SER C C 1
ATOM 5294 O O . SER C 1 232 ? 24.233 20.140 35.469 1.00 18.21 210 SER C O 1
ATOM 5297 N N . THR C 1 233 ? 24.182 21.573 33.717 1.00 18.76 211 THR C N 1
ATOM 5298 C CA . THR C 1 233 ? 23.466 20.645 32.846 1.00 18.56 211 THR C CA 1
ATOM 5299 C C . THR C 1 233 ? 24.292 19.371 32.586 1.00 18.80 211 THR C C 1
ATOM 5300 O O . THR C 1 233 ? 23.738 18.280 32.556 1.00 18.69 211 THR C O 1
ATOM 5304 N N . LYS C 1 234 ? 25.614 19.490 32.425 1.00 18.93 212 LYS C N 1
ATOM 5305 C CA . LYS C 1 234 ? 26.425 18.285 32.280 1.00 18.54 212 LYS C CA 1
ATOM 5306 C C . LYS C 1 234 ? 26.344 17.462 33.557 1.00 19.37 212 LYS C C 1
ATOM 5307 O O . LYS C 1 234 ? 26.256 16.228 33.514 1.00 19.21 212 LYS C O 1
ATOM 5313 N N . ARG C 1 235 ? 26.342 18.138 34.703 1.00 20.35 213 ARG C N 1
ATOM 5314 C CA . ARG C 1 235 ? 26.265 17.418 35.970 1.00 21.06 213 ARG C CA 1
ATOM 5315 C C . ARG C 1 235 ? 24.907 16.724 36.147 1.00 20.54 213 ARG C C 1
ATOM 5316 O O . ARG C 1 235 ? 24.852 15.587 36.616 1.00 21.52 213 ARG C O 1
ATOM 5324 N N . VAL C 1 236 ? 23.834 17.389 35.753 1.00 19.65 214 VAL C N 1
ATOM 5325 C CA . VAL C 1 236 ? 22.498 16.792 35.775 1.00 20.28 214 VAL C CA 1
ATOM 5326 C C . VAL C 1 236 ? 22.454 15.439 35.040 1.00 20.34 214 VAL C C 1
ATOM 5327 O O . VAL C 1 236 ? 21.994 14.447 35.600 1.00 19.72 214 VAL C O 1
ATOM 5331 N N . LEU C 1 237 ? 22.972 15.411 33.808 1.00 20.12 215 LEU C N 1
ATOM 5332 C CA . LEU C 1 237 ? 23.013 14.190 33.001 1.00 20.26 215 LEU C CA 1
ATOM 5333 C C . LEU C 1 237 ? 24.024 13.151 33.504 1.00 20.28 215 LEU C C 1
ATOM 5334 O O . LEU C 1 237 ? 23.696 11.957 33.565 1.00 20.31 215 LEU C O 1
ATOM 5339 N N . ASN C 1 238 ? 25.231 13.592 33.878 1.00 20.34 216 ASN C N 1
ATOM 5340 C CA . ASN C 1 238 ? 26.251 12.654 34.375 1.00 20.65 216 ASN C CA 1
ATOM 5341 C C . ASN C 1 238 ? 25.903 11.956 35.695 1.00 21.32 216 ASN C C 1
ATOM 5342 O O . ASN C 1 238 ? 26.512 10.937 36.011 1.00 21.46 216 ASN C O 1
ATOM 5347 N N . ILE C 1 239 ? 24.915 12.464 36.439 1.00 21.45 217 ILE C N 1
ATOM 5348 C CA . ILE C 1 239 ? 24.496 11.761 37.639 1.00 21.98 217 ILE C CA 1
ATOM 5349 C C . ILE C 1 239 ? 24.101 10.317 37.251 1.00 22.33 217 ILE C C 1
ATOM 5350 O O . ILE C 1 239 ? 24.444 9.362 37.957 1.00 21.84 217 ILE C O 1
ATOM 5355 N N . HIS C 1 240 ? 23.441 10.162 36.101 1.00 22.30 218 HIS C N 1
ATOM 5356 C CA . HIS C 1 240 ? 23.001 8.829 35.662 1.00 23.38 218 HIS C CA 1
ATOM 5357 C C . HIS C 1 240 ? 24.203 7.927 35.382 1.00 22.01 218 HIS C C 1
ATOM 5358 O O . HIS C 1 240 ? 24.244 6.775 35.827 1.00 22.47 218 HIS C O 1
ATOM 5365 N N . LEU C 1 241 ? 25.210 8.501 34.738 1.00 21.04 219 LEU C N 1
ATOM 5366 C CA . LEU C 1 241 ? 26.507 7.853 34.508 1.00 20.13 219 LEU C CA 1
ATOM 5367 C C . LEU C 1 241 ? 27.172 7.435 35.811 1.00 19.39 219 LEU C C 1
ATOM 5368 O O . LEU C 1 241 ? 27.559 6.285 35.996 1.00 18.45 219 LEU C O 1
ATOM 5373 N N . GLU C 1 242 ? 27.275 8.376 36.733 1.00 19.55 220 GLU C N 1
ATOM 5374 C CA . GLU C 1 242 ? 27.910 8.113 38.008 1.00 19.90 220 GLU C CA 1
ATOM 5375 C C . GLU C 1 242 ? 27.193 7.016 38.830 1.00 19.31 220 GLU C C 1
ATOM 5376 O O . GLU C 1 242 ? 27.845 6.167 39.444 1.00 19.10 220 GLU C O 1
ATOM 5382 N N . ARG C 1 243 ? 25.861 7.020 38.815 1.00 18.69 221 ARG C N 1
ATOM 5383 C CA . ARG C 1 243 ? 25.086 5.958 39.439 1.00 18.69 221 ARG C CA 1
ATOM 5384 C C . ARG C 1 243 ? 25.454 4.563 38.881 1.00 17.84 221 ARG C C 1
ATOM 5385 O O . ARG C 1 243 ? 25.723 3.646 39.642 1.00 17.29 221 ARG C O 1
ATOM 5393 N N . ALA C 1 244 ? 25.489 4.431 37.554 1.00 17.40 222 ALA C N 1
ATOM 5394 C CA . ALA C 1 244 ? 25.834 3.161 36.900 1.00 17.55 222 ALA C CA 1
ATOM 5395 C C . ALA C 1 244 ? 27.285 2.718 37.185 1.00 17.89 222 ALA C C 1
ATOM 5396 O O . ALA C 1 244 ? 27.548 1.525 37.347 1.00 18.24 222 ALA C O 1
ATOM 5398 N N . VAL C 1 245 ? 28.207 3.679 37.252 1.00 17.86 223 VAL C N 1
ATOM 5399 C CA . VAL C 1 245 ? 29.604 3.415 37.612 1.00 18.06 223 VAL C CA 1
ATOM 5400 C C . VAL C 1 245 ? 29.752 2.925 39.079 1.00 18.36 223 VAL C C 1
ATOM 5401 O O . VAL C 1 245 ? 30.268 1.856 39.313 1.00 18.52 223 VAL C O 1
ATOM 5405 N N . LEU C 1 246 ? 29.296 3.687 40.067 1.00 18.80 224 LEU C N 1
ATOM 5406 C CA . LEU C 1 246 ? 29.386 3.213 41.444 1.00 19.52 224 LEU C CA 1
ATOM 5407 C C . LEU C 1 246 ? 28.769 1.787 41.644 1.00 20.49 224 LEU C C 1
ATOM 5408 O O . LEU C 1 246 ? 29.153 1.046 42.576 1.00 20.73 224 LEU C O 1
ATOM 5413 N N . ALA C 1 247 ? 27.839 1.377 40.770 1.00 20.37 225 ALA C N 1
ATOM 5414 C CA . ALA C 1 247 ? 27.139 0.086 40.984 1.00 20.67 225 ALA C CA 1
ATOM 5415 C C . ALA C 1 247 ? 28.001 -1.100 40.568 1.00 20.52 225 ALA C C 1
ATOM 5416 O O . ALA C 1 247 ? 27.881 -2.180 41.132 1.00 20.93 225 ALA C O 1
ATOM 5418 N N . SER C 1 248 ? 28.876 -0.893 39.593 1.00 19.36 226 SER C N 1
ATOM 5419 C CA . SER C 1 248 ? 29.552 -2.007 38.969 1.00 19.37 226 SER C CA 1
ATOM 5420 C C . SER C 1 248 ? 31.076 -1.910 38.871 1.00 18.73 226 SER C C 1
ATOM 5421 O O . SER C 1 248 ? 31.720 -2.925 38.601 1.00 17.90 226 SER C O 1
ATOM 5424 N N . LEU C 1 249 ? 31.641 -0.718 39.082 1.00 18.84 227 LEU C N 1
ATOM 5425 C CA . LEU C 1 249 ? 33.080 -0.475 38.832 1.00 19.53 227 LEU C CA 1
ATOM 5426 C C . LEU C 1 249 ? 34.074 -1.215 39.734 1.00 20.10 227 LEU C C 1
ATOM 5427 O O . LEU C 1 249 ? 35.100 -1.694 39.246 1.00 19.85 227 LEU C O 1
ATOM 5432 N N . ASP C 1 250 ? 33.793 -1.291 41.041 1.00 20.74 228 ASP C N 1
ATOM 5433 C CA . ASP C 1 250 ? 34.706 -1.965 41.961 1.00 21.06 228 ASP C CA 1
ATOM 5434 C C . ASP C 1 250 ? 34.774 -3.447 41.618 1.00 20.95 228 ASP C C 1
ATOM 5435 O O . ASP C 1 250 ? 35.871 -4.017 41.556 1.00 20.68 228 ASP C O 1
ATOM 5440 N N . TYR C 1 251 ? 33.612 -4.066 41.377 1.00 19.99 229 TYR C N 1
ATOM 5441 C CA . TYR C 1 251 ? 33.600 -5.450 40.931 1.00 20.04 229 TYR C CA 1
ATOM 5442 C C . TYR C 1 251 ? 34.371 -5.631 39.608 1.00 19.70 229 TYR C C 1
ATOM 5443 O O . TYR C 1 251 ? 35.227 -6.529 39.510 1.00 19.39 229 TYR C O 1
ATOM 5452 N N . ALA C 1 252 ? 34.081 -4.780 38.612 1.00 19.47 230 ALA C N 1
ATOM 5453 C CA . ALA C 1 252 ? 34.777 -4.854 37.309 1.00 19.22 230 ALA C CA 1
ATOM 5454 C C . ALA C 1 252 ? 36.289 -4.741 37.445 1.00 19.53 230 ALA C C 1
ATOM 5455 O O . ALA C 1 252 ? 37.022 -5.547 36.874 1.00 19.70 230 ALA C O 1
ATOM 5457 N N . LEU C 1 253 ? 36.764 -3.758 38.201 1.00 20.23 231 LEU C N 1
ATOM 5458 C CA . LEU C 1 253 ? 38.217 -3.577 38.344 1.00 21.29 231 LEU C CA 1
ATOM 5459 C C . LEU C 1 253 ? 38.834 -4.775 39.060 1.00 22.16 231 LEU C C 1
ATOM 5460 O O . LEU C 1 253 ? 39.918 -5.226 38.724 1.00 21.86 231 LEU C O 1
ATOM 5465 N N . SER C 1 254 ? 38.103 -5.301 40.039 1.00 23.45 232 SER C N 1
ATOM 5466 C CA . SER C 1 254 ? 38.609 -6.365 40.860 1.00 24.25 232 SER C CA 1
ATOM 5467 C C . SER C 1 254 ? 38.739 -7.569 39.964 1.00 24.47 232 SER C C 1
ATOM 5468 O O . SER C 1 254 ? 39.758 -8.262 40.007 1.00 25.48 232 SER C O 1
ATOM 5471 N N . ALA C 1 255 ? 37.735 -7.801 39.124 1.00 23.84 233 ALA C N 1
ATOM 5472 C CA . ALA C 1 255 ? 37.740 -8.998 38.296 1.00 23.52 233 ALA C CA 1
ATOM 5473 C C . ALA C 1 255 ? 38.795 -8.901 37.199 1.00 23.36 233 ALA C C 1
ATOM 5474 O O . ALA C 1 255 ? 39.404 -9.905 36.850 1.00 22.68 233 ALA C O 1
ATOM 5476 N N . GLU C 1 256 ? 39.008 -7.695 36.664 1.00 23.71 234 GLU C N 1
ATOM 5477 C CA . GLU C 1 256 ? 40.043 -7.491 35.641 1.00 24.53 234 GLU C CA 1
ATOM 5478 C C . GLU C 1 256 ? 41.404 -7.813 36.233 1.00 25.29 234 GLU C C 1
ATOM 5479 O O . GLU C 1 256 ? 42.260 -8.405 35.569 1.00 25.30 234 GLU C O 1
ATOM 5485 N N . SER C 1 257 ? 41.572 -7.404 37.482 1.00 25.58 235 SER C N 1
ATOM 5486 C CA . SER C 1 257 ? 42.766 -7.656 38.224 1.00 26.94 235 SER C CA 1
ATOM 5487 C C . SER C 1 257 ? 42.998 -9.155 38.302 1.00 27.54 235 SER C C 1
ATOM 5488 O O . SER C 1 257 ? 44.114 -9.606 38.021 1.00 28.01 235 SER C O 1
ATOM 5491 N N . GLN C 1 258 ? 41.969 -9.926 38.676 1.00 27.85 236 GLN C N 1
ATOM 5492 C CA . GLN C 1 258 ? 42.091 -11.393 38.667 1.00 28.80 236 GLN C CA 1
ATOM 5493 C C . GLN C 1 258 ? 42.426 -11.911 37.246 1.00 28.11 236 GLN C C 1
ATOM 5494 O O . GLN C 1 258 ? 43.249 -12.809 37.114 1.00 27.93 236 GLN C O 1
ATOM 5500 N N . SER C 1 259 ? 41.845 -11.340 36.183 1.00 27.65 237 SER C N 1
ATOM 5501 C CA . SER C 1 259 ? 42.199 -11.836 34.842 1.00 27.59 237 SER C CA 1
ATOM 5502 C C . SER C 1 259 ? 43.655 -11.631 34.421 1.00 28.42 237 SER C C 1
ATOM 5503 O O . SER C 1 259 ? 44.190 -12.435 33.649 1.00 29.44 237 SER C O 1
ATOM 5506 N N . PHE C 1 260 ? 44.305 -10.596 34.943 1.00 28.68 238 PHE C N 1
ATOM 5507 C CA . PHE C 1 260 ? 45.704 -10.335 34.601 1.00 29.43 238 PHE C CA 1
ATOM 5508 C C . PHE C 1 260 ? 46.590 -11.517 34.939 1.00 30.37 238 PHE C C 1
ATOM 5509 O O . PHE C 1 260 ? 47.637 -11.688 34.319 1.00 30.40 238 PHE C O 1
ATOM 5517 N N . VAL C 1 261 ? 46.179 -12.315 35.932 1.00 30.94 239 VAL C N 1
ATOM 5518 C CA . VAL C 1 261 ? 46.995 -13.452 36.407 1.00 32.42 239 VAL C CA 1
ATOM 5519 C C . VAL C 1 261 ? 46.514 -14.846 35.916 1.00 33.31 239 VAL C C 1
ATOM 5520 O O . VAL C 1 261 ? 47.072 -15.884 36.329 1.00 34.28 239 VAL C O 1
ATOM 5524 N N . THR C 1 262 ? 45.494 -14.863 35.043 1.00 32.84 240 THR C N 1
ATOM 5525 C CA . THR C 1 262 ? 45.013 -16.108 34.424 1.00 33.04 240 THR C CA 1
ATOM 5526 C C . THR C 1 262 ? 45.999 -16.659 33.391 1.00 33.41 240 THR C C 1
ATOM 5527 O O . THR C 1 262 ? 46.647 -15.885 32.676 1.00 33.30 240 THR C O 1
ATOM 5531 N N . GLU C 1 263 ? 46.106 -17.991 33.311 1.00 34.15 241 GLU C N 1
ATOM 5532 C CA . GLU C 1 263 ? 46.932 -18.621 32.264 1.00 34.39 241 GLU C CA 1
ATOM 5533 C C . GLU C 1 263 ? 46.397 -18.251 30.879 1.00 33.80 241 GLU C C 1
ATOM 5534 O O . GLU C 1 263 ? 47.176 -18.010 29.971 1.00 33.58 241 GLU C O 1
ATOM 5536 N N . ASP C 1 264 ? 45.067 -18.196 30.733 1.00 33.62 242 ASP C N 1
ATOM 5537 C CA . ASP C 1 264 ? 44.414 -17.767 29.490 1.00 33.44 242 ASP C CA 1
ATOM 5538 C C . ASP C 1 264 ? 44.957 -16.411 29.032 1.00 33.66 242 ASP C C 1
ATOM 5539 O O . ASP C 1 264 ? 45.341 -16.244 27.866 1.00 34.47 242 ASP C O 1
ATOM 5544 N N . PHE C 1 265 ? 45.028 -15.452 29.948 1.00 33.52 243 PHE C N 1
ATOM 5545 C CA . PHE C 1 265 ? 45.568 -14.132 29.610 1.00 33.83 243 PHE C CA 1
ATOM 5546 C C . PHE C 1 265 ? 47.073 -14.134 29.350 1.00 35.39 243 PHE C C 1
ATOM 5547 O O . PHE C 1 265 ? 47.521 -13.580 28.339 1.00 35.18 243 PHE C O 1
ATOM 5555 N N . ARG C 1 266 ? 47.833 -14.729 30.277 1.00 36.71 244 ARG C N 1
ATOM 5556 C CA . ARG C 1 266 ? 49.299 -14.816 30.190 1.00 38.20 244 ARG C CA 1
ATOM 5557 C C . ARG C 1 266 ? 49.745 -15.412 28.853 1.00 39.28 244 ARG C C 1
ATOM 5558 O O . ARG C 1 266 ? 50.635 -14.880 28.194 1.00 39.73 244 ARG C O 1
ATOM 5560 N N . SER C 1 267 ? 49.094 -16.504 28.453 1.00 40.25 245 SER C N 1
ATOM 5561 C CA . SER C 1 267 ? 49.378 -17.199 27.202 1.00 41.31 245 SER C CA 1
ATOM 5562 C C . SER C 1 267 ? 49.143 -16.324 25.966 1.00 41.88 245 SER C C 1
ATOM 5563 O O . SER C 1 267 ? 50.046 -16.144 25.144 1.00 43.02 245 SER C O 1
ATOM 5566 N N . ILE C 1 268 ? 47.940 -15.770 25.847 1.00 42.29 246 ILE C N 1
ATOM 5567 C CA . ILE C 1 268 ? 47.561 -14.939 24.694 1.00 42.89 246 ILE C CA 1
ATOM 5568 C C . ILE C 1 268 ? 48.427 -13.685 24.557 1.00 43.89 246 ILE C C 1
ATOM 5569 O O . ILE C 1 268 ? 48.783 -13.272 23.442 1.00 44.27 246 ILE C O 1
ATOM 5574 N N . VAL C 1 269 ? 48.779 -13.098 25.695 1.00 44.90 247 VAL C N 1
ATOM 5575 C CA . VAL C 1 269 ? 49.529 -11.859 25.697 1.00 46.46 247 VAL C CA 1
ATOM 5576 C C . VAL C 1 269 ? 51.025 -12.123 25.505 1.00 48.38 247 VAL C C 1
ATOM 5577 O O . VAL C 1 269 ? 51.798 -11.186 25.315 1.00 49.08 247 VAL C O 1
ATOM 5581 N N . THR C 1 270 ? 51.427 -13.391 25.563 1.00 49.80 248 THR C N 1
ATOM 5582 C CA . THR C 1 270 ? 52.810 -13.754 25.267 1.00 51.46 248 THR C CA 1
ATOM 5583 C C . THR C 1 270 ? 52.969 -13.920 23.758 1.00 52.46 248 THR C C 1
ATOM 5584 O O . THR C 1 270 ? 53.852 -13.299 23.177 1.00 53.11 248 THR C O 1
ATOM 5588 N N . LYS C 1 271 ? 52.107 -14.724 23.130 1.00 52.96 249 LYS C N 1
ATOM 5589 C CA . LYS C 1 271 ? 52.140 -14.901 21.674 1.00 54.54 249 LYS C CA 1
ATOM 5590 C C . LYS C 1 271 ? 52.188 -13.536 20.946 1.00 55.54 249 LYS C C 1
ATOM 5591 O O . LYS C 1 271 ? 53.215 -13.185 20.349 1.00 56.72 249 LYS C O 1
ATOM 5593 N N . LEU C 1 272 ? 51.104 -12.758 21.025 1.00 55.50 250 LEU C N 1
ATOM 5594 C CA . LEU C 1 272 ? 51.064 -11.410 20.432 1.00 55.56 250 LEU C CA 1
ATOM 5595 C C . LEU C 1 272 ? 51.998 -10.440 21.169 1.00 55.81 250 LEU C C 1
ATOM 5596 O O . LEU C 1 272 ? 53.050 -10.059 20.656 1.00 56.31 250 LEU C O 1
ATOM 5598 N N . TYR D 1 24 ? 53.448 16.368 51.181 1.00 50.59 2 TYR D N 1
ATOM 5599 C CA . TYR D 1 24 ? 52.516 16.166 50.027 1.00 49.94 2 TYR D CA 1
ATOM 5600 C C . TYR D 1 24 ? 52.100 17.490 49.398 1.00 50.29 2 TYR D C 1
ATOM 5601 O O . TYR D 1 24 ? 50.917 17.655 49.048 1.00 49.47 2 TYR D O 1
ATOM 5610 N N . ASP D 1 25 ? 53.062 18.417 49.262 1.00 51.25 3 ASP D N 1
ATOM 5611 C CA . ASP D 1 25 ? 52.825 19.810 48.804 1.00 51.46 3 ASP D CA 1
ATOM 5612 C C . ASP D 1 25 ? 51.686 20.509 49.573 1.00 50.25 3 ASP D C 1
ATOM 5613 O O . ASP D 1 25 ? 51.086 21.485 49.091 1.00 50.48 3 ASP D O 1
ATOM 5615 N N . MET D 1 26 ? 51.409 19.992 50.773 1.00 49.04 4 MET D N 1
ATOM 5616 C CA . MET D 1 26 ? 50.392 20.543 51.667 1.00 47.35 4 MET D CA 1
ATOM 5617 C C . MET D 1 26 ? 50.812 21.921 52.130 1.00 47.90 4 MET D C 1
ATOM 5618 O O . MET D 1 26 ? 52.012 22.168 52.329 1.00 48.39 4 MET D O 1
ATOM 5623 N N . PRO D 1 27 ? 49.827 22.817 52.322 1.00 47.01 5 PRO D N 1
ATOM 5624 C CA . PRO D 1 27 ? 50.103 24.143 52.870 1.00 47.52 5 PRO D CA 1
ATOM 5625 C C . PRO D 1 27 ? 50.554 24.044 54.334 1.00 47.55 5 PRO D C 1
ATOM 5626 O O . PRO D 1 27 ? 50.555 22.958 54.911 1.00 47.52 5 PRO D O 1
ATOM 5630 N N . THR D 1 28 ? 50.926 25.168 54.928 1.00 47.93 6 THR D N 1
ATOM 5631 C CA . THR D 1 28 ? 51.363 25.187 56.319 1.00 48.05 6 THR D CA 1
ATOM 5632 C C . THR D 1 28 ? 50.205 24.775 57.263 1.00 46.45 6 THR D C 1
ATOM 5633 O O . THR D 1 28 ? 50.401 24.089 58.266 1.00 46.13 6 THR D O 1
ATOM 5637 N N . GLU D 1 29 ? 48.992 25.174 56.907 1.00 45.19 7 GLU D N 1
ATOM 5638 C CA . GLU D 1 29 ? 47.829 24.912 57.749 1.00 44.03 7 GLU D CA 1
ATOM 5639 C C . GLU D 1 29 ? 47.421 23.435 57.878 1.00 42.56 7 GLU D C 1
ATOM 5640 O O . GLU D 1 29 ? 46.570 23.105 58.697 1.00 42.17 7 GLU D O 1
ATOM 5646 N N . ILE D 1 30 ? 48.063 22.546 57.122 1.00 41.80 8 ILE D N 1
ATOM 5647 C CA . ILE D 1 30 ? 47.916 21.102 57.339 1.00 40.61 8 ILE D CA 1
ATOM 5648 C C . ILE D 1 30 ? 49.270 20.378 57.437 1.00 40.80 8 ILE D C 1
ATOM 5649 O O . ILE D 1 30 ? 49.918 20.143 56.428 1.00 40.95 8 ILE D O 1
ATOM 5654 N N . ASP D 1 31 ? 49.679 20.012 58.650 1.00 41.10 9 ASP D N 1
ATOM 5655 C CA . ASP D 1 31 ? 50.924 19.273 58.856 1.00 41.57 9 ASP D CA 1
ATOM 5656 C C . ASP D 1 31 ? 50.725 17.766 58.661 1.00 40.46 9 ASP D C 1
ATOM 5657 O O . ASP D 1 31 ? 49.823 17.170 59.248 1.00 39.50 9 ASP D O 1
ATOM 5662 N N . VAL D 1 32 ? 51.574 17.169 57.831 1.00 40.29 10 VAL D N 1
ATOM 5663 C CA . VAL D 1 32 ? 51.613 15.726 57.664 1.00 39.51 10 VAL D CA 1
ATOM 5664 C C . VAL D 1 32 ? 52.993 15.213 58.068 1.00 40.67 10 VAL D C 1
ATOM 5665 O O . VAL D 1 32 ? 54.010 15.667 57.530 1.00 41.28 10 VAL D O 1
ATOM 5669 N N . ARG D 1 33 ? 53.014 14.267 59.006 1.00 40.91 11 ARG D N 1
ATOM 5670 C CA . ARG D 1 33 ? 54.252 13.644 59.489 1.00 42.49 11 ARG D CA 1
ATOM 5671 C C . ARG D 1 33 ? 54.232 12.142 59.211 1.00 42.19 11 ARG D C 1
ATOM 5672 O O . ARG D 1 33 ? 53.186 11.500 59.340 1.00 41.80 11 ARG D O 1
ATOM 5680 N N . ALA D 1 34 ? 55.387 11.602 58.821 1.00 43.04 12 ALA D N 1
ATOM 5681 C CA . ALA D 1 34 ? 55.538 10.190 58.485 1.00 42.97 12 ALA D CA 1
ATOM 5682 C C . ALA D 1 34 ? 56.176 9.411 59.640 1.00 43.51 12 ALA D C 1
ATOM 5683 O O . ALA D 1 34 ? 57.100 9.902 60.293 1.00 44.54 12 ALA D O 1
ATOM 5685 N N . ASP D 1 35 ? 55.665 8.207 59.893 1.00 42.74 13 ASP D N 1
ATOM 5686 C CA . ASP D 1 35 ? 56.212 7.306 60.915 1.00 42.94 13 ASP D CA 1
ATOM 5687 C C . ASP D 1 35 ? 56.037 5.870 60.406 1.00 42.40 13 ASP D C 1
ATOM 5688 O O . ASP D 1 35 ? 55.086 5.160 60.776 1.00 41.34 13 ASP D O 1
ATOM 5693 N N . GLY D 1 36 ? 56.962 5.460 59.542 1.00 42.26 14 GLY D N 1
ATOM 5694 C CA . GLY D 1 36 ? 56.785 4.240 58.769 1.00 41.89 14 GLY D CA 1
ATOM 5695 C C . GLY D 1 36 ? 55.640 4.418 57.771 1.00 40.50 14 GLY D C 1
ATOM 5696 O O . GLY D 1 36 ? 55.574 5.423 57.040 1.00 40.06 14 GLY D O 1
ATOM 5697 N N . ALA D 1 37 ? 54.732 3.450 57.755 1.00 39.26 15 ALA D N 1
ATOM 5698 C CA . ALA D 1 37 ? 53.593 3.507 56.847 1.00 38.52 15 ALA D CA 1
ATOM 5699 C C . ALA D 1 37 ? 52.454 4.377 57.410 1.00 37.76 15 ALA D C 1
ATOM 5700 O O . ALA D 1 37 ? 51.408 4.530 56.764 1.00 36.54 15 ALA D O 1
ATOM 5702 N N . LEU D 1 38 ? 52.677 4.950 58.600 1.00 37.71 16 LEU D N 1
ATOM 5703 C CA . LEU D 1 38 ? 51.703 5.846 59.224 1.00 37.26 16 LEU D CA 1
ATOM 5704 C C . LEU D 1 38 ? 51.823 7.291 58.758 1.00 37.42 16 LEU D C 1
ATOM 5705 O O . LEU D 1 38 ? 52.926 7.806 58.512 1.00 38.49 16 LEU D O 1
ATOM 5710 N N . ARG D 1 39 ? 50.677 7.949 58.638 1.00 36.73 17 ARG D N 1
ATOM 5711 C CA . ARG D 1 39 ? 50.657 9.381 58.344 1.00 36.75 17 ARG D CA 1
ATOM 5712 C C . ARG D 1 39 ? 49.864 10.104 59.430 1.00 36.58 17 ARG D C 1
ATOM 5713 O O . ARG D 1 39 ? 48.700 9.779 59.666 1.00 36.38 17 ARG D O 1
ATOM 5721 N N . ILE D 1 40 ? 50.490 11.056 60.121 1.00 36.84 18 ILE D N 1
ATOM 5722 C CA . ILE D 1 40 ? 49.742 11.834 61.114 1.00 36.09 18 ILE D CA 1
ATOM 5723 C C . ILE D 1 40 ? 49.329 13.183 60.540 1.00 36.02 18 ILE D C 1
ATOM 5724 O O . ILE D 1 40 ? 50.182 14.007 60.170 1.00 36.87 18 ILE D O 1
ATOM 5729 N N . ILE D 1 41 ? 48.021 13.405 60.481 1.00 34.80 19 ILE D N 1
ATOM 5730 C CA . ILE D 1 41 ? 47.476 14.615 59.879 1.00 34.59 19 ILE D CA 1
ATOM 5731 C C . ILE D 1 41 ? 47.012 15.565 60.969 1.00 34.74 19 ILE D C 1
ATOM 5732 O O . ILE D 1 41 ? 46.012 15.315 61.648 1.00 34.06 19 ILE D O 1
ATOM 5737 N N . THR D 1 42 ? 47.749 16.658 61.124 1.00 35.26 20 THR D N 1
ATOM 5738 C CA . THR D 1 42 ? 47.472 17.616 62.174 1.00 35.84 20 THR D CA 1
ATOM 5739 C C . THR D 1 42 ? 47.009 18.924 61.555 1.00 35.90 20 THR D C 1
ATOM 5740 O O . THR D 1 42 ? 47.786 19.607 60.859 1.00 36.19 20 THR D O 1
ATOM 5744 N N . LEU D 1 43 ? 45.747 19.261 61.810 1.00 35.01 21 LEU D N 1
ATOM 5745 C CA . LEU D 1 43 ? 45.201 20.548 61.404 1.00 35.43 21 LEU D CA 1
ATOM 5746 C C . LEU D 1 43 ? 45.922 21.607 62.225 1.00 36.48 21 LEU D C 1
ATOM 5747 O O . LEU D 1 43 ? 46.057 21.451 63.440 1.00 36.40 21 LEU D O 1
ATOM 5752 N N . ASN D 1 44 ? 46.377 22.676 61.568 1.00 37.56 22 ASN D N 1
ATOM 5753 C CA . ASN D 1 44 ? 47.436 23.550 62.136 1.00 39.67 22 ASN D CA 1
ATOM 5754 C C . ASN D 1 44 ? 47.166 25.054 62.035 1.00 40.29 22 ASN D C 1
ATOM 5755 O O . ASN D 1 44 ? 47.886 25.765 61.316 1.00 41.66 22 ASN D O 1
ATOM 5760 N N . ARG D 1 45 ? 46.129 25.530 62.724 1.00 39.41 23 ARG D N 1
ATOM 5761 C CA . ARG D 1 45 ? 45.948 26.966 62.969 1.00 40.19 23 ARG D CA 1
ATOM 5762 C C . ARG D 1 45 ? 45.509 27.162 64.427 1.00 40.78 23 ARG D C 1
ATOM 5763 O O . ARG D 1 45 ? 44.430 27.694 64.681 1.00 40.16 23 ARG D O 1
ATOM 5771 N N . PRO D 1 46 ? 46.362 26.748 65.388 1.00 42.04 24 PRO D N 1
ATOM 5772 C CA . PRO D 1 46 ? 45.977 26.584 66.790 1.00 42.56 24 PRO D CA 1
ATOM 5773 C C . PRO D 1 46 ? 45.462 27.846 67.453 1.00 43.86 24 PRO D C 1
ATOM 5774 O O . PRO D 1 46 ? 44.543 27.775 68.263 1.00 43.61 24 PRO D O 1
ATOM 5778 N N . ASP D 1 47 ? 46.059 28.991 67.124 1.00 45.92 25 ASP D N 1
ATOM 5779 C CA . ASP D 1 47 ? 45.729 30.266 67.786 1.00 47.56 25 ASP D CA 1
ATOM 5780 C C . ASP D 1 47 ? 44.334 30.721 67.361 1.00 46.61 25 ASP D C 1
ATOM 5781 O O . ASP D 1 47 ? 43.759 31.655 67.919 1.00 47.10 25 ASP D O 1
ATOM 5786 N N . SER D 1 48 ? 43.801 30.002 66.379 1.00 45.38 26 SER D N 1
ATOM 5787 C CA . SER D 1 48 ? 42.519 30.281 65.761 1.00 44.63 26 SER D CA 1
ATOM 5788 C C . SER D 1 48 ? 41.592 29.059 65.894 1.00 42.82 26 SER D C 1
ATOM 5789 O O . SER D 1 48 ? 40.628 28.914 65.146 1.00 42.39 26 SER D O 1
ATOM 5792 N N . LEU D 1 49 ? 41.920 28.184 66.850 1.00 42.17 27 LEU D N 1
ATOM 5793 C CA . LEU D 1 49 ? 41.282 26.876 67.080 1.00 40.50 27 LEU D CA 1
ATOM 5794 C C . LEU D 1 49 ? 41.103 25.980 65.826 1.00 38.90 27 LEU D C 1
ATOM 5795 O O . LEU D 1 49 ? 40.074 25.294 65.654 1.00 37.66 27 LEU D O 1
ATOM 5800 N N . ASN D 1 50 ? 42.137 25.974 64.978 1.00 38.43 28 ASN D N 1
ATOM 5801 C CA . ASN D 1 50 ? 42.151 25.225 63.716 1.00 36.73 28 ASN D CA 1
ATOM 5802 C C . ASN D 1 50 ? 40.921 25.492 62.876 1.00 35.61 28 ASN D C 1
ATOM 5803 O O . ASN D 1 50 ? 40.441 24.593 62.164 1.00 33.75 28 ASN D O 1
ATOM 5808 N N . SER D 1 51 ? 40.406 26.717 62.972 1.00 35.61 29 SER D N 1
ATOM 5809 C CA . SER D 1 51 ? 39.249 27.097 62.174 1.00 35.20 29 SER D CA 1
ATOM 5810 C C . SER D 1 51 ? 39.643 27.100 60.694 1.00 34.54 29 SER D C 1
ATOM 5811 O O . SER D 1 51 ? 40.825 27.240 60.375 1.00 35.21 29 SER D O 1
ATOM 5814 N N . VAL D 1 52 ? 38.653 26.964 59.811 1.00 33.60 30 VAL D N 1
ATOM 5815 C CA . VAL D 1 52 ? 38.881 26.640 58.396 1.00 33.36 30 VAL D CA 1
ATOM 5816 C C . VAL D 1 52 ? 38.970 27.857 57.488 1.00 34.05 30 VAL D C 1
ATOM 5817 O O . VAL D 1 52 ? 37.972 28.541 57.284 1.00 34.75 30 VAL D O 1
ATOM 5821 N N . ASN D 1 53 ? 40.153 28.122 56.939 1.00 34.62 31 ASN D N 1
ATOM 5822 C CA . ASN D 1 53 ? 40.315 29.164 55.899 1.00 35.26 31 ASN D CA 1
ATOM 5823 C C . ASN D 1 53 ? 40.517 28.562 54.499 1.00 35.27 31 ASN D C 1
ATOM 5824 O O . ASN D 1 53 ? 40.565 27.333 54.367 1.00 34.78 31 ASN D O 1
ATOM 5829 N N . ASP D 1 54 ? 40.652 29.397 53.467 1.00 36.08 32 ASP D N 1
ATOM 5830 C CA . ASP D 1 54 ? 40.774 28.864 52.121 1.00 36.73 32 ASP D CA 1
ATOM 5831 C C . ASP D 1 54 ? 41.930 27.901 51.946 1.00 37.30 32 ASP D C 1
ATOM 5832 O O . ASP D 1 54 ? 41.786 26.878 51.277 1.00 37.30 32 ASP D O 1
ATOM 5837 N N . ASP D 1 55 ? 43.077 28.226 52.526 1.00 38.50 33 ASP D N 1
ATOM 5838 C CA . ASP D 1 55 ? 44.260 27.395 52.327 1.00 39.34 33 ASP D CA 1
ATOM 5839 C C . ASP D 1 55 ? 44.161 26.037 53.044 1.00 38.28 33 ASP D C 1
ATOM 5840 O O . ASP D 1 55 ? 44.559 25.022 52.476 1.00 38.10 33 ASP D O 1
ATOM 5845 N N . LEU D 1 56 ? 43.634 26.013 54.276 1.00 37.33 34 LEU D N 1
ATOM 5846 C CA . LEU D 1 56 ? 43.406 24.746 54.989 1.00 36.02 34 LEU D CA 1
ATOM 5847 C C . LEU D 1 56 ? 42.386 23.914 54.173 1.00 34.95 34 LEU D C 1
ATOM 5848 O O . LEU D 1 56 ? 42.584 22.717 53.925 1.00 34.55 34 LEU D O 1
ATOM 5853 N N . HIS D 1 57 ? 41.329 24.585 53.721 1.00 34.26 35 HIS D N 1
ATOM 5854 C CA . HIS D 1 57 ? 40.301 23.982 52.891 1.00 33.11 35 HIS D CA 1
ATOM 5855 C C . HIS D 1 57 ? 40.811 23.344 51.597 1.00 33.19 35 HIS D C 1
ATOM 5856 O O . HIS D 1 57 ? 40.397 22.231 51.259 1.00 32.91 35 HIS D O 1
ATOM 5863 N N . VAL D 1 58 ? 41.685 24.051 50.879 1.00 33.63 36 VAL D N 1
ATOM 5864 C CA . VAL D 1 58 ? 42.297 23.543 49.649 1.00 33.96 36 VAL D CA 1
ATOM 5865 C C . VAL D 1 58 ? 43.206 22.349 49.971 1.00 34.16 36 VAL D C 1
ATOM 5866 O O . VAL D 1 58 ? 43.130 21.307 49.317 1.00 33.76 36 VAL D O 1
ATOM 5870 N N . GLY D 1 59 ? 44.052 22.506 50.988 1.00 34.42 37 GLY D N 1
ATOM 5871 C CA . GLY D 1 59 ? 44.867 21.410 51.500 1.00 34.51 37 GLY D CA 1
ATOM 5872 C C . GLY D 1 59 ? 44.038 20.153 51.743 1.00 33.83 37 GLY D C 1
ATOM 5873 O O . GLY D 1 59 ? 44.353 19.073 51.225 1.00 33.56 37 GLY D O 1
ATOM 5874 N N . LEU D 1 60 ? 42.951 20.294 52.496 1.00 32.97 38 LEU D N 1
ATOM 5875 C CA . LEU D 1 60 ? 42.109 19.147 52.785 1.00 32.38 38 LEU D CA 1
ATOM 5876 C C . LEU D 1 60 ? 41.577 18.480 51.508 1.00 32.36 38 LEU D C 1
ATOM 5877 O O . LEU D 1 60 ? 41.573 17.241 51.409 1.00 32.31 38 LEU D O 1
ATOM 5882 N N . ALA D 1 61 ? 41.139 19.290 50.539 1.00 32.46 39 ALA D N 1
ATOM 5883 C CA . ALA D 1 61 ? 40.581 18.761 49.280 1.00 32.42 39 ALA D CA 1
ATOM 5884 C C . ALA D 1 61 ? 41.610 17.963 48.510 1.00 33.25 39 ALA D C 1
ATOM 5885 O O . ALA D 1 61 ? 41.282 16.937 47.911 1.00 33.16 39 ALA D O 1
ATOM 5887 N N . ARG D 1 62 ? 42.854 18.446 48.520 1.00 34.21 40 ARG D N 1
ATOM 5888 C CA . ARG D 1 62 ? 43.902 17.828 47.724 1.00 35.03 40 ARG D CA 1
ATOM 5889 C C . ARG D 1 62 ? 44.537 16.614 48.416 1.00 34.41 40 ARG D C 1
ATOM 5890 O O . ARG D 1 62 ? 45.149 15.801 47.746 1.00 34.83 40 ARG D O 1
ATOM 5898 N N . LEU D 1 63 ? 44.350 16.466 49.729 1.00 33.26 41 LEU D N 1
ATOM 5899 C CA . LEU D 1 63 ? 45.142 15.508 50.505 1.00 32.70 41 LEU D CA 1
ATOM 5900 C C . LEU D 1 63 ? 44.865 14.043 50.242 1.00 32.23 41 LEU D C 1
ATOM 5901 O O . LEU D 1 63 ? 45.793 13.264 49.990 1.00 32.45 41 LEU D O 1
ATOM 5906 N N . TRP D 1 64 ? 43.590 13.679 50.305 1.00 30.90 42 TRP D N 1
ATOM 5907 C CA . TRP D 1 64 ? 43.173 12.279 50.308 1.00 30.03 42 TRP D CA 1
ATOM 5908 C C . TRP D 1 64 ? 43.549 11.436 49.076 1.00 30.63 42 TRP D C 1
ATOM 5909 O O . TRP D 1 64 ? 43.875 10.262 49.230 1.00 30.62 42 TRP D O 1
ATOM 5920 N N . GLN D 1 65 ? 43.496 12.007 47.873 1.00 31.34 43 GLN D N 1
ATOM 5921 C CA . GLN D 1 65 ? 43.961 11.290 46.686 1.00 32.36 43 GLN D CA 1
ATOM 5922 C C . GLN D 1 65 ? 45.476 11.097 46.734 1.00 33.28 43 GLN D C 1
ATOM 5923 O O . GLN D 1 65 ? 45.985 10.092 46.230 1.00 34.54 43 GLN D O 1
ATOM 5929 N N . ARG D 1 66 ? 46.205 12.036 47.339 1.00 33.07 44 ARG D N 1
ATOM 5930 C CA . ARG D 1 66 ? 47.665 11.903 47.397 1.00 33.53 44 ARG D CA 1
ATOM 5931 C C . ARG D 1 66 ? 48.071 10.813 48.362 1.00 32.72 44 ARG D C 1
ATOM 5932 O O . ARG D 1 66 ? 49.106 10.170 48.178 1.00 32.83 44 ARG D O 1
ATOM 5940 N N . LEU D 1 67 ? 47.234 10.598 49.385 1.00 31.63 45 LEU D N 1
ATOM 5941 C CA . LEU D 1 67 ? 47.440 9.513 50.350 1.00 30.32 45 LEU D CA 1
ATOM 5942 C C . LEU D 1 67 ? 47.131 8.172 49.691 1.00 30.13 45 LEU D C 1
ATOM 5943 O O . LEU D 1 67 ? 47.882 7.203 49.839 1.00 30.47 45 LEU D O 1
ATOM 5948 N N . THR D 1 68 ? 46.035 8.134 48.939 1.00 29.35 46 THR D N 1
ATOM 5949 C CA . THR D 1 68 ? 45.661 6.950 48.178 1.00 28.97 46 THR D CA 1
ATOM 5950 C C . THR D 1 68 ? 46.774 6.549 47.211 1.00 29.90 46 THR D C 1
ATOM 5951 O O . THR D 1 68 ? 47.023 5.369 47.027 1.00 30.18 46 THR D O 1
ATOM 5955 N N . ASP D 1 69 ? 47.444 7.531 46.614 1.00 30.89 47 ASP D N 1
ATOM 5956 C CA . ASP D 1 69 ? 48.430 7.264 45.576 1.00 32.35 47 ASP D CA 1
ATOM 5957 C C . ASP D 1 69 ? 49.864 7.017 46.119 1.00 33.24 47 ASP D C 1
ATOM 5958 O O . ASP D 1 69 ? 50.735 6.537 45.384 1.00 33.65 47 ASP D O 1
ATOM 5963 N N . ASP D 1 70 ? 50.103 7.328 47.398 1.00 33.26 48 ASP D N 1
ATOM 5964 C CA . ASP D 1 70 ? 51.405 7.057 48.013 1.00 33.72 48 ASP D CA 1
ATOM 5965 C C . ASP D 1 70 ? 51.463 5.631 48.573 1.00 33.87 48 ASP D C 1
ATOM 5966 O O . ASP D 1 70 ? 51.055 5.411 49.707 1.00 33.71 48 ASP D O 1
ATOM 5971 N N . PRO D 1 71 ? 52.026 4.673 47.808 1.00 34.46 49 PRO D N 1
ATOM 5972 C CA . PRO D 1 71 ? 51.942 3.265 48.186 1.00 34.49 49 PRO D CA 1
ATOM 5973 C C . PRO D 1 71 ? 52.579 2.964 49.542 1.00 34.58 49 PRO D C 1
ATOM 5974 O O . PRO D 1 71 ? 52.319 1.895 50.126 1.00 34.12 49 PRO D O 1
ATOM 5978 N N . THR D 1 72 ? 53.388 3.905 50.033 1.00 34.69 50 THR D N 1
ATOM 5979 C CA . THR D 1 72 ? 54.147 3.712 51.273 1.00 34.50 50 THR D CA 1
ATOM 5980 C C . THR D 1 72 ? 53.367 4.203 52.484 1.00 33.48 50 THR D C 1
ATOM 5981 O O . THR D 1 72 ? 53.762 3.947 53.634 1.00 34.62 50 THR D O 1
ATOM 5985 N N . ALA D 1 73 ? 52.279 4.926 52.235 1.00 31.77 51 ALA D N 1
ATOM 5986 C CA . ALA D 1 73 ? 51.300 5.215 53.287 1.00 29.95 51 ALA D CA 1
ATOM 5987 C C . ALA D 1 73 ? 50.261 4.111 53.303 1.00 28.53 51 ALA D C 1
ATOM 5988 O O . ALA D 1 73 ? 49.730 3.727 52.258 1.00 28.69 51 ALA D O 1
ATOM 5990 N N . ARG D 1 74 ? 50.002 3.563 54.480 1.00 27.95 52 ARG D N 1
ATOM 5991 C CA . ARG D 1 74 ? 49.041 2.464 54.608 1.00 27.40 52 ARG D CA 1
ATOM 5992 C C . ARG D 1 74 ? 48.003 2.710 55.720 1.00 26.52 52 ARG D C 1
ATOM 5993 O O . ARG D 1 74 ? 47.062 1.906 55.881 1.00 25.84 52 ARG D O 1
ATOM 6001 N N . ALA D 1 75 ? 48.174 3.810 56.476 1.00 25.40 53 ALA D N 1
ATOM 6002 C CA . ALA D 1 75 ? 47.175 4.273 57.458 1.00 24.41 53 ALA D CA 1
ATOM 6003 C C . ALA D 1 75 ? 47.434 5.703 57.939 1.00 24.79 53 ALA D C 1
ATOM 6004 O O . ALA D 1 75 ? 48.565 6.192 57.897 1.00 24.98 53 ALA D O 1
ATOM 6006 N N . ALA D 1 76 ? 46.372 6.366 58.404 1.00 24.43 54 ALA D N 1
ATOM 6007 C CA . ALA D 1 76 ? 46.449 7.773 58.771 1.00 24.40 54 ALA D CA 1
ATOM 6008 C C . ALA D 1 76 ? 45.701 8.034 60.049 1.00 24.30 54 ALA D C 1
ATOM 6009 O O . ALA D 1 76 ? 44.693 7.382 60.319 1.00 24.47 54 ALA D O 1
ATOM 6011 N N . VAL D 1 77 ? 46.198 8.988 60.834 1.00 24.97 55 VAL D N 1
ATOM 6012 C CA . VAL D 1 77 ? 45.476 9.521 61.987 1.00 25.09 55 VAL D CA 1
ATOM 6013 C C . VAL D 1 77 ? 45.260 10.997 61.713 1.00 25.33 55 VAL D C 1
ATOM 6014 O O . VAL D 1 77 ? 46.173 11.668 61.271 1.00 26.30 55 VAL D O 1
ATOM 6018 N N . ILE D 1 78 ? 44.048 11.495 61.937 1.00 25.06 56 ILE D N 1
ATOM 6019 C CA . ILE D 1 78 ? 43.792 12.924 61.824 1.00 24.99 56 ILE D CA 1
ATOM 6020 C C . ILE D 1 78 ? 43.504 13.516 63.200 1.00 25.88 56 ILE D C 1
ATOM 6021 O O . ILE D 1 78 ? 42.809 12.894 64.003 1.00 25.75 56 ILE D O 1
ATOM 6026 N N . THR D 1 79 ? 44.048 14.710 63.463 1.00 26.76 57 THR D N 1
ATOM 6027 C CA . THR D 1 79 ? 43.812 15.420 64.716 1.00 27.79 57 THR D CA 1
ATOM 6028 C C . THR D 1 79 ? 43.993 16.939 64.564 1.00 28.77 57 THR D C 1
ATOM 6029 O O . THR D 1 79 ? 44.351 17.423 63.483 1.00 29.42 57 THR D O 1
ATOM 6033 N N . GLY D 1 80 ? 43.757 17.693 65.640 1.00 29.25 58 GLY D N 1
ATOM 6034 C CA . GLY D 1 80 ? 43.970 19.139 65.596 1.00 30.30 58 GLY D CA 1
ATOM 6035 C C . GLY D 1 80 ? 45.020 19.647 66.575 1.00 31.72 58 GLY D C 1
ATOM 6036 O O . GLY D 1 80 ? 45.144 19.123 67.679 1.00 32.37 58 GLY D O 1
ATOM 6037 N N . ALA D 1 81 ? 45.776 20.666 66.170 1.00 32.18 59 ALA D N 1
ATOM 6038 C CA . ALA D 1 81 ? 46.768 21.273 67.047 1.00 33.86 59 ALA D CA 1
ATOM 6039 C C . ALA D 1 81 ? 46.115 22.096 68.143 1.00 34.35 59 ALA D C 1
ATOM 6040 O O . ALA D 1 81 ? 45.057 22.703 67.944 1.00 33.83 59 ALA D O 1
ATOM 6042 N N . GLY D 1 82 ? 46.765 22.139 69.297 1.00 35.55 60 GLY D N 1
ATOM 6043 C CA . GLY D 1 82 ? 46.269 22.951 70.393 1.00 36.41 60 GLY D CA 1
ATOM 6044 C C . GLY D 1 82 ? 45.075 22.320 71.068 1.00 35.85 60 GLY D C 1
ATOM 6045 O O . GLY D 1 82 ? 44.995 21.098 71.175 1.00 35.27 60 GLY D O 1
ATOM 6046 N N . ARG D 1 83 ? 44.153 23.168 71.523 1.00 35.88 61 ARG D N 1
ATOM 6047 C CA . ARG D 1 83 ? 43.069 22.762 72.409 1.00 35.18 61 ARG D CA 1
ATOM 6048 C C . ARG D 1 83 ? 41.842 22.217 71.670 1.00 34.10 61 ARG D C 1
ATOM 6049 O O . ARG D 1 83 ? 41.055 21.471 72.259 1.00 33.95 61 ARG D O 1
ATOM 6051 N N . ALA D 1 84 ? 41.690 22.583 70.396 1.00 33.40 62 ALA D N 1
ATOM 6052 C CA . ALA D 1 84 ? 40.522 22.202 69.580 1.00 32.55 62 ALA D CA 1
ATOM 6053 C C . ALA D 1 84 ? 40.874 21.208 68.497 1.00 31.51 62 ALA D C 1
ATOM 6054 O O . ALA D 1 84 ? 42.035 21.107 68.108 1.00 32.37 62 ALA D O 1
ATOM 6056 N N . PHE D 1 85 ? 39.868 20.489 68.002 1.00 30.33 63 PHE D N 1
ATOM 6057 C CA . PHE D 1 85 ? 40.006 19.693 66.773 1.00 29.62 63 PHE D CA 1
ATOM 6058 C C . PHE D 1 85 ? 39.853 20.634 65.571 1.00 29.63 63 PHE D C 1
ATOM 6059 O O . PHE D 1 85 ? 40.760 20.776 64.760 1.00 29.03 63 PHE D O 1
ATOM 6067 N N . SER D 1 86 ? 38.682 21.254 65.474 1.00 29.92 64 SER D N 1
ATOM 6068 C CA . SER D 1 86 ? 38.461 22.388 64.598 1.00 30.83 64 SER D CA 1
ATOM 6069 C C . SER D 1 86 ? 37.150 23.049 64.960 1.00 32.25 64 SER D C 1
ATOM 6070 O O . SER D 1 86 ? 36.113 22.376 65.043 1.00 31.38 64 SER D O 1
ATOM 6073 N N . ALA D 1 87 ? 37.196 24.367 65.157 1.00 34.45 65 ALA D N 1
ATOM 6074 C CA . ALA D 1 87 ? 36.002 25.145 65.530 1.00 36.00 65 ALA D CA 1
ATOM 6075 C C . ALA D 1 87 ? 35.136 25.564 64.329 1.00 36.51 65 ALA D C 1
ATOM 6076 O O . ALA D 1 87 ? 34.131 26.273 64.481 1.00 37.01 65 ALA D O 1
ATOM 6078 N N . GLY D 1 88 ? 35.518 25.121 63.136 1.00 37.44 66 GLY D N 1
ATOM 6079 C CA . GLY D 1 88 ? 34.699 25.330 61.955 1.00 37.98 66 GLY D CA 1
ATOM 6080 C C . GLY D 1 88 ? 35.190 26.449 61.076 1.00 39.16 66 GLY D C 1
ATOM 6081 O O . GLY D 1 88 ? 36.387 26.690 60.983 1.00 39.24 66 GLY D O 1
ATOM 6082 N N . GLY D 1 89 ? 34.254 27.117 60.409 1.00 39.84 67 GLY D N 1
ATOM 6083 C CA . GLY D 1 89 ? 34.598 28.140 59.428 1.00 40.94 67 GLY D CA 1
ATOM 6084 C C . GLY D 1 89 ? 35.339 29.312 60.046 1.00 42.28 67 GLY D C 1
ATOM 6085 O O . GLY D 1 89 ? 35.060 29.705 61.186 1.00 42.94 67 GLY D O 1
ATOM 6086 N N . ASP D 1 90 ? 36.311 29.834 59.299 1.00 42.88 68 ASP D N 1
ATOM 6087 C CA . ASP D 1 90 ? 36.983 31.083 59.618 1.00 43.93 68 ASP D CA 1
ATOM 6088 C C . ASP D 1 90 ? 36.022 32.196 59.215 1.00 44.02 68 ASP D C 1
ATOM 6089 O O . ASP D 1 90 ? 35.561 32.243 58.069 1.00 43.46 68 ASP D O 1
ATOM 6094 N N . PHE D 1 91 ? 35.710 33.081 60.160 1.00 44.59 69 PHE D N 1
ATOM 6095 C CA . PHE D 1 91 ? 34.704 34.125 59.927 1.00 44.51 69 PHE D CA 1
ATOM 6096 C C . PHE D 1 91 ? 35.042 35.075 58.779 1.00 43.78 69 PHE D C 1
ATOM 6097 O O . PHE D 1 91 ? 34.153 35.448 58.018 1.00 43.53 69 PHE D O 1
ATOM 6105 N N . GLY D 1 92 ? 36.312 35.457 58.659 1.00 43.31 70 GLY D N 1
ATOM 6106 C CA . GLY D 1 92 ? 36.772 36.326 57.565 1.00 42.72 70 GLY D CA 1
ATOM 6107 C C . GLY D 1 92 ? 36.623 35.662 56.204 1.00 41.58 70 GLY D C 1
ATOM 6108 O O . GLY D 1 92 ? 36.184 36.289 55.225 1.00 41.09 70 GLY D O 1
ATOM 6109 N N . TYR D 1 93 ? 36.997 34.379 56.171 1.00 40.52 71 TYR D N 1
ATOM 6110 C CA . TYR D 1 93 ? 36.790 33.477 55.030 1.00 39.56 71 TYR D CA 1
ATOM 6111 C C . TYR D 1 93 ? 35.320 33.404 54.578 1.00 38.08 71 TYR D C 1
ATOM 6112 O O . TYR D 1 93 ? 35.021 33.563 53.385 1.00 37.77 71 TYR D O 1
ATOM 6121 N N . LEU D 1 94 ? 34.421 33.174 55.532 1.00 36.72 72 LEU D N 1
ATOM 6122 C CA . LEU D 1 94 ? 32.993 33.081 55.242 1.00 36.04 72 LEU D CA 1
ATOM 6123 C C . LEU D 1 94 ? 32.403 34.396 54.714 1.00 36.57 72 LEU D C 1
ATOM 6124 O O . LEU D 1 94 ? 31.580 34.369 53.792 1.00 35.80 72 LEU D O 1
ATOM 6129 N N . LYS D 1 95 ? 32.833 35.525 55.298 1.00 37.72 73 LYS D N 1
ATOM 6130 C CA . LYS D 1 95 ? 32.459 36.867 54.846 1.00 38.73 73 LYS D CA 1
ATOM 6131 C C . LYS D 1 95 ? 32.921 37.053 53.406 1.00 39.34 73 LYS D C 1
ATOM 6132 O O . LYS D 1 95 ? 32.147 37.494 52.540 1.00 39.35 73 LYS D O 1
ATOM 6134 N N . GLU D 1 96 ? 34.178 36.692 53.151 1.00 39.96 74 GLU D N 1
ATOM 6135 C CA . GLU D 1 96 ? 34.720 36.688 51.798 1.00 40.58 74 GLU D CA 1
ATOM 6136 C C . GLU D 1 96 ? 33.857 35.878 50.832 1.00 39.63 74 GLU D C 1
ATOM 6137 O O . GLU D 1 96 ? 33.646 36.293 49.674 1.00 39.55 74 GLU D O 1
ATOM 6143 N N . LEU D 1 97 ? 33.359 34.730 51.307 1.00 38.28 75 LEU D N 1
ATOM 6144 C CA . LEU D 1 97 ? 32.592 33.815 50.459 1.00 37.27 75 LEU D CA 1
ATOM 6145 C C . LEU D 1 97 ? 31.252 34.406 50.050 1.00 37.19 75 LEU D C 1
ATOM 6146 O O . LEU D 1 97 ? 30.730 34.107 48.948 1.00 36.61 75 LEU D O 1
ATOM 6151 N N . SER D 1 98 ? 30.717 35.250 50.934 1.00 37.12 76 SER D N 1
ATOM 6152 C CA . SER D 1 98 ? 29.422 35.892 50.735 1.00 37.55 76 SER D CA 1
ATOM 6153 C C . SER D 1 98 ? 29.473 36.938 49.614 1.00 38.71 76 SER D C 1
ATOM 6154 O O . SER D 1 98 ? 28.438 37.277 49.030 1.00 38.76 76 SER D O 1
ATOM 6157 N N . ALA D 1 99 ? 30.676 37.413 49.299 1.00 39.67 77 ALA D N 1
ATOM 6158 C CA . ALA D 1 99 ? 30.850 38.556 48.399 1.00 41.24 77 ALA D CA 1
ATOM 6159 C C . ALA D 1 99 ? 31.674 38.233 47.171 1.00 41.67 77 ALA D C 1
ATOM 6160 O O . ALA D 1 99 ? 31.833 39.084 46.311 1.00 42.73 77 ALA D O 1
ATOM 6162 N N . ASP D 1 100 ? 32.195 37.014 47.085 1.00 41.54 78 ASP D N 1
ATOM 6163 C CA . ASP D 1 100 ? 33.118 36.654 45.998 1.00 42.12 78 ASP D CA 1
ATOM 6164 C C . ASP D 1 100 ? 32.652 35.426 45.176 1.00 41.11 78 ASP D C 1
ATOM 6165 O O . ASP D 1 100 ? 32.787 34.285 45.612 1.00 40.20 78 ASP D O 1
ATOM 6170 N N . ALA D 1 101 ? 32.136 35.684 43.979 1.00 41.12 79 ALA D N 1
ATOM 6171 C CA . ALA D 1 101 ? 31.564 34.654 43.113 1.00 40.37 79 ALA D CA 1
ATOM 6172 C C . ALA D 1 101 ? 32.480 33.454 42.796 1.00 40.09 79 ALA D C 1
ATOM 6173 O O . ALA D 1 101 ? 32.055 32.284 42.913 1.00 39.27 79 ALA D O 1
ATOM 6175 N N . ASP D 1 102 ? 33.721 33.750 42.396 1.00 40.36 80 ASP D N 1
ATOM 6176 C CA . ASP D 1 102 ? 34.684 32.728 41.983 1.00 39.96 80 ASP D CA 1
ATOM 6177 C C . ASP D 1 102 ? 35.185 31.922 43.181 1.00 39.32 80 ASP D C 1
ATOM 6178 O O . ASP D 1 102 ? 35.366 30.696 43.081 1.00 38.91 80 ASP D O 1
ATOM 6183 N N . LEU D 1 103 ? 35.419 32.615 44.305 1.00 38.79 81 LEU D N 1
ATOM 6184 C CA . LEU D 1 103 ? 35.902 31.976 45.523 1.00 37.79 81 LEU D CA 1
ATOM 6185 C C . LEU D 1 103 ? 34.854 30.970 46.016 1.00 36.89 81 LEU D C 1
ATOM 6186 O O . LEU D 1 103 ? 35.192 29.855 46.411 1.00 36.13 81 LEU D O 1
ATOM 6191 N N . ARG D 1 104 ? 33.591 31.389 45.968 1.00 36.41 82 ARG D N 1
ATOM 6192 C CA . ARG D 1 104 ? 32.442 30.537 46.223 1.00 35.83 82 ARG D CA 1
ATOM 6193 C C . ARG D 1 104 ? 32.421 29.274 45.350 1.00 35.16 82 ARG D C 1
ATOM 6194 O O . ARG D 1 104 ? 32.313 28.169 45.866 1.00 34.53 82 ARG D O 1
ATOM 6202 N N . ALA D 1 105 ? 32.520 29.427 44.038 1.00 35.26 83 ALA D N 1
ATOM 6203 C CA . ALA D 1 105 ? 32.482 28.255 43.169 1.00 34.94 83 ALA D CA 1
ATOM 6204 C C . ALA D 1 105 ? 33.660 27.305 43.436 1.00 35.02 83 ALA D C 1
ATOM 6205 O O . ALA D 1 105 ? 33.495 26.079 43.359 1.00 34.77 83 ALA D O 1
ATOM 6207 N N . LYS D 1 106 ? 34.828 27.866 43.761 1.00 35.32 84 LYS D N 1
ATOM 6208 C CA . LYS D 1 106 ? 36.004 27.063 44.054 1.00 35.71 84 LYS D CA 1
ATOM 6209 C C . LYS D 1 106 ? 35.860 26.282 45.354 1.00 35.09 84 LYS D C 1
ATOM 6210 O O . LYS D 1 106 ? 36.189 25.087 45.400 1.00 35.30 84 LYS D O 1
ATOM 6216 N N . THR D 1 107 ? 35.375 26.947 46.405 1.00 34.71 85 THR D N 1
ATOM 6217 C CA . THR D 1 107 ? 35.222 26.305 47.721 1.00 33.94 85 THR D CA 1
ATOM 6218 C C . THR D 1 107 ? 34.236 25.142 47.634 1.00 33.25 85 THR D C 1
ATOM 6219 O O . THR D 1 107 ? 34.399 24.148 48.327 1.00 32.71 85 THR D O 1
ATOM 6223 N N . ILE D 1 108 ? 33.249 25.270 46.740 1.00 33.15 86 ILE D N 1
ATOM 6224 C CA . ILE D 1 108 ? 32.275 24.218 46.466 1.00 32.18 86 ILE D CA 1
ATOM 6225 C C . ILE D 1 108 ? 32.961 23.004 45.834 1.00 32.00 86 ILE D C 1
ATOM 6226 O O . ILE D 1 108 ? 32.795 21.895 46.330 1.00 32.31 86 ILE D O 1
ATOM 6231 N N . ARG D 1 109 ? 33.749 23.218 44.778 1.00 32.17 87 ARG D N 1
ATOM 6232 C CA . ARG D 1 109 ? 34.548 22.144 44.140 1.00 31.98 87 ARG D CA 1
ATOM 6233 C C . ARG D 1 109 ? 35.408 21.421 45.163 1.00 31.56 87 ARG D C 1
ATOM 6234 O O . ARG D 1 109 ? 35.402 20.195 45.218 1.00 31.34 87 ARG D O 1
ATOM 6242 N N . ASP D 1 110 ? 36.138 22.174 45.976 1.00 31.25 88 ASP D N 1
ATOM 6243 C CA . ASP D 1 110 ? 37.017 21.547 46.943 1.00 31.24 88 ASP D CA 1
ATOM 6244 C C . ASP D 1 110 ? 36.246 20.837 48.059 1.00 30.48 88 ASP D C 1
ATOM 6245 O O . ASP D 1 110 ? 36.668 19.777 48.531 1.00 30.03 88 ASP D O 1
ATOM 6250 N N . GLY D 1 111 ? 35.120 21.419 48.479 1.00 30.01 89 GLY D N 1
ATOM 6251 C CA . GLY D 1 111 ? 34.277 20.793 49.489 1.00 29.01 89 GLY D CA 1
ATOM 6252 C C . GLY D 1 111 ? 33.861 19.391 49.064 1.00 28.35 89 GLY D C 1
ATOM 6253 O O . GLY D 1 111 ? 33.928 18.460 49.854 1.00 28.33 89 GLY D O 1
ATOM 6254 N N . ARG D 1 112 ? 33.458 19.259 47.804 1.00 28.04 90 ARG D N 1
ATOM 6255 C CA . ARG D 1 112 ? 33.112 17.997 47.186 1.00 28.32 90 ARG D CA 1
ATOM 6256 C C . ARG D 1 112 ? 34.268 16.979 47.213 1.00 28.10 90 ARG D C 1
ATOM 6257 O O . ARG D 1 112 ? 34.070 15.808 47.580 1.00 27.69 90 ARG D O 1
ATOM 6265 N N . GLU D 1 113 ? 35.471 17.419 46.828 1.00 27.86 91 GLU D N 1
ATOM 6266 C CA . GLU D 1 113 ? 36.643 16.563 46.878 1.00 27.81 91 GLU D CA 1
ATOM 6267 C C . GLU D 1 113 ? 37.012 16.110 48.296 1.00 26.58 91 GLU D C 1
ATOM 6268 O O . GLU D 1 113 ? 37.470 14.976 48.480 1.00 26.28 91 GLU D O 1
ATOM 6274 N N . ILE D 1 114 ? 36.835 16.971 49.298 1.00 24.94 92 ILE D N 1
ATOM 6275 C CA . ILE D 1 114 ? 37.068 16.511 50.653 1.00 23.66 92 ILE D CA 1
ATOM 6276 C C . ILE D 1 114 ? 36.194 15.285 50.938 1.00 22.58 92 ILE D C 1
ATOM 6277 O O . ILE D 1 114 ? 36.712 14.246 51.376 1.00 22.04 92 ILE D O 1
ATOM 6282 N N . VAL D 1 115 ? 34.894 15.393 50.645 1.00 21.39 93 VAL D N 1
ATOM 6283 C CA . VAL D 1 115 ? 33.944 14.314 50.913 1.00 20.36 93 VAL D CA 1
ATOM 6284 C C . VAL D 1 115 ? 34.216 13.081 50.033 1.00 21.18 93 VAL D C 1
ATOM 6285 O O . VAL D 1 115 ? 34.202 11.924 50.501 1.00 20.60 93 VAL D O 1
ATOM 6289 N N . LEU D 1 116 ? 34.429 13.318 48.739 1.00 21.88 94 LEU D N 1
ATOM 6290 C CA . LEU D 1 116 ? 34.612 12.208 47.822 1.00 22.05 94 LEU D CA 1
ATOM 6291 C C . LEU D 1 116 ? 35.989 11.557 48.027 1.00 22.26 94 LEU D C 1
ATOM 6292 O O . LEU D 1 116 ? 36.124 10.329 47.893 1.00 22.98 94 LEU D O 1
ATOM 6297 N N . GLY D 1 117 ? 36.993 12.379 48.346 1.00 21.27 95 GLY D N 1
ATOM 6298 C CA . GLY D 1 117 ? 38.325 11.904 48.642 1.00 21.48 95 GLY D CA 1
ATOM 6299 C C . GLY D 1 117 ? 38.337 11.062 49.906 1.00 21.59 95 GLY D C 1
ATOM 6300 O O . GLY D 1 117 ? 38.881 9.948 49.906 1.00 22.32 95 GLY D O 1
ATOM 6301 N N . MET D 1 118 ? 37.719 11.551 50.979 1.00 20.95 96 MET D N 1
ATOM 6302 C CA . MET D 1 118 ? 37.644 10.739 52.203 1.00 20.69 96 MET D CA 1
ATOM 6303 C C . MET D 1 118 ? 36.859 9.443 51.957 1.00 21.04 96 MET D C 1
ATOM 6304 O O . MET D 1 118 ? 37.309 8.353 52.361 1.00 21.00 96 MET D O 1
ATOM 6309 N N . ALA D 1 119 ? 35.732 9.531 51.248 1.00 20.67 97 ALA D N 1
ATOM 6310 C CA . ALA D 1 119 ? 34.904 8.329 51.082 1.00 21.34 97 ALA D CA 1
ATOM 6311 C C . ALA D 1 119 ? 35.628 7.224 50.283 1.00 22.16 97 ALA D C 1
ATOM 6312 O O . ALA D 1 119 ? 35.383 6.024 50.505 1.00 22.77 97 ALA D O 1
ATOM 6314 N N . ARG D 1 120 ? 36.509 7.647 49.374 1.00 21.90 98 ARG D N 1
ATOM 6315 C CA . ARG D 1 120 ? 37.172 6.754 48.438 1.00 22.84 98 ARG D CA 1
ATOM 6316 C C . ARG D 1 120 ? 38.631 6.470 48.835 1.00 22.79 98 ARG D C 1
ATOM 6317 O O . ARG D 1 120 ? 39.310 5.672 48.180 1.00 23.12 98 ARG D O 1
ATOM 6319 N N . CYS D 1 121 ? 39.103 7.143 49.877 1.00 22.34 99 CYS D N 1
ATOM 6320 C CA . CYS D 1 121 ? 40.481 6.997 50.335 1.00 23.32 99 CYS D CA 1
ATOM 6321 C C . CYS D 1 121 ? 40.836 5.515 50.563 1.00 23.59 99 CYS D C 1
ATOM 6322 O O . CYS D 1 121 ? 40.080 4.768 51.191 1.00 23.45 99 CYS D O 1
ATOM 6325 N N . ARG D 1 122 ? 41.977 5.095 50.020 1.00 23.77 100 ARG D N 1
ATOM 6326 C CA . ARG D 1 122 ? 42.412 3.711 50.094 1.00 23.16 100 ARG D CA 1
ATOM 6327 C C . ARG D 1 122 ? 42.630 3.276 51.554 1.00 23.13 100 ARG D C 1
ATOM 6328 O O . ARG D 1 122 ? 42.106 2.237 51.966 1.00 23.41 100 ARG D O 1
ATOM 6336 N N . ILE D 1 123 ? 43.332 4.107 52.332 1.00 22.60 101 ILE D N 1
ATOM 6337 C CA . ILE D 1 123 ? 43.858 3.762 53.647 1.00 22.91 101 ILE D CA 1
ATOM 6338 C C . ILE D 1 123 ? 42.928 4.089 54.833 1.00 22.74 101 ILE D C 1
ATOM 6339 O O . ILE D 1 123 ? 42.187 5.053 54.793 1.00 22.30 101 ILE D O 1
ATOM 6344 N N . PRO D 1 124 ? 42.988 3.279 55.908 1.00 22.81 102 PRO D N 1
ATOM 6345 C CA . PRO D 1 124 ? 42.140 3.521 57.066 1.00 22.50 102 PRO D CA 1
ATOM 6346 C C . PRO D 1 124 ? 42.511 4.834 57.716 1.00 22.94 102 PRO D C 1
ATOM 6347 O O . PRO D 1 124 ? 43.708 5.145 57.852 1.00 23.49 102 PRO D O 1
ATOM 6351 N N . VAL D 1 125 ? 41.500 5.606 58.098 1.00 22.50 103 VAL D N 1
ATOM 6352 C CA . VAL D 1 125 ? 41.732 6.894 58.721 1.00 22.67 103 VAL D CA 1
ATOM 6353 C C . VAL D 1 125 ? 41.104 6.841 60.097 1.00 22.61 103 VAL D C 1
ATOM 6354 O O . VAL D 1 125 ? 39.906 6.586 60.201 1.00 22.33 103 VAL D O 1
ATOM 6358 N N . VAL D 1 126 ? 41.928 7.081 61.127 1.00 22.72 104 VAL D N 1
ATOM 6359 C CA . VAL D 1 126 ? 41.521 7.105 62.542 1.00 23.01 104 VAL D CA 1
ATOM 6360 C C . VAL D 1 126 ? 41.522 8.550 63.104 1.00 23.64 104 VAL D C 1
ATOM 6361 O O . VAL D 1 126 ? 42.522 9.257 63.016 1.00 24.62 104 VAL D O 1
ATOM 6365 N N . ALA D 1 127 ? 40.418 8.973 63.702 1.00 23.44 105 ALA D N 1
ATOM 6366 C CA . ALA D 1 127 ? 40.306 10.329 64.196 1.00 23.71 105 ALA D CA 1
ATOM 6367 C C . ALA D 1 127 ? 40.636 10.423 65.681 1.00 24.92 105 ALA D C 1
ATOM 6368 O O . ALA D 1 127 ? 40.164 9.621 66.493 1.00 25.13 105 ALA D O 1
ATOM 6370 N N . ALA D 1 128 ? 41.448 11.421 66.023 1.00 26.19 106 ALA D N 1
ATOM 6371 C CA . ALA D 1 128 ? 41.780 11.736 67.390 1.00 26.77 106 ALA D CA 1
ATOM 6372 C C . ALA D 1 128 ? 41.167 13.098 67.684 1.00 27.39 106 ALA D C 1
ATOM 6373 O O . ALA D 1 128 ? 41.795 14.132 67.473 1.00 27.77 106 ALA D O 1
ATOM 6375 N N . VAL D 1 129 ? 39.920 13.086 68.156 1.00 27.50 107 VAL D N 1
ATOM 6376 C CA . VAL D 1 129 ? 39.189 14.313 68.431 1.00 27.83 107 VAL D CA 1
ATOM 6377 C C . VAL D 1 129 ? 39.607 14.874 69.784 1.00 29.42 107 VAL D C 1
ATOM 6378 O O . VAL D 1 129 ? 39.072 14.481 70.835 1.00 29.85 107 VAL D O 1
ATOM 6382 N N . ASN D 1 130 ? 40.562 15.802 69.738 1.00 30.64 108 ASN D N 1
ATOM 6383 C CA . ASN D 1 130 ? 41.252 16.277 70.932 1.00 32.23 108 ASN D CA 1
ATOM 6384 C C . ASN D 1 130 ? 40.529 17.411 71.650 1.00 33.15 108 ASN D C 1
ATOM 6385 O O . ASN D 1 130 ? 40.832 17.715 72.792 1.00 34.23 108 ASN D O 1
ATOM 6390 N N . GLY D 1 131 ? 39.572 18.033 70.963 1.00 33.50 109 GLY D N 1
ATOM 6391 C CA . GLY D 1 131 ? 38.725 19.097 71.524 1.00 33.43 109 GLY D CA 1
ATOM 6392 C C . GLY D 1 131 ? 37.533 19.281 70.599 1.00 32.89 109 GLY D C 1
ATOM 6393 O O . GLY D 1 131 ? 37.180 18.365 69.875 1.00 32.55 109 GLY D O 1
ATOM 6394 N N . PRO D 1 132 ? 36.904 20.468 70.608 1.00 32.97 110 PRO D N 1
ATOM 6395 C CA . PRO D 1 132 ? 35.743 20.711 69.747 1.00 31.63 110 PRO D CA 1
ATOM 6396 C C . PRO D 1 132 ? 35.965 20.395 68.259 1.00 30.67 110 PRO D C 1
ATOM 6397 O O . PRO D 1 132 ? 36.976 20.797 67.673 1.00 31.17 110 PRO D O 1
ATOM 6401 N N . ALA D 1 133 ? 35.020 19.671 67.659 1.00 29.23 111 ALA D N 1
ATOM 6402 C CA . ALA D 1 133 ? 35.018 19.394 66.213 1.00 27.69 111 ALA D CA 1
ATOM 6403 C C . ALA D 1 133 ? 33.697 19.900 65.647 1.00 27.20 111 ALA D C 1
ATOM 6404 O O . ALA D 1 133 ? 32.678 19.220 65.705 1.00 27.49 111 ALA D O 1
ATOM 6406 N N . VAL D 1 134 ? 33.729 21.117 65.119 1.00 27.10 112 VAL D N 1
ATOM 6407 C CA . VAL D 1 134 ? 32.537 21.905 64.850 1.00 26.79 112 VAL D CA 1
ATOM 6408 C C . VAL D 1 134 ? 32.474 22.134 63.347 1.00 26.41 112 VAL D C 1
ATOM 6409 O O . VAL D 1 134 ? 33.499 22.432 62.745 1.00 26.89 112 VAL D O 1
ATOM 6413 N N . GLY D 1 135 ? 31.303 21.945 62.732 1.00 25.83 113 GLY D N 1
ATOM 6414 C CA . GLY D 1 135 ? 31.140 22.235 61.296 1.00 25.81 113 GLY D CA 1
ATOM 6415 C C . GLY D 1 135 ? 31.878 21.228 60.434 1.00 26.36 113 GLY D C 1
ATOM 6416 O O . GLY D 1 135 ? 31.619 20.025 60.522 1.00 26.67 113 GLY D O 1
ATOM 6417 N N . LEU D 1 136 ? 32.816 21.693 59.610 1.00 26.44 114 LEU D N 1
ATOM 6418 C CA . LEU D 1 136 ? 33.650 20.782 58.829 1.00 26.25 114 LEU D CA 1
ATOM 6419 C C . LEU D 1 136 ? 34.405 19.809 59.732 1.00 26.52 114 LEU D C 1
ATOM 6420 O O . LEU D 1 136 ? 34.656 18.659 59.355 1.00 25.96 114 LEU D O 1
ATOM 6425 N N . GLY D 1 137 ? 34.734 20.269 60.943 1.00 26.82 115 GLY D N 1
ATOM 6426 C CA . GLY D 1 137 ? 35.374 19.424 61.943 1.00 25.92 115 GLY D CA 1
ATOM 6427 C C . GLY D 1 137 ? 34.656 18.106 62.172 1.00 25.59 115 GLY D C 1
ATOM 6428 O O . GLY D 1 137 ? 35.278 17.060 62.160 1.00 25.73 115 GLY D O 1
ATOM 6429 N N . CYS D 1 138 ? 33.342 18.132 62.378 1.00 25.61 116 CYS D N 1
ATOM 6430 C CA . CYS D 1 138 ? 32.667 16.906 62.755 1.00 25.54 116 CYS D CA 1
ATOM 6431 C C . CYS D 1 138 ? 32.294 16.112 61.508 1.00 24.11 116 CYS D C 1
ATOM 6432 O O . CYS D 1 138 ? 32.097 14.878 61.549 1.00 23.25 116 CYS D O 1
ATOM 6435 N N . SER D 1 139 ? 32.248 16.825 60.392 1.00 23.47 117 SER D N 1
ATOM 6436 C CA . SER D 1 139 ? 32.164 16.164 59.095 1.00 23.36 117 SER D CA 1
ATOM 6437 C C . SER D 1 139 ? 33.390 15.256 58.807 1.00 22.56 117 SER D C 1
ATOM 6438 O O . SER D 1 139 ? 33.206 14.106 58.403 1.00 22.27 117 SER D O 1
ATOM 6441 N N . LEU D 1 140 ? 34.613 15.752 59.032 1.00 21.54 118 LEU D N 1
ATOM 6442 C CA . LEU D 1 140 ? 35.806 14.910 58.865 1.00 21.18 118 LEU D CA 1
ATOM 6443 C C . LEU D 1 140 ? 35.803 13.716 59.814 1.00 21.08 118 LEU D C 1
ATOM 6444 O O . LEU D 1 140 ? 36.223 12.616 59.434 1.00 21.16 118 LEU D O 1
ATOM 6449 N N . VAL D 1 141 ? 35.360 13.944 61.052 1.00 20.54 119 VAL D N 1
ATOM 6450 C CA . VAL D 1 141 ? 35.195 12.876 62.024 1.00 19.80 119 VAL D CA 1
ATOM 6451 C C . VAL D 1 141 ? 34.187 11.870 61.453 1.00 20.06 119 VAL D C 1
ATOM 6452 O O . VAL D 1 141 ? 34.431 10.665 61.452 1.00 20.47 119 VAL D O 1
ATOM 6456 N N . ALA D 1 142 ? 33.077 12.367 60.930 1.00 19.81 120 ALA D N 1
ATOM 6457 C CA . ALA D 1 142 ? 32.057 11.475 60.409 1.00 19.69 120 ALA D CA 1
ATOM 6458 C C . ALA D 1 142 ? 32.587 10.629 59.270 1.00 19.49 120 ALA D C 1
ATOM 6459 O O . ALA D 1 142 ? 32.185 9.477 59.105 1.00 20.13 120 ALA D O 1
ATOM 6461 N N . LEU D 1 143 ? 33.493 11.202 58.490 1.00 19.46 121 LEU D N 1
ATOM 6462 C CA . LEU D 1 143 ? 34.093 10.519 57.334 1.00 19.50 121 LEU D CA 1
ATOM 6463 C C . LEU D 1 143 ? 35.278 9.582 57.665 1.00 19.88 121 LEU D C 1
ATOM 6464 O O . LEU D 1 143 ? 35.751 8.855 56.790 1.00 19.77 121 LEU D O 1
ATOM 6469 N N . SER D 1 144 ? 35.733 9.586 58.922 1.00 20.33 122 SER D N 1
ATOM 6470 C CA . SER D 1 144 ? 36.843 8.721 59.351 1.00 20.93 122 SER D CA 1
ATOM 6471 C C . SER D 1 144 ? 36.267 7.334 59.587 1.00 21.03 122 SER D C 1
ATOM 6472 O O . SER D 1 144 ? 35.044 7.191 59.589 1.00 21.54 122 SER D O 1
ATOM 6475 N N . ASP D 1 145 ? 37.124 6.337 59.829 1.00 20.81 123 ASP D N 1
ATOM 6476 C CA . ASP D 1 145 ? 36.696 4.941 60.021 1.00 20.49 123 ASP D CA 1
ATOM 6477 C C . ASP D 1 145 ? 36.624 4.485 61.496 1.00 20.31 123 ASP D C 1
ATOM 6478 O O . ASP D 1 145 ? 35.775 3.674 61.876 1.00 19.70 123 ASP D O 1
ATOM 6483 N N . ILE D 1 146 ? 37.538 4.983 62.319 1.00 20.48 124 ILE D N 1
ATOM 6484 C CA . ILE D 1 146 ? 37.494 4.726 63.767 1.00 20.40 124 ILE D CA 1
ATOM 6485 C C . ILE D 1 146 ? 37.740 6.071 64.419 1.00 20.85 124 ILE D C 1
ATOM 6486 O O . ILE D 1 146 ? 38.550 6.857 63.909 1.00 21.98 124 ILE D O 1
ATOM 6491 N N . VAL D 1 147 ? 37.009 6.377 65.493 1.00 21.18 125 VAL D N 1
ATOM 6492 C CA . VAL D 1 147 ? 37.145 7.679 66.189 1.00 21.34 125 VAL D CA 1
ATOM 6493 C C . VAL D 1 147 ? 37.474 7.542 67.676 1.00 21.78 125 VAL D C 1
ATOM 6494 O O . VAL D 1 147 ? 36.810 6.815 68.408 1.00 22.94 125 VAL D O 1
ATOM 6498 N N . TYR D 1 148 ? 38.482 8.259 68.130 1.00 22.12 126 TYR D N 1
ATOM 6499 C CA . TYR D 1 148 ? 38.694 8.419 69.567 1.00 22.80 126 TYR D CA 1
ATOM 6500 C C . TYR D 1 148 ? 38.345 9.848 69.965 1.00 23.08 126 TYR D C 1
ATOM 6501 O O . TYR D 1 148 ? 38.725 10.818 69.297 1.00 23.52 126 TYR D O 1
ATOM 6510 N N . ILE D 1 149 ? 37.612 9.999 71.053 1.00 23.39 127 ILE D N 1
ATOM 6511 C CA . ILE D 1 149 ? 37.241 11.337 71.446 1.00 23.84 127 ILE D CA 1
ATOM 6512 C C . ILE D 1 149 ? 37.659 11.623 72.905 1.00 25.40 127 ILE D C 1
ATOM 6513 O O . ILE D 1 149 ? 37.447 10.786 73.785 1.00 25.63 127 ILE D O 1
ATOM 6518 N N . ALA D 1 150 ? 38.270 12.787 73.146 1.00 26.35 128 ALA D N 1
ATOM 6519 C CA . ALA D 1 150 ? 38.661 13.183 74.520 1.00 28.71 128 ALA D CA 1
ATOM 6520 C C . ALA D 1 150 ? 37.440 13.422 75.403 1.00 29.59 128 ALA D C 1
ATOM 6521 O O . ALA D 1 150 ? 36.358 13.728 74.909 1.00 30.10 128 ALA D O 1
ATOM 6523 N N . GLU D 1 151 ? 37.637 13.298 76.708 1.00 31.10 129 GLU D N 1
ATOM 6524 C CA . GLU D 1 151 ? 36.590 13.439 77.712 1.00 31.74 129 GLU D CA 1
ATOM 6525 C C . GLU D 1 151 ? 35.658 14.660 77.603 1.00 31.52 129 GLU D C 1
ATOM 6526 O O . GLU D 1 151 ? 34.434 14.525 77.778 1.00 31.45 129 GLU D O 1
ATOM 6532 N N . ASN D 1 152 ? 36.227 15.847 77.385 1.00 31.57 130 ASN D N 1
ATOM 6533 C CA . ASN D 1 152 ? 35.416 17.078 77.372 1.00 31.28 130 ASN D CA 1
ATOM 6534 C C . ASN D 1 152 ? 35.267 17.726 75.983 1.00 30.51 130 ASN D C 1
ATOM 6535 O O . ASN D 1 152 ? 34.823 18.877 75.865 1.00 30.10 130 ASN D O 1
ATOM 6540 N N . ALA D 1 153 ? 35.629 16.961 74.946 1.00 29.48 131 ALA D N 1
ATOM 6541 C CA . ALA D 1 153 ? 35.389 17.347 73.555 1.00 28.85 131 ALA D CA 1
ATOM 6542 C C . ALA D 1 153 ? 33.939 17.063 73.231 1.00 27.88 131 ALA D C 1
ATOM 6543 O O . ALA D 1 153 ? 33.274 16.336 73.974 1.00 28.15 131 ALA D O 1
ATOM 6545 N N . TYR D 1 154 ? 33.474 17.640 72.121 1.00 27.29 132 TYR D N 1
ATOM 6546 C CA . TYR D 1 154 ? 32.117 17.466 71.611 1.00 26.67 132 TYR D CA 1
ATOM 6547 C C . TYR D 1 154 ? 32.079 17.604 70.095 1.00 26.01 132 TYR D C 1
ATOM 6548 O O . TYR D 1 154 ? 33.006 18.172 69.484 1.00 26.37 132 TYR D O 1
ATOM 6557 N N . LEU D 1 155 ? 31.010 17.080 69.497 1.00 24.20 133 LEU D N 1
ATOM 6558 C CA . LEU D 1 155 ? 30.776 17.231 68.078 1.00 23.07 133 LEU D CA 1
ATOM 6559 C C . LEU D 1 155 ? 29.652 18.223 67.954 1.00 23.82 133 LEU D C 1
ATOM 6560 O O . LEU D 1 155 ? 28.730 18.193 68.781 1.00 23.91 133 LEU D O 1
ATOM 6565 N N . ALA D 1 156 ? 29.741 19.122 66.964 1.00 24.04 134 ALA D N 1
ATOM 6566 C CA . ALA D 1 156 ? 28.648 20.068 66.671 1.00 24.97 134 ALA D CA 1
ATOM 6567 C C . ALA D 1 156 ? 28.647 20.573 65.234 1.00 25.25 134 ALA D C 1
ATOM 6568 O O . ALA D 1 156 ? 29.717 20.771 64.623 1.00 25.60 134 ALA D O 1
ATOM 6570 N N . ASP D 1 157 ? 27.437 20.780 64.713 1.00 24.77 135 ASP D N 1
ATOM 6571 C CA . ASP D 1 157 ? 27.244 21.384 63.402 1.00 24.82 135 ASP D CA 1
ATOM 6572 C C . ASP D 1 157 ? 26.257 22.572 63.479 1.00 24.74 135 ASP D C 1
ATOM 6573 O O . ASP D 1 157 ? 25.031 22.400 63.457 1.00 24.56 135 ASP D O 1
ATOM 6578 N N . PRO D 1 158 ? 26.799 23.784 63.574 1.00 24.87 136 PRO D N 1
ATOM 6579 C CA . PRO D 1 158 ? 25.965 24.958 63.669 1.00 25.18 136 PRO D CA 1
ATOM 6580 C C . PRO D 1 158 ? 25.755 25.676 62.324 1.00 24.95 136 PRO D C 1
ATOM 6581 O O . PRO D 1 158 ? 25.433 26.884 62.326 1.00 25.25 136 PRO D O 1
ATOM 6585 N N . HIS D 1 159 ? 25.918 24.960 61.202 1.00 24.00 137 HIS D N 1
ATOM 6586 C CA . HIS D 1 159 ? 25.650 25.540 59.880 1.00 24.64 137 HIS D CA 1
ATOM 6587 C C . HIS D 1 159 ? 24.329 26.300 59.864 1.00 25.07 137 HIS D C 1
ATOM 6588 O O . HIS D 1 159 ? 24.291 27.465 59.506 1.00 25.00 137 HIS D O 1
ATOM 6595 N N . VAL D 1 160 ? 23.241 25.643 60.255 1.00 25.43 138 VAL D N 1
ATOM 6596 C CA . VAL D 1 160 ? 21.909 26.253 60.110 1.00 26.54 138 VAL D CA 1
ATOM 6597 C C . VAL D 1 160 ? 21.755 27.584 60.872 1.00 27.43 138 VAL D C 1
ATOM 6598 O O . VAL D 1 160 ? 21.282 28.562 60.311 1.00 27.88 138 VAL D O 1
ATOM 6602 N N . GLN D 1 161 ? 22.192 27.634 62.126 1.00 28.37 139 GLN D N 1
ATOM 6603 C CA . GLN D 1 161 ? 21.967 28.814 62.965 1.00 29.97 139 GLN D CA 1
ATOM 6604 C C . GLN D 1 161 ? 22.729 30.074 62.524 1.00 30.60 139 GLN D C 1
ATOM 6605 O O . GLN D 1 161 ? 22.433 31.188 62.981 1.00 31.67 139 GLN D O 1
ATOM 6611 N N . VAL D 1 162 ? 23.686 29.863 61.622 1.00 29.91 140 VAL D N 1
ATOM 6612 C CA . VAL D 1 162 ? 24.542 30.869 61.045 1.00 29.68 140 VAL D CA 1
ATOM 6613 C C . VAL D 1 162 ? 24.072 31.147 59.613 1.00 29.73 140 VAL D C 1
ATOM 6614 O O . VAL D 1 162 ? 24.609 32.024 58.925 1.00 30.66 140 VAL D O 1
ATOM 6618 N N . GLY D 1 163 ? 23.065 30.393 59.175 1.00 28.43 141 GLY D N 1
ATOM 6619 C CA . GLY D 1 163 ? 22.415 30.607 57.893 1.00 27.82 141 GLY D CA 1
ATOM 6620 C C . GLY D 1 163 ? 22.743 29.690 56.722 1.00 26.84 141 GLY D C 1
ATOM 6621 O O . GLY D 1 163 ? 22.334 29.971 55.614 1.00 27.22 141 GLY D O 1
ATOM 6622 N N . LEU D 1 164 ? 23.456 28.598 56.957 1.00 26.19 142 LEU D N 1
ATOM 6623 C CA . LEU D 1 164 ? 23.926 27.720 55.876 1.00 25.78 142 LEU D CA 1
ATOM 6624 C C . LEU D 1 164 ? 23.367 26.297 55.964 1.00 25.52 142 LEU D C 1
ATOM 6625 O O . LEU D 1 164 ? 23.250 25.716 57.048 1.00 24.60 142 LEU D O 1
ATOM 6630 N N . VAL D 1 165 ? 23.006 25.753 54.808 1.00 25.90 143 VAL D N 1
ATOM 6631 C CA . VAL D 1 165 ? 22.649 24.350 54.681 1.00 26.09 143 VAL D CA 1
ATOM 6632 C C . VAL D 1 165 ? 23.866 23.559 55.103 1.00 26.23 143 VAL D C 1
ATOM 6633 O O . VAL D 1 165 ? 24.989 23.890 54.732 1.00 26.02 143 VAL D O 1
ATOM 6637 N N . ALA D 1 166 ? 23.636 22.530 55.898 1.00 27.01 144 ALA D N 1
ATOM 6638 C CA . ALA D 1 166 ? 24.715 21.777 56.490 1.00 28.14 144 ALA D CA 1
ATOM 6639 C C . ALA D 1 166 ? 25.241 20.713 55.500 1.00 28.78 144 ALA D C 1
ATOM 6640 O O . ALA D 1 166 ? 24.886 19.521 55.571 1.00 29.17 144 ALA D O 1
ATOM 6642 N N . ALA D 1 167 ? 26.089 21.150 54.578 1.00 29.16 145 ALA D N 1
ATOM 6643 C CA . ALA D 1 167 ? 26.484 20.304 53.456 1.00 29.85 145 ALA D CA 1
ATOM 6644 C C . ALA D 1 167 ? 27.897 19.708 53.491 1.00 30.66 145 ALA D C 1
ATOM 6645 O O . ALA D 1 167 ? 28.191 18.808 52.714 1.00 31.38 145 ALA D O 1
ATOM 6647 N N A ASP D 1 168 ? 28.747 20.210 54.390 0.60 31.46 146 ASP D N 1
ATOM 6648 N N B ASP D 1 168 ? 28.748 20.202 54.382 0.40 31.10 146 ASP D N 1
ATOM 6649 C CA A ASP D 1 168 ? 30.155 19.782 54.543 0.60 32.19 146 ASP D CA 1
ATOM 6650 C CA B ASP D 1 168 ? 30.156 19.798 54.445 0.40 31.49 146 ASP D CA 1
ATOM 6651 C C A ASP D 1 168 ? 30.390 18.279 54.493 0.60 32.21 146 ASP D C 1
ATOM 6652 C C B ASP D 1 168 ? 30.403 18.292 54.580 0.40 31.73 146 ASP D C 1
ATOM 6653 O O A ASP D 1 168 ? 31.521 17.831 54.256 0.60 32.68 146 ASP D O 1
ATOM 6654 O O B ASP D 1 168 ? 31.560 17.854 54.543 0.40 32.07 146 ASP D O 1
ATOM 6663 N N . GLY D 1 169 ? 29.331 17.515 54.746 1.00 31.86 147 GLY D N 1
ATOM 6664 C CA . GLY D 1 169 ? 29.436 16.073 54.956 1.00 31.93 147 GLY D CA 1
ATOM 6665 C C . GLY D 1 169 ? 29.022 15.569 56.345 1.00 31.86 147 GLY D C 1
ATOM 6666 O O . GLY D 1 169 ? 28.965 14.363 56.557 1.00 31.16 147 GLY D O 1
ATOM 6667 N N . GLY D 1 170 ? 28.729 16.470 57.289 1.00 32.52 148 GLY D N 1
ATOM 6668 C CA . GLY D 1 170 ? 28.345 16.046 58.658 1.00 33.55 148 GLY D CA 1
ATOM 6669 C C . GLY D 1 170 ? 26.996 15.313 58.734 1.00 33.76 148 GLY D C 1
ATOM 6670 O O . GLY D 1 170 ? 26.926 14.083 58.606 1.00 33.43 148 GLY D O 1
ATOM 6671 N N . PRO D 1 171 ? 25.914 16.083 58.930 1.00 33.92 149 PRO D N 1
ATOM 6672 C CA . PRO D 1 171 ? 24.522 15.698 58.744 1.00 33.95 149 PRO D CA 1
ATOM 6673 C C . PRO D 1 171 ? 24.337 14.772 57.553 1.00 34.01 149 PRO D C 1
ATOM 6674 O O . PRO D 1 171 ? 23.526 13.839 57.607 1.00 34.91 149 PRO D O 1
ATOM 6678 N N . LEU D 1 172 ? 25.073 15.035 56.482 1.00 33.43 150 LEU D N 1
ATOM 6679 C CA . LEU D 1 172 ? 25.009 14.246 55.264 1.00 32.63 150 LEU D CA 1
ATOM 6680 C C . LEU D 1 172 ? 25.422 12.773 55.468 1.00 32.10 150 LEU D C 1
ATOM 6681 O O . LEU D 1 172 ? 24.885 11.859 54.825 1.00 32.91 150 LEU D O 1
ATOM 6686 N N . THR D 1 173 ? 26.353 12.552 56.384 1.00 30.43 151 THR D N 1
ATOM 6687 C CA . THR D 1 173 ? 26.861 11.216 56.712 1.00 28.82 151 THR D CA 1
ATOM 6688 C C . THR D 1 173 ? 26.188 10.598 57.944 1.00 27.19 151 THR D C 1
ATOM 6689 O O . THR D 1 173 ? 26.047 9.366 58.043 1.00 26.94 151 THR D O 1
ATOM 6693 N N . TRP D 1 174 ? 25.787 11.454 58.879 1.00 24.78 152 TRP D N 1
ATOM 6694 C CA . TRP D 1 174 ? 25.168 11.009 60.129 1.00 22.96 152 TRP D CA 1
ATOM 6695 C C . TRP D 1 174 ? 24.150 9.858 60.022 1.00 21.55 152 TRP D C 1
ATOM 6696 O O . TRP D 1 174 ? 24.213 8.958 60.814 1.00 21.21 152 TRP D O 1
ATOM 6707 N N . PRO D 1 175 ? 23.236 9.858 59.030 1.00 21.21 153 PRO D N 1
ATOM 6708 C CA . PRO D 1 175 ? 22.262 8.740 59.069 1.00 21.14 153 PRO D CA 1
ATOM 6709 C C . PRO D 1 175 ? 22.838 7.316 58.942 1.00 20.67 153 PRO D C 1
ATOM 6710 O O . PRO D 1 175 ? 22.144 6.332 59.225 1.00 20.98 153 PRO D O 1
ATOM 6714 N N . LEU D 1 176 ? 24.087 7.220 58.522 1.00 20.32 154 LEU D N 1
ATOM 6715 C CA . LEU D 1 176 ? 24.809 5.947 58.485 1.00 20.91 154 LEU D CA 1
ATOM 6716 C C . LEU D 1 176 ? 25.322 5.542 59.860 1.00 20.91 154 LEU D C 1
ATOM 6717 O O . LEU D 1 176 ? 25.637 4.369 60.091 1.00 21.51 154 LEU D O 1
ATOM 6722 N N . HIS D 1 177 ? 25.431 6.519 60.755 1.00 20.30 155 HIS D N 1
ATOM 6723 C CA . HIS D 1 177 ? 25.947 6.294 62.080 1.00 20.60 155 HIS D CA 1
ATOM 6724 C C . HIS D 1 177 ? 24.846 6.238 63.142 1.00 20.70 155 HIS D C 1
ATOM 6725 O O . HIS D 1 177 ? 24.976 5.495 64.133 1.00 20.49 155 HIS D O 1
ATOM 6732 N N . ILE D 1 178 ? 23.784 7.034 62.952 1.00 20.33 156 ILE D N 1
ATOM 6733 C CA . ILE D 1 178 ? 22.731 7.210 63.967 1.00 20.46 156 ILE D CA 1
ATOM 6734 C C . ILE D 1 178 ? 21.347 7.327 63.326 1.00 20.45 156 ILE D C 1
ATOM 6735 O O . ILE D 1 178 ? 21.233 7.491 62.105 1.00 19.59 156 ILE D O 1
ATOM 6740 N N . SER D 1 179 ? 20.310 7.255 64.166 1.00 20.59 157 SER D N 1
ATOM 6741 C CA . SER D 1 179 ? 18.912 7.459 63.761 1.00 20.76 157 SER D CA 1
ATOM 6742 C C . SER D 1 179 ? 18.736 8.780 63.010 1.00 20.77 157 SER D C 1
ATOM 6743 O O . SER D 1 179 ? 19.245 9.805 63.422 1.00 20.37 157 SER D O 1
ATOM 6746 N N . LEU D 1 180 ? 18.030 8.723 61.891 1.00 21.40 158 LEU D N 1
ATOM 6747 C CA . LEU D 1 180 ? 17.638 9.906 61.132 1.00 21.55 158 LEU D CA 1
ATOM 6748 C C . LEU D 1 180 ? 16.975 10.986 61.999 1.00 21.75 158 LEU D C 1
ATOM 6749 O O . LEU D 1 180 ? 17.232 12.168 61.795 1.00 22.26 158 LEU D O 1
ATOM 6754 N N . LEU D 1 181 ? 16.137 10.585 62.961 1.00 22.49 159 LEU D N 1
ATOM 6755 C CA . LEU D 1 181 ? 15.500 11.526 63.920 1.00 22.42 159 LEU D CA 1
ATOM 6756 C C . LEU D 1 181 ? 16.478 12.381 64.722 1.00 22.26 159 LEU D C 1
ATOM 6757 O O . LEU D 1 181 ? 16.285 13.600 64.861 1.00 23.05 159 LEU D O 1
ATOM 6762 N N . LEU D 1 182 ? 17.521 11.740 65.237 1.00 21.61 160 LEU D N 1
ATOM 6763 C CA . LEU D 1 182 ? 18.595 12.429 65.965 1.00 21.65 160 LEU D CA 1
ATOM 6764 C C . LEU D 1 182 ? 19.447 13.286 65.041 1.00 20.44 160 LEU D C 1
ATOM 6765 O O . LEU D 1 182 ? 19.808 14.415 65.393 1.00 20.41 160 LEU D O 1
ATOM 6770 N N . ALA D 1 183 ? 19.745 12.753 63.859 1.00 19.41 161 ALA D N 1
ATOM 6771 C CA . ALA D 1 183 ? 20.463 13.499 62.837 1.00 18.98 161 ALA D CA 1
ATOM 6772 C C . ALA D 1 183 ? 19.700 14.774 62.522 1.00 20.03 161 ALA D C 1
ATOM 6773 O O . ALA D 1 183 ? 20.295 15.859 62.419 1.00 19.88 161 ALA D O 1
ATOM 6775 N N . LYS D 1 184 ? 18.387 14.644 62.361 1.00 20.98 162 LYS D N 1
ATOM 6776 C CA . LYS D 1 184 ? 17.578 15.786 62.030 1.00 22.64 162 LYS D CA 1
ATOM 6777 C C . LYS D 1 184 ? 17.619 16.829 63.136 1.00 23.09 162 LYS D C 1
ATOM 6778 O O . LYS D 1 184 ? 17.744 18.031 62.850 1.00 22.81 162 LYS D O 1
ATOM 6784 N N . GLU D 1 185 ? 17.552 16.363 64.389 1.00 23.45 163 GLU D N 1
ATOM 6785 C CA . GLU D 1 185 ? 17.563 17.259 65.533 1.00 24.01 163 GLU D CA 1
ATOM 6786 C C . GLU D 1 185 ? 18.917 17.957 65.663 1.00 23.91 163 GLU D C 1
ATOM 6787 O O . GLU D 1 185 ? 18.995 19.195 65.777 1.00 24.00 163 GLU D O 1
ATOM 6793 N N . TYR D 1 186 ? 19.986 17.175 65.636 1.00 23.60 164 TYR D N 1
ATOM 6794 C CA . TYR D 1 186 ? 21.300 17.773 65.803 1.00 24.11 164 TYR D CA 1
ATOM 6795 C C . TYR D 1 186 ? 21.599 18.759 64.677 1.00 24.18 164 TYR D C 1
ATOM 6796 O O . TYR D 1 186 ? 22.161 19.814 64.940 1.00 24.27 164 TYR D O 1
ATOM 6805 N N . ALA D 1 187 ? 21.168 18.454 63.453 1.00 24.54 165 ALA D N 1
ATOM 6806 C CA . ALA D 1 187 ? 21.435 19.339 62.314 1.00 25.63 165 ALA D CA 1
ATOM 6807 C C . ALA D 1 187 ? 20.660 20.647 62.388 1.00 26.80 165 ALA D C 1
ATOM 6808 O O . ALA D 1 187 ? 21.238 21.728 62.200 1.00 27.17 165 ALA D O 1
ATOM 6810 N N . LEU D 1 188 ? 19.365 20.541 62.686 1.00 27.87 166 LEU D N 1
ATOM 6811 C CA . LEU D 1 188 ? 18.487 21.700 62.794 1.00 28.94 166 LEU D CA 1
ATOM 6812 C C . LEU D 1 188 ? 18.796 22.608 63.968 1.00 29.71 166 LEU D C 1
ATOM 6813 O O . LEU D 1 188 ? 18.720 23.812 63.829 1.00 31.30 166 LEU D O 1
ATOM 6818 N N . THR D 1 189 ? 19.127 22.050 65.129 1.00 30.60 167 THR D N 1
ATOM 6819 C CA . THR D 1 189 ? 19.341 22.877 66.336 1.00 30.56 167 THR D CA 1
ATOM 6820 C C . THR D 1 189 ? 20.803 23.172 66.692 1.00 30.62 167 THR D C 1
ATOM 6821 O O . THR D 1 189 ? 21.075 23.981 67.590 1.00 31.42 167 THR D O 1
ATOM 6825 N N . GLY D 1 190 ? 21.736 22.524 66.005 1.00 30.00 168 GLY D N 1
ATOM 6826 C CA . GLY D 1 190 ? 23.157 22.738 66.258 1.00 30.30 168 GLY D CA 1
ATOM 6827 C C . GLY D 1 190 ? 23.626 22.249 67.615 1.00 31.11 168 GLY D C 1
ATOM 6828 O O . GLY D 1 190 ? 24.703 22.639 68.076 1.00 30.57 168 GLY D O 1
ATOM 6829 N N . THR D 1 191 ? 22.806 21.394 68.237 1.00 31.80 169 THR D N 1
ATOM 6830 C CA . THR D 1 191 ? 23.136 20.648 69.462 1.00 32.64 169 THR D CA 1
ATOM 6831 C C . THR D 1 191 ? 24.605 20.266 69.606 1.00 31.93 169 THR D C 1
ATOM 6832 O O . THR D 1 191 ? 25.185 19.652 68.708 1.00 31.24 169 THR D O 1
ATOM 6836 N N . ARG D 1 192 ? 25.193 20.601 70.749 1.00 31.83 170 ARG D N 1
ATOM 6837 C CA . ARG D 1 192 ? 26.505 20.072 71.092 1.00 31.75 170 ARG D CA 1
ATOM 6838 C C . ARG D 1 192 ? 26.366 18.634 71.552 1.00 31.41 170 ARG D C 1
ATOM 6839 O O . ARG D 1 192 ? 25.552 18.323 72.413 1.00 32.66 170 ARG D O 1
ATOM 6847 N N . ILE D 1 193 ? 27.144 17.749 70.952 1.00 30.61 171 ILE D N 1
ATOM 6848 C CA . ILE D 1 193 ? 27.045 16.339 71.245 1.00 29.51 171 ILE D CA 1
ATOM 6849 C C . ILE D 1 193 ? 28.258 15.973 72.066 1.00 29.99 171 ILE D C 1
ATOM 6850 O O . ILE D 1 193 ? 29.388 16.003 71.571 1.00 30.27 171 ILE D O 1
ATOM 6855 N N . SER D 1 194 ? 28.021 15.622 73.322 1.00 30.16 172 SER D N 1
ATOM 6856 C CA . SER D 1 194 ? 29.101 15.313 74.238 1.00 30.74 172 SER D CA 1
ATOM 6857 C C . SER D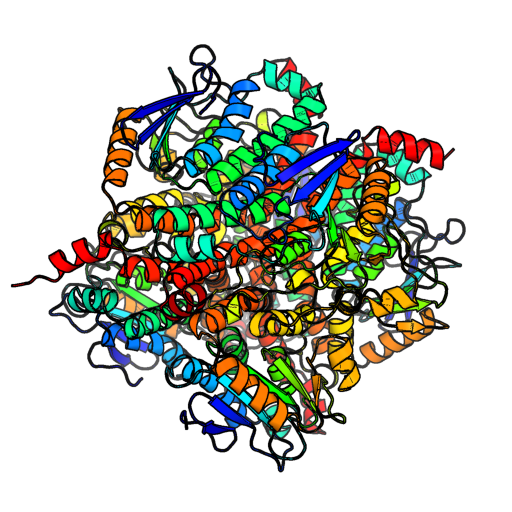 1 194 ? 29.852 14.068 73.794 1.00 29.87 172 SER D C 1
ATOM 6858 O O . SER D 1 194 ? 29.384 13.327 72.934 1.00 29.67 172 SER D O 1
ATOM 6861 N N . ALA D 1 195 ? 31.017 13.847 74.391 1.00 29.92 173 ALA D N 1
ATOM 6862 C CA . ALA D 1 195 ? 31.880 12.740 74.016 1.00 28.86 173 ALA D CA 1
ATOM 6863 C C . ALA D 1 195 ? 31.250 11.429 74.418 1.00 28.57 173 ALA D C 1
ATOM 6864 O O . ALA D 1 195 ? 31.308 10.457 73.673 1.00 28.05 173 ALA D O 1
ATOM 6866 N N . GLN D 1 196 ? 30.621 11.421 75.592 1.00 29.09 174 GLN D N 1
ATOM 6867 C CA . GLN D 1 196 ? 29.903 10.252 76.095 1.00 28.46 174 GLN D CA 1
ATOM 6868 C C . GLN D 1 196 ? 28.653 9.953 75.252 1.00 27.81 174 GLN D C 1
ATOM 6869 O O . GLN D 1 196 ? 28.376 8.803 74.948 1.00 27.58 174 GLN D O 1
ATOM 6875 N N . ARG D 1 197 ? 27.889 10.975 74.882 1.00 27.51 175 ARG D N 1
ATOM 6876 C CA . ARG D 1 197 ? 26.742 10.740 74.003 1.00 27.63 175 ARG D CA 1
ATOM 6877 C C . ARG D 1 197 ? 27.192 10.272 72.593 1.00 27.23 175 ARG D C 1
ATOM 6878 O O . ARG D 1 197 ? 26.596 9.351 72.021 1.00 26.78 175 ARG D O 1
ATOM 6886 N N . ALA D 1 198 ? 28.241 10.893 72.050 1.00 26.67 176 ALA D N 1
ATOM 6887 C CA . ALA D 1 198 ? 28.790 10.468 70.756 1.00 26.87 176 ALA D CA 1
ATOM 6888 C C . ALA D 1 198 ? 29.114 8.963 70.711 1.00 26.80 176 ALA D C 1
ATOM 6889 O O . ALA D 1 198 ? 28.821 8.287 69.724 1.00 26.52 176 ALA D O 1
ATOM 6891 N N . VAL D 1 199 ? 29.694 8.445 71.790 1.00 27.67 177 VAL D N 1
ATOM 6892 C CA . VAL D 1 199 ? 30.056 7.018 71.883 1.00 27.75 177 VAL D CA 1
ATOM 6893 C C . VAL D 1 199 ? 28.814 6.158 72.134 1.00 28.41 177 VAL D C 1
ATOM 6894 O O . VAL D 1 199 ? 28.711 5.048 71.613 1.00 28.35 177 VAL D O 1
ATOM 6898 N N . GLU D 1 200 ? 27.869 6.686 72.912 1.00 28.93 178 GLU D N 1
ATOM 6899 C CA . GLU D 1 200 ? 26.597 6.013 73.171 1.00 29.91 178 GLU D CA 1
ATOM 6900 C C . GLU D 1 200 ? 25.778 5.805 71.861 1.00 29.07 178 GLU D C 1
ATOM 6901 O O . GLU D 1 200 ? 25.095 4.786 71.693 1.00 29.65 178 GLU D O 1
ATOM 6907 N N . LEU D 1 201 ? 25.883 6.757 70.937 1.00 27.53 179 LEU D N 1
ATOM 6908 C CA . LEU D 1 201 ? 25.196 6.689 69.644 1.00 26.69 179 LEU D CA 1
ATOM 6909 C C . LEU D 1 201 ? 26.000 6.019 68.539 1.00 25.84 179 LEU D C 1
ATOM 6910 O O . LEU D 1 201 ? 25.438 5.572 67.543 1.00 25.99 179 LEU D O 1
ATOM 6915 N N . GLY D 1 202 ? 27.314 5.974 68.695 1.00 25.12 180 GLY D N 1
ATOM 6916 C CA . GLY D 1 202 ? 28.165 5.515 67.615 1.00 24.20 180 GLY D CA 1
ATOM 6917 C C . GLY D 1 202 ? 28.564 6.586 66.619 1.00 23.02 180 GLY D C 1
ATOM 6918 O O . GLY D 1 202 ? 28.802 6.293 65.450 1.00 22.59 180 GLY D O 1
ATOM 6919 N N . LEU D 1 203 ? 28.631 7.831 67.091 1.00 22.89 181 LEU D N 1
ATOM 6920 C CA . LEU D 1 203 ? 29.262 8.914 66.353 1.00 22.01 181 LEU D CA 1
ATOM 6921 C C . LEU D 1 203 ? 30.745 8.965 66.672 1.00 22.25 181 LEU D C 1
ATOM 6922 O O . LEU D 1 203 ? 31.504 9.729 66.053 1.00 22.11 181 LEU D O 1
ATOM 6927 N N . ALA D 1 204 ? 31.152 8.144 67.638 1.00 22.49 182 ALA D N 1
ATOM 6928 C CA . ALA D 1 204 ? 32.555 7.966 67.987 1.00 22.69 182 ALA D CA 1
ATOM 6929 C C . ALA D 1 204 ? 32.718 6.559 68.552 1.00 23.11 182 ALA D C 1
ATOM 6930 O O . ALA D 1 204 ? 31.733 5.953 68.988 1.00 23.62 182 ALA D O 1
ATOM 6932 N N . ASN D 1 205 ? 33.947 6.040 68.541 1.00 22.84 183 ASN D N 1
ATOM 6933 C CA . ASN D 1 205 ? 34.194 4.671 68.999 1.00 23.24 183 ASN D CA 1
ATOM 6934 C C . ASN D 1 205 ? 34.578 4.490 70.476 1.00 23.97 183 ASN D C 1
ATOM 6935 O O . ASN D 1 205 ? 34.176 3.511 71.093 1.00 23.50 183 ASN D O 1
ATOM 6940 N N . HIS D 1 206 ? 35.395 5.405 71.003 1.00 24.79 184 HIS D N 1
ATOM 6941 C CA . HIS D 1 206 ? 35.902 5.330 72.368 1.00 26.20 184 HIS D CA 1
ATOM 6942 C C . HIS D 1 206 ? 36.156 6.728 72.917 1.00 26.51 184 HIS D C 1
ATOM 6943 O O . HIS D 1 206 ? 36.612 7.607 72.201 1.00 25.32 184 HIS D O 1
ATOM 6950 N N . VAL D 1 207 ? 35.844 6.913 74.197 1.00 27.86 185 VAL D N 1
ATOM 6951 C CA . VAL D 1 207 ? 36.344 8.058 74.939 1.00 29.52 185 VAL D CA 1
ATOM 6952 C C . VAL D 1 207 ? 37.764 7.714 75.404 1.00 30.73 185 VAL D C 1
ATOM 6953 O O . VAL D 1 207 ? 38.054 6.578 75.787 1.00 31.08 185 VAL D O 1
ATOM 6957 N N . ALA D 1 208 ? 38.659 8.680 75.306 1.00 32.20 186 ALA D N 1
ATOM 6958 C CA . ALA D 1 208 ? 40.074 8.431 75.561 1.00 34.24 186 ALA D CA 1
ATOM 6959 C C . ALA D 1 208 ? 40.679 9.472 76.496 1.00 36.25 186 ALA D C 1
ATOM 6960 O O . ALA D 1 208 ? 40.313 10.645 76.449 1.00 37.20 186 ALA D O 1
ATOM 6962 N N . ASP D 1 209 ? 41.609 9.050 77.341 1.00 38.15 187 ASP D N 1
ATOM 6963 C CA . ASP D 1 209 ? 42.396 10.005 78.095 1.00 40.21 187 ASP D CA 1
ATOM 6964 C C . ASP D 1 209 ? 43.306 10.818 77.180 1.00 40.31 187 ASP D C 1
ATOM 6965 O O . ASP D 1 209 ? 43.293 12.049 77.230 1.00 41.54 187 ASP D O 1
ATOM 6970 N N . ASP D 1 210 ? 44.084 10.139 76.341 1.00 39.74 188 ASP D N 1
ATOM 6971 C CA . ASP D 1 210 ? 44.861 10.814 75.309 1.00 39.21 188 ASP D CA 1
ATOM 6972 C C . ASP D 1 210 ? 44.375 10.244 73.972 1.00 37.35 188 ASP D C 1
ATOM 6973 O O . ASP D 1 210 ? 44.829 9.172 73.545 1.00 37.13 188 ASP D O 1
ATOM 6978 N N . PRO D 1 211 ? 43.437 10.958 73.308 1.00 36.04 189 PRO D N 1
ATOM 6979 C CA . PRO D 1 211 ? 42.901 10.458 72.029 1.00 34.12 189 PRO D CA 1
ATOM 6980 C C . PRO D 1 211 ? 43.985 10.231 70.962 1.00 33.11 189 PRO D C 1
ATOM 6981 O O . PRO D 1 211 ? 43.884 9.275 70.205 1.00 32.17 189 PRO D O 1
ATOM 6985 N N . VAL D 1 212 ? 45.021 11.074 70.943 1.00 33.21 190 VAL D N 1
ATOM 6986 C CA . VAL D 1 212 ? 46.070 11.012 69.915 1.00 32.15 190 VAL D CA 1
ATOM 6987 C C . VAL D 1 212 ? 46.903 9.739 70.067 1.00 32.85 190 VAL D C 1
ATOM 6988 O O . VAL D 1 212 ? 47.201 9.078 69.062 1.00 32.73 190 VAL D O 1
ATOM 6992 N N . ALA D 1 213 ? 47.244 9.370 71.309 1.00 33.39 191 ALA D N 1
ATOM 6993 C CA . ALA D 1 213 ? 48.017 8.131 71.564 1.00 33.81 191 ALA D CA 1
ATOM 6994 C C . ALA D 1 213 ? 47.226 6.839 71.272 1.00 33.11 191 ALA D C 1
ATOM 6995 O O . ALA D 1 213 ? 47.784 5.858 70.764 1.00 32.99 191 ALA D O 1
ATOM 6997 N N . GLU D 1 214 ? 45.932 6.857 71.604 1.00 32.43 192 GLU D N 1
ATOM 6998 C CA . GLU D 1 214 ? 45.070 5.707 71.429 1.00 31.66 192 GLU D CA 1
ATOM 6999 C C . GLU D 1 214 ? 44.786 5.489 69.962 1.00 30.55 192 GLU D C 1
ATOM 7000 O O . GLU D 1 214 ? 44.747 4.349 69.486 1.00 30.78 192 GLU D O 1
ATOM 7006 N N . ALA D 1 215 ? 44.631 6.592 69.244 1.00 29.75 193 ALA D N 1
ATOM 7007 C CA . ALA D 1 215 ? 44.448 6.579 67.806 1.00 28.46 193 ALA D CA 1
ATOM 7008 C C . ALA D 1 215 ? 45.708 6.049 67.126 1.00 28.89 193 ALA D C 1
ATOM 7009 O O . ALA D 1 215 ? 45.642 5.142 66.274 1.00 28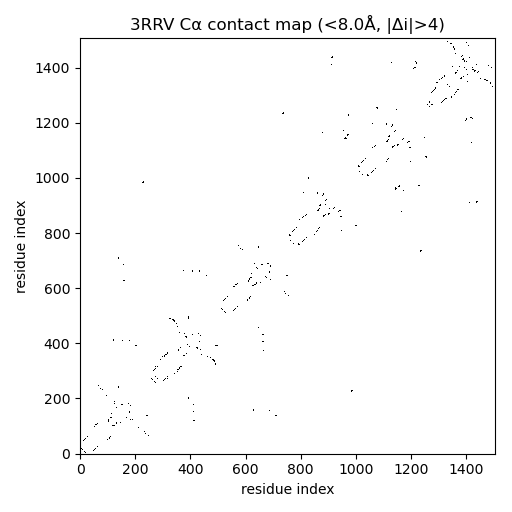.45 193 ALA D O 1
ATOM 7011 N N . ILE D 1 216 ? 46.863 6.605 67.505 1.00 29.54 194 ILE D N 1
ATOM 7012 C CA . ILE D 1 216 ? 48.125 6.184 66.902 1.00 29.38 194 ILE D CA 1
ATOM 7013 C C . ILE D 1 216 ? 48.348 4.688 67.180 1.00 29.53 194 ILE D C 1
ATOM 7014 O O . ILE D 1 216 ? 48.671 3.940 66.267 1.00 29.35 194 ILE D O 1
ATOM 7019 N N . ALA D 1 217 ? 48.093 4.245 68.409 1.00 29.19 195 ALA D N 1
ATOM 7020 C CA . ALA D 1 217 ? 48.248 2.837 68.727 1.00 29.61 195 ALA D CA 1
ATOM 7021 C C . ALA D 1 217 ? 47.271 1.975 67.914 1.00 29.34 195 ALA D C 1
ATOM 7022 O O . ALA D 1 217 ? 47.648 0.917 67.407 1.00 29.84 195 ALA D O 1
ATOM 7024 N N . CYS D 1 218 ? 46.025 2.430 67.769 1.00 28.57 196 CYS D N 1
ATOM 7025 C CA . CYS D 1 218 ? 45.046 1.698 66.954 1.00 27.92 196 CYS D CA 1
ATOM 7026 C C . CYS D 1 218 ? 45.470 1.619 65.479 1.00 27.44 196 CYS D C 1
ATOM 7027 O O . CYS D 1 218 ? 45.505 0.536 64.882 1.00 26.62 196 CYS D O 1
ATOM 7030 N N . ALA D 1 219 ? 45.792 2.767 64.896 1.00 27.33 197 ALA D N 1
ATOM 7031 C CA . ALA D 1 219 ? 46.315 2.763 63.531 1.00 27.64 197 ALA D CA 1
ATOM 7032 C C . ALA D 1 219 ? 47.519 1.802 63.426 1.00 28.71 197 ALA D C 1
ATOM 7033 O O . ALA D 1 219 ? 47.610 1.031 62.457 1.00 28.63 197 ALA D O 1
ATOM 7035 N N . LYS D 1 220 ? 48.420 1.818 64.423 1.00 29.44 198 LYS D N 1
ATOM 7036 C CA . LYS D 1 220 ? 49.623 0.968 64.350 1.00 30.78 198 LYS D CA 1
ATOM 7037 C C . LYS D 1 220 ? 49.237 -0.508 64.376 1.00 30.93 198 LYS D C 1
ATOM 7038 O O . LYS D 1 220 ? 49.779 -1.320 63.612 1.00 30.77 198 LYS D O 1
ATOM 7044 N N . LYS D 1 221 ? 48.265 -0.841 65.217 1.00 31.16 199 LYS D N 1
ATOM 7045 C CA . LYS D 1 221 ? 47.785 -2.202 65.283 1.00 32.10 199 LYS D CA 1
ATOM 7046 C C . LYS D 1 221 ? 47.280 -2.620 63.892 1.00 31.71 199 LYS D C 1
ATOM 7047 O O . LYS D 1 221 ? 47.623 -3.715 63.417 1.00 32.62 199 LYS D O 1
ATOM 7053 N N . ILE D 1 222 ? 46.532 -1.729 63.225 1.00 29.97 200 ILE D N 1
ATOM 7054 C CA . ILE D 1 222 ? 45.987 -1.993 61.897 1.00 28.71 200 ILE D CA 1
ATOM 7055 C C . ILE D 1 222 ? 47.073 -2.198 60.808 1.00 28.53 200 ILE D C 1
ATOM 7056 O O . ILE D 1 222 ? 46.952 -3.070 59.950 1.00 27.68 200 ILE D O 1
ATOM 7061 N N . LEU D 1 223 ? 48.124 -1.393 60.856 1.00 29.08 201 LEU D N 1
ATOM 7062 C CA . LEU D 1 223 ? 49.258 -1.521 59.922 1.00 30.60 201 LEU D CA 1
ATOM 7063 C C . LEU D 1 223 ? 49.941 -2.894 59.924 1.00 31.75 201 LEU D C 1
ATOM 7064 O O . LEU D 1 223 ? 50.568 -3.278 58.959 1.00 33.17 201 LEU D O 1
ATOM 7069 N N . GLU D 1 224 ? 49.797 -3.643 60.999 1.00 32.58 202 GLU D N 1
ATOM 7070 C CA . GLU D 1 224 ? 50.389 -4.949 61.066 1.00 33.91 202 GLU D CA 1
ATOM 7071 C C . GLU D 1 224 ? 49.522 -5.986 60.327 1.00 33.38 202 GLU D C 1
ATOM 7072 O O . GLU D 1 224 ? 50.032 -7.030 59.870 1.00 33.98 202 GLU D O 1
ATOM 7078 N N . LEU D 1 225 ? 48.222 -5.690 60.189 1.00 31.75 203 LEU D N 1
ATOM 7079 C CA . LEU D 1 225 ? 47.278 -6.645 59.598 1.00 30.95 203 LEU D CA 1
ATOM 7080 C C . LEU D 1 225 ? 47.547 -6.847 58.099 1.00 30.24 203 LEU D C 1
ATOM 7081 O O . LEU D 1 225 ? 48.218 -6.034 57.481 1.00 30.90 203 LEU D O 1
ATOM 7086 N N . PRO D 1 226 ? 47.050 -7.937 57.506 1.00 29.78 204 PRO D N 1
ATOM 7087 C CA . PRO D 1 226 ? 47.245 -8.074 56.052 1.00 29.67 204 PRO D CA 1
ATOM 7088 C C . PRO D 1 226 ? 46.603 -6.926 55.239 1.00 29.42 204 PRO D C 1
ATOM 7089 O O . PRO D 1 226 ? 45.395 -6.718 55.306 1.00 29.01 204 PRO D O 1
ATOM 7093 N N . GLN D 1 227 ? 47.414 -6.188 54.492 1.00 29.62 205 GLN D N 1
ATOM 7094 C CA . GLN D 1 227 ? 46.939 -5.030 53.724 1.00 29.84 205 GLN D CA 1
ATOM 7095 C C . GLN D 1 227 ? 45.697 -5.242 52.765 1.00 29.31 205 GLN D C 1
ATOM 7096 O O . GLN D 1 227 ? 44.723 -4.489 52.844 1.00 28.80 205 GLN D O 1
ATOM 7102 N N . GLN D 1 228 ? 45.730 -6.241 51.881 1.00 29.16 206 GLN D N 1
ATOM 7103 C CA . GLN D 1 228 ? 44.635 -6.433 50.927 1.00 28.71 206 GLN D CA 1
ATOM 7104 C C . GLN D 1 228 ? 43.286 -6.709 51.623 1.00 28.07 206 GLN D C 1
ATOM 7105 O O . GLN D 1 228 ? 42.219 -6.338 51.116 1.00 27.85 206 GLN D O 1
ATOM 7111 N N . ALA D 1 229 ? 43.343 -7.364 52.778 1.00 27.39 207 ALA D N 1
ATOM 7112 C CA . ALA D 1 229 ? 42.158 -7.594 53.581 1.00 26.29 207 ALA D CA 1
ATOM 7113 C C . ALA D 1 229 ? 41.693 -6.288 54.197 1.00 25.23 207 ALA D C 1
ATOM 7114 O O . ALA D 1 229 ? 40.514 -6.009 54.228 1.00 24.78 207 ALA D O 1
ATOM 7116 N N . VAL D 1 230 ? 42.632 -5.488 54.673 1.00 25.15 208 VAL D N 1
ATOM 7117 C CA . VAL D 1 230 ? 42.309 -4.242 55.324 1.00 24.95 208 VAL D CA 1
ATOM 7118 C C . VAL D 1 230 ? 41.693 -3.250 54.347 1.00 24.79 208 VAL D C 1
ATOM 7119 O O . VAL D 1 230 ? 40.689 -2.596 54.662 1.00 23.92 208 VAL D O 1
ATOM 7123 N N . GLU D 1 231 ? 42.300 -3.143 53.167 1.00 25.14 209 GLU D N 1
ATOM 7124 C CA . GLU D 1 231 ? 41.922 -2.102 52.210 1.00 24.78 209 GLU D CA 1
ATOM 7125 C C . GLU D 1 231 ? 40.634 -2.495 51.489 1.00 24.54 209 GLU D C 1
ATOM 7126 O O . GLU D 1 231 ? 39.795 -1.646 51.244 1.00 23.59 209 GLU D O 1
ATOM 7132 N N . SER D 1 232 ? 40.474 -3.791 51.196 1.00 25.03 210 SER D N 1
ATOM 7133 C CA . SER D 1 232 ? 39.260 -4.301 50.548 1.00 25.07 210 SER D CA 1
ATOM 7134 C C . SER D 1 232 ? 38.049 -4.184 51.468 1.00 24.18 210 SER D C 1
ATOM 7135 O O . SER D 1 232 ? 36.958 -3.826 51.015 1.00 23.97 210 SER D O 1
ATOM 7138 N N . THR D 1 233 ? 38.259 -4.496 52.743 1.00 23.50 211 THR D N 1
ATOM 7139 C CA . THR D 1 233 ? 37.223 -4.420 53.759 1.00 23.28 211 THR D CA 1
ATOM 7140 C C . THR D 1 233 ? 36.731 -3.005 53.954 1.00 22.60 211 THR D C 1
ATOM 7141 O O . THR D 1 233 ? 35.547 -2.807 54.109 1.00 22.96 211 THR D O 1
ATOM 7145 N N . LYS D 1 234 ? 37.635 -2.034 53.952 1.00 22.60 212 LYS D N 1
ATOM 7146 C CA . LYS D 1 234 ? 37.234 -0.641 54.023 1.00 22.31 212 LYS D CA 1
ATOM 7147 C C . LYS D 1 234 ? 36.331 -0.301 52.834 1.00 22.99 212 LYS D C 1
ATOM 7148 O O . LYS D 1 234 ? 35.334 0.406 53.001 1.00 23.32 212 LYS D O 1
ATOM 7154 N N . ARG D 1 235 ? 36.678 -0.797 51.645 1.00 23.53 213 ARG D N 1
ATOM 7155 C CA . ARG D 1 235 ? 35.942 -0.439 50.442 1.00 24.21 213 ARG D CA 1
ATOM 7156 C C . ARG D 1 235 ? 34.541 -1.050 50.479 1.00 24.02 213 ARG D C 1
ATOM 7157 O O . ARG D 1 235 ? 33.568 -0.350 50.276 1.00 24.88 213 ARG D O 1
ATOM 7165 N N . VAL D 1 236 ? 34.442 -2.333 50.778 1.00 23.63 214 VAL D N 1
ATOM 7166 C CA . VAL D 1 236 ? 33.155 -2.970 50.957 1.00 24.15 214 VAL D CA 1
ATOM 7167 C C . VAL D 1 236 ? 32.218 -2.077 51.786 1.00 24.00 214 VAL D C 1
ATOM 7168 O O . VAL D 1 236 ? 31.122 -1.756 51.356 1.00 24.19 214 VAL D O 1
ATOM 7172 N N . LEU D 1 237 ? 32.675 -1.681 52.971 1.00 23.89 215 LEU D N 1
ATOM 7173 C CA . LEU D 1 237 ? 31.906 -0.827 53.877 1.00 23.66 215 LEU D CA 1
ATOM 7174 C C . LEU D 1 237 ? 31.631 0.585 53.312 1.00 23.17 215 LEU D C 1
ATOM 7175 O O . LEU D 1 237 ? 30.484 1.080 53.392 1.00 23.30 215 LEU D O 1
ATOM 7180 N N . ASN D 1 238 ? 32.655 1.230 52.745 1.00 22.30 216 ASN D N 1
ATOM 7181 C CA . ASN D 1 238 ? 32.487 2.624 52.303 1.00 22.05 216 ASN D CA 1
ATOM 7182 C C . ASN D 1 238 ? 31.597 2.787 51.078 1.00 22.09 216 ASN D C 1
ATOM 7183 O O . ASN D 1 238 ? 31.140 3.886 50.774 1.00 21.93 216 ASN D O 1
ATOM 7188 N N . ILE D 1 239 ? 31.323 1.680 50.404 1.00 22.30 217 ILE D N 1
ATOM 7189 C CA . ILE D 1 239 ? 30.321 1.672 49.340 1.00 22.83 217 ILE D CA 1
ATOM 7190 C C . ILE D 1 239 ? 28.980 2.185 49.858 1.00 22.55 217 ILE D C 1
ATOM 7191 O O . ILE D 1 239 ? 28.313 2.940 49.182 1.00 21.94 217 ILE D O 1
ATOM 7196 N N . HIS D 1 240 ? 28.624 1.811 51.079 1.00 23.15 218 HIS D N 1
ATOM 7197 C CA . HIS D 1 240 ? 27.407 2.334 51.691 1.00 24.07 218 HIS D CA 1
ATOM 7198 C C . HIS D 1 240 ? 27.476 3.845 51.968 1.00 22.67 218 HIS D C 1
ATOM 7199 O O . HIS D 1 240 ? 26.493 4.555 51.755 1.00 22.77 218 HIS D O 1
ATOM 7206 N N . LEU D 1 241 ? 28.651 4.331 52.353 1.00 21.98 219 LEU D N 1
ATOM 7207 C CA . LEU D 1 241 ? 28.903 5.777 52.481 1.00 21.94 219 LEU D CA 1
ATOM 7208 C C . LEU D 1 241 ? 28.764 6.492 51.114 1.00 21.64 219 LEU D C 1
ATOM 7209 O O . LEU D 1 241 ? 28.035 7.486 50.968 1.00 21.13 219 LEU D O 1
ATOM 7214 N N . GLU D 1 242 ? 29.452 5.953 50.115 1.00 21.41 220 GLU D N 1
ATOM 7215 C CA . GLU D 1 242 ? 29.445 6.516 48.780 1.00 21.84 220 GLU D CA 1
ATOM 7216 C C . GLU D 1 242 ? 28.046 6.549 48.118 1.00 21.32 220 GLU D C 1
ATOM 7217 O O . GLU D 1 242 ? 27.709 7.491 47.387 1.00 21.16 220 GLU D O 1
ATOM 7223 N N . ARG D 1 243 ? 27.224 5.550 48.395 1.00 20.86 221 ARG D N 1
ATOM 7224 C CA . ARG D 1 243 ? 25.846 5.593 47.907 1.00 21.54 221 ARG D CA 1
ATOM 7225 C C . ARG D 1 243 ? 25.045 6.757 48.513 1.00 21.25 221 ARG D C 1
ATOM 7226 O O . ARG D 1 243 ? 24.315 7.449 47.790 1.00 20.44 221 ARG D O 1
ATOM 7234 N N . ALA D 1 244 ? 25.221 6.990 49.816 1.00 21.28 222 ALA D N 1
ATOM 7235 C CA . ALA D 1 244 ? 24.536 8.091 50.497 1.00 21.72 222 ALA D CA 1
ATOM 7236 C C . ALA D 1 244 ? 25.013 9.435 49.949 1.00 21.85 222 ALA D C 1
ATOM 7237 O O . ALA D 1 244 ? 24.218 10.230 49.448 1.00 22.55 222 ALA D O 1
ATOM 7239 N N . VAL D 1 245 ? 26.315 9.661 50.010 1.00 21.25 223 VAL D N 1
ATOM 7240 C CA . VAL D 1 245 ? 26.922 10.855 49.440 1.00 21.14 223 VAL D CA 1
ATOM 7241 C C . VAL D 1 245 ? 26.472 11.148 48.001 1.00 21.61 223 VAL D C 1
ATOM 7242 O O . VAL D 1 245 ? 26.082 12.263 47.703 1.00 22.69 223 VAL D O 1
ATOM 7246 N N . LEU D 1 246 ? 26.568 10.173 47.095 1.00 22.19 224 LEU D N 1
ATOM 7247 C CA . LEU D 1 246 ? 26.141 10.379 45.695 1.00 21.72 224 LEU D CA 1
ATOM 7248 C C . LEU D 1 246 ? 24.655 10.837 45.574 1.00 21.29 224 LEU D C 1
ATOM 7249 O O . LEU D 1 246 ? 24.340 11.696 44.752 1.00 21.28 224 LEU D O 1
ATOM 7254 N N . ALA D 1 247 ? 23.773 10.291 46.413 1.00 20.13 225 ALA D N 1
ATOM 7255 C CA . ALA D 1 247 ? 22.347 10.668 46.428 1.00 20.23 225 ALA D CA 1
ATOM 7256 C C . ALA D 1 247 ? 22.031 12.138 46.757 1.00 19.79 225 ALA D C 1
ATOM 7257 O O . ALA D 1 247 ? 21.052 12.683 46.271 1.00 19.26 225 ALA D O 1
ATOM 7259 N N . SER D 1 248 ? 22.841 12.768 47.604 1.00 19.26 226 SER D N 1
ATOM 7260 C CA . SER D 1 248 ? 22.469 14.090 48.123 1.00 19.48 226 SER D CA 1
ATOM 7261 C C . SER D 1 248 ? 23.562 15.190 48.051 1.00 18.62 226 SER D C 1
ATOM 7262 O O . SER D 1 248 ? 23.245 16.356 48.259 1.00 18.17 226 SER D O 1
ATOM 7265 N N . LEU D 1 249 ? 24.823 14.828 47.791 1.00 18.41 227 LEU D N 1
ATOM 7266 C CA . LEU D 1 249 ? 25.916 15.793 47.872 1.00 18.39 227 LEU D CA 1
ATOM 7267 C C . LEU D 1 249 ? 25.743 16.984 46.949 1.00 19.50 227 LEU D C 1
ATOM 7268 O O . LEU D 1 249 ? 25.908 18.121 47.391 1.00 20.79 227 LEU D O 1
ATOM 7273 N N . ASP D 1 250 ? 25.442 16.740 45.671 1.00 19.62 228 ASP D N 1
ATOM 7274 C CA . ASP D 1 250 ? 25.280 17.834 44.696 1.00 19.89 228 ASP D CA 1
ATOM 7275 C C . ASP D 1 250 ? 24.138 18.785 45.041 1.00 19.15 228 ASP D C 1
ATOM 7276 O O . ASP D 1 250 ? 24.296 20.007 44.924 1.00 18.78 228 ASP D O 1
ATOM 7281 N N . TYR D 1 251 ? 22.978 18.237 45.418 1.00 18.29 229 TYR D N 1
ATOM 7282 C CA . TYR D 1 251 ? 21.897 19.092 45.913 1.00 18.10 229 TYR D CA 1
ATOM 7283 C C . TYR D 1 251 ? 22.422 19.887 47.113 1.00 17.68 229 TYR D C 1
ATOM 7284 O O . TYR D 1 251 ? 22.311 21.118 47.148 1.00 16.65 229 TYR D O 1
ATOM 7293 N N . ALA D 1 252 ? 23.013 19.170 48.072 1.00 17.13 230 ALA D N 1
ATOM 7294 C CA . ALA D 1 252 ? 23.489 19.818 49.264 1.00 18.36 230 ALA D CA 1
ATOM 7295 C C . ALA D 1 252 ? 24.481 20.930 48.946 1.00 19.06 230 ALA D C 1
ATOM 7296 O O . ALA D 1 252 ? 24.254 22.051 49.392 1.00 20.30 230 ALA D O 1
ATOM 7298 N N . LEU D 1 253 ? 25.526 20.670 48.153 1.00 19.21 231 LEU D N 1
ATOM 7299 C CA . LEU D 1 253 ? 26.521 21.726 47.889 1.00 20.06 231 LEU D CA 1
ATOM 7300 C C . LEU D 1 253 ? 25.950 22.901 47.101 1.00 20.34 231 LEU D C 1
ATOM 7301 O O . LEU D 1 253 ? 26.396 24.038 47.254 1.00 20.45 231 LEU D O 1
ATOM 7306 N N . SER D 1 254 ? 24.957 22.625 46.269 1.00 20.63 232 SER D N 1
ATOM 7307 C CA . SER D 1 254 ? 24.313 23.670 45.489 1.00 20.96 232 SER D CA 1
ATOM 7308 C C . SER D 1 254 ? 23.451 24.545 46.410 1.00 21.92 232 SER D C 1
ATOM 7309 O O . SER D 1 254 ? 23.316 25.769 46.183 1.00 21.65 232 SER D O 1
ATOM 7312 N N . ALA D 1 255 ? 22.872 23.936 47.448 1.00 21.68 233 ALA D N 1
ATOM 7313 C CA . ALA D 1 255 ? 22.070 24.729 48.372 1.00 23.21 233 ALA D CA 1
ATOM 7314 C C . ALA D 1 255 ? 22.923 25.557 49.358 1.00 23.42 233 ALA D C 1
ATOM 7315 O O . ALA D 1 255 ? 22.534 26.651 49.781 1.00 23.74 233 ALA D O 1
ATOM 7317 N N . GLU D 1 256 ? 24.086 25.044 49.717 1.00 23.92 234 GLU D N 1
ATOM 7318 C CA . GLU D 1 256 ? 24.974 25.807 50.577 1.00 25.02 234 GLU D CA 1
ATOM 7319 C C . GLU D 1 256 ? 25.498 27.027 49.797 1.00 24.99 234 GLU D C 1
ATOM 7320 O O . GLU D 1 256 ? 25.711 28.085 50.373 1.00 24.77 234 GLU D O 1
ATOM 7326 N N . SER D 1 257 ? 25.694 26.855 48.487 1.00 25.41 235 SER D N 1
ATOM 7327 C CA . SER D 1 257 ? 26.028 27.948 47.569 1.00 26.11 235 SER D CA 1
ATOM 7328 C C . SER D 1 257 ? 24.958 29.050 47.565 1.00 26.35 235 SER D C 1
ATOM 7329 O O . SER D 1 257 ? 25.274 30.219 47.810 1.00 27.06 235 SER D O 1
ATOM 7332 N N . GLN D 1 258 ? 23.700 28.691 47.326 1.00 26.08 236 GLN D N 1
ATOM 7333 C CA . GLN D 1 258 ? 22.606 29.649 47.463 1.00 26.89 236 GLN D CA 1
ATOM 7334 C C . GLN D 1 258 ? 22.591 30.347 48.841 1.00 27.19 236 GLN D C 1
ATOM 7335 O O . GLN D 1 258 ? 22.260 31.538 48.947 1.00 27.75 236 GLN D O 1
ATOM 7337 N N . SER D 1 259 ? 22.961 29.641 49.896 1.00 26.86 237 SER D N 1
ATOM 7338 C CA . SER D 1 259 ? 22.875 30.283 51.199 1.00 27.25 237 SER D CA 1
ATOM 7339 C C . SER D 1 259 ? 24.033 31.212 51.521 1.00 27.46 237 SER D C 1
ATOM 7340 O O . SER D 1 259 ? 23.894 32.059 52.388 1.00 27.25 237 SER D O 1
ATOM 7343 N N . PHE D 1 260 ? 25.144 31.095 50.794 1.00 28.16 238 PHE D N 1
ATOM 7344 C CA . PHE D 1 260 ? 26.245 32.058 50.928 1.00 29.76 238 PHE D CA 1
ATOM 7345 C C . PHE D 1 260 ? 25.790 33.443 50.488 1.00 30.65 238 PHE D C 1
ATOM 7346 O O . PHE D 1 260 ? 26.340 34.456 50.907 1.00 31.39 238 PHE D O 1
ATOM 7354 N N . VAL D 1 261 ? 24.732 33.464 49.687 1.00 31.17 239 VAL D N 1
ATOM 7355 C CA . VAL D 1 261 ? 24.279 34.649 48.991 1.00 31.95 239 VAL D CA 1
ATOM 7356 C C . VAL D 1 261 ? 22.993 35.261 49.569 1.00 32.66 239 VAL D C 1
ATOM 7357 O O . VAL D 1 261 ? 22.490 36.251 49.025 1.00 32.92 239 VAL D O 1
ATOM 7361 N N . THR D 1 262 ? 22.475 34.669 50.657 1.00 32.51 240 THR D N 1
ATOM 7362 C CA . THR D 1 262 ? 21.261 35.158 51.347 1.00 32.81 240 THR D CA 1
ATOM 7363 C C . THR D 1 262 ? 21.588 36.339 52.262 1.00 33.49 240 THR D C 1
ATOM 7364 O O . THR D 1 262 ? 22.706 36.431 52.774 1.00 33.18 240 THR D O 1
ATOM 7368 N N . GLU D 1 263 ? 20.603 37.211 52.476 1.00 34.33 241 GLU D N 1
ATOM 7369 C CA . GLU D 1 263 ? 20.710 38.303 53.441 1.00 35.66 241 GLU D CA 1
ATOM 7370 C C . GLU D 1 263 ? 20.849 37.754 54.862 1.00 35.88 241 GLU D C 1
ATOM 7371 O O . GLU D 1 263 ? 21.577 38.317 55.691 1.00 36.04 241 GLU D O 1
ATOM 7373 N N . ASP D 1 264 ? 20.145 36.654 55.137 1.00 35.62 242 ASP D N 1
ATOM 7374 C CA . ASP D 1 264 ? 20.217 36.011 56.433 1.00 35.21 242 ASP D CA 1
ATOM 7375 C C . ASP D 1 264 ? 21.665 35.706 56.775 1.00 34.55 242 ASP D C 1
ATOM 7376 O O . ASP D 1 264 ? 22.111 36.001 57.877 1.00 34.90 242 ASP D O 1
ATOM 7381 N N . PHE D 1 265 ? 22.405 35.154 55.819 1.00 33.98 243 PHE D N 1
ATOM 7382 C CA . PHE D 1 265 ? 23.773 34.724 56.069 1.00 33.92 243 PHE D CA 1
ATOM 7383 C C . PHE D 1 265 ? 24.737 35.901 56.126 1.00 35.52 243 PHE D C 1
ATOM 7384 O O . PHE D 1 265 ? 25.657 35.940 56.948 1.00 35.21 243 PHE D O 1
ATOM 7392 N N . ARG D 1 266 ? 24.531 36.837 55.211 1.00 37.08 244 ARG D N 1
ATOM 7393 C CA . ARG D 1 266 ? 25.361 38.020 55.102 1.00 39.32 244 ARG D CA 1
ATOM 7394 C C . ARG D 1 266 ? 25.305 38.826 56.386 1.00 40.32 244 ARG D C 1
ATOM 7395 O O . ARG D 1 266 ? 26.336 39.138 56.964 1.00 40.60 244 ARG D O 1
ATOM 7403 N N . SER D 1 267 ? 24.096 39.124 56.839 1.00 41.35 245 SER D N 1
ATOM 7404 C CA . SER D 1 267 ? 23.899 39.757 58.136 1.00 42.91 245 SER D CA 1
ATOM 7405 C C . SER D 1 267 ? 24.642 39.001 59.260 1.00 43.11 245 SER D C 1
ATOM 7406 O O . SER D 1 267 ? 25.524 39.576 59.908 1.00 43.48 245 SER D O 1
ATOM 7409 N N . ILE D 1 268 ? 24.316 37.718 59.458 1.00 42.80 246 ILE D N 1
ATOM 7410 C CA . ILE D 1 268 ? 24.919 36.910 60.537 1.00 43.19 246 ILE D CA 1
ATOM 7411 C C . ILE D 1 268 ? 26.452 36.831 60.455 1.00 44.39 246 ILE D C 1
ATOM 7412 O O . ILE D 1 268 ? 27.144 36.944 61.468 1.00 45.02 246 ILE D O 1
ATOM 7417 N N . VAL D 1 269 ? 26.980 36.656 59.249 1.00 45.48 247 VAL D N 1
ATOM 7418 C CA . VAL D 1 269 ? 28.425 36.556 59.076 1.00 46.82 247 VAL D CA 1
ATOM 7419 C C . VAL D 1 269 ? 29.105 37.913 59.293 1.00 48.27 247 VAL D C 1
ATOM 7420 O O . VAL D 1 269 ? 30.147 37.978 59.940 1.00 49.03 247 VAL D O 1
ATOM 7424 N N . THR D 1 270 ? 28.493 38.982 58.791 1.00 49.15 248 THR D N 1
ATOM 7425 C CA . THR D 1 270 ? 29.078 40.313 58.896 1.00 50.78 248 THR D CA 1
ATOM 7426 C C . THR D 1 270 ? 29.125 40.759 60.356 1.00 51.85 248 THR D C 1
ATOM 7427 O O . THR D 1 270 ? 30.139 41.321 60.797 1.00 52.29 248 THR D O 1
ATOM 7431 N N . LYS D 1 271 ? 28.051 40.473 61.102 1.00 51.90 249 LYS D N 1
ATOM 7432 C CA . LYS D 1 271 ? 27.980 40.794 62.532 1.00 52.98 249 LYS D CA 1
ATOM 7433 C C . LYS D 1 271 ? 28.670 39.731 63.388 1.00 53.16 249 LYS D C 1
ATOM 7434 O O . LYS D 1 271 ? 28.163 39.378 64.458 1.00 53.37 249 LYS D O 1
ATOM 7436 N N . LEU D 1 272 ? 29.830 39.238 62.932 1.00 53.35 250 LEU D N 1
ATOM 7437 C CA . LEU D 1 272 ? 30.515 38.122 63.610 1.00 52.93 250 LEU D CA 1
ATOM 7438 C C . LEU D 1 272 ? 32.043 38.110 63.456 1.00 53.02 250 LEU D C 1
ATOM 7439 O O . LEU D 1 272 ? 32.584 38.469 62.412 1.00 53.20 250 LEU D O 1
ATOM 7444 N N . VAL E 1 23 ? 17.487 -35.446 54.816 1.00 50.30 1 VAL E N 1
ATOM 7445 C CA . VAL E 1 23 ? 16.783 -34.335 55.549 1.00 50.09 1 VAL E CA 1
ATOM 7446 C C . VAL E 1 23 ? 16.001 -33.440 54.566 1.00 49.53 1 VAL E C 1
ATOM 7447 O O . VAL E 1 23 ? 14.844 -33.730 54.252 1.00 50.44 1 VAL E O 1
ATOM 7449 N N . TYR E 1 24 ? 16.623 -32.361 54.093 1.00 47.96 2 TYR E N 1
ATOM 7450 C CA . TYR E 1 24 ? 16.215 -31.724 52.829 1.00 47.02 2 TYR E CA 1
ATOM 7451 C C . TYR E 1 24 ? 17.305 -32.038 51.817 1.00 47.21 2 TYR E C 1
ATOM 7452 O O . TYR E 1 24 ? 17.661 -31.182 51.012 1.00 46.70 2 TYR E O 1
ATOM 7461 N N . ASP E 1 25 ? 17.844 -33.262 51.874 1.00 47.78 3 ASP E N 1
ATOM 7462 C CA . ASP E 1 25 ? 19.119 -33.616 51.216 1.00 47.70 3 ASP E CA 1
ATOM 7463 C C . ASP E 1 25 ? 20.341 -32.846 51.768 1.00 45.90 3 ASP E C 1
ATOM 7464 O O . ASP E 1 25 ? 21.310 -32.534 51.051 1.00 45.30 3 ASP E O 1
ATOM 7469 N N . MET E 1 26 ? 20.282 -32.551 53.057 1.00 44.10 4 MET E N 1
ATOM 7470 C CA . MET E 1 26 ? 21.398 -31.936 53.734 1.00 42.46 4 MET E CA 1
ATOM 7471 C C . MET E 1 26 ? 22.466 -32.979 53.948 1.00 42.48 4 MET E C 1
ATOM 7472 O O . MET E 1 26 ? 22.143 -34.152 54.128 1.00 43.21 4 MET E O 1
ATOM 7477 N N . PRO E 1 27 ? 23.750 -32.568 53.908 1.00 41.53 5 PRO E N 1
ATOM 7478 C CA . PRO E 1 27 ? 24.781 -33.463 54.444 1.00 41.64 5 PRO E CA 1
ATOM 7479 C C . PRO E 1 27 ? 24.645 -33.562 55.966 1.00 40.66 5 PRO E C 1
ATOM 7480 O O . PRO E 1 27 ? 23.983 -32.728 56.589 1.00 39.75 5 PRO E O 1
ATOM 7484 N N . THR E 1 28 ? 25.283 -34.566 56.546 1.00 40.83 6 THR E N 1
ATOM 7485 C CA . THR E 1 28 ? 25.219 -34.820 57.977 1.00 40.48 6 THR E CA 1
ATOM 7486 C C . THR E 1 28 ? 25.576 -33.589 58.830 1.00 38.83 6 THR E C 1
ATOM 7487 O O . THR E 1 28 ? 25.081 -33.424 59.947 1.00 38.88 6 THR E O 1
ATOM 7491 N N . GLU E 1 29 ? 26.411 -32.719 58.276 1.00 37.57 7 GLU E N 1
ATOM 7492 C CA . GLU E 1 29 ? 26.845 -31.486 58.935 1.00 36.10 7 GLU E CA 1
ATOM 7493 C C . GLU E 1 29 ? 25.718 -30.473 59.207 1.00 35.03 7 GLU E C 1
ATOM 7494 O O . GLU E 1 29 ? 25.925 -29.497 59.937 1.00 34.47 7 GLU E O 1
ATOM 7500 N N . ILE E 1 30 ? 24.533 -30.706 58.645 1.00 34.20 8 ILE E N 1
ATOM 7501 C CA . ILE E 1 30 ? 23.368 -29.871 58.940 1.00 33.51 8 ILE E CA 1
ATOM 7502 C C . ILE E 1 30 ? 22.123 -30.727 59.243 1.00 33.73 8 ILE E C 1
ATOM 7503 O O . ILE E 1 30 ? 21.496 -31.287 58.344 1.00 33.40 8 ILE E O 1
ATOM 7508 N N . ASP E 1 31 ? 21.771 -30.829 60.514 1.00 33.79 9 ASP E N 1
ATOM 7509 C CA . ASP E 1 31 ? 20.523 -31.489 60.864 1.00 35.02 9 ASP E CA 1
ATOM 7510 C C . ASP E 1 31 ? 19.323 -30.542 60.734 1.00 34.73 9 ASP E C 1
ATOM 7511 O O . ASP E 1 31 ? 19.333 -29.391 61.235 1.00 33.74 9 ASP E O 1
ATOM 7516 N N . VAL E 1 32 ? 18.300 -31.034 60.046 1.00 34.87 10 VAL E N 1
ATOM 7517 C CA . VAL E 1 32 ? 17.026 -30.355 59.988 1.00 34.68 10 VAL E CA 1
ATOM 7518 C C . VAL E 1 32 ? 15.945 -31.244 60.589 1.00 35.32 10 VAL E C 1
ATOM 7519 O O . VAL E 1 32 ? 15.693 -32.345 60.094 1.00 36.65 10 VAL E O 1
ATOM 7523 N N . ARG E 1 33 ? 15.336 -30.760 61.665 1.00 34.38 11 ARG E N 1
ATOM 7524 C CA . ARG E 1 33 ? 14.228 -31.415 62.329 1.00 34.89 11 ARG E CA 1
ATOM 7525 C C . ARG E 1 33 ? 12.923 -30.629 62.075 1.00 34.50 11 ARG E C 1
ATOM 7526 O O . ARG E 1 33 ? 12.916 -29.389 62.064 1.00 34.05 11 ARG E O 1
ATOM 7534 N N . ALA E 1 34 ? 11.828 -31.353 61.850 1.00 34.46 12 ALA E N 1
ATOM 7535 C CA . ALA E 1 34 ? 10.512 -30.738 61.653 1.00 33.71 12 ALA E CA 1
ATOM 7536 C C . ALA E 1 34 ? 9.650 -30.875 62.911 1.00 33.33 12 ALA E C 1
ATOM 7537 O O . ALA E 1 34 ? 9.604 -31.954 63.535 1.00 34.02 12 ALA E O 1
ATOM 7539 N N . ASP E 1 35 ? 8.994 -29.781 63.295 1.00 32.03 13 ASP E N 1
ATOM 7540 C CA . ASP E 1 35 ? 8.093 -29.770 64.448 1.00 31.96 13 ASP E CA 1
ATOM 7541 C C . ASP E 1 35 ? 6.852 -29.012 64.051 1.00 31.61 13 ASP E C 1
ATOM 7542 O O . ASP E 1 35 ? 6.720 -27.819 64.333 1.00 30.96 13 ASP E O 1
ATOM 7547 N N . GLY E 1 36 ? 5.940 -29.713 63.384 1.00 32.44 14 GLY E N 1
ATOM 7548 C CA . GLY E 1 36 ? 4.826 -29.065 62.676 1.00 32.30 14 GLY E CA 1
ATOM 7549 C C . GLY E 1 36 ? 5.334 -28.269 61.476 1.00 31.98 14 GLY E C 1
ATOM 7550 O O . GLY E 1 36 ? 6.081 -28.797 60.636 1.00 32.33 14 GLY E O 1
ATOM 7551 N N . ALA E 1 37 ? 4.930 -27.001 61.390 1.00 30.98 15 ALA E N 1
ATOM 7552 C CA . ALA E 1 37 ? 5.380 -26.091 60.322 1.00 29.85 15 ALA E CA 1
ATOM 7553 C C . ALA E 1 37 ? 6.744 -25.451 60.640 1.00 28.84 15 ALA E C 1
ATOM 7554 O O . ALA E 1 37 ? 7.209 -24.549 59.930 1.00 28.16 15 ALA E O 1
ATOM 7556 N N . LEU E 1 38 ? 7.372 -25.922 61.711 1.00 28.24 16 LEU E N 1
ATOM 7557 C CA . LEU E 1 38 ? 8.663 -25.406 62.135 1.00 27.44 16 LEU E CA 1
ATOM 7558 C C . LEU E 1 38 ? 9.813 -26.287 61.688 1.00 27.29 16 LEU E C 1
ATOM 7559 O O . LEU E 1 38 ? 9.710 -27.513 61.664 1.00 27.66 16 LEU E O 1
ATOM 7564 N N . ARG E 1 39 ? 10.919 -25.640 61.358 1.00 27.11 17 ARG E N 1
ATOM 7565 C CA . ARG E 1 39 ? 12.164 -26.341 61.103 1.00 27.07 17 ARG E CA 1
ATOM 7566 C C . ARG E 1 39 ? 13.262 -25.877 62.062 1.00 26.75 17 ARG E C 1
ATOM 7567 O O . ARG E 1 39 ? 13.500 -24.668 62.217 1.00 27.00 17 ARG E O 1
ATOM 7575 N N . ILE E 1 40 ? 13.925 -26.835 62.705 1.00 26.83 18 ILE E N 1
ATOM 7576 C CA . ILE E 1 40 ? 15.120 -26.545 63.519 1.00 26.11 18 ILE E CA 1
ATOM 7577 C C . ILE E 1 40 ? 16.358 -26.939 62.732 1.00 26.12 18 ILE E C 1
ATOM 7578 O O . ILE E 1 40 ? 16.571 -28.111 62.461 1.00 26.27 18 ILE E O 1
ATOM 7583 N N . ILE E 1 41 ? 17.146 -25.938 62.351 1.00 26.05 19 ILE E N 1
ATOM 7584 C CA . ILE E 1 41 ? 18.385 -26.103 61.566 1.00 26.09 19 ILE E CA 1
ATOM 7585 C C . ILE E 1 41 ? 19.549 -26.117 62.548 1.00 26.75 19 ILE E C 1
ATOM 7586 O O . ILE E 1 41 ? 19.769 -25.138 63.257 1.00 26.89 19 ILE E O 1
ATOM 7591 N N . THR E 1 42 ? 20.293 -27.222 62.592 1.00 27.98 20 THR E N 1
ATOM 7592 C CA . THR E 1 42 ? 21.385 -27.391 63.557 1.00 27.52 20 THR E CA 1
ATOM 7593 C C . THR E 1 42 ? 22.676 -27.744 62.857 1.00 27.76 20 THR E C 1
ATOM 7594 O O . THR E 1 42 ? 22.849 -28.868 62.364 1.00 28.51 20 THR E O 1
ATOM 7598 N N . LEU E 1 43 ? 23.586 -26.780 62.829 1.00 27.69 21 LEU E N 1
ATOM 7599 C CA . LEU E 1 43 ? 24.963 -27.002 62.407 1.00 28.77 21 LEU E CA 1
ATOM 7600 C C . LEU E 1 43 ? 25.544 -28.113 63.262 1.00 29.89 21 LEU E C 1
ATOM 7601 O O . LEU E 1 43 ? 25.471 -28.069 64.496 1.00 29.87 21 LEU E O 1
ATOM 7606 N N . ASN E 1 44 ? 26.101 -29.117 62.596 1.00 31.58 22 ASN E N 1
ATOM 7607 C CA . ASN E 1 44 ? 26.334 -30.408 63.219 1.00 33.60 22 ASN E CA 1
ATOM 7608 C C . ASN E 1 44 ? 27.751 -30.937 63.027 1.00 34.73 22 ASN E C 1
ATOM 7609 O O . ASN E 1 44 ? 27.944 -32.022 62.451 1.00 35.87 22 ASN E O 1
ATOM 7614 N N . ARG E 1 45 ? 28.741 -30.173 63.494 1.00 34.45 23 ARG E N 1
ATOM 7615 C CA . ARG E 1 45 ? 30.110 -30.697 63.677 1.00 35.25 23 ARG E CA 1
ATOM 7616 C C . ARG E 1 45 ? 30.651 -30.332 65.063 1.00 35.03 23 ARG E C 1
ATOM 7617 O O . ARG E 1 45 ? 31.651 -29.621 65.173 1.00 34.42 23 ARG E O 1
ATOM 7625 N N . PRO E 1 46 ? 29.995 -30.809 66.128 1.00 35.94 24 PRO E N 1
ATOM 7626 C CA . PRO E 1 46 ? 30.348 -30.292 67.477 1.00 36.66 24 PRO E CA 1
ATOM 7627 C C . PRO E 1 46 ? 31.829 -30.441 67.855 1.00 37.76 24 PRO E C 1
ATOM 7628 O O . PRO E 1 46 ? 32.399 -29.536 68.482 1.00 37.40 24 PRO E O 1
ATOM 7632 N N . ASP E 1 47 ? 32.444 -31.559 67.452 1.00 39.23 25 ASP E N 1
ATOM 7633 C CA . ASP E 1 47 ? 33.845 -31.844 67.787 1.00 39.98 25 ASP E CA 1
ATOM 7634 C C . ASP E 1 47 ? 34.764 -30.743 67.289 1.00 38.95 25 ASP E C 1
ATOM 7635 O O . ASP E 1 47 ? 35.774 -30.452 67.925 1.00 39.16 25 ASP E O 1
ATOM 7640 N N . SER E 1 48 ? 34.398 -30.136 66.159 1.00 37.78 26 SER E N 1
ATOM 7641 C CA . SER E 1 48 ? 35.167 -29.032 65.576 1.00 36.90 26 SER E CA 1
ATOM 7642 C C . SER E 1 48 ? 34.473 -27.657 65.837 1.00 35.28 26 SER E C 1
ATOM 7643 O O . SER E 1 48 ? 34.766 -26.636 65.192 1.00 34.01 26 SER E O 1
ATOM 7646 N N . LEU E 1 49 ? 33.566 -27.651 66.816 1.00 34.30 27 LEU E N 1
ATOM 7647 C CA . LEU E 1 49 ? 32.760 -26.478 67.174 1.00 32.51 27 LEU E CA 1
ATOM 7648 C C . LEU E 1 49 ? 32.030 -25.887 65.953 1.00 31.37 27 LEU E C 1
ATOM 7649 O O . LEU E 1 49 ? 31.986 -24.661 65.771 1.00 30.28 27 LEU E O 1
ATOM 7654 N N . ASN E 1 50 ? 31.460 -26.786 65.139 1.00 30.49 28 ASN E N 1
ATOM 7655 C CA . ASN E 1 50 ? 30.674 -26.451 63.948 1.00 29.88 28 ASN E CA 1
ATOM 7656 C C . ASN E 1 50 ? 31.380 -25.538 62.948 1.00 29.56 28 ASN E C 1
ATOM 7657 O O . ASN E 1 50 ? 30.735 -24.681 62.284 1.00 28.48 28 ASN E O 1
ATOM 7662 N N . SER E 1 51 ? 32.697 -25.707 62.874 1.00 29.73 29 SER E N 1
ATOM 7663 C CA . SER E 1 51 ? 33.538 -24.988 61.921 1.00 30.22 29 SER E CA 1
ATOM 7664 C C . SER E 1 51 ? 33.103 -25.373 60.510 1.00 30.07 29 SER E C 1
ATOM 7665 O O . SER E 1 51 ? 32.628 -26.487 60.286 1.00 30.21 29 SER E O 1
ATOM 7668 N N . VAL E 1 52 ? 33.269 -24.445 59.571 1.00 29.77 30 VAL E N 1
ATOM 7669 C CA . VAL E 1 52 ? 32.700 -24.587 58.231 1.00 29.36 30 VAL E CA 1
ATOM 7670 C C . VAL E 1 52 ? 33.606 -25.367 57.258 1.00 29.54 30 VAL E C 1
ATOM 7671 O O . VAL E 1 52 ? 34.599 -24.847 56.760 1.00 29.95 30 VAL E O 1
ATOM 7675 N N . ASN E 1 53 ? 33.252 -26.603 56.976 1.00 29.16 31 ASN E N 1
ATOM 7676 C CA . ASN E 1 53 ? 33.939 -27.306 55.914 1.00 30.59 31 ASN E CA 1
ATOM 7677 C C . ASN E 1 53 ? 33.110 -27.224 54.629 1.00 30.57 31 ASN E C 1
ATOM 7678 O O . ASN E 1 53 ? 32.067 -26.559 54.587 1.00 29.76 31 ASN E O 1
ATOM 7683 N N . ASP E 1 54 ? 33.572 -27.891 53.587 1.00 31.21 32 ASP E N 1
ATOM 7684 C CA . ASP E 1 54 ? 32.938 -27.745 52.291 1.00 31.82 32 ASP E CA 1
ATOM 7685 C C . ASP E 1 54 ? 31.527 -28.306 52.260 1.00 32.07 32 ASP E C 1
ATOM 7686 O O . ASP E 1 54 ? 30.644 -27.718 51.648 1.00 32.08 32 ASP E O 1
ATOM 7691 N N . ASP E 1 55 ? 31.314 -29.427 52.937 1.00 32.91 33 ASP E N 1
ATOM 7692 C CA . ASP E 1 55 ? 30.017 -30.081 52.920 1.00 33.51 33 ASP E CA 1
ATOM 7693 C C . ASP E 1 55 ? 28.981 -29.214 53.632 1.00 32.67 33 ASP E C 1
ATOM 7694 O O . ASP E 1 55 ? 27.844 -29.105 53.174 1.00 33.26 33 ASP E O 1
ATOM 7699 N N . LEU E 1 56 ? 29.384 -28.595 54.739 1.00 31.20 34 LEU E N 1
ATOM 7700 C CA . LEU E 1 56 ? 28.514 -27.710 55.488 1.00 30.11 34 LEU E CA 1
ATOM 7701 C C . LEU E 1 56 ? 28.148 -26.474 54.658 1.00 29.66 34 LEU E C 1
ATOM 7702 O O . LEU E 1 56 ? 26.958 -26.111 54.532 1.00 29.97 34 LEU E O 1
ATOM 7707 N N . HIS E 1 57 ? 29.169 -25.857 54.076 1.00 28.71 35 HIS E N 1
ATOM 7708 C CA . HIS E 1 57 ? 29.002 -24.743 53.160 1.00 28.30 35 HIS E CA 1
ATOM 7709 C C . HIS E 1 57 ? 27.973 -24.991 52.033 1.00 28.37 35 HIS E C 1
ATOM 7710 O O . HIS E 1 57 ? 27.106 -24.152 51.797 1.00 27.92 35 HIS E O 1
ATOM 7717 N N . VAL E 1 58 ? 28.076 -26.137 51.345 1.00 28.76 36 VAL E N 1
ATOM 7718 C CA . VAL E 1 58 ? 27.147 -26.511 50.266 1.00 28.41 36 VAL E CA 1
ATOM 7719 C C . VAL E 1 58 ? 25.694 -26.646 50.786 1.00 28.58 36 VAL E C 1
ATOM 7720 O O . VAL E 1 58 ? 24.773 -26.072 50.218 1.00 27.68 36 VAL E O 1
ATOM 7724 N N . GLY E 1 59 ? 25.516 -27.403 51.867 1.00 28.83 37 GLY E N 1
ATOM 7725 C CA . GLY E 1 59 ? 24.237 -27.558 52.530 1.00 29.17 37 GLY E CA 1
ATOM 7726 C C . GLY E 1 59 ? 23.625 -26.218 52.902 1.00 29.40 37 GLY E C 1
ATOM 7727 O O . GLY E 1 59 ? 22.431 -26.021 52.721 1.00 30.08 37 GLY E O 1
ATOM 7728 N N . LEU E 1 60 ? 24.436 -25.284 53.408 1.00 29.06 38 LEU E N 1
ATOM 7729 C CA . LEU E 1 60 ? 23.938 -23.939 53.719 1.00 28.26 38 LEU E CA 1
ATOM 7730 C C . LEU E 1 60 ? 23.507 -23.171 52.455 1.00 28.52 38 LEU E C 1
ATOM 7731 O O . LEU E 1 60 ? 22.572 -22.361 52.494 1.00 28.76 38 LEU E O 1
ATOM 7736 N N . ALA E 1 61 ? 24.199 -23.414 51.350 1.00 28.63 39 ALA E N 1
ATOM 7737 C CA . ALA E 1 61 ? 23.813 -22.826 50.085 1.00 29.10 39 ALA E CA 1
ATOM 7738 C C . ALA E 1 61 ? 22.468 -23.352 49.573 1.00 29.78 39 ALA E C 1
ATOM 7739 O O . ALA E 1 61 ? 21.647 -22.584 49.077 1.00 29.82 39 ALA E O 1
ATOM 7741 N N . ARG E 1 62 ? 22.248 -24.658 49.688 1.00 30.97 40 ARG E N 1
ATOM 7742 C CA . ARG E 1 62 ? 21.118 -25.296 49.019 1.00 32.11 40 ARG E CA 1
ATOM 7743 C C . ARG E 1 62 ? 19.833 -25.138 49.816 1.00 31.65 40 ARG E C 1
ATOM 7744 O O . ARG E 1 62 ? 18.767 -25.025 49.232 1.00 31.68 40 ARG E O 1
ATOM 7752 N N . LEU E 1 63 ? 19.965 -25.137 51.144 1.00 31.09 41 LEU E N 1
ATOM 7753 C CA . LEU E 1 63 ? 18.854 -25.207 52.087 1.00 30.93 41 LEU E CA 1
ATOM 7754 C C . LEU E 1 63 ? 17.776 -24.131 51.949 1.00 31.19 41 LEU E C 1
ATOM 7755 O O . LEU E 1 63 ? 16.579 -24.433 52.022 1.00 31.46 41 LEU E O 1
ATOM 7760 N N . TRP E 1 64 ? 18.193 -22.880 51.773 1.00 31.01 42 TRP E N 1
ATOM 7761 C CA . TRP E 1 64 ? 17.257 -21.766 51.887 1.00 31.13 42 TRP E CA 1
ATOM 7762 C C . TRP E 1 64 ? 16.149 -21.807 50.824 1.00 32.03 42 TRP E C 1
ATOM 7763 O O . TRP E 1 64 ? 14.951 -21.725 51.165 1.00 31.88 42 TRP E O 1
ATOM 7774 N N . GLN E 1 65 ? 16.546 -21.982 49.560 1.00 32.28 43 GLN E N 1
ATOM 7775 C CA . GLN E 1 65 ? 15.589 -22.160 48.467 1.00 32.92 43 GLN E CA 1
ATOM 7776 C C . GLN E 1 65 ? 14.651 -23.337 48.727 1.00 33.16 43 GLN E C 1
ATOM 7777 O O . GLN E 1 65 ? 13.450 -23.263 48.456 1.00 33.06 43 GLN E O 1
ATOM 7783 N N . ARG E 1 66 ? 15.194 -24.407 49.290 1.00 33.05 44 ARG E N 1
ATOM 7784 C CA . ARG E 1 66 ? 14.384 -25.554 49.621 1.00 34.05 44 ARG E CA 1
ATOM 7785 C C . ARG E 1 66 ? 13.426 -25.285 50.799 1.00 33.76 44 ARG E C 1
ATOM 7786 O O . ARG E 1 66 ? 12.315 -25.842 50.846 1.00 34.78 44 ARG E O 1
ATOM 7794 N N . LEU E 1 67 ? 13.825 -24.418 51.724 1.00 32.32 45 LEU E N 1
ATOM 7795 C CA . LEU E 1 67 ? 12.893 -23.981 52.757 1.00 31.80 45 LEU E CA 1
ATOM 7796 C C . LEU E 1 67 ? 11.759 -23.161 52.144 1.00 32.02 45 LEU E C 1
ATOM 7797 O O . LEU E 1 67 ? 10.587 -23.388 52.427 1.00 32.03 45 LEU E O 1
ATOM 7802 N N . THR E 1 68 ? 12.129 -22.228 51.276 1.00 32.57 46 THR E N 1
ATOM 7803 C CA . THR E 1 68 ? 11.173 -21.384 50.572 1.00 33.41 46 THR E CA 1
ATOM 7804 C C . THR E 1 68 ? 10.189 -22.200 49.715 1.00 34.50 46 THR E C 1
ATOM 7805 O O . THR E 1 68 ? 9.019 -21.839 49.632 1.00 34.92 46 THR E O 1
ATOM 7809 N N . ASP E 1 69 ? 10.641 -23.317 49.133 1.00 35.30 47 ASP E N 1
ATOM 7810 C CA . ASP E 1 69 ? 9.790 -24.130 48.244 1.00 36.20 47 ASP E CA 1
ATOM 7811 C C . ASP E 1 69 ? 8.999 -25.234 48.937 1.00 36.90 47 ASP E C 1
ATOM 7812 O O . ASP E 1 69 ? 8.295 -25.996 48.273 1.00 37.59 47 ASP E O 1
ATOM 7817 N N . ASP E 1 70 ? 9.136 -25.354 50.256 1.00 36.87 48 ASP E N 1
ATOM 7818 C CA . ASP E 1 70 ? 8.382 -26.365 51.003 1.00 37.70 48 ASP E CA 1
ATOM 7819 C C . ASP E 1 70 ? 7.205 -25.719 51.740 1.00 38.09 48 ASP E C 1
ATOM 7820 O O . ASP E 1 70 ? 7.350 -25.286 52.890 1.00 37.60 48 ASP E O 1
ATOM 7825 N N . PRO E 1 71 ? 6.030 -25.662 51.077 1.00 39.27 49 PRO E N 1
ATOM 7826 C CA . PRO E 1 71 ? 4.815 -25.048 51.628 1.00 39.03 49 PRO E CA 1
ATOM 7827 C C . PRO E 1 71 ? 4.451 -25.501 53.043 1.00 38.24 49 PRO E C 1
ATOM 7828 O O . PRO E 1 71 ? 3.797 -24.743 53.760 1.00 38.47 49 PRO E O 1
ATOM 7832 N N . THR E 1 72 ? 4.866 -26.709 53.438 1.00 37.58 50 THR E N 1
ATOM 7833 C CA . THR E 1 72 ? 4.609 -27.221 54.805 1.00 36.01 50 THR E CA 1
ATOM 7834 C C . THR E 1 72 ? 5.579 -26.725 55.875 1.00 34.42 50 THR E C 1
ATOM 7835 O O . THR E 1 72 ? 5.456 -27.114 57.049 1.00 34.64 50 THR E O 1
ATOM 7839 N N . ALA E 1 73 ? 6.551 -25.907 55.465 1.00 32.01 51 ALA E N 1
ATOM 7840 C CA . ALA E 1 73 ? 7.404 -25.170 56.406 1.00 30.18 51 ALA E CA 1
ATOM 7841 C C . ALA E 1 73 ? 7.003 -23.685 56.429 1.00 28.40 51 ALA E C 1
ATOM 7842 O O . ALA E 1 73 ? 6.795 -23.079 55.371 1.00 28.34 51 ALA E O 1
ATOM 7844 N N . ARG E 1 74 ? 6.884 -23.101 57.617 1.00 26.53 52 ARG E N 1
ATOM 7845 C CA . ARG E 1 74 ? 6.508 -21.671 57.736 1.00 24.95 52 ARG E CA 1
ATOM 7846 C C . ARG E 1 74 ? 7.417 -20.834 58.663 1.00 24.00 52 ARG E C 1
ATOM 7847 O O . ARG E 1 74 ? 7.467 -19.600 58.561 1.00 23.82 52 ARG E O 1
ATOM 7855 N N . ALA E 1 75 ? 8.135 -21.485 59.565 1.00 22.83 53 ALA E N 1
ATOM 7856 C CA . ALA E 1 75 ? 9.165 -20.772 60.312 1.00 21.95 53 ALA E CA 1
ATOM 7857 C C . ALA E 1 75 ? 10.351 -21.683 60.567 1.00 21.42 53 ALA E C 1
ATOM 7858 O O . ALA E 1 75 ? 10.241 -22.914 60.410 1.00 21.52 53 ALA E O 1
ATOM 7860 N N . ALA E 1 76 ? 11.484 -21.070 60.914 1.00 20.12 54 ALA E N 1
ATOM 7861 C CA . ALA E 1 76 ? 12.725 -21.812 61.179 1.00 19.84 54 ALA E CA 1
ATOM 7862 C C . ALA E 1 76 ? 13.482 -21.242 62.358 1.00 18.85 54 ALA E C 1
ATOM 7863 O O . ALA E 1 76 ? 13.441 -20.032 62.594 1.00 18.54 54 ALA E O 1
ATOM 7865 N N . VAL E 1 77 ? 14.175 -22.109 63.089 1.00 18.93 55 VAL E N 1
ATOM 7866 C CA . VAL E 1 77 ? 15.206 -21.676 64.045 1.00 18.35 55 VAL E CA 1
ATOM 7867 C C . VAL E 1 77 ? 16.545 -22.246 63.593 1.00 18.58 55 VAL E C 1
ATOM 7868 O O . VAL E 1 77 ? 16.590 -23.383 63.075 1.00 18.87 55 VAL E O 1
ATOM 7872 N N . ILE E 1 78 ? 17.613 -21.463 63.762 1.00 18.06 56 ILE E N 1
ATOM 7873 C CA . ILE E 1 78 ? 18.974 -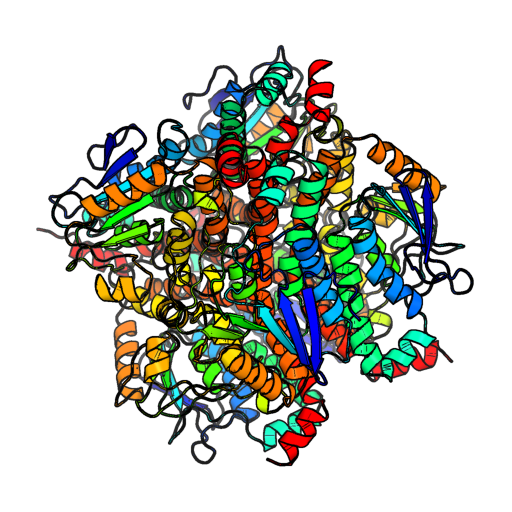21.916 63.463 1.00 18.26 56 ILE E CA 1
ATOM 7874 C C . ILE E 1 78 ? 19.912 -21.814 64.658 1.00 18.89 56 ILE E C 1
ATOM 7875 O O . ILE E 1 78 ? 20.013 -20.771 65.293 1.00 19.37 56 ILE E O 1
ATOM 7880 N N . THR E 1 79 ? 20.592 -22.908 64.970 1.00 19.92 57 THR E N 1
ATOM 7881 C CA . THR E 1 79 ? 21.451 -22.956 66.157 1.00 20.93 57 THR E CA 1
ATOM 7882 C C . THR E 1 79 ? 22.652 -23.903 65.897 1.00 21.78 57 THR E C 1
ATOM 7883 O O . THR E 1 79 ? 22.799 -24.429 64.781 1.00 21.68 57 THR E O 1
ATOM 7887 N N . GLY E 1 80 ? 23.518 -24.086 66.895 1.00 22.28 58 GLY E N 1
ATOM 7888 C CA . GLY E 1 80 ? 24.672 -24.962 66.769 1.00 23.24 58 GLY E CA 1
ATOM 7889 C C . GLY E 1 80 ? 24.693 -26.096 67.788 1.00 24.87 58 GLY E C 1
ATOM 7890 O O . GLY E 1 80 ? 24.438 -25.867 68.981 1.00 24.18 58 GLY E O 1
ATOM 7891 N N . ALA E 1 81 ? 24.986 -27.325 67.322 1.00 25.95 59 ALA E N 1
ATOM 7892 C CA . ALA E 1 81 ? 25.153 -28.480 68.232 1.00 26.91 59 ALA E CA 1
ATOM 7893 C C . ALA E 1 81 ? 26.355 -28.203 69.121 1.00 27.72 59 ALA E C 1
ATOM 7894 O O . ALA E 1 81 ? 27.370 -27.680 68.642 1.00 27.51 59 ALA E O 1
ATOM 7896 N N . GLY E 1 82 ? 26.232 -28.516 70.409 1.00 28.49 60 GLY E N 1
ATOM 7897 C CA . GLY E 1 82 ? 27.373 -28.463 71.314 1.00 29.66 60 GLY E CA 1
ATOM 7898 C C . GLY E 1 82 ? 27.612 -27.089 71.879 1.00 29.57 60 GLY E C 1
ATOM 7899 O O . GLY E 1 82 ? 26.663 -26.338 72.073 1.00 29.55 60 GLY E O 1
ATOM 7900 N N . ARG E 1 83 ? 28.882 -26.763 72.133 1.00 30.01 61 ARG E N 1
ATOM 7901 C CA . ARG E 1 83 ? 29.249 -25.529 72.849 1.00 29.38 61 ARG E CA 1
ATOM 7902 C C . ARG E 1 83 ? 29.140 -24.247 72.000 1.00 28.38 61 ARG E C 1
ATOM 7903 O O . ARG E 1 83 ? 28.921 -23.159 72.526 1.00 27.96 61 ARG E O 1
ATOM 7905 N N . ALA E 1 84 ? 29.270 -24.370 70.684 1.00 27.90 62 ALA E N 1
ATOM 7906 C CA . ALA E 1 84 ? 29.334 -23.179 69.841 1.00 26.37 62 ALA E CA 1
ATOM 7907 C C . ALA E 1 84 ? 28.192 -23.137 68.839 1.00 25.43 62 ALA E C 1
ATOM 7908 O O . ALA E 1 84 ? 27.618 -24.161 68.493 1.00 25.78 62 ALA E O 1
ATOM 7910 N N . PHE E 1 85 ? 27.864 -21.953 68.371 1.00 24.61 63 PHE E N 1
ATOM 7911 C CA . PHE E 1 85 ? 26.992 -21.843 67.210 1.00 25.02 63 PHE E CA 1
ATOM 7912 C C . PHE E 1 85 ? 27.812 -22.228 65.954 1.00 26.01 63 PHE E C 1
ATOM 7913 O O . PHE E 1 85 ? 27.471 -23.206 65.280 1.00 26.33 63 PHE E O 1
ATOM 7921 N N . SER E 1 86 ? 28.884 -21.482 65.656 1.00 26.58 64 SER E N 1
ATOM 7922 C CA . SER E 1 86 ? 29.924 -21.913 64.695 1.00 27.93 64 SER E CA 1
ATOM 7923 C C . SER E 1 86 ? 31.206 -21.122 64.888 1.00 29.15 64 SER E C 1
ATOM 7924 O O . SER E 1 86 ? 31.175 -19.898 64.961 1.00 28.67 64 SER E O 1
ATOM 7927 N N . ALA E 1 87 ? 32.336 -21.816 64.937 1.00 31.75 65 ALA E N 1
ATOM 7928 C CA . ALA E 1 87 ? 33.641 -21.140 65.012 1.00 33.92 65 ALA E CA 1
ATOM 7929 C C . ALA E 1 87 ? 34.310 -20.956 63.639 1.00 35.37 65 ALA E C 1
ATOM 7930 O O . ALA E 1 87 ? 35.480 -21.296 63.453 1.00 36.46 65 ALA E O 1
ATOM 7932 N N . GLY E 1 88 ? 33.558 -20.416 62.680 1.00 36.82 66 GLY E N 1
ATOM 7933 C CA . GLY E 1 88 ? 34.100 -20.032 61.366 1.00 38.39 66 GLY E CA 1
ATOM 7934 C C . GLY E 1 88 ? 34.732 -21.171 60.596 1.00 39.80 66 GLY E C 1
ATOM 7935 O O . GLY E 1 88 ? 34.516 -22.339 60.924 1.00 40.38 66 GLY E O 1
ATOM 7936 N N . GLY E 1 89 ? 35.513 -20.831 59.574 1.00 40.47 67 GLY E N 1
ATOM 7937 C CA . GLY E 1 89 ? 36.068 -21.829 58.666 1.00 41.86 67 GLY E CA 1
ATOM 7938 C C . GLY E 1 89 ? 36.923 -22.919 59.303 1.00 42.99 67 GLY E C 1
ATOM 7939 O O . GLY E 1 89 ? 37.710 -22.652 60.210 1.00 43.35 67 GLY E O 1
ATOM 7940 N N . ASP E 1 90 ? 36.735 -24.153 58.839 1.00 43.69 68 ASP E N 1
ATOM 7941 C CA . ASP E 1 90 ? 37.660 -25.243 59.110 1.00 44.79 68 ASP E CA 1
ATOM 7942 C C . ASP E 1 90 ? 39.009 -24.848 58.515 1.00 44.80 68 ASP E C 1
ATOM 7943 O O . ASP E 1 90 ? 39.082 -24.425 57.359 1.00 44.03 68 ASP E O 1
ATOM 7948 N N . PHE E 1 91 ? 40.071 -24.988 59.300 1.00 45.32 69 PHE E N 1
ATOM 7949 C CA . PHE E 1 91 ? 41.413 -24.627 58.828 1.00 46.01 69 PHE E CA 1
ATOM 7950 C C . PHE E 1 91 ? 41.884 -25.490 57.670 1.00 45.33 69 PHE E C 1
ATOM 7951 O O . PHE E 1 91 ? 42.477 -24.974 56.720 1.00 44.57 69 PHE E O 1
ATOM 7959 N N . GLY E 1 92 ? 41.612 -26.791 57.766 1.00 44.94 70 GLY E N 1
ATOM 7960 C CA . GLY E 1 92 ? 41.881 -27.738 56.683 1.00 44.73 70 GLY E CA 1
ATOM 7961 C C . GLY E 1 92 ? 41.233 -27.310 55.380 1.00 43.98 70 GLY E C 1
ATOM 7962 O O . GLY E 1 92 ? 41.844 -27.399 54.302 1.00 43.86 70 GLY E O 1
ATOM 7963 N N . TYR E 1 93 ? 39.996 -26.821 55.498 1.00 42.74 71 TYR E N 1
ATOM 7964 C CA . TYR E 1 93 ? 39.218 -26.338 54.363 1.00 41.94 71 TYR E CA 1
ATOM 7965 C C . TYR E 1 93 ? 39.809 -25.056 53.772 1.00 41.31 71 TYR E C 1
ATOM 7966 O O . TYR E 1 93 ? 39.969 -24.938 52.560 1.00 41.46 71 TYR E O 1
ATOM 7975 N N . LEU E 1 94 ? 40.153 -24.099 54.621 1.00 40.86 72 LEU E N 1
ATOM 7976 C CA . LEU E 1 94 ? 40.753 -22.855 54.126 1.00 40.78 72 LEU E CA 1
ATOM 7977 C C . LEU E 1 94 ? 42.086 -23.119 53.394 1.00 41.34 72 LEU E C 1
ATOM 7978 O O . LEU E 1 94 ? 42.453 -22.392 52.470 1.00 41.10 72 LEU E O 1
ATOM 7983 N N . LYS E 1 95 ? 42.782 -24.172 53.816 1.00 42.49 73 LYS E N 1
ATOM 7984 C CA . LYS E 1 95 ? 44.062 -24.570 53.237 1.00 44.00 73 LYS E CA 1
ATOM 7985 C C . LYS E 1 95 ? 43.892 -25.102 51.812 1.00 44.44 73 LYS E C 1
ATOM 7986 O O . LYS E 1 95 ? 44.693 -24.788 50.928 1.00 44.88 73 LYS E O 1
ATOM 7992 N N . GLU E 1 96 ? 42.843 -25.891 51.589 1.00 44.42 74 GLU E N 1
ATOM 7993 C CA . GLU E 1 96 ? 42.500 -26.345 50.240 1.00 44.81 74 GLU E CA 1
ATOM 7994 C C . GLU E 1 96 ? 42.218 -25.144 49.348 1.00 43.98 74 GLU E C 1
ATOM 7995 O O . GLU E 1 96 ? 42.665 -25.080 48.200 1.00 43.85 74 GLU E O 1
ATOM 8001 N N . LEU E 1 97 ? 41.502 -24.172 49.910 1.00 43.29 75 LEU E N 1
ATOM 8002 C CA . LEU E 1 97 ? 41.054 -23.007 49.160 1.00 42.27 75 LEU E CA 1
ATOM 8003 C C . LEU E 1 97 ? 42.229 -22.159 48.673 1.00 42.55 75 LEU E C 1
ATOM 8004 O O . LEU E 1 97 ? 42.108 -21.448 47.678 1.00 43.08 75 LEU E O 1
ATOM 8009 N N . SER E 1 98 ? 43.366 -22.257 49.350 1.00 42.90 76 SER E N 1
ATOM 8010 C CA . SER E 1 98 ? 44.580 -21.568 48.906 1.00 43.21 76 SER E CA 1
ATOM 8011 C C . SER E 1 98 ? 45.244 -22.233 47.710 1.00 43.98 76 SER E C 1
ATOM 8012 O O . SER E 1 98 ? 46.053 -21.600 47.039 1.00 44.37 76 SER E O 1
ATOM 8015 N N . ALA E 1 99 ? 44.888 -23.492 47.441 1.00 44.72 77 ALA E N 1
ATOM 8016 C CA . ALA E 1 99 ? 45.571 -24.315 46.429 1.00 45.50 77 ALA E CA 1
ATOM 8017 C C . ALA E 1 99 ? 44.725 -24.758 45.223 1.00 46.14 77 ALA E C 1
ATOM 8018 O O . ALA E 1 99 ? 45.255 -24.880 44.109 1.00 46.69 77 ALA E O 1
ATOM 8020 N N . ASP E 1 100 ? 43.432 -25.014 45.450 1.00 45.58 78 ASP E N 1
ATOM 8021 C CA . ASP E 1 100 ? 42.532 -25.552 44.414 1.00 45.98 78 ASP E CA 1
ATOM 8022 C C . ASP E 1 100 ? 41.618 -24.474 43.820 1.00 45.16 78 ASP E C 1
ATOM 8023 O O . ASP E 1 100 ? 40.687 -24.001 44.471 1.00 44.70 78 ASP E O 1
ATOM 8028 N N . ALA E 1 101 ? 41.872 -24.107 42.573 1.00 45.48 79 ALA E N 1
ATOM 8029 C CA . ALA E 1 101 ? 41.165 -22.993 41.950 1.00 45.40 79 ALA E CA 1
ATOM 8030 C C . ALA E 1 101 ? 39.670 -23.260 41.697 1.00 45.42 79 ALA E C 1
ATOM 8031 O O . ALA E 1 101 ? 38.847 -22.333 41.751 1.00 44.89 79 ALA E O 1
ATOM 8033 N N . ASP E 1 102 ? 39.341 -24.522 41.400 1.00 46.33 80 ASP E N 1
ATOM 8034 C CA . ASP E 1 102 ? 37.976 -24.943 41.064 1.00 46.11 80 ASP E CA 1
ATOM 8035 C C . ASP E 1 102 ? 37.077 -24.886 42.316 1.00 45.16 80 ASP E C 1
ATOM 8036 O O . ASP E 1 102 ? 35.913 -24.455 42.249 1.00 44.38 80 ASP E O 1
ATOM 8041 N N . LEU E 1 103 ? 37.635 -25.320 43.447 1.00 44.34 81 LEU E N 1
ATOM 8042 C CA . LEU E 1 103 ? 36.972 -25.224 44.743 1.00 43.29 81 LEU E CA 1
ATOM 8043 C C . LEU E 1 103 ? 36.754 -23.758 45.152 1.00 42.15 81 LEU E C 1
ATOM 8044 O O . LEU E 1 103 ? 35.705 -23.410 45.703 1.00 41.80 81 LEU E O 1
ATOM 8049 N N . ARG E 1 104 ? 37.747 -22.913 44.875 1.00 41.72 82 ARG E N 1
ATOM 8050 C CA . ARG E 1 104 ? 37.645 -21.471 45.092 1.00 40.90 82 ARG E CA 1
ATOM 8051 C C . ARG E 1 104 ? 36.432 -20.860 44.358 1.00 40.34 82 ARG E C 1
ATOM 8052 O O . ARG E 1 104 ? 35.584 -20.248 45.001 1.00 39.18 82 ARG E O 1
ATOM 8060 N N . ALA E 1 105 ? 36.354 -21.042 43.030 1.00 40.50 83 ALA E N 1
ATOM 8061 C CA . ALA E 1 105 ? 35.193 -20.590 42.230 1.00 40.21 83 ALA E CA 1
ATOM 8062 C C . ALA E 1 105 ? 33.849 -21.150 42.739 1.00 39.49 83 ALA E C 1
ATOM 8063 O O . ALA E 1 105 ? 32.834 -20.455 42.713 1.00 39.10 83 ALA E O 1
ATOM 8065 N N . LYS E 1 106 ? 33.866 -22.398 43.213 1.00 39.15 84 LYS E N 1
ATOM 8066 C CA . LYS E 1 106 ? 32.672 -23.058 43.718 1.00 38.75 84 LYS E CA 1
ATOM 8067 C C . LYS E 1 106 ? 32.214 -22.481 45.056 1.00 37.52 84 LYS E C 1
ATOM 8068 O O . LYS E 1 106 ? 31.042 -22.147 45.216 1.00 37.03 84 LYS E O 1
ATOM 8074 N N . THR E 1 107 ? 33.147 -22.354 45.999 1.00 37.12 85 THR E N 1
ATOM 8075 C CA . THR E 1 107 ? 32.869 -21.775 47.322 1.00 35.84 85 THR E CA 1
ATOM 8076 C C . THR E 1 107 ? 32.403 -20.283 47.242 1.00 34.86 85 THR E C 1
ATOM 8077 O O . THR E 1 107 ? 31.650 -19.804 48.113 1.00 33.92 85 THR E O 1
ATOM 8081 N N . ILE E 1 108 ? 32.834 -19.580 46.193 1.00 34.12 86 ILE E N 1
ATOM 8082 C CA . ILE E 1 108 ? 32.365 -18.229 45.908 1.00 33.18 86 ILE E CA 1
ATOM 8083 C C . ILE E 1 108 ? 30.925 -18.253 45.373 1.00 33.47 86 ILE E C 1
ATOM 8084 O O . ILE E 1 108 ? 30.120 -17.399 45.734 1.00 33.60 86 ILE E O 1
ATOM 8089 N N . ARG E 1 109 ? 30.601 -19.231 44.530 1.00 33.80 87 ARG E N 1
ATOM 8090 C CA . ARG E 1 109 ? 29.240 -19.366 43.992 1.00 33.98 87 ARG E CA 1
ATOM 8091 C C . ARG E 1 109 ? 28.232 -19.626 45.095 1.00 33.31 87 ARG E C 1
ATOM 8092 O O . ARG E 1 109 ? 27.150 -19.035 45.113 1.00 33.81 87 ARG E O 1
ATOM 8100 N N . ASP E 1 110 ? 28.603 -20.514 46.010 1.00 32.73 88 ASP E N 1
ATOM 8101 C CA . ASP E 1 110 ? 27.734 -20.948 47.086 1.00 31.94 88 ASP E CA 1
ATOM 8102 C C . ASP E 1 110 ? 27.627 -19.899 48.181 1.00 30.76 88 ASP E C 1
ATOM 8103 O O . ASP E 1 110 ? 26.616 -19.835 48.893 1.00 30.50 88 ASP E O 1
ATOM 8108 N N . GLY E 1 111 ? 28.697 -19.114 48.316 1.00 30.41 89 GLY E N 1
ATOM 8109 C CA . GLY E 1 111 ? 28.779 -17.976 49.223 1.00 29.03 89 GLY E CA 1
ATOM 8110 C C . GLY E 1 111 ? 27.737 -16.945 48.850 1.00 28.87 89 GLY E C 1
ATOM 8111 O O . GLY E 1 111 ? 27.037 -16.434 49.729 1.00 29.31 89 GLY E O 1
ATOM 8112 N N . ARG E 1 112 ? 27.613 -16.656 47.555 1.00 28.53 90 ARG E N 1
ATOM 8113 C CA . ARG E 1 112 ? 26.529 -15.814 47.068 1.00 28.53 90 ARG E CA 1
ATOM 8114 C C . ARG E 1 112 ? 25.178 -16.427 47.424 1.00 27.83 90 ARG E C 1
ATOM 8115 O O . ARG E 1 112 ? 24.249 -15.717 47.817 1.00 27.78 90 ARG E O 1
ATOM 8117 N N . GLU E 1 113 ? 25.078 -17.742 47.317 1.00 27.66 91 GLU E N 1
ATOM 8118 C CA . GLU E 1 113 ? 23.793 -18.387 47.520 1.00 28.08 91 GLU E CA 1
ATOM 8119 C C . GLU E 1 113 ? 23.350 -18.393 48.971 1.00 26.41 91 GLU E C 1
ATOM 8120 O O . GLU E 1 113 ? 22.167 -18.178 49.236 1.00 26.82 91 GLU E O 1
ATOM 8126 N N . ILE E 1 114 ? 24.270 -18.623 49.904 1.00 24.71 92 ILE E N 1
ATOM 8127 C CA . ILE E 1 114 ? 23.931 -18.455 51.336 1.00 23.00 92 ILE E CA 1
ATOM 8128 C C . ILE E 1 114 ? 23.334 -17.046 51.579 1.00 21.93 92 ILE E C 1
ATOM 8129 O O . ILE E 1 114 ? 22.238 -16.919 52.111 1.00 21.47 92 ILE E O 1
ATOM 8134 N N . VAL E 1 115 ? 24.049 -16.011 51.143 1.00 21.04 93 VAL E N 1
ATOM 8135 C CA . VAL E 1 115 ? 23.640 -14.632 51.352 1.00 20.66 93 VAL E CA 1
ATOM 8136 C C . VAL E 1 115 ? 22.325 -14.299 50.635 1.00 21.14 93 VAL E C 1
ATOM 8137 O O . VAL E 1 115 ? 21.407 -13.713 51.224 1.00 20.01 93 VAL E O 1
ATOM 8141 N N . LEU E 1 116 ? 22.239 -14.659 49.355 1.00 22.25 94 LEU E N 1
ATOM 8142 C CA . LEU E 1 116 ? 21.049 -14.314 48.576 1.00 22.68 94 LEU E CA 1
ATOM 8143 C C . LEU E 1 116 ? 19.856 -15.168 48.978 1.00 23.14 94 LEU E C 1
ATOM 8144 O O . LEU E 1 116 ? 18.702 -14.706 48.913 1.00 23.17 94 LEU E O 1
ATOM 8149 N N . GLY E 1 117 ? 20.138 -16.405 49.400 1.00 23.18 95 GLY E N 1
ATOM 8150 C CA . GLY E 1 117 ? 19.094 -17.342 49.834 1.00 23.74 95 GLY E CA 1
ATOM 8151 C C . GLY E 1 117 ? 18.537 -16.975 51.188 1.00 23.53 95 GLY E C 1
ATOM 8152 O O . GLY E 1 117 ? 17.345 -17.068 51.420 1.00 23.67 95 GLY E O 1
ATOM 8153 N N . MET E 1 118 ? 19.394 -16.545 52.100 1.00 23.40 96 MET E N 1
ATOM 8154 C CA . MET E 1 118 ? 18.873 -16.065 53.356 1.00 23.60 96 MET E CA 1
ATOM 8155 C C . MET E 1 118 ? 18.065 -14.781 53.156 1.00 24.53 96 MET E C 1
ATOM 8156 O O . MET E 1 118 ? 16.939 -14.663 53.650 1.00 25.70 96 MET E O 1
ATOM 8161 N N . ALA E 1 119 ? 18.625 -13.838 52.405 1.00 24.79 97 ALA E N 1
ATOM 8162 C CA . ALA E 1 119 ? 17.985 -12.552 52.155 1.00 25.25 97 ALA E CA 1
ATOM 8163 C C . ALA E 1 119 ? 16.583 -12.686 51.574 1.00 25.71 97 ALA E C 1
ATOM 8164 O O . ALA E 1 119 ? 15.681 -11.903 51.917 1.00 25.56 97 ALA E O 1
ATOM 8166 N N . ARG E 1 120 ? 16.429 -13.653 50.673 1.00 25.69 98 ARG E N 1
ATOM 8167 C CA . ARG E 1 120 ? 15.216 -13.792 49.875 1.00 26.47 98 ARG E CA 1
ATOM 8168 C C . ARG E 1 120 ? 14.277 -14.831 50.471 1.00 26.07 98 ARG E C 1
ATOM 8169 O O . ARG E 1 120 ? 13.168 -15.034 49.959 1.00 26.62 98 ARG E O 1
ATOM 8177 N N . CYS E 1 121 ? 14.715 -15.475 51.556 1.00 25.21 99 CYS E N 1
ATOM 8178 C CA . CYS E 1 121 ? 14.000 -16.638 52.108 1.00 24.94 99 CYS E CA 1
ATOM 8179 C C . CYS E 1 121 ? 12.585 -16.235 52.553 1.00 24.61 99 CYS E C 1
ATOM 8180 O O . CYS E 1 121 ? 12.387 -15.184 53.188 1.00 24.15 99 CYS E O 1
ATOM 8183 N N . ARG E 1 122 ? 11.613 -17.068 52.192 1.00 24.17 100 ARG E N 1
ATOM 8184 C CA . ARG E 1 122 ? 10.199 -16.834 52.489 1.00 23.14 100 ARG E CA 1
ATOM 8185 C C . ARG E 1 122 ? 9.886 -16.763 54.015 1.00 23.11 100 ARG E C 1
ATOM 8186 O O . ARG E 1 122 ? 9.153 -15.867 54.467 1.00 23.49 100 ARG E O 1
ATOM 8194 N N . ILE E 1 123 ? 10.441 -17.684 54.801 1.00 22.07 101 ILE E N 1
ATOM 8195 C CA . ILE E 1 123 ? 9.990 -17.867 56.177 1.00 21.65 101 ILE E CA 1
ATOM 8196 C C . ILE E 1 123 ? 10.821 -17.064 57.158 1.00 21.19 101 ILE E C 1
ATOM 8197 O O . ILE E 1 123 ? 12.000 -16.824 56.926 1.00 21.36 101 ILE E O 1
ATOM 8202 N N . PRO E 1 124 ? 10.212 -16.623 58.262 1.00 20.96 102 PRO E N 1
ATOM 8203 C CA . PRO E 1 124 ? 11.076 -16.013 59.268 1.00 20.33 102 PRO E CA 1
ATOM 8204 C C . PRO E 1 124 ? 12.111 -16.999 59.783 1.00 20.70 102 PRO E C 1
ATOM 8205 O O . PRO E 1 124 ? 11.854 -18.218 59.860 1.00 21.13 102 PRO E O 1
ATOM 8209 N N . VAL E 1 125 ? 13.289 -16.481 60.107 1.00 20.57 103 VAL E N 1
ATOM 8210 C CA . VAL E 1 125 ? 14.374 -17.310 60.606 1.00 20.30 103 VAL E CA 1
ATOM 8211 C C . VAL E 1 125 ? 14.844 -16.689 61.903 1.00 19.94 103 VAL E C 1
ATOM 8212 O O . VAL E 1 125 ? 15.156 -15.499 61.953 1.00 20.87 103 VAL E O 1
ATOM 8216 N N . VAL E 1 126 ? 14.876 -17.481 62.962 1.00 18.98 104 VAL E N 1
ATOM 8217 C CA . VAL E 1 126 ? 15.161 -16.942 64.287 1.00 18.18 104 VAL E CA 1
ATOM 8218 C C . VAL E 1 126 ? 16.444 -17.629 64.745 1.00 18.29 104 VAL E C 1
ATOM 8219 O O . VAL E 1 126 ? 16.492 -18.846 64.803 1.00 18.85 104 VAL E O 1
ATOM 8223 N N . ALA E 1 127 ? 17.494 -16.868 65.026 1.00 17.37 105 ALA E N 1
ATOM 8224 C CA . ALA E 1 127 ? 18.750 -17.488 65.394 1.00 16.95 105 ALA E CA 1
ATOM 8225 C C . ALA E 1 127 ? 18.771 -17.762 66.895 1.00 17.36 105 ALA E C 1
ATOM 8226 O O . ALA E 1 127 ? 18.330 -16.917 67.691 1.00 17.25 105 ALA E O 1
ATOM 8228 N N . ALA E 1 128 ? 19.249 -18.948 67.266 1.00 17.89 106 ALA E N 1
ATOM 8229 C CA . ALA E 1 128 ? 19.577 -19.280 68.663 1.00 18.73 106 ALA E CA 1
ATOM 8230 C C . ALA E 1 128 ? 21.085 -19.414 68.820 1.00 19.37 106 ALA E C 1
ATOM 8231 O O . ALA E 1 128 ? 21.672 -20.479 68.603 1.00 19.56 106 ALA E O 1
ATOM 8233 N N . VAL E 1 129 ? 21.719 -18.305 69.182 1.00 20.04 107 VAL E N 1
ATOM 8234 C CA . VAL E 1 129 ? 23.175 -18.267 69.263 1.00 20.65 107 VAL E CA 1
ATOM 8235 C C . VAL E 1 129 ? 23.618 -18.779 70.625 1.00 21.67 107 VAL E C 1
ATOM 8236 O O . VAL E 1 129 ? 23.743 -18.018 71.597 1.00 21.74 107 VAL E O 1
ATOM 8240 N N . ASN E 1 130 ? 23.868 -20.083 70.665 1.00 22.77 108 ASN E N 1
ATOM 8241 C CA . ASN E 1 130 ? 24.115 -20.833 71.901 1.00 24.37 108 ASN E CA 1
ATOM 8242 C C . ASN E 1 130 ? 25.548 -20.747 72.402 1.00 25.43 108 ASN E C 1
ATOM 8243 O O . ASN E 1 130 ? 25.840 -21.125 73.555 1.00 25.98 108 ASN E O 1
ATOM 8248 N N . GLY E 1 131 ? 26.440 -20.302 71.516 1.00 25.38 109 GLY E N 1
ATOM 8249 C CA . GLY E 1 131 ? 27.847 -20.131 71.843 1.00 25.89 109 GLY E CA 1
ATOM 8250 C C . GLY E 1 131 ? 28.419 -19.214 70.788 1.00 26.01 109 GLY E C 1
ATOM 8251 O O . GLY E 1 131 ? 27.656 -18.655 70.006 1.00 25.64 109 GLY E O 1
ATOM 8252 N N . PRO E 1 132 ? 29.759 -19.074 70.737 1.00 26.47 110 PRO E N 1
ATOM 8253 C CA . PRO E 1 132 ? 30.436 -18.196 69.778 1.00 26.53 110 PRO E CA 1
ATOM 8254 C C . PRO E 1 132 ? 29.919 -18.368 68.345 1.00 26.39 110 PRO E C 1
ATOM 8255 O O . PRO E 1 132 ? 29.817 -19.507 67.845 1.00 26.42 110 PRO E O 1
ATOM 8259 N N . ALA E 1 133 ? 29.551 -17.244 67.722 1.00 26.07 111 ALA E N 1
ATOM 8260 C CA . ALA E 1 133 ? 29.270 -17.185 66.276 1.00 25.46 111 ALA E CA 1
ATOM 8261 C C . ALA E 1 133 ? 30.379 -16.350 65.619 1.00 25.19 111 ALA E C 1
ATOM 8262 O O . ALA E 1 133 ? 30.397 -15.123 65.743 1.00 25.13 111 ALA E O 1
ATOM 8264 N N . VAL E 1 134 ? 31.303 -17.033 64.944 1.00 25.00 112 VAL E N 1
ATOM 8265 C CA . VAL E 1 134 ? 32.528 -16.435 64.408 1.00 25.31 112 VAL E CA 1
ATOM 8266 C C . VAL E 1 134 ? 32.603 -16.543 62.865 1.00 25.74 112 VAL E C 1
ATOM 8267 O O . VAL E 1 134 ? 32.408 -17.625 62.304 1.00 26.34 112 VAL E O 1
ATOM 8271 N N . GLY E 1 135 ? 32.885 -15.435 62.174 1.00 25.51 113 GLY E N 1
ATOM 8272 C CA . GLY E 1 135 ? 33.100 -15.482 60.714 1.00 24.72 113 GLY E CA 1
ATOM 8273 C C . GLY E 1 135 ? 31.806 -15.663 59.941 1.00 24.32 113 GLY E C 1
ATOM 8274 O O . GLY E 1 135 ? 30.953 -14.785 59.950 1.00 23.28 113 GLY E O 1
ATOM 8275 N N . LEU E 1 136 ? 31.664 -16.809 59.277 1.00 24.29 114 LEU E N 1
ATOM 8276 C CA . LEU E 1 136 ? 30.409 -17.187 58.644 1.00 24.29 114 LEU E CA 1
ATOM 8277 C C . LEU E 1 136 ? 29.251 -17.315 59.651 1.00 24.13 114 LEU E C 1
ATOM 8278 O O . LEU E 1 136 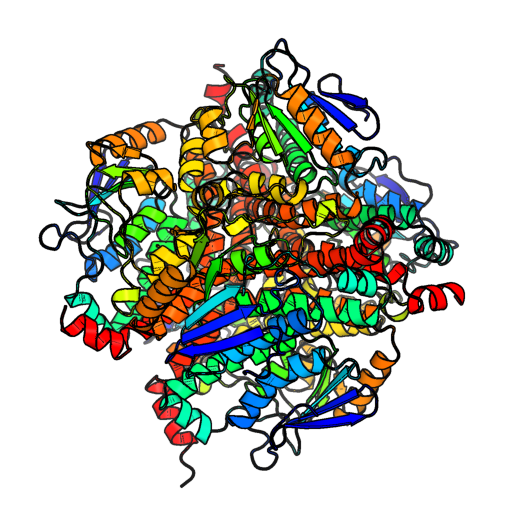? 28.126 -16.909 59.352 1.00 23.36 114 LEU E O 1
ATOM 8283 N N . GLY E 1 137 ? 29.522 -17.889 60.829 1.00 24.03 115 GLY E N 1
ATOM 8284 C CA . GLY E 1 137 ? 28.490 -18.033 61.876 1.00 24.26 115 GLY E CA 1
ATOM 8285 C C . GLY E 1 137 ? 27.827 -16.713 62.258 1.00 24.57 115 GLY E C 1
ATOM 8286 O O . GLY E 1 137 ? 26.615 -16.611 62.460 1.00 24.25 115 GLY E O 1
ATOM 8287 N N . CYS E 1 138 ? 28.659 -15.692 62.324 1.00 24.88 116 CYS E N 1
ATOM 8288 C CA . CYS E 1 138 ? 28.288 -14.349 62.689 1.00 24.77 116 CYS E CA 1
ATOM 8289 C C . CYS E 1 138 ? 27.484 -13.729 61.541 1.00 24.09 116 CYS E C 1
ATOM 8290 O O . CYS E 1 138 ? 26.572 -12.911 61.728 1.00 23.60 116 CYS E O 1
ATOM 8293 N N . SER E 1 139 ? 27.821 -14.140 60.334 1.00 23.69 117 SER E N 1
ATOM 8294 C CA . SER E 1 139 ? 27.085 -13.690 59.172 1.00 23.34 117 SER E CA 1
ATOM 8295 C C . SER E 1 139 ? 25.671 -14.278 59.124 1.00 21.98 117 SER E C 1
ATOM 8296 O O . SER E 1 139 ? 24.737 -13.571 58.770 1.00 21.91 117 SER E O 1
ATOM 8299 N N . LEU E 1 140 ? 25.518 -15.555 59.483 1.00 20.69 118 LEU E N 1
ATOM 8300 C CA . LEU E 1 140 ? 24.202 -16.188 59.497 1.00 19.95 118 LEU E CA 1
ATOM 8301 C C . LEU E 1 140 ? 23.282 -15.545 60.520 1.00 19.65 118 LEU E C 1
ATOM 8302 O O . LEU E 1 140 ? 22.057 -15.583 60.375 1.00 19.32 118 LEU E O 1
ATOM 8307 N N . VAL E 1 141 ? 23.886 -14.964 61.555 1.00 18.69 119 VAL E N 1
ATOM 8308 C CA . VAL E 1 141 ? 23.150 -14.249 62.578 1.00 17.85 119 VAL E CA 1
ATOM 8309 C C . VAL E 1 141 ? 22.638 -12.885 62.050 1.00 18.01 119 VAL E C 1
ATOM 8310 O O . VAL E 1 141 ? 21.442 -12.544 62.201 1.00 17.37 119 VAL E O 1
ATOM 8314 N N . ALA E 1 142 ? 23.555 -12.129 61.434 1.00 17.51 120 ALA E N 1
ATOM 8315 C CA . ALA E 1 142 ? 23.241 -10.868 60.799 1.00 17.90 120 ALA E CA 1
ATOM 8316 C C . ALA E 1 142 ? 22.106 -11.000 59.773 1.00 18.22 120 ALA E C 1
ATOM 8317 O O . ALA E 1 142 ? 21.268 -10.111 59.663 1.00 17.43 120 ALA E O 1
ATOM 8319 N N . LEU E 1 143 ? 22.102 -12.129 59.060 1.00 18.16 121 LEU E N 1
ATOM 8320 C CA . LEU E 1 143 ? 21.126 -12.436 58.019 1.00 18.76 121 LEU E CA 1
ATOM 8321 C C . LEU E 1 143 ? 19.768 -12.971 58.537 1.00 19.06 121 LEU E C 1
ATOM 8322 O O . LEU E 1 143 ? 18.836 -13.195 57.748 1.00 20.04 121 LEU E O 1
ATOM 8327 N N . SER E 1 144 ? 19.665 -13.193 59.843 1.00 18.38 122 SER E N 1
ATOM 8328 C CA . SER E 1 144 ? 18.449 -13.735 60.441 1.00 18.24 122 SER E CA 1
ATOM 8329 C C . SER E 1 144 ? 17.417 -12.630 60.691 1.00 18.61 122 SER E C 1
ATOM 8330 O O . SER E 1 144 ? 17.695 -11.441 60.490 1.00 19.02 122 SER E O 1
ATOM 8333 N N . ASP E 1 145 ? 16.226 -13.000 61.126 1.00 18.95 123 ASP E N 1
ATOM 8334 C CA . ASP E 1 145 ? 15.195 -11.988 61.379 1.00 20.00 123 ASP E CA 1
ATOM 8335 C C . ASP E 1 145 ? 15.167 -11.536 62.838 1.00 19.89 123 ASP E C 1
ATOM 8336 O O . ASP E 1 145 ? 15.029 -10.343 63.122 1.00 19.50 123 ASP E O 1
ATOM 8341 N N . ILE E 1 146 ? 15.309 -12.505 63.743 1.00 20.06 124 ILE E N 1
ATOM 8342 C CA . ILE E 1 146 ? 15.286 -12.276 65.186 1.00 20.10 124 ILE E CA 1
ATOM 8343 C C . ILE E 1 146 ? 16.386 -13.147 65.792 1.00 19.98 124 ILE E C 1
ATOM 8344 O O . ILE E 1 146 ? 16.500 -14.334 65.445 1.00 20.19 124 ILE E O 1
ATOM 8349 N N . VAL E 1 147 ? 17.182 -12.553 66.686 1.00 19.91 125 VAL E N 1
ATOM 8350 C CA . VAL E 1 147 ? 18.351 -13.197 67.276 1.00 19.56 125 VAL E CA 1
ATOM 8351 C C . VAL E 1 147 ? 18.294 -13.265 68.810 1.00 20.26 125 VAL E C 1
ATOM 8352 O O . VAL E 1 147 ? 18.247 -12.243 69.501 1.00 20.13 125 VAL E O 1
ATOM 8356 N N . TYR E 1 148 ? 18.284 -14.497 69.310 1.00 20.36 126 TYR E N 1
ATOM 8357 C CA . TYR E 1 148 ? 18.468 -14.817 70.715 1.00 20.34 126 TYR E CA 1
ATOM 8358 C C . TYR E 1 148 ? 19.897 -15.362 70.915 1.00 20.19 126 TYR E C 1
ATOM 8359 O O . TYR E 1 148 ? 20.380 -16.194 70.121 1.00 20.07 126 TYR E O 1
ATOM 8368 N N . ILE E 1 149 ? 20.560 -14.887 71.975 1.00 19.62 127 ILE E N 1
ATOM 8369 C CA . ILE E 1 149 ? 21.970 -15.142 72.197 1.00 18.82 127 ILE E CA 1
ATOM 8370 C C . ILE E 1 149 ? 22.213 -15.499 73.658 1.00 19.81 127 ILE E C 1
ATOM 8371 O O . ILE E 1 149 ? 21.649 -14.852 74.562 1.00 20.60 127 ILE E O 1
ATOM 8376 N N . ALA E 1 150 ? 23.029 -16.524 73.897 1.00 19.37 128 ALA E N 1
ATOM 8377 C CA . ALA E 1 150 ? 23.329 -16.953 75.278 1.00 20.43 128 ALA E CA 1
ATOM 8378 C C . ALA E 1 150 ? 24.129 -15.893 76.024 1.00 21.01 128 ALA E C 1
ATOM 8379 O O . ALA E 1 150 ? 24.892 -15.123 75.418 1.00 20.75 128 ALA E O 1
ATOM 8381 N N . GLU E 1 151 ? 23.968 -15.874 77.343 1.00 21.99 129 GLU E N 1
ATOM 8382 C CA . GLU E 1 151 ? 24.670 -14.921 78.212 1.00 22.20 129 GLU E CA 1
ATOM 8383 C C . GLU E 1 151 ? 26.202 -14.902 78.025 1.00 22.27 129 GLU E C 1
ATOM 8384 O O . GLU E 1 151 ? 26.821 -13.818 78.004 1.00 22.56 129 GLU E O 1
ATOM 8390 N N . ASN E 1 152 ? 26.810 -16.073 77.855 1.00 21.99 130 ASN E N 1
ATOM 8391 C CA . ASN E 1 152 ? 28.273 -16.148 77.700 1.00 22.70 130 ASN E CA 1
ATOM 8392 C C . ASN E 1 152 ? 28.715 -16.326 76.225 1.00 22.15 130 ASN E C 1
ATOM 8393 O O . ASN E 1 152 ? 29.906 -16.446 75.930 1.00 22.11 130 ASN E O 1
ATOM 8398 N N . ALA E 1 153 ? 27.759 -16.329 75.298 1.00 22.36 131 ALA E N 1
ATOM 8399 C CA . ALA E 1 153 ? 28.095 -16.325 73.860 1.00 22.29 131 ALA E CA 1
ATOM 8400 C C . ALA E 1 153 ? 28.619 -14.956 73.381 1.00 22.47 131 ALA E C 1
ATOM 8401 O O . ALA E 1 153 ? 28.544 -13.955 74.102 1.00 23.00 131 ALA E O 1
ATOM 8403 N N . TYR E 1 154 ? 29.171 -14.915 72.175 1.00 22.58 132 TYR E N 1
ATOM 8404 C CA . TYR E 1 154 ? 29.602 -13.660 71.581 1.00 22.24 132 TYR E CA 1
ATOM 8405 C C . TYR E 1 154 ? 29.595 -13.757 70.064 1.00 21.98 132 TYR E C 1
ATOM 8406 O O . TYR E 1 154 ? 29.498 -14.847 69.500 1.00 21.29 132 TYR E O 1
ATOM 8415 N N . LEU E 1 155 ? 29.698 -12.598 69.417 1.00 22.13 133 LEU E N 1
ATOM 8416 C CA . LEU E 1 155 ? 29.854 -12.501 67.967 1.00 21.92 133 LEU E CA 1
ATOM 8417 C C . LEU E 1 155 ? 31.243 -11.946 67.606 1.00 22.59 133 LEU E C 1
ATOM 8418 O O . LEU E 1 155 ? 31.781 -11.078 68.312 1.00 23.72 133 LEU E O 1
ATOM 8423 N N . ALA E 1 156 ? 31.827 -12.430 66.516 1.00 22.40 134 ALA E N 1
ATOM 8424 C CA . ALA E 1 156 ? 33.103 -11.867 66.039 1.00 23.13 134 ALA E CA 1
ATOM 8425 C C . ALA E 1 156 ? 33.346 -12.113 64.558 1.00 23.17 134 ALA E C 1
ATOM 8426 O O . ALA E 1 156 ? 32.872 -13.106 64.003 1.00 23.55 134 ALA E O 1
ATOM 8428 N N . ASP E 1 157 ? 34.091 -11.222 63.923 1.00 23.36 135 ASP E N 1
ATOM 8429 C CA . ASP E 1 157 ? 34.584 -11.502 62.589 1.00 24.78 135 ASP E CA 1
ATOM 8430 C C . ASP E 1 157 ? 36.098 -11.255 62.488 1.00 25.84 135 ASP E C 1
ATOM 8431 O O . ASP E 1 157 ? 36.555 -10.093 62.482 1.00 25.67 135 ASP E O 1
ATOM 8436 N N . PRO E 1 158 ? 36.874 -12.356 62.446 1.00 26.54 136 PRO E N 1
ATOM 8437 C CA . PRO E 1 158 ? 38.343 -12.294 62.460 1.00 27.46 136 PRO E CA 1
ATOM 8438 C C . PRO E 1 158 ? 38.952 -12.392 61.065 1.00 28.28 136 PRO E C 1
ATOM 8439 O O . PRO E 1 158 ? 40.190 -12.462 60.944 1.00 29.13 136 PRO E O 1
ATOM 8443 N N . HIS E 1 159 ? 38.086 -12.355 60.038 1.00 28.07 137 HIS E N 1
ATOM 8444 C CA . HIS E 1 159 ? 38.475 -12.467 58.625 1.00 28.22 137 HIS E CA 1
ATOM 8445 C C . HIS E 1 159 ? 39.768 -11.729 58.351 1.00 28.95 137 HIS E C 1
ATOM 8446 O O . HIS E 1 159 ? 40.705 -12.310 57.815 1.00 29.76 137 HIS E O 1
ATOM 8453 N N . VAL E 1 160 ? 39.811 -10.457 58.736 1.00 28.81 138 VAL E N 1
ATOM 8454 C CA . VAL E 1 160 ? 40.919 -9.604 58.388 1.00 29.46 138 VAL E CA 1
ATOM 8455 C C . VAL E 1 160 ? 42.201 -10.049 59.108 1.00 31.20 138 VAL E C 1
ATOM 8456 O O . VAL E 1 160 ? 43.278 -10.084 58.482 1.00 31.83 138 VAL E O 1
ATOM 8460 N N . GLN E 1 161 ? 42.088 -10.433 60.388 1.00 31.94 139 GLN E N 1
ATOM 8461 C CA . GLN E 1 161 ? 43.260 -10.879 61.174 1.00 33.09 139 GLN E CA 1
ATOM 8462 C C . GLN E 1 161 ? 43.918 -12.115 60.535 1.00 33.55 139 GLN E C 1
ATOM 8463 O O . GLN E 1 161 ? 45.069 -12.449 60.845 1.00 35.51 139 GLN E O 1
ATOM 8465 N N . VAL E 1 162 ? 43.195 -12.745 59.615 1.00 32.51 140 VAL E N 1
ATOM 8466 C CA . VAL E 1 162 ? 43.559 -14.027 59.019 1.00 32.75 140 VAL E CA 1
ATOM 8467 C C . VAL E 1 162 ? 43.835 -13.912 57.489 1.00 32.79 140 VAL E C 1
ATOM 8468 O O . VAL E 1 162 ? 43.940 -14.911 56.767 1.00 32.54 140 VAL E O 1
ATOM 8472 N N . GLY E 1 163 ? 43.948 -12.682 57.004 1.00 32.62 141 GLY E N 1
ATOM 8473 C CA . GLY E 1 163 ? 44.230 -12.440 55.594 1.00 32.87 141 GLY E CA 1
ATOM 8474 C C . GLY E 1 163 ? 43.076 -12.497 54.609 1.00 32.32 141 GLY E C 1
ATOM 8475 O O . GLY E 1 163 ? 43.294 -12.391 53.410 1.00 32.57 141 GLY E O 1
ATOM 8476 N N . LEU E 1 164 ? 41.855 -12.670 55.108 1.00 31.86 142 LEU E N 1
ATOM 8477 C CA . LEU E 1 164 ? 40.649 -12.708 54.265 1.00 31.50 142 LEU E CA 1
ATOM 8478 C C . LEU E 1 164 ? 39.816 -11.416 54.356 1.00 31.48 142 LEU E C 1
ATOM 8479 O O . LEU E 1 164 ? 39.704 -10.832 55.442 1.00 31.17 142 LEU E O 1
ATOM 8484 N N . VAL E 1 165 ? 39.266 -10.969 53.218 1.00 31.58 143 VAL E N 1
ATOM 8485 C CA . VAL E 1 165 ? 38.238 -9.917 53.213 1.00 31.92 143 VAL E CA 1
ATOM 8486 C C . VAL E 1 165 ? 36.974 -10.486 53.809 1.00 32.19 143 VAL E C 1
ATOM 8487 O O . VAL E 1 165 ? 36.585 -11.606 53.502 1.00 31.29 143 VAL E O 1
ATOM 8491 N N . ALA E 1 166 ? 36.330 -9.684 54.646 1.00 33.45 144 ALA E N 1
ATOM 8492 C CA . ALA E 1 166 ? 35.122 -10.103 55.322 1.00 34.56 144 ALA E CA 1
ATOM 8493 C C . ALA E 1 166 ? 33.904 -9.989 54.382 1.00 35.29 144 ALA E C 1
ATOM 8494 O O . ALA E 1 166 ? 33.210 -8.966 54.343 1.00 35.84 144 ALA E O 1
ATOM 8496 N N . ALA E 1 167 ? 33.643 -11.047 53.624 1.00 36.40 145 ALA E N 1
ATOM 8497 C CA . ALA E 1 167 ? 32.673 -10.970 52.543 1.00 37.12 145 ALA E CA 1
ATOM 8498 C C . ALA E 1 167 ? 31.457 -11.888 52.666 1.00 37.81 145 ALA E C 1
ATOM 8499 O O . ALA E 1 167 ? 30.487 -11.746 51.906 1.00 38.63 145 ALA E O 1
ATOM 8501 N N A ASP E 1 168 ? 31.514 -12.811 53.625 0.60 38.31 146 ASP E N 1
ATOM 8502 N N B ASP E 1 168 ? 31.493 -12.812 53.618 0.40 37.91 146 ASP E N 1
ATOM 8503 C CA A ASP E 1 168 ? 30.477 -13.830 53.853 0.60 38.65 146 ASP E CA 1
ATOM 8504 C CA B ASP E 1 168 ? 30.448 -13.829 53.765 0.40 37.94 146 ASP E CA 1
ATOM 8505 C C A ASP E 1 168 ? 29.058 -13.321 54.166 0.60 38.66 146 ASP E C 1
ATOM 8506 C C B ASP E 1 168 ? 29.053 -13.323 54.167 0.40 38.18 146 ASP E C 1
ATOM 8507 O O A ASP E 1 168 ? 28.101 -14.108 54.173 0.60 38.70 146 ASP E O 1
ATOM 8508 O O B ASP E 1 168 ? 28.109 -14.117 54.247 0.40 38.25 146 ASP E O 1
ATOM 8517 N N . GLY E 1 169 ? 28.922 -12.023 54.429 1.00 38.54 147 GLY E N 1
ATOM 8518 C CA . GLY E 1 169 ? 27.631 -11.433 54.816 1.00 38.42 147 GLY E CA 1
ATOM 8519 C C . GLY E 1 169 ? 27.566 -10.846 56.231 1.00 38.87 147 GLY E C 1
ATOM 8520 O O . GLY E 1 169 ? 26.493 -10.404 56.660 1.00 39.58 147 GLY E O 1
ATOM 8521 N N . GLY E 1 170 ? 28.694 -10.838 56.961 1.00 38.22 148 GLY E N 1
ATOM 8522 C CA . GLY E 1 170 ? 28.760 -10.194 58.271 1.00 37.48 148 GLY E CA 1
ATOM 8523 C C . GLY E 1 170 ? 28.787 -8.667 58.126 1.00 37.10 148 GLY E C 1
ATOM 8524 O O . GLY E 1 170 ? 27.727 -8.013 57.986 1.00 36.67 148 GLY E O 1
ATOM 8525 N N . PRO E 1 171 ? 30.004 -8.091 58.153 1.00 36.19 149 PRO E N 1
ATOM 8526 C CA . PRO E 1 171 ? 30.328 -6.707 57.799 1.00 35.31 149 PRO E CA 1
ATOM 8527 C C . PRO E 1 171 ? 29.618 -6.226 56.528 1.00 34.53 149 PRO E C 1
ATOM 8528 O O . PRO E 1 171 ? 29.307 -5.043 56.399 1.00 35.16 149 PRO E O 1
ATOM 8532 N N . LEU E 1 172 ? 29.355 -7.127 55.592 1.00 32.76 150 LEU E N 1
ATOM 8533 C CA . LEU E 1 172 ? 28.538 -6.784 54.436 1.00 31.21 150 LEU E CA 1
ATOM 8534 C C . LEU E 1 172 ? 27.173 -6.223 54.834 1.00 29.97 150 LEU E C 1
ATOM 8535 O O . LEU E 1 172 ? 26.646 -5.322 54.186 1.00 30.18 150 LEU E O 1
ATOM 8540 N N . THR E 1 173 ? 26.630 -6.772 55.909 1.00 28.70 151 THR E N 1
ATOM 8541 C CA . THR E 1 173 ? 25.259 -6.548 56.347 1.00 27.68 151 THR E CA 1
ATOM 8542 C C . THR E 1 173 ? 25.197 -5.699 57.625 1.00 26.59 151 THR E C 1
ATOM 8543 O O . THR E 1 173 ? 24.179 -5.025 57.864 1.00 26.93 151 THR E O 1
ATOM 8547 N N . TRP E 1 174 ? 26.273 -5.710 58.429 1.00 24.71 152 TRP E N 1
ATOM 8548 C CA . TRP E 1 174 ? 26.300 -4.951 59.695 1.00 23.67 152 TRP E CA 1
ATOM 8549 C C . TRP E 1 174 ? 25.762 -3.522 59.646 1.00 23.19 152 TRP E C 1
ATOM 8550 O O . TRP E 1 174 ? 25.066 -3.130 60.576 1.00 23.32 152 TRP E O 1
ATOM 8561 N N . PRO E 1 175 ? 26.071 -2.745 58.580 1.00 22.94 153 PRO E N 1
ATOM 8562 C CA . PRO E 1 175 ? 25.523 -1.381 58.466 1.00 22.81 153 PRO E CA 1
ATOM 8563 C C . PRO E 1 175 ? 23.998 -1.233 58.577 1.00 22.40 153 PRO E C 1
ATOM 8564 O O . PRO E 1 175 ? 23.536 -0.143 58.870 1.00 21.35 153 PRO E O 1
ATOM 8568 N N . LEU E 1 176 ? 23.233 -2.304 58.358 1.00 21.96 154 LEU E N 1
ATOM 8569 C CA . LEU E 1 176 ? 21.779 -2.214 58.531 1.00 22.67 154 LEU E CA 1
ATOM 8570 C C . LEU E 1 176 ? 21.371 -2.407 59.977 1.00 22.07 154 LEU E C 1
ATOM 8571 O O . LEU E 1 176 ? 20.224 -2.172 60.327 1.00 22.72 154 LEU E O 1
ATOM 8576 N N . HIS E 1 177 ? 22.298 -2.844 60.814 1.00 20.90 155 HIS E N 1
ATOM 8577 C CA . HIS E 1 177 ? 21.974 -3.074 62.199 1.00 20.75 155 HIS E CA 1
ATOM 8578 C C . HIS E 1 177 ? 22.640 -2.045 63.115 1.00 21.32 155 HIS E C 1
ATOM 8579 O O . HIS E 1 177 ? 22.046 -1.608 64.096 1.00 21.80 155 HIS E O 1
ATOM 8586 N N . ILE E 1 178 ? 23.859 -1.643 62.777 1.00 21.29 156 ILE E N 1
ATOM 8587 C CA . ILE E 1 178 ? 24.626 -0.761 63.631 1.00 21.47 156 ILE E CA 1
ATOM 8588 C C . ILE E 1 178 ? 25.262 0.399 62.858 1.00 22.00 156 ILE E C 1
ATOM 8589 O O . ILE E 1 178 ? 25.269 0.412 61.620 1.00 21.57 156 ILE E O 1
ATOM 8594 N N . SER E 1 179 ? 25.761 1.367 63.619 1.00 22.20 157 SER E N 1
ATOM 8595 C CA . SER E 1 179 ? 26.597 2.460 63.158 1.00 22.85 157 SER E CA 1
ATOM 8596 C C . SER E 1 179 ? 27.693 1.997 62.204 1.00 22.85 157 SER E C 1
ATOM 8597 O O . SER E 1 179 ? 28.341 0.977 62.447 1.00 22.40 157 SER E O 1
ATOM 8600 N N . LEU E 1 180 ? 27.922 2.760 61.133 1.00 22.94 158 LEU E N 1
ATOM 8601 C CA . LEU E 1 180 ? 28.945 2.390 60.171 1.00 22.09 158 LEU E CA 1
ATOM 8602 C C . LEU E 1 180 ? 30.340 2.409 60.824 1.00 22.36 158 LEU E C 1
ATOM 8603 O O . LEU E 1 180 ? 31.190 1.538 60.528 1.00 21.24 158 LEU E O 1
ATOM 8608 N N . LEU E 1 181 ? 30.553 3.375 61.733 1.00 22.86 159 LEU E N 1
ATOM 8609 C CA . LEU E 1 181 ? 31.826 3.508 62.471 1.00 23.31 159 LEU E CA 1
ATOM 8610 C C . LEU E 1 181 ? 32.120 2.264 63.295 1.00 22.83 159 LEU E C 1
ATOM 8611 O O . LEU E 1 181 ? 33.255 1.785 63.350 1.00 23.34 159 LEU E O 1
ATOM 8616 N N . LEU E 1 182 ? 31.086 1.751 63.940 1.00 22.21 160 LEU E N 1
ATOM 8617 C CA . LEU E 1 182 ? 31.221 0.539 64.704 1.00 21.72 160 LEU E CA 1
ATOM 8618 C C . LEU E 1 182 ? 31.417 -0.677 63.804 1.00 21.06 160 LEU E C 1
ATOM 8619 O O . LEU E 1 182 ? 32.271 -1.520 64.095 1.00 21.19 160 LEU E O 1
ATOM 8624 N N . ALA E 1 183 ? 30.659 -0.779 62.711 1.00 20.19 161 ALA E N 1
ATOM 8625 C CA . ALA E 1 183 ? 30.890 -1.893 61.766 1.00 19.35 161 ALA E CA 1
ATOM 8626 C C . ALA E 1 183 ? 32.327 -1.873 61.242 1.00 19.04 161 ALA E C 1
ATOM 8627 O O . ALA E 1 183 ? 32.915 -2.918 61.053 1.00 19.29 161 ALA E O 1
ATOM 8629 N N . LYS E 1 184 ? 32.877 -0.688 61.009 1.00 19.27 162 LYS E N 1
ATOM 8630 C CA . LYS E 1 184 ? 34.276 -0.573 60.600 1.00 19.83 162 LYS E CA 1
ATOM 8631 C C . LYS E 1 184 ? 35.258 -1.000 61.695 1.00 20.34 162 LYS E C 1
ATOM 8632 O O . LYS E 1 184 ? 36.200 -1.711 61.408 1.00 19.54 162 LYS E O 1
ATOM 8638 N N . GLU E 1 185 ? 35.018 -0.603 62.949 1.00 21.72 163 GLU E N 1
ATOM 8639 C CA . GLU E 1 185 ? 35.935 -0.972 64.008 1.00 22.85 163 GLU E CA 1
ATOM 8640 C C . GLU E 1 185 ? 36.011 -2.475 64.121 1.00 23.55 163 GLU E C 1
ATOM 8641 O O . GLU E 1 185 ? 37.103 -3.041 64.160 1.00 23.69 163 GLU E O 1
ATOM 8647 N N . TYR E 1 186 ? 34.852 -3.122 64.127 1.00 24.60 164 TYR E N 1
ATOM 8648 C CA . TYR E 1 186 ? 34.775 -4.542 64.426 1.00 25.64 164 TYR E CA 1
ATOM 8649 C C . TYR E 1 186 ? 35.202 -5.426 63.258 1.00 26.11 164 TYR E C 1
ATOM 8650 O O . TYR E 1 186 ? 35.738 -6.521 63.461 1.00 25.92 164 TYR E O 1
ATOM 8659 N N . ALA E 1 187 ? 34.969 -4.956 62.036 1.00 26.34 165 ALA E N 1
ATOM 8660 C CA . ALA E 1 187 ? 35.390 -5.707 60.881 1.00 26.64 165 ALA E CA 1
ATOM 8661 C C . ALA E 1 187 ? 36.873 -5.532 60.681 1.00 27.86 165 ALA E C 1
ATOM 8662 O O . ALA E 1 187 ? 37.499 -6.371 60.087 1.00 28.63 165 ALA E O 1
ATOM 8664 N N . LEU E 1 188 ? 37.445 -4.449 61.177 1.00 28.97 166 LEU E N 1
ATOM 8665 C CA . LEU E 1 188 ? 38.886 -4.283 61.079 1.00 30.66 166 LEU E CA 1
ATOM 8666 C C . LEU E 1 188 ? 39.636 -4.962 62.221 1.00 31.38 166 LEU E C 1
ATOM 8667 O O . LEU E 1 188 ? 40.568 -5.715 61.968 1.00 32.63 166 LEU E O 1
ATOM 8672 N N . THR E 1 189 ? 39.239 -4.704 63.462 1.00 31.18 167 THR E N 1
ATOM 8673 C CA . THR E 1 189 ? 39.958 -5.229 64.608 1.00 31.14 167 THR E CA 1
ATOM 8674 C C . THR E 1 189 ? 39.640 -6.682 64.927 1.00 30.60 167 THR E C 1
ATOM 8675 O O . THR E 1 189 ? 40.409 -7.328 65.609 1.00 30.92 167 THR E O 1
ATOM 8679 N N . GLY E 1 190 ? 38.512 -7.192 64.446 1.00 30.01 168 GLY E N 1
ATOM 8680 C CA . GLY E 1 190 ? 38.097 -8.571 64.719 1.00 29.35 168 GLY E CA 1
ATOM 8681 C C . GLY E 1 190 ? 37.700 -8.800 66.164 1.00 29.49 168 GLY E C 1
ATOM 8682 O O . GLY E 1 190 ? 37.636 -9.939 66.617 1.00 29.36 168 GLY E O 1
ATOM 8683 N N . THR E 1 191 ? 37.439 -7.709 66.880 1.00 29.68 169 THR E N 1
ATOM 8684 C CA . THR E 1 191 ? 37.111 -7.752 68.304 1.00 29.84 169 THR E CA 1
ATOM 8685 C C . THR E 1 191 ? 35.782 -8.461 68.525 1.00 29.13 169 THR E C 1
ATOM 8686 O O . THR E 1 191 ? 34.902 -8.426 67.671 1.00 29.15 169 THR E O 1
ATOM 8688 N N . ARG E 1 192 ? 35.669 -9.109 69.675 1.00 28.89 170 ARG E N 1
ATOM 8689 C CA . ARG E 1 192 ? 34.523 -9.906 70.064 1.00 27.87 170 ARG E CA 1
ATOM 8690 C C . ARG E 1 192 ? 33.380 -9.067 70.674 1.00 27.35 170 ARG E C 1
ATOM 8691 O O . ARG E 1 192 ? 33.609 -8.210 71.520 1.00 27.95 170 ARG E O 1
ATOM 8699 N N . ILE E 1 193 ? 32.146 -9.349 70.270 1.00 25.68 171 ILE E N 1
ATOM 8700 C CA . ILE E 1 193 ? 30.998 -8.594 70.758 1.00 24.39 171 ILE E CA 1
ATOM 8701 C C . ILE E 1 193 ? 30.181 -9.482 71.694 1.00 24.04 171 ILE E C 1
ATOM 8702 O O . ILE E 1 193 ? 29.546 -10.453 71.260 1.00 23.36 171 ILE E O 1
ATOM 8707 N N . SER E 1 194 ? 30.232 -9.149 72.982 1.00 23.64 172 SER E N 1
ATOM 8708 C CA . SER E 1 194 ? 29.599 -9.925 74.022 1.00 23.55 172 SER E CA 1
ATOM 8709 C C . SER E 1 194 ? 28.088 -9.959 73.773 1.00 23.70 172 SER E C 1
ATOM 8710 O O . SER E 1 194 ? 27.562 -9.114 73.028 1.00 23.31 172 SER E O 1
ATOM 8713 N N . ALA E 1 195 ? 27.394 -10.936 74.360 1.00 23.61 173 ALA E N 1
ATOM 8714 C CA . ALA E 1 195 ? 25.923 -11.004 74.229 1.00 24.07 173 ALA E CA 1
ATOM 8715 C C . ALA E 1 195 ? 25.245 -9.679 74.613 1.00 24.45 173 ALA E C 1
ATOM 8716 O O . ALA E 1 195 ? 24.360 -9.192 73.902 1.00 23.21 173 ALA E O 1
ATOM 8718 N N . GLN E 1 196 ? 25.693 -9.098 75.728 1.00 25.76 174 GLN E N 1
ATOM 8719 C CA . GLN E 1 196 ? 25.115 -7.869 76.256 1.00 26.87 174 GLN E CA 1
ATOM 8720 C C . GLN E 1 196 ? 25.390 -6.695 75.305 1.00 27.00 174 GLN E C 1
ATOM 8721 O O . GLN E 1 196 ? 24.545 -5.846 75.093 1.00 27.11 174 GLN E O 1
ATOM 8727 N N . ARG E 1 197 ? 26.582 -6.664 74.734 1.00 27.65 175 ARG E N 1
ATOM 8728 C CA . ARG E 1 197 ? 26.983 -5.567 73.881 1.00 28.75 175 ARG E CA 1
ATOM 8729 C C . ARG E 1 197 ? 26.264 -5.628 72.528 1.00 28.30 175 ARG E C 1
ATOM 8730 O O . ARG E 1 197 ? 25.907 -4.587 71.960 1.00 28.69 175 ARG E O 1
ATOM 8738 N N . ALA E 1 198 ? 26.073 -6.852 72.035 1.00 27.49 176 ALA E N 1
ATOM 8739 C CA . ALA E 1 198 ? 25.331 -7.143 70.825 1.00 27.29 176 ALA E CA 1
ATOM 8740 C C . ALA E 1 198 ? 23.879 -6.660 70.895 1.00 27.58 176 ALA E C 1
ATOM 8741 O O . ALA E 1 198 ? 23.349 -6.121 69.909 1.00 27.59 176 ALA E O 1
ATOM 8743 N N . VAL E 1 199 ? 23.231 -6.846 72.034 1.00 27.49 177 VAL E N 1
ATOM 8744 C CA . VAL E 1 199 ? 21.866 -6.384 72.139 1.00 27.91 177 VAL E CA 1
ATOM 8745 C C . VAL E 1 199 ? 21.839 -4.862 72.197 1.00 29.64 177 VAL E C 1
ATOM 8746 O O . VAL E 1 199 ? 20.983 -4.221 71.592 1.00 29.77 177 VAL E O 1
ATOM 8750 N N . GLU E 1 200 ? 22.814 -4.285 72.892 1.00 31.00 178 GLU E N 1
ATOM 8751 C CA . GLU E 1 200 ? 22.898 -2.846 73.043 1.00 32.15 178 GLU E CA 1
ATOM 8752 C C . GLU E 1 200 ? 23.108 -2.146 71.685 1.00 31.57 178 GLU E C 1
ATOM 8753 O O . GLU E 1 200 ? 22.598 -1.050 71.462 1.00 32.27 178 GLU E O 1
ATOM 8759 N N . LEU E 1 201 ? 23.845 -2.797 70.788 1.00 30.49 179 LEU E N 1
ATOM 8760 C CA . LEU E 1 201 ? 24.220 -2.220 69.488 1.00 29.65 179 LEU E CA 1
ATOM 8761 C C . LEU E 1 201 ? 23.115 -2.401 68.441 1.00 28.89 179 LEU E C 1
ATOM 8762 O O . LEU E 1 201 ? 22.947 -1.565 67.548 1.00 29.34 179 LEU E O 1
ATOM 8767 N N . GLY E 1 202 ? 22.406 -3.522 68.545 1.00 27.61 180 GLY E N 1
ATOM 8768 C CA . GLY E 1 202 ? 21.376 -3.897 67.608 1.00 26.30 180 GLY E CA 1
ATOM 8769 C C . GLY E 1 202 ? 21.743 -5.106 66.768 1.00 25.24 180 GLY E C 1
ATOM 8770 O O . GLY E 1 202 ? 21.104 -5.351 65.755 1.00 25.14 180 GLY E O 1
ATOM 8771 N N . LEU E 1 203 ? 22.772 -5.851 67.182 1.00 24.18 181 LEU E N 1
ATOM 8772 C CA . LEU E 1 203 ? 23.175 -7.083 66.496 1.00 22.81 181 LEU E CA 1
ATOM 8773 C C . LEU E 1 203 ? 22.450 -8.335 66.996 1.00 22.05 181 LEU E C 1
ATOM 8774 O O . LEU E 1 203 ? 22.510 -9.396 66.370 1.00 21.90 181 LEU E O 1
ATOM 8779 N N . ALA E 1 204 ? 21.801 -8.206 68.141 1.00 21.32 182 ALA E N 1
ATOM 8780 C CA . ALA E 1 204 ? 21.009 -9.278 68.717 1.00 20.60 182 ALA E CA 1
ATOM 8781 C C . ALA E 1 204 ? 19.719 -8.642 69.217 1.00 20.11 182 ALA E C 1
ATOM 8782 O O . ALA E 1 204 ? 19.694 -7.460 69.528 1.00 20.68 182 ALA E O 1
ATOM 8784 N N . ASN E 1 205 ? 18.647 -9.407 69.261 1.00 19.79 183 ASN E N 1
ATOM 8785 C CA . ASN E 1 205 ? 17.394 -8.917 69.849 1.00 20.10 183 ASN E CA 1
ATOM 8786 C C . ASN E 1 205 ? 17.294 -9.135 71.355 1.00 20.86 183 ASN E C 1
ATOM 8787 O O . ASN E 1 205 ? 16.791 -8.267 72.058 1.00 21.33 183 ASN E O 1
ATOM 8792 N N . HIS E 1 206 ? 17.738 -10.306 71.839 1.00 21.51 184 HIS E N 1
ATOM 8793 C CA . HIS E 1 206 ? 17.561 -10.690 73.255 1.00 22.74 184 HIS E CA 1
ATOM 8794 C C . HIS E 1 206 ? 18.721 -11.526 73.746 1.00 23.02 184 HIS E C 1
ATOM 8795 O O . HIS E 1 206 ? 19.268 -12.345 73.006 1.00 22.80 184 HIS E O 1
ATOM 8802 N N . VAL E 1 207 ? 19.086 -11.300 74.996 1.00 23.59 185 VAL E N 1
ATOM 8803 C CA . VAL E 1 207 ? 19.964 -12.186 75.738 1.00 24.33 185 VAL E CA 1
ATOM 8804 C C . VAL E 1 207 ? 19.061 -13.209 76.418 1.00 25.22 185 VAL E C 1
ATOM 8805 O O . VAL E 1 207 ? 17.989 -12.865 76.930 1.00 25.95 185 VAL E O 1
ATOM 8809 N N . ALA E 1 208 ? 19.488 -14.462 76.436 1.00 25.86 186 ALA E N 1
ATOM 8810 C CA . ALA E 1 208 ? 18.677 -15.512 76.998 1.00 26.96 186 ALA E CA 1
ATOM 8811 C C . ALA E 1 208 ? 19.547 -16.401 77.870 1.00 28.23 186 ALA E C 1
ATOM 8812 O O . ALA E 1 208 ? 20.753 -16.505 77.615 1.00 29.11 186 ALA E O 1
ATOM 8814 N N . ASP E 1 209 ? 18.961 -17.010 78.906 1.00 28.87 187 ASP E N 1
ATOM 8815 C CA . ASP E 1 209 ? 19.616 -18.121 79.609 1.00 29.39 187 ASP E CA 1
ATOM 8816 C C . ASP E 1 209 ? 19.659 -19.340 78.674 1.00 29.15 187 ASP E C 1
ATOM 8817 O O . ASP E 1 209 ? 20.712 -19.951 78.475 1.00 28.76 187 ASP E O 1
ATOM 8819 N N . ASP E 1 210 ? 18.501 -19.661 78.098 1.00 28.47 188 ASP E N 1
ATOM 8820 C CA . ASP E 1 210 ? 18.328 -20.796 77.206 1.00 28.61 188 ASP E CA 1
ATOM 8821 C C . ASP E 1 210 ? 17.835 -20.253 75.845 1.00 27.19 188 ASP E C 1
ATOM 8822 O O . ASP E 1 210 ? 16.635 -20.079 75.627 1.00 26.84 188 ASP E O 1
ATOM 8827 N N . PRO E 1 211 ? 18.768 -19.961 74.929 1.00 26.04 189 PRO E N 1
ATOM 8828 C CA . PRO E 1 211 ? 18.348 -19.240 73.707 1.00 24.89 189 PRO E CA 1
ATOM 8829 C C . PRO E 1 211 ? 17.700 -20.134 72.648 1.00 24.29 189 PRO E C 1
ATOM 8830 O O . PRO E 1 211 ? 16.969 -19.645 71.798 1.00 23.12 189 PRO E O 1
ATOM 8834 N N . VAL E 1 212 ? 17.970 -21.431 72.716 1.00 24.58 190 VAL E N 1
ATOM 8835 C CA . VAL E 1 212 ? 17.299 -22.390 71.866 1.00 24.74 190 VAL E CA 1
ATOM 8836 C C . VAL E 1 212 ? 15.807 -22.336 72.182 1.00 25.38 190 VAL E C 1
ATOM 8837 O O . VAL E 1 212 ? 14.986 -22.271 71.274 1.00 25.43 190 VAL E O 1
ATOM 8841 N N . ALA E 1 213 ? 15.477 -22.350 73.476 1.00 26.14 191 ALA E N 1
ATOM 8842 C CA . ALA E 1 213 ? 14.089 -22.413 73.942 1.00 27.03 191 ALA E CA 1
ATOM 8843 C C . ALA E 1 213 ? 13.328 -21.102 73.716 1.00 27.19 191 ALA E C 1
ATOM 8844 O O . ALA E 1 213 ? 12.149 -21.120 73.331 1.00 27.51 191 ALA E O 1
ATOM 8846 N N . GLU E 1 214 ? 13.989 -19.974 73.969 1.00 26.62 192 GLU E N 1
ATOM 8847 C CA . GLU E 1 214 ? 13.386 -18.680 73.672 1.00 26.98 192 GLU E CA 1
ATOM 8848 C C . GLU E 1 214 ? 13.144 -18.482 72.173 1.00 26.04 192 GLU E C 1
ATOM 8849 O O . GLU E 1 214 ? 12.119 -17.942 71.800 1.00 25.92 192 GLU E O 1
ATOM 8855 N N . ALA E 1 215 ? 14.078 -18.928 71.333 1.00 25.21 193 ALA E N 1
ATOM 8856 C CA . ALA E 1 215 ? 13.935 -18.808 69.885 1.00 24.57 193 ALA E CA 1
ATOM 8857 C C . ALA E 1 215 ? 12.806 -19.699 69.403 1.00 24.45 193 ALA E C 1
ATOM 8858 O O . ALA E 1 215 ? 11.993 -19.277 68.570 1.00 23.91 193 ALA E O 1
ATOM 8860 N N . ILE E 1 216 ? 12.731 -20.911 69.960 1.00 24.77 194 ILE E N 1
ATOM 8861 C CA . ILE E 1 216 ? 11.688 -21.856 69.570 1.00 24.70 194 ILE E CA 1
ATOM 8862 C C . ILE E 1 216 ? 10.304 -21.310 69.904 1.00 25.08 194 ILE E C 1
ATOM 8863 O O . ILE E 1 216 ? 9.393 -21.378 69.064 1.00 25.34 194 ILE E O 1
ATOM 8868 N N . ALA E 1 217 ? 10.166 -20.746 71.106 1.00 24.71 195 ALA E N 1
ATOM 8869 C CA . ALA E 1 217 ? 8.907 -20.171 71.551 1.00 25.09 195 ALA E CA 1
ATOM 8870 C C . ALA E 1 217 ? 8.526 -18.997 70.683 1.00 24.69 195 ALA E C 1
ATOM 8871 O O . ALA E 1 217 ? 7.360 -18.890 70.289 1.00 24.90 195 ALA E O 1
ATOM 8873 N N . CYS E 1 218 ? 9.497 -18.128 70.392 1.00 23.83 196 CYS E N 1
ATOM 8874 C CA . CYS E 1 218 ? 9.304 -16.987 69.485 1.00 23.53 196 CYS E CA 1
ATOM 8875 C C . CYS E 1 218 ? 8.805 -17.427 68.105 1.00 24.44 196 CYS E C 1
ATOM 8876 O O . CYS E 1 218 ? 7.861 -16.819 67.550 1.00 25.03 196 CYS E O 1
ATOM 8879 N N . ALA E 1 219 ? 9.420 -18.473 67.548 1.00 24.30 197 ALA E N 1
ATOM 8880 C CA . ALA E 1 219 ? 8.997 -18.942 66.239 1.00 24.94 197 ALA E CA 1
ATOM 8881 C C . ALA E 1 219 ? 7.561 -19.507 66.307 1.00 25.72 197 ALA E C 1
ATOM 8882 O O . ALA E 1 219 ? 6.745 -19.240 65.416 1.00 25.76 197 ALA E O 1
ATOM 8884 N N . LYS E 1 220 ? 7.248 -20.239 67.377 1.00 25.73 198 LYS E N 1
ATOM 8885 C CA . LYS E 1 220 ? 5.902 -20.782 67.556 1.00 26.35 198 LYS E CA 1
ATOM 8886 C C . LYS E 1 220 ? 4.824 -19.693 67.652 1.00 26.92 198 LYS E C 1
ATOM 8887 O O . LYS E 1 220 ? 3.759 -19.818 67.042 1.00 27.81 198 LYS E O 1
ATOM 8893 N N . LYS E 1 221 ? 5.077 -18.627 68.404 1.00 26.94 199 LYS E N 1
ATOM 8894 C CA . LYS E 1 221 ? 4.151 -17.504 68.381 1.00 27.80 199 LYS E CA 1
ATOM 8895 C C . LYS E 1 221 ? 3.921 -17.030 66.922 1.00 27.28 199 LYS E C 1
ATOM 8896 O O . LYS E 1 221 ? 2.778 -16.858 66.483 1.00 27.70 199 LYS E O 1
ATOM 8902 N N . ILE E 1 222 ? 5.013 -16.838 66.184 1.00 25.86 200 ILE E N 1
ATOM 8903 C CA . ILE E 1 222 ? 4.950 -16.355 64.804 1.00 25.60 200 ILE E CA 1
ATOM 8904 C C . ILE E 1 222 ? 4.130 -17.312 63.896 1.00 25.37 200 ILE E C 1
ATOM 8905 O O . ILE E 1 222 ? 3.378 -16.852 63.042 1.00 24.89 200 ILE E O 1
ATOM 8910 N N . LEU E 1 223 ? 4.267 -18.618 64.122 1.00 24.80 201 LEU E N 1
ATOM 8911 C CA . LEU E 1 223 ? 3.465 -19.633 63.445 1.00 25.78 201 LEU E CA 1
ATOM 8912 C C . LEU E 1 223 ? 1.947 -19.440 63.613 1.00 26.66 201 LEU E C 1
ATOM 8913 O O . LEU E 1 223 ? 1.170 -19.724 62.707 1.00 26.80 201 LEU E O 1
ATOM 8918 N N . GLU E 1 224 ? 1.540 -18.922 64.764 1.00 27.22 202 GLU E N 1
ATOM 8919 C CA . GLU E 1 224 ? 0.134 -18.652 65.005 1.00 29.05 202 GLU E CA 1
ATOM 8920 C C . GLU E 1 224 ? -0.414 -17.478 64.166 1.00 28.56 202 GLU E C 1
ATOM 8921 O O . GLU E 1 224 ? -1.607 -17.420 63.879 1.00 29.56 202 GLU E O 1
ATOM 8927 N N . LEU E 1 225 ? 0.464 -16.565 63.765 1.00 27.53 203 LEU E N 1
ATOM 8928 C CA . LEU E 1 225 ? 0.047 -15.348 63.066 1.00 27.32 203 LEU E CA 1
ATOM 8929 C C . LEU E 1 225 ? -0.333 -15.621 61.591 1.00 27.64 203 LEU E C 1
ATOM 8930 O O . LEU E 1 225 ? 0.117 -16.624 61.011 1.00 27.11 203 LEU E O 1
ATOM 8935 N N . PRO E 1 226 ? -1.148 -14.723 60.977 1.00 27.80 204 PRO E N 1
ATOM 8936 C CA . PRO E 1 226 ? -1.611 -14.925 59.592 1.00 27.97 204 PRO E CA 1
ATOM 8937 C C . PRO E 1 226 ? -0.445 -14.958 58.603 1.00 27.73 204 PRO E C 1
ATOM 8938 O O . PRO E 1 226 ? 0.338 -14.012 58.526 1.00 27.52 204 PRO E O 1
ATOM 8942 N N . GLN E 1 227 ? -0.353 -16.043 57.852 1.00 27.87 205 GLN E N 1
ATOM 8943 C CA . GLN E 1 227 ? 0.787 -16.301 56.985 1.00 28.44 205 GLN E CA 1
ATOM 8944 C C . GLN E 1 227 ? 1.142 -15.145 56.051 1.00 28.26 205 GLN E C 1
ATOM 8945 O O . GLN E 1 227 ? 2.292 -14.699 56.011 1.00 27.96 205 GLN E O 1
ATOM 8951 N N . GLN E 1 228 ? 0.148 -14.659 55.315 1.00 28.55 206 GLN E N 1
ATOM 8952 C CA . GLN E 1 228 ? 0.386 -13.659 54.291 1.00 27.71 206 GLN E CA 1
ATOM 8953 C C . GLN E 1 228 ? 0.966 -12.360 54.886 1.00 27.30 206 GLN E C 1
ATOM 8954 O O . GLN E 1 228 ? 1.796 -11.696 54.256 1.00 27.05 206 GLN E O 1
ATOM 8960 N N . ALA E 1 229 ? 0.506 -11.998 56.080 1.00 27.06 207 ALA E N 1
ATOM 8961 C CA . ALA E 1 229 ? 1.007 -10.813 56.772 1.00 26.38 207 ALA E CA 1
ATOM 8962 C C . ALA E 1 229 ? 2.456 -10.979 57.258 1.00 25.29 207 ALA E C 1
ATOM 8963 O O . ALA E 1 229 ? 3.241 -10.043 57.156 1.00 25.24 207 ALA E O 1
ATOM 8965 N N . VAL E 1 230 ? 2.798 -12.156 57.776 1.00 24.57 208 VAL E N 1
ATOM 8966 C CA . VAL E 1 230 ? 4.166 -12.438 58.208 1.00 24.17 208 VAL E CA 1
ATOM 8967 C C . VAL E 1 230 ? 5.143 -12.370 57.010 1.00 24.89 208 VAL E C 1
ATOM 8968 O O . VAL E 1 230 ? 6.121 -11.607 57.027 1.00 24.04 208 VAL E O 1
ATOM 8972 N N . GLU E 1 231 ? 4.857 -13.169 55.979 1.00 25.59 209 GLU E N 1
ATOM 8973 C CA . GLU E 1 231 ? 5.776 -13.346 54.856 1.00 26.15 209 GLU E CA 1
ATOM 8974 C C . GLU E 1 231 ? 6.019 -12.046 54.093 1.00 26.52 209 GLU E C 1
ATOM 8975 O O . GLU E 1 231 ? 7.177 -11.741 53.775 1.00 25.95 209 GLU E O 1
ATOM 8981 N N . SER E 1 232 ? 4.944 -11.278 53.854 1.00 27.02 210 SER E N 1
ATOM 8982 C CA . SER E 1 232 ? 5.024 -9.984 53.151 1.00 27.17 210 SER E CA 1
ATOM 8983 C C . SER E 1 232 ? 5.822 -8.934 53.907 1.00 27.37 210 SER E C 1
ATOM 8984 O O . SER E 1 232 ? 6.666 -8.229 53.300 1.00 27.54 210 SER E O 1
ATOM 8987 N N . THR E 1 233 ? 5.534 -8.818 55.212 1.00 27.06 211 THR E N 1
ATOM 8988 C CA . THR E 1 233 ? 6.254 -7.921 56.104 1.00 26.91 211 THR E CA 1
ATOM 8989 C C . THR E 1 233 ? 7.766 -8.258 56.139 1.00 25.88 211 THR E C 1
ATOM 8990 O O . THR E 1 233 ? 8.614 -7.366 56.175 1.00 25.37 211 THR E O 1
ATOM 8994 N N . LYS E 1 234 ? 8.104 -9.536 56.090 1.00 25.34 212 LYS E N 1
ATOM 8995 C CA . LYS E 1 234 ? 9.500 -9.890 55.964 1.00 25.29 212 LYS E CA 1
ATOM 8996 C C . LYS E 1 234 ? 10.114 -9.301 54.683 1.00 25.55 212 LYS E C 1
ATOM 8997 O O . LYS E 1 234 ? 11.170 -8.670 54.755 1.00 25.39 212 LYS E O 1
ATOM 9003 N N . ARG E 1 235 ? 9.455 -9.517 53.537 1.00 25.44 213 ARG E N 1
ATOM 9004 C CA . ARG E 1 235 ? 9.912 -9.031 52.240 1.00 25.31 213 ARG E CA 1
ATOM 9005 C C . ARG E 1 235 ? 10.034 -7.503 52.279 1.00 24.88 213 ARG E C 1
ATOM 9006 O O . ARG E 1 235 ? 11.066 -6.956 51.886 1.00 23.91 213 ARG E O 1
ATOM 9014 N N . VAL E 1 236 ? 8.992 -6.814 52.766 1.00 24.32 214 VAL E N 1
ATOM 9015 C CA . VAL E 1 236 ? 9.031 -5.349 52.827 1.00 24.06 214 VAL E CA 1
ATOM 9016 C C . VAL E 1 236 ? 10.345 -4.876 53.474 1.00 24.04 214 VAL E C 1
ATOM 9017 O O . VAL E 1 236 ? 11.036 -4.012 52.919 1.00 23.89 214 VAL E O 1
ATOM 9021 N N . LEU E 1 237 ? 10.688 -5.441 54.644 1.00 23.44 215 LEU E N 1
ATOM 9022 C CA . LEU E 1 237 ? 11.871 -4.990 55.374 1.00 22.72 215 LEU E CA 1
ATOM 9023 C C . LEU E 1 237 ? 13.155 -5.472 54.741 1.00 21.73 215 LEU E C 1
ATOM 9024 O O . LEU E 1 237 ? 14.122 -4.735 54.693 1.00 21.50 215 LEU E O 1
ATOM 9029 N N . ASN E 1 238 ? 13.156 -6.692 54.223 1.00 21.59 216 ASN E N 1
ATOM 9030 C CA . ASN E 1 238 ? 14.351 -7.239 53.613 1.00 21.67 216 ASN E CA 1
ATOM 9031 C C . ASN E 1 238 ? 14.768 -6.589 52.320 1.00 22.26 216 ASN E C 1
ATOM 9032 O O . ASN E 1 238 ? 15.932 -6.726 51.902 1.00 21.59 216 ASN E O 1
ATOM 9037 N N . ILE E 1 239 ? 13.824 -5.887 51.692 1.00 22.87 217 ILE E N 1
ATOM 9038 C CA . ILE E 1 239 ? 14.149 -5.065 50.547 1.00 24.42 217 ILE E CA 1
ATOM 9039 C C . ILE E 1 239 ? 15.412 -4.229 50.815 1.00 24.68 217 ILE E C 1
ATOM 9040 O O . ILE E 1 239 ? 16.222 -4.053 49.917 1.00 24.69 217 ILE E O 1
ATOM 9045 N N . HIS E 1 240 ? 15.597 -3.760 52.045 1.00 25.31 218 HIS E N 1
ATOM 9046 C CA . HIS E 1 240 ? 16.742 -2.899 52.367 1.00 26.70 218 HIS E CA 1
ATOM 9047 C C . HIS E 1 240 ? 18.023 -3.680 52.441 1.00 26.69 218 HIS E C 1
ATOM 9048 O O . HIS E 1 240 ? 19.094 -3.179 52.074 1.00 28.17 218 HIS E O 1
ATOM 9055 N N . LEU E 1 241 ? 17.918 -4.918 52.893 1.00 26.60 219 LEU E N 1
ATOM 9056 C CA . LEU E 1 241 ? 19.063 -5.794 53.011 1.00 26.28 219 LEU E CA 1
ATOM 9057 C C . LEU E 1 241 ? 19.491 -6.158 51.592 1.00 26.24 219 LEU E C 1
ATOM 9058 O O . LEU E 1 241 ? 20.662 -6.119 51.245 1.00 25.96 219 LEU E O 1
ATOM 9063 N N . GLU E 1 242 ? 18.505 -6.469 50.766 1.00 26.71 220 GLU E N 1
ATOM 9064 C CA . GLU E 1 242 ? 18.730 -6.854 49.385 1.00 27.48 220 GLU E CA 1
ATOM 9065 C C . GLU E 1 242 ? 19.455 -5.737 48.605 1.00 26.72 220 GLU E C 1
ATOM 9066 O O . GLU E 1 242 ? 20.423 -6.008 47.859 1.00 26.73 220 GLU E O 1
ATOM 9072 N N . ARG E 1 243 ? 19.015 -4.492 48.803 1.00 24.94 221 ARG E N 1
ATOM 9073 C CA . ARG E 1 243 ? 19.681 -3.345 48.173 1.00 23.98 221 ARG E CA 1
ATOM 9074 C C . ARG E 1 243 ? 21.148 -3.182 48.624 1.00 23.42 221 ARG E C 1
ATOM 9075 O O . ARG E 1 243 ? 22.021 -2.883 47.811 1.00 22.51 221 ARG E O 1
ATOM 9083 N N . ALA E 1 244 ? 21.408 -3.409 49.916 1.00 22.87 222 ALA E N 1
ATOM 9084 C CA . ALA E 1 244 ? 22.750 -3.230 50.473 1.00 21.97 222 ALA E CA 1
ATOM 9085 C C . ALA E 1 244 ? 23.718 -4.301 49.947 1.00 21.27 222 ALA E C 1
ATOM 9086 O O . ALA E 1 244 ? 24.903 -4.040 49.695 1.00 21.47 222 ALA E O 1
ATOM 9088 N N . VAL E 1 245 ? 23.180 -5.503 49.786 1.00 20.11 223 VAL E N 1
ATOM 9089 C CA . VAL E 1 245 ? 23.884 -6.655 49.261 1.00 19.07 223 VAL E CA 1
ATOM 9090 C C . VAL E 1 245 ? 24.200 -6.543 47.752 1.00 18.79 223 VAL E C 1
ATOM 9091 O O . VAL E 1 245 ? 25.346 -6.744 47.306 1.00 19.05 223 VAL E O 1
ATOM 9095 N N . LEU E 1 246 ? 23.193 -6.214 46.967 1.00 18.16 224 LEU E N 1
ATOM 9096 C CA . LEU E 1 246 ? 23.396 -5.978 45.552 1.00 18.27 224 LEU E CA 1
ATOM 9097 C C . LEU E 1 246 ? 24.466 -4.900 45.290 1.00 18.17 224 LEU E C 1
ATOM 9098 O O . LEU E 1 246 ? 25.142 -4.904 44.276 1.00 17.75 224 LEU E O 1
ATOM 9103 N N . ALA E 1 247 ? 24.608 -3.973 46.213 1.00 18.15 225 ALA E N 1
ATOM 9104 C CA . ALA E 1 247 ? 25.497 -2.864 46.001 1.00 19.18 225 ALA E CA 1
ATOM 9105 C C . ALA E 1 247 ? 26.983 -3.276 46.153 1.00 19.95 225 ALA E C 1
ATOM 9106 O O . ALA E 1 247 ? 27.866 -2.750 45.443 1.00 19.44 225 ALA E O 1
ATOM 9108 N N . SER E 1 248 ? 27.245 -4.248 47.022 1.00 20.17 226 SER E N 1
ATOM 9109 C CA . SER E 1 248 ? 28.632 -4.577 47.356 1.00 21.49 226 SER E CA 1
ATOM 9110 C C . SER E 1 248 ? 29.040 -6.069 47.328 1.00 21.34 226 SER E C 1
ATOM 9111 O O . SER E 1 248 ? 30.217 -6.372 47.480 1.00 21.33 226 SER E O 1
ATOM 9114 N N . LEU E 1 249 ? 28.089 -6.989 47.139 1.00 22.06 227 LEU E N 1
ATOM 9115 C CA . LEU E 1 249 ? 28.399 -8.435 47.227 1.00 22.13 227 LEU E CA 1
ATOM 9116 C C . LEU E 1 249 ? 29.383 -8.952 46.185 1.00 22.02 227 LEU E C 1
ATOM 9117 O O . LEU E 1 249 ? 30.308 -9.686 46.523 1.00 22.34 227 LEU E O 1
ATOM 9122 N N . ASP E 1 250 ? 29.171 -8.581 44.931 1.00 22.15 228 ASP E N 1
ATOM 9123 C CA . ASP E 1 250 ? 29.984 -9.070 43.835 1.00 22.99 228 ASP E CA 1
ATOM 9124 C C . ASP E 1 250 ? 31.405 -8.590 44.003 1.00 23.31 228 ASP E C 1
ATOM 9125 O O . ASP E 1 250 ? 32.349 -9.360 43.794 1.00 23.80 228 ASP E O 1
ATOM 9130 N N . TYR E 1 251 ? 31.562 -7.332 44.411 1.00 23.26 229 TYR E N 1
ATOM 9131 C CA . TYR E 1 251 ? 32.898 -6.827 44.712 1.00 23.14 229 TYR E CA 1
ATOM 9132 C C . TYR E 1 251 ? 33.527 -7.612 45.881 1.00 22.31 229 TYR E C 1
ATOM 9133 O O . TYR E 1 251 ? 34.665 -8.114 45.762 1.00 21.80 229 TYR E O 1
ATOM 9142 N N . ALA E 1 252 ? 32.779 -7.713 46.981 1.00 21.22 230 ALA E N 1
ATOM 9143 C CA . ALA E 1 252 ? 33.229 -8.405 48.201 1.00 21.07 230 ALA E CA 1
ATOM 9144 C C . ALA E 1 252 ? 33.708 -9.832 47.915 1.00 21.64 230 ALA E C 1
ATOM 9145 O O . ALA E 1 252 ? 34.760 -10.221 48.394 1.00 21.56 230 ALA E O 1
ATOM 9147 N N . LEU E 1 253 ? 32.945 -10.608 47.133 1.00 21.84 231 LEU E N 1
ATOM 9148 C CA . LEU E 1 253 ? 33.310 -12.006 46.916 1.00 22.72 231 LEU E CA 1
ATOM 9149 C C . LEU E 1 253 ? 34.524 -12.086 45.985 1.00 23.47 231 LEU E C 1
ATOM 9150 O O . LEU E 1 253 ? 35.392 -12.909 46.181 1.00 23.33 231 LEU E O 1
ATOM 9155 N N . SER E 1 254 ? 34.587 -11.200 44.993 1.00 24.42 232 SER E N 1
ATOM 9156 C CA . SER E 1 254 ? 35.735 -11.109 44.101 1.00 25.61 232 SER E CA 1
ATOM 9157 C C . SER E 1 254 ? 37.036 -10.838 44.886 1.00 26.15 232 SER E C 1
ATOM 9158 O O . SER E 1 254 ? 38.075 -11.453 44.633 1.00 25.73 232 SER E O 1
ATOM 9161 N N . ALA E 1 255 ? 36.956 -9.942 45.870 1.00 26.84 233 ALA E N 1
ATOM 9162 C CA . ALA E 1 255 ? 38.116 -9.600 46.686 1.00 27.30 233 ALA E CA 1
ATOM 9163 C C . ALA E 1 255 ? 38.509 -10.752 47.612 1.00 27.78 233 ALA E C 1
ATOM 9164 O O . ALA E 1 255 ? 39.696 -11.057 47.745 1.00 27.61 233 ALA E O 1
ATOM 9166 N N . GLU E 1 256 ? 37.527 -11.384 48.253 1.00 27.95 234 GLU E N 1
ATOM 9167 C CA . GLU E 1 256 ? 37.849 -12.471 49.164 1.00 29.09 234 GLU E CA 1
ATOM 9168 C C . GLU E 1 256 ? 38.513 -13.579 48.363 1.00 29.20 234 GLU E C 1
ATOM 9169 O O . GLU E 1 256 ? 39.478 -14.178 48.821 1.00 29.58 234 GLU E O 1
ATOM 9175 N N . SER E 1 257 ? 38.014 -13.808 47.154 1.00 29.56 235 SER E N 1
ATOM 9176 C CA . SER E 1 257 ? 38.662 -14.682 46.173 1.00 30.72 235 SER E CA 1
ATOM 9177 C C . SER E 1 257 ? 40.153 -14.350 45.925 1.00 31.07 235 SER E C 1
ATOM 9178 O O . SER E 1 257 ? 40.969 -15.252 45.808 1.00 31.64 235 SER E O 1
ATOM 9181 N N . GLN E 1 258 ? 40.494 -13.064 45.831 1.00 31.35 236 GLN E N 1
ATOM 9182 C CA . GLN E 1 258 ? 41.887 -12.632 45.668 1.00 31.94 236 GLN E CA 1
ATOM 9183 C C . GLN E 1 258 ? 42.686 -12.888 46.942 1.00 32.07 236 GLN E C 1
ATOM 9184 O O . GLN E 1 258 ? 43.902 -13.131 46.883 1.00 32.44 236 GLN E O 1
ATOM 9186 N N . SER E 1 259 ? 41.991 -12.818 48.083 1.00 31.73 237 SER E N 1
ATOM 9187 C CA . SER E 1 259 ? 42.560 -13.048 49.412 1.00 31.73 237 SER E CA 1
ATOM 9188 C C . SER E 1 259 ? 43.101 -14.463 49.568 1.00 32.62 237 SER E C 1
ATOM 9189 O O . SER E 1 259 ? 44.133 -14.682 50.187 1.00 32.82 237 SER E O 1
ATOM 9192 N N . PHE E 1 260 ? 42.383 -15.422 49.003 1.00 33.44 238 PHE E N 1
ATOM 9193 C CA . PHE E 1 260 ? 42.720 -16.820 49.159 1.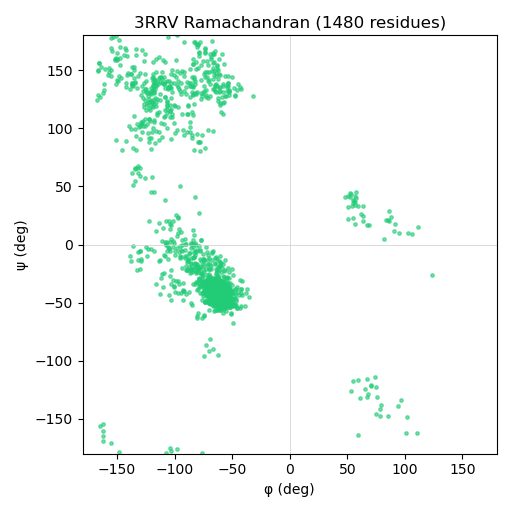00 34.80 238 PHE E CA 1
ATOM 9194 C C . PHE E 1 260 ? 44.080 -17.171 48.546 1.00 35.82 238 PHE E C 1
ATOM 9195 O O . PHE E 1 260 ? 44.799 -18.020 49.070 1.00 36.55 238 PHE E O 1
ATOM 9203 N N . VAL E 1 261 ? 44.424 -16.472 47.466 1.00 36.27 239 VAL E N 1
ATOM 9204 C CA . VAL E 1 261 ? 45.643 -16.670 46.672 1.00 36.97 239 VAL E CA 1
ATOM 9205 C C . VAL E 1 261 ? 46.801 -15.782 47.191 1.00 37.37 239 VAL E C 1
ATOM 9206 O O . VAL E 1 261 ? 47.925 -15.889 46.719 1.00 37.59 239 VAL E O 1
ATOM 9210 N N . THR E 1 262 ? 46.541 -14.918 48.174 1.00 37.30 240 THR E N 1
ATOM 9211 C CA . THR E 1 262 ? 47.619 -14.072 48.717 1.00 38.12 240 THR E CA 1
ATOM 9212 C C . THR E 1 262 ? 48.599 -14.851 49.595 1.00 38.94 240 THR E C 1
ATOM 9213 O O . THR E 1 262 ? 48.209 -15.821 50.260 1.00 38.89 240 THR E O 1
ATOM 9217 N N . GLU E 1 263 ? 49.863 -14.415 49.588 1.00 39.80 241 GLU E N 1
ATOM 9218 C CA . GLU E 1 263 ? 50.918 -15.014 50.426 1.00 40.53 241 GLU E CA 1
ATOM 9219 C C . GLU E 1 263 ? 50.694 -14.753 51.923 1.00 40.51 241 GLU E C 1
ATOM 9220 O O . GLU E 1 263 ? 51.100 -15.564 52.761 1.00 40.75 241 GLU E O 1
ATOM 9222 N N . ASP E 1 264 ? 50.045 -13.628 52.245 1.00 40.61 242 ASP E N 1
ATOM 9223 C CA . ASP E 1 264 ? 49.626 -13.331 53.620 1.00 40.36 242 ASP E CA 1
ATOM 9224 C C . ASP E 1 264 ? 48.714 -14.417 54.145 1.00 40.03 242 ASP E C 1
ATOM 9225 O O . ASP E 1 264 ? 48.921 -14.907 55.250 1.00 40.91 242 ASP E O 1
ATOM 9230 N N . PHE E 1 265 ? 47.724 -14.812 53.349 1.00 39.59 243 PHE E N 1
ATOM 9231 C CA . PHE E 1 265 ? 46.769 -15.843 53.767 1.00 39.32 243 PHE E CA 1
ATOM 9232 C C . PHE E 1 265 ? 47.366 -17.250 53.773 1.00 40.13 243 PHE E C 1
ATOM 9233 O O . PHE E 1 265 ? 47.210 -17.978 54.756 1.00 39.49 243 PHE E O 1
ATOM 9241 N N . ARG E 1 266 ? 48.022 -17.626 52.673 1.00 41.14 244 ARG E N 1
ATOM 9242 C CA . ARG E 1 266 ? 48.719 -18.900 52.602 1.00 42.74 244 ARG E CA 1
ATOM 9243 C C . ARG E 1 266 ? 49.606 -19.055 53.839 1.00 43.43 244 ARG E C 1
ATOM 9244 O O . ARG E 1 266 ? 49.568 -20.078 54.509 1.00 43.55 244 ARG E O 1
ATOM 9246 N N . SER E 1 267 ? 50.359 -18.015 54.176 1.00 44.24 245 SER E N 1
ATOM 9247 C CA . SER E 1 267 ? 51.249 -18.099 55.323 1.00 45.40 245 SER E CA 1
ATOM 9248 C C . SER E 1 267 ? 50.442 -18.374 56.587 1.00 45.65 245 SER E C 1
ATOM 9249 O O . SER E 1 267 ? 50.663 -19.375 57.267 1.00 45.86 245 SER E O 1
ATOM 9252 N N . ILE E 1 268 ? 49.475 -17.501 56.865 1.00 45.75 246 ILE E N 1
ATOM 9253 C CA . ILE E 1 268 ? 48.686 -17.562 58.093 1.00 45.93 246 ILE E CA 1
ATOM 9254 C C . ILE E 1 268 ? 47.923 -18.883 58.244 1.00 46.73 246 ILE E C 1
ATOM 9255 O O . ILE E 1 268 ? 47.896 -19.483 59.323 1.00 46.38 246 ILE E O 1
ATOM 9260 N N . VAL E 1 269 ? 47.343 -19.355 57.149 1.00 47.84 247 VAL E N 1
ATOM 9261 C CA . VAL E 1 269 ? 46.503 -20.538 57.216 1.00 49.05 247 VAL E CA 1
ATOM 9262 C C . VAL E 1 269 ? 47.324 -21.825 57.301 1.00 50.31 247 VAL E C 1
ATOM 9263 O O . VAL E 1 269 ? 46.928 -22.761 57.994 1.00 50.40 247 VAL E O 1
ATOM 9267 N N . THR E 1 270 ? 48.478 -21.852 56.635 1.00 51.70 248 THR E N 1
ATOM 9268 C CA . THR E 1 270 ? 49.369 -23.016 56.712 1.00 53.02 248 THR E CA 1
ATOM 9269 C C . THR E 1 270 ? 49.828 -23.230 58.149 1.00 53.86 248 THR E C 1
ATOM 9270 O O . THR E 1 270 ? 49.833 -24.361 58.625 1.00 54.21 248 THR E O 1
ATOM 9274 N N . LYS E 1 271 ? 50.168 -22.142 58.838 1.00 54.68 249 LYS E N 1
ATOM 9275 C CA . LYS E 1 271 ? 50.514 -22.193 60.271 1.00 56.14 249 LYS E CA 1
ATOM 9276 C C . LYS E 1 271 ? 49.369 -22.768 61.118 1.00 56.71 249 LYS E C 1
ATOM 9277 O O . LYS E 1 271 ? 49.592 -23.651 61.948 1.00 57.44 249 LYS E O 1
ATOM 9279 N N . LEU E 1 272 ? 48.149 -22.299 60.871 1.00 57.24 250 LEU E N 1
ATOM 9280 C CA . LEU E 1 272 ? 46.998 -22.663 61.702 1.00 58.51 250 LEU E CA 1
ATOM 9281 C C . LEU E 1 272 ? 46.507 -24.100 61.502 1.00 59.69 250 LEU E C 1
ATOM 9282 O O . LEU E 1 272 ? 45.830 -24.658 62.372 1.00 60.07 250 LEU E O 1
ATOM 9287 N N . ALA E 1 273 ? 46.839 -24.706 60.367 1.00 60.85 251 ALA E N 1
ATOM 9288 C CA . ALA E 1 273 ? 46.460 -26.099 60.146 1.00 62.12 251 ALA E CA 1
ATOM 9289 C C . ALA E 1 273 ? 47.625 -27.094 60.320 1.00 63.60 251 ALA E C 1
ATOM 9290 O O . ALA E 1 273 ? 47.520 -28.240 59.884 1.00 64.38 251 ALA E O 1
ATOM 9292 N N . ASP E 1 274 ? 48.710 -26.650 60.975 1.00 64.29 252 ASP E N 1
ATOM 9293 C CA . ASP E 1 274 ? 49.899 -27.486 61.257 1.00 65.52 252 ASP E CA 1
ATOM 9294 C C . ASP E 1 274 ? 50.673 -27.010 62.496 1.00 65.82 252 ASP E C 1
ATOM 9295 O O . ASP E 1 274 ? 50.111 -26.383 63.401 1.00 65.16 252 ASP E O 1
ATOM 9297 N N . VAL F 1 23 ? -9.929 25.282 57.585 1.00 41.96 1 VAL F N 1
ATOM 9298 C CA . VAL F 1 23 ? -8.449 25.564 57.433 1.00 41.44 1 VAL F CA 1
ATOM 9299 C C . VAL F 1 23 ? -7.736 24.434 56.658 1.00 40.15 1 VAL F C 1
ATOM 9300 O O . VAL F 1 23 ? -7.726 23.281 57.098 1.00 39.67 1 VAL F O 1
ATOM 9302 N N . TYR F 1 24 ? -7.170 24.796 55.499 1.00 39.31 2 TYR F N 1
ATOM 9303 C CA . TYR F 1 24 ? -6.777 23.865 54.418 1.00 38.12 2 TYR F CA 1
ATOM 9304 C C . TYR F 1 24 ? -7.889 22.948 53.854 1.00 38.47 2 TYR F C 1
ATOM 9305 O O . TYR F 1 24 ? -7.594 21.966 53.169 1.00 38.22 2 TYR F O 1
ATOM 9314 N N . ASP F 1 25 ? -9.155 23.294 54.109 1.00 38.81 3 ASP F N 1
ATOM 9315 C CA . ASP F 1 25 ? -10.312 22.452 53.757 1.00 38.76 3 ASP F CA 1
ATOM 9316 C C . ASP F 1 25 ? -10.197 21.031 54.331 1.00 37.45 3 ASP F C 1
ATOM 9317 O O . ASP F 1 25 ? -10.566 20.044 53.703 1.00 37.58 3 ASP F O 1
ATOM 9319 N N . MET F 1 26 ? -9.684 20.951 55.546 1.00 36.20 4 MET F N 1
ATOM 9320 C CA . MET F 1 26 ? -9.668 19.707 56.308 1.00 35.15 4 MET F CA 1
ATOM 9321 C C . MET F 1 26 ? -11.085 19.264 56.737 1.00 36.44 4 MET F C 1
ATOM 9322 O O . MET F 1 26 ? -12.023 20.074 56.802 1.00 36.50 4 MET F O 1
ATOM 9327 N N . PRO F 1 27 ? -11.240 17.970 57.048 1.00 36.65 5 PRO F N 1
ATOM 9328 C CA . PRO F 1 27 ? -12.480 17.543 57.701 1.00 37.90 5 PRO F CA 1
ATOM 9329 C C . PRO F 1 27 ? -12.469 17.890 59.195 1.00 38.30 5 PRO F C 1
ATOM 9330 O O . PRO F 1 27 ? -11.463 18.382 59.714 1.00 38.23 5 PRO F O 1
ATOM 9334 N N . THR F 1 28 ? -13.591 17.646 59.863 1.00 39.40 6 THR F N 1
ATOM 9335 C CA . THR F 1 28 ? -13.720 17.777 61.312 1.00 39.81 6 THR F CA 1
ATOM 9336 C C . THR F 1 28 ? -12.640 16.941 62.019 1.00 38.34 6 THR F C 1
ATOM 9337 O O . THR F 1 28 ? -12.043 17.377 63.005 1.00 38.32 6 THR F O 1
ATOM 9341 N N . GLU F 1 29 ? -12.376 15.764 61.467 1.00 36.83 7 GLU F N 1
ATOM 9342 C CA . GLU F 1 29 ? -11.437 14.803 62.022 1.00 35.50 7 GLU F CA 1
ATOM 9343 C C . GLU F 1 29 ? -10.006 15.316 62.198 1.00 34.16 7 GLU F C 1
ATOM 9344 O O . GLU F 1 29 ? -9.233 14.715 62.933 1.00 32.84 7 GLU F O 1
ATOM 9350 N N . ILE F 1 30 ? -9.666 16.420 61.535 1.00 33.95 8 ILE F N 1
ATOM 9351 C CA . ILE F 1 30 ? -8.324 17.024 61.624 1.00 33.64 8 ILE F CA 1
ATOM 9352 C C . ILE F 1 30 ? -8.396 18.540 61.798 1.00 34.22 8 ILE F C 1
ATOM 9353 O O . ILE F 1 30 ? -8.763 19.273 60.877 1.00 34.09 8 ILE F O 1
ATOM 9358 N N . ASP F 1 31 ? -8.028 19.009 62.980 1.00 34.77 9 ASP F N 1
ATOM 9359 C CA . ASP F 1 31 ? -8.064 20.433 63.257 1.00 36.24 9 ASP F CA 1
ATOM 9360 C C . ASP F 1 31 ? -6.687 21.018 62.995 1.00 35.34 9 ASP F C 1
ATOM 9361 O O . ASP F 1 31 ? -5.671 20.459 63.429 1.00 34.81 9 ASP F O 1
ATOM 9366 N N . VAL F 1 32 ? -6.663 22.129 62.265 1.00 35.40 10 VAL F N 1
ATOM 9367 C CA . VAL F 1 32 ? -5.433 22.869 62.017 1.00 34.75 10 VAL F CA 1
ATOM 9368 C C . VAL F 1 32 ? -5.578 24.280 62.573 1.00 35.37 10 VAL F C 1
ATOM 9369 O O . VAL F 1 32 ? -6.491 25.007 62.194 1.00 36.55 10 VAL F O 1
ATOM 9373 N N . ARG F 1 33 ? -4.683 24.654 63.484 1.00 35.28 11 ARG F N 1
ATOM 9374 C CA . ARG F 1 33 ? -4.687 25.988 64.088 1.00 35.42 11 ARG F CA 1
ATOM 9375 C C . ARG F 1 33 ? -3.423 26.715 63.665 1.00 34.11 11 ARG F C 1
ATOM 9376 O O . ARG F 1 33 ? -2.353 26.115 63.644 1.00 32.75 11 ARG F O 1
ATOM 9384 N N . ALA F 1 34 ? -3.557 28.000 63.339 1.00 34.02 12 ALA F N 1
ATOM 9385 C CA . ALA F 1 34 ? -2.420 28.861 63.019 1.00 33.15 12 ALA F CA 1
ATOM 9386 C C . ALA F 1 34 ? -2.042 29.727 64.210 1.00 33.32 12 ALA F C 1
ATOM 9387 O O . ALA F 1 34 ? -2.897 30.148 64.993 1.00 33.84 12 ALA F O 1
ATOM 9389 N N . ASP F 1 35 ? -0.743 29.977 64.329 1.00 32.89 13 ASP F N 1
ATOM 9390 C CA . ASP F 1 35 ? -0.166 30.772 65.395 1.00 33.43 13 ASP F CA 1
ATOM 9391 C C . ASP F 1 35 ? 1.059 31.380 64.762 1.00 32.74 13 ASP F C 1
ATOM 9392 O O . ASP F 1 35 ? 2.140 30.786 64.797 1.00 32.32 13 ASP F O 1
ATOM 9397 N N . GLY F 1 36 ? 0.887 32.552 64.159 1.00 32.76 14 GLY F N 1
ATOM 9398 C CA . GLY F 1 36 ? 1.896 33.088 63.242 1.00 31.71 14 GLY F CA 1
ATOM 9399 C C . GLY F 1 36 ? 2.261 32.077 62.153 1.00 30.33 14 GLY F C 1
ATOM 9400 O O . GLY F 1 36 ? 1.368 31.535 61.466 1.00 29.79 14 GLY F O 1
ATOM 9401 N N . ALA F 1 37 ? 3.562 31.799 62.021 1.00 28.97 15 ALA F N 1
ATOM 9402 C CA . ALA F 1 37 ? 4.074 30.888 60.972 1.00 28.12 15 ALA F CA 1
ATOM 9403 C C . ALA F 1 37 ? 4.032 29.371 61.324 1.00 27.35 15 ALA F C 1
ATOM 9404 O O . ALA F 1 37 ? 4.411 28.529 60.522 1.00 26.78 15 ALA F O 1
ATOM 9406 N N . LEU F 1 38 ? 3.537 29.055 62.513 1.00 27.13 16 LEU F N 1
ATOM 9407 C CA . LEU F 1 38 ? 3.373 27.696 63.006 1.00 27.09 16 LEU F CA 1
ATOM 9408 C C . LEU F 1 38 ? 1.982 27.176 62.655 1.00 27.16 16 LEU F C 1
ATOM 9409 O O . LEU F 1 38 ? 1.005 27.933 62.648 1.00 28.42 16 LEU F O 1
ATOM 9414 N N . ARG F 1 39 ? 1.885 25.892 62.355 1.00 26.12 17 ARG F N 1
ATOM 9415 C CA . ARG F 1 39 ? 0.589 25.252 62.265 1.00 26.07 17 ARG F CA 1
ATOM 9416 C C . ARG F 1 39 ? 0.560 24.095 63.265 1.00 25.78 17 ARG F C 1
ATOM 9417 O O . ARG F 1 39 ? 1.506 23.314 63.341 1.00 26.04 17 ARG F O 1
ATOM 9425 N N . ILE F 1 40 ? -0.492 24.035 64.075 1.00 25.52 18 ILE F N 1
ATOM 9426 C CA . ILE F 1 40 ? -0.718 22.945 65.038 1.00 24.85 18 ILE F CA 1
ATOM 9427 C C . ILE F 1 40 ? -1.792 22.002 64.483 1.00 24.35 18 ILE F C 1
ATOM 9428 O O . ILE F 1 40 ? -2.942 22.408 64.284 1.00 24.86 18 ILE F O 1
ATOM 9433 N N . ILE F 1 41 ? -1.396 20.755 64.227 1.00 23.66 19 ILE F N 1
ATOM 9434 C CA . ILE F 1 41 ? -2.266 19.743 63.648 1.00 23.76 19 ILE F CA 1
ATOM 9435 C C . ILE F 1 41 ? -2.680 18.816 64.759 1.00 24.85 19 ILE F C 1
ATOM 9436 O O . ILE F 1 41 ? -1.844 18.135 65.349 1.00 24.98 19 ILE F O 1
ATOM 9441 N N . THR F 1 42 ? -3.975 18.818 65.058 1.00 26.53 20 THR F N 1
ATOM 9442 C CA . THR F 1 42 ? -4.554 17.956 66.070 1.00 27.49 20 THR F CA 1
ATOM 9443 C C . THR F 1 42 ? -5.536 16.952 65.423 1.00 28.27 20 THR F C 1
ATOM 9444 O O . THR F 1 42 ? -6.598 17.361 64.934 1.00 28.35 20 THR F O 1
ATOM 9448 N N . LEU F 1 43 ? -5.172 15.654 65.427 1.00 28.42 21 LEU F N 1
ATOM 9449 C CA . LEU F 1 43 ? -6.104 14.550 65.088 1.00 28.98 21 LEU F CA 1
ATOM 9450 C C . LEU F 1 43 ? -7.288 14.627 66.050 1.00 30.12 21 LEU F C 1
ATOM 9451 O O . LEU F 1 43 ? -7.097 14.845 67.260 1.00 29.87 21 LEU F O 1
ATOM 9456 N N . ASN F 1 44 ? -8.500 14.465 65.513 1.00 31.21 22 ASN F N 1
ATOM 9457 C CA . ASN F 1 44 ? -9.713 14.907 66.216 1.00 33.20 22 ASN F CA 1
ATOM 9458 C C . ASN F 1 44 ? -10.916 13.944 66.262 1.00 33.88 22 ASN F C 1
ATOM 9459 O O . ASN F 1 44 ? -12.029 14.315 65.882 1.00 35.22 22 ASN F O 1
ATOM 9464 N N . ARG F 1 45 ? -10.705 12.722 66.734 1.00 33.26 23 ARG F N 1
ATOM 9465 C CA . ARG F 1 45 ? -11.836 11.895 67.154 1.00 34.21 23 ARG F CA 1
ATOM 9466 C C . ARG F 1 45 ? -11.534 11.296 68.518 1.00 34.25 23 ARG F C 1
ATOM 9467 O O . ARG F 1 45 ? -11.385 10.083 68.626 1.00 33.15 23 ARG F O 1
ATOM 9475 N N . PRO F 1 46 ? -11.468 12.144 69.566 1.00 35.48 24 PRO F N 1
ATOM 9476 C CA . PRO F 1 46 ? -11.028 11.690 70.890 1.00 36.05 24 PRO F CA 1
ATOM 9477 C C . PRO F 1 46 ? -11.941 10.650 71.514 1.00 37.74 24 PRO F C 1
ATOM 9478 O O . PRO F 1 46 ? -11.482 9.880 72.360 1.00 37.76 24 PRO F O 1
ATOM 9482 N N . ASP F 1 47 ? -13.210 10.607 71.098 1.00 39.38 25 ASP F N 1
ATOM 9483 C CA . ASP F 1 47 ? -14.138 9.581 71.608 1.00 40.97 25 ASP F CA 1
ATOM 9484 C C . ASP F 1 47 ? -13.753 8.198 71.052 1.00 39.73 25 ASP F C 1
ATOM 9485 O O . ASP F 1 47 ? -14.084 7.189 71.632 1.00 40.10 25 ASP F O 1
ATOM 9490 N N . SER F 1 48 ? -13.018 8.173 69.947 1.00 38.57 26 SER F N 1
ATOM 9491 C CA . SER F 1 48 ? -12.566 6.924 69.314 1.00 37.43 26 SER F CA 1
ATOM 9492 C C . SER F 1 48 ? -11.037 6.762 69.388 1.00 35.75 26 SER F C 1
ATOM 9493 O O . SER F 1 48 ? -10.444 5.975 68.635 1.00 33.95 26 SER F O 1
ATOM 9496 N N . LEU F 1 49 ? -10.424 7.523 70.308 1.00 35.46 27 LEU F N 1
ATOM 9497 C CA . LEU F 1 49 ? -8.966 7.582 70.522 1.00 33.93 27 LEU F CA 1
ATOM 9498 C C . LEU F 1 49 ? -8.208 7.971 69.257 1.00 32.79 27 LEU F C 1
ATOM 9499 O O . LEU F 1 49 ? -7.084 7.512 69.042 1.00 32.33 27 LEU F O 1
ATOM 9504 N N . ASN F 1 50 ? -8.824 8.836 68.445 1.00 32.46 28 ASN F N 1
ATOM 9505 C CA . ASN F 1 50 ? -8.306 9.265 67.127 1.00 31.12 28 ASN F CA 1
ATOM 9506 C C . ASN F 1 50 ? -8.012 8.095 66.196 1.00 30.67 28 ASN F C 1
ATOM 9507 O O . ASN F 1 50 ? -7.049 8.119 65.418 1.00 29.86 28 ASN F O 1
ATOM 9512 N N . SER F 1 51 ? -8.827 7.054 66.272 1.00 30.90 29 SER F N 1
ATOM 9513 C CA . SER F 1 51 ? -8.642 5.968 65.340 1.00 31.06 29 SER F CA 1
ATOM 9514 C C . SER F 1 51 ? -8.904 6.559 63.959 1.00 30.94 29 SER F C 1
ATOM 9515 O O . SER F 1 51 ? -9.617 7.555 63.834 1.00 32.01 29 SER F O 1
ATOM 9518 N N . VAL F 1 52 ? -8.309 5.957 62.944 1.00 30.24 30 VAL F N 1
ATOM 9519 C CA . VAL F 1 52 ? -8.382 6.460 61.595 1.00 30.21 30 VAL F CA 1
ATOM 9520 C C . VAL F 1 52 ? -9.594 5.899 60.847 1.00 31.38 30 VAL F C 1
ATOM 9521 O O . VAL F 1 52 ? -9.645 4.694 60.577 1.00 32.04 30 VAL F O 1
ATOM 9525 N N . ASN F 1 53 ? -10.564 6.768 60.539 1.00 32.09 31 ASN F N 1
ATOM 9526 C CA . ASN F 1 53 ? -11.635 6.468 59.564 1.00 33.11 31 ASN F CA 1
ATOM 9527 C C . ASN F 1 53 ? -11.259 7.083 58.230 1.00 32.91 31 ASN F C 1
ATOM 9528 O O . ASN F 1 53 ? -10.196 7.699 58.116 1.00 32.90 31 ASN F O 1
ATOM 9533 N N . ASP F 1 54 ? -12.106 6.916 57.226 1.00 33.59 32 ASP F N 1
ATOM 9534 C CA . ASP F 1 54 ? -11.819 7.428 55.884 1.00 33.95 32 ASP F CA 1
ATOM 9535 C C . ASP F 1 54 ? -11.612 8.929 55.814 1.00 34.13 32 ASP F C 1
ATOM 9536 O O . ASP F 1 54 ? -10.655 9.408 55.209 1.00 34.31 32 ASP F O 1
ATOM 9541 N N . ASP F 1 55 ? -12.505 9.694 56.412 1.00 35.01 33 ASP F N 1
ATOM 9542 C CA . ASP F 1 55 ? -12.336 11.139 56.358 1.00 35.20 33 ASP F CA 1
ATOM 9543 C C . ASP F 1 55 ? -11.011 11.645 56.964 1.00 33.66 33 ASP F C 1
ATOM 9544 O O . ASP F 1 55 ? -10.389 12.533 56.403 1.00 33.20 33 ASP F O 1
ATOM 9549 N N . LEU F 1 56 ? -10.560 11.057 58.067 1.00 32.95 34 LEU F N 1
ATOM 9550 C CA . LEU F 1 56 ? -9.271 11.442 58.649 1.00 32.40 34 LEU F CA 1
ATOM 9551 C C . LEU F 1 56 ? -8.140 11.063 57.690 1.00 31.75 34 LEU F C 1
ATOM 9552 O O . LEU F 1 56 ? -7.237 11.868 57.417 1.00 31.05 34 LEU F O 1
ATOM 9557 N N . HIS F 1 57 ? -8.226 9.837 57.173 1.00 31.69 35 HIS F N 1
ATOM 9558 C CA . HIS F 1 57 ? -7.262 9.287 56.226 1.00 30.86 35 HIS F CA 1
ATOM 9559 C C . HIS F 1 57 ? -7.115 10.176 54.982 1.00 30.89 35 HIS F C 1
ATOM 9560 O O . HIS F 1 57 ? -5.980 10.413 54.538 1.00 30.98 35 HIS F O 1
ATOM 9567 N N . VAL F 1 58 ? -8.239 10.659 54.425 1.00 30.81 36 VAL F N 1
ATOM 9568 C CA . VAL F 1 58 ? -8.215 11.547 53.248 1.00 30.35 36 VAL F CA 1
ATOM 9569 C C . VAL F 1 58 ? -7.634 12.900 53.628 1.00 30.23 36 VAL F C 1
ATOM 9570 O O . VAL F 1 58 ? -6.831 13.475 52.879 1.00 30.19 36 VAL F O 1
ATOM 9574 N N . GLY F 1 59 ? -8.035 13.403 54.788 1.00 29.59 37 GLY F N 1
ATOM 9575 C CA . GLY F 1 59 ? -7.457 14.637 55.301 1.00 30.02 37 GLY F CA 1
ATOM 9576 C C . GLY F 1 59 ? -5.939 14.587 55.348 1.00 28.88 37 GLY F C 1
ATOM 9577 O O . GLY F 1 59 ? -5.265 15.488 54.871 1.00 28.44 37 GLY F O 1
ATOM 9578 N N . LEU F 1 60 ? -5.420 13.500 55.914 1.00 28.64 38 LEU F N 1
ATOM 9579 C CA . LEU F 1 60 ? -3.985 13.281 56.074 1.00 27.88 38 LEU F CA 1
ATOM 9580 C C . LEU F 1 60 ? -3.224 13.295 54.751 1.00 27.77 38 LEU F C 1
ATOM 9581 O O . LEU F 1 60 ? -2.135 13.847 54.673 1.00 26.83 38 LEU F O 1
ATOM 9586 N N . ALA F 1 61 ? -3.816 12.684 53.726 1.00 28.65 39 ALA F N 1
ATOM 9587 C CA . ALA F 1 61 ? -3.268 12.702 52.364 1.00 29.13 39 ALA F CA 1
ATOM 9588 C C . ALA F 1 61 ? -3.173 14.086 51.718 1.00 29.47 39 ALA F C 1
ATOM 9589 O O . ALA F 1 61 ? -2.204 14.349 51.010 1.00 29.31 39 ALA F O 1
ATOM 9591 N N . ARG F 1 62 ? -4.165 14.949 51.945 1.00 30.24 40 ARG F N 1
ATOM 9592 C CA . ARG F 1 62 ? -4.194 16.289 51.329 1.00 31.27 40 ARG F CA 1
ATOM 9593 C C . ARG F 1 62 ? -3.284 17.270 52.047 1.00 30.42 40 ARG F C 1
ATOM 9594 O O . ARG F 1 62 ? -2.702 18.159 51.414 1.00 30.45 40 ARG F O 1
ATOM 9602 N N . LEU F 1 63 ? -3.212 17.132 53.370 1.00 29.17 41 LEU F N 1
ATOM 9603 C CA . LEU F 1 63 ? -2.636 18.169 54.218 1.00 29.42 41 LEU F CA 1
ATOM 9604 C C . LEU F 1 63 ? -1.240 18.654 53.812 1.00 29.16 41 LEU F C 1
ATOM 9605 O O . LEU F 1 63 ? -1.024 19.857 53.670 1.00 29.62 41 LEU F O 1
ATOM 9610 N N . TRP F 1 64 ? -0.300 17.725 53.633 1.00 27.99 42 TRP F N 1
ATOM 9611 C CA . TRP F 1 64 ? 1.115 18.079 53.590 1.00 26.93 42 TRP F CA 1
ATOM 9612 C C . TRP F 1 64 ? 1.473 18.955 52.393 1.00 27.22 42 TRP F C 1
ATOM 9613 O O . TRP F 1 64 ? 2.201 19.923 52.542 1.00 25.68 42 TRP F O 1
ATOM 9624 N N . GLN F 1 65 ? 0.923 18.625 51.222 1.00 28.40 43 GLN F N 1
ATOM 9625 C CA . GLN F 1 65 ? 1.123 19.436 50.001 1.00 29.20 43 GLN F CA 1
ATOM 9626 C C . GLN F 1 65 ? 0.590 20.871 50.187 1.00 29.27 43 GLN F C 1
ATOM 9627 O O . GLN F 1 65 ? 1.226 21.841 49.748 1.00 29.07 43 GLN F O 1
ATOM 9633 N N . ARG F 1 66 ? -0.545 20.991 50.872 1.00 29.05 44 ARG F N 1
ATOM 9634 C CA . ARG F 1 66 ? -1.121 22.296 51.198 1.00 29.75 44 ARG F CA 1
ATOM 9635 C C . ARG F 1 66 ? -0.232 23.091 52.167 1.00 29.43 44 ARG F C 1
ATOM 9636 O O . ARG F 1 66 ? -0.097 24.311 52.035 1.00 29.80 44 ARG F O 1
ATOM 9644 N N . LEU F 1 67 ? 0.370 22.400 53.131 1.00 28.11 45 LEU F N 1
ATOM 9645 C CA . LEU F 1 67 ? 1.330 23.030 54.020 1.00 27.66 45 LEU F CA 1
ATOM 9646 C C . LEU F 1 67 ? 2.524 23.466 53.195 1.00 27.57 45 LEU F C 1
ATOM 9647 O O . LEU F 1 67 ? 2.976 24.608 53.301 1.00 28.52 45 LEU F O 1
ATOM 9652 N N . THR F 1 68 ? 3.017 22.561 52.359 1.00 26.90 46 THR F N 1
ATOM 9653 C CA . THR F 1 68 ? 4.126 22.851 51.461 1.00 26.45 46 THR F CA 1
ATOM 9654 C C . THR F 1 68 ? 3.851 24.103 50.620 1.00 26.99 46 THR F C 1
ATOM 9655 O O . THR F 1 68 ? 4.713 24.964 50.490 1.00 27.04 46 THR F O 1
ATOM 9659 N N . ASP F 1 69 ? 2.638 24.205 50.093 1.00 27.73 47 ASP F N 1
ATOM 9660 C CA . ASP F 1 69 ? 2.271 25.284 49.193 1.00 28.74 47 ASP F CA 1
ATOM 9661 C C . ASP F 1 69 ? 1.790 26.591 49.885 1.00 29.61 47 ASP F C 1
ATOM 9662 O O . ASP F 1 69 ? 1.457 27.563 49.200 1.00 30.34 47 ASP F O 1
ATOM 9667 N N . ASP F 1 70 ? 1.771 26.620 51.226 1.00 29.50 48 ASP F N 1
ATOM 9668 C CA . ASP F 1 70 ? 1.433 27.838 51.982 1.00 29.95 48 ASP F CA 1
ATOM 9669 C C . ASP F 1 70 ? 2.694 28.568 52.457 1.00 29.67 48 ASP F C 1
ATOM 9670 O O . ASP F 1 70 ? 3.269 28.229 53.493 1.00 29.49 48 ASP F O 1
ATOM 9675 N N . PRO F 1 71 ? 3.108 29.602 51.713 1.00 29.90 49 PRO F N 1
ATOM 9676 C CA . PRO F 1 71 ? 4.344 30.303 52.084 1.00 29.50 49 PRO F CA 1
ATOM 9677 C C . PRO F 1 71 ? 4.290 30.978 53.475 1.00 29.11 49 PRO F C 1
ATOM 9678 O O . PRO F 1 71 ? 5.339 31.261 54.063 1.00 29.29 49 PRO F O 1
ATOM 9682 N N . THR F 1 72 ? 3.093 31.214 54.001 1.00 28.76 50 THR F N 1
ATOM 9683 C CA . THR F 1 72 ? 2.942 31.793 55.341 1.00 28.43 50 THR F CA 1
ATOM 9684 C C . THR F 1 72 ? 3.029 30.699 56.420 1.00 27.94 50 THR F C 1
ATOM 9685 O O . THR F 1 72 ? 2.952 30.989 57.627 1.00 29.36 50 THR F O 1
ATOM 9689 N N . ALA F 1 73 ? 3.169 29.448 55.994 1.00 25.86 51 ALA F N 1
ATOM 9690 C CA . ALA F 1 73 ? 3.377 28.346 56.920 1.00 24.09 51 ALA F CA 1
ATOM 9691 C C . ALA F 1 73 ? 4.859 27.995 56.881 1.00 22.94 51 ALA F C 1
ATOM 9692 O O . ALA F 1 73 ? 5.426 27.866 55.793 1.00 22.03 51 ALA F O 1
ATOM 9694 N N . ARG F 1 74 ? 5.491 27.870 58.054 1.00 21.74 52 ARG F N 1
ATOM 9695 C CA . ARG F 1 74 ? 6.920 27.555 58.101 1.00 21.29 52 ARG F CA 1
ATOM 9696 C C . ARG F 1 74 ? 7.290 26.378 59.018 1.00 20.24 52 ARG F C 1
ATOM 9697 O O . ARG F 1 74 ? 8.410 25.890 58.946 1.00 20.05 52 ARG F O 1
ATOM 9705 N N . ALA F 1 75 ? 6.361 25.921 59.856 1.00 19.95 53 ALA F N 1
ATOM 9706 C CA . ALA F 1 75 ? 6.579 24.772 60.752 1.00 19.53 53 ALA F CA 1
ATOM 9707 C C . ALA F 1 75 ? 5.272 24.230 61.291 1.00 20.16 53 ALA F C 1
ATOM 9708 O O . ALA F 1 75 ? 4.292 24.968 61.408 1.00 21.04 53 ALA F O 1
ATOM 9710 N N . ALA F 1 76 ? 5.268 22.932 61.625 1.00 19.77 54 ALA F N 1
ATOM 9711 C CA . ALA F 1 76 ? 4.094 22.232 62.124 1.00 18.90 54 ALA F CA 1
ATOM 9712 C C . ALA F 1 76 ? 4.440 21.476 63.377 1.00 19.11 54 ALA F C 1
ATOM 9713 O O . ALA F 1 76 ? 5.580 20.965 63.529 1.00 19.79 54 ALA F O 1
ATOM 9715 N N . VAL F 1 77 ? 3.447 21.381 64.260 1.00 18.77 55 VAL F N 1
ATOM 9716 C CA . VAL F 1 77 ? 3.413 20.408 65.350 1.00 17.43 55 VAL F CA 1
ATOM 9717 C C . VAL F 1 77 ? 2.234 19.493 65.068 1.00 18.30 55 VAL F C 1
ATOM 9718 O O . VAL F 1 77 ? 1.176 19.951 64.593 1.00 18.36 55 VAL F O 1
ATOM 9722 N N . ILE F 1 78 ? 2.399 18.200 65.332 1.00 18.58 56 ILE F N 1
ATOM 9723 C CA . ILE F 1 78 ? 1.286 17.258 65.154 1.00 18.92 56 ILE F CA 1
ATOM 9724 C C . ILE F 1 78 ? 1.004 16.458 66.433 1.00 20.26 56 ILE F C 1
ATOM 9725 O O . ILE F 1 78 ? 1.909 15.885 67.032 1.00 20.43 56 ILE F O 1
ATOM 9730 N N . THR F 1 79 ? -0.263 16.396 66.837 1.00 21.75 57 THR F N 1
ATOM 9731 C CA . THR F 1 79 ? -0.630 15.673 68.056 1.00 22.45 57 THR F CA 1
ATOM 9732 C C . THR F 1 79 ? -2.066 15.160 68.014 1.00 23.53 57 THR F C 1
ATOM 9733 O O . THR F 1 79 ? -2.796 15.389 67.017 1.00 22.97 57 THR F O 1
ATOM 9737 N N . GLY F 1 80 ? -2.460 14.455 69.082 1.00 24.06 58 GLY F N 1
ATOM 9738 C CA . GLY F 1 80 ? -3.807 13.924 69.184 1.00 25.51 58 GLY F CA 1
ATOM 9739 C C . GLY F 1 80 ? -4.659 14.639 70.225 1.00 27.67 58 GLY F C 1
ATOM 9740 O O . GLY F 1 80 ? -4.153 15.049 71.297 1.00 28.07 58 GLY F O 1
ATOM 9741 N N . ALA F 1 81 ? -5.952 14.781 69.925 1.00 28.41 59 ALA F N 1
ATOM 9742 C CA . ALA F 1 81 ? -6.915 15.185 70.946 1.00 30.50 59 ALA F CA 1
ATOM 9743 C C . ALA F 1 81 ? -7.174 14.084 71.987 1.00 31.49 59 ALA F C 1
ATOM 9744 O O . ALA F 1 81 ? -7.273 12.885 71.667 1.00 31.09 59 ALA F O 1
ATOM 9746 N N . GLY F 1 82 ? -7.295 14.517 73.237 1.00 32.81 60 GLY F N 1
ATOM 9747 C CA . GLY F 1 82 ? -7.594 13.623 74.345 1.00 33.52 60 GLY F CA 1
ATOM 9748 C C . GLY F 1 82 ? -6.434 12.763 74.819 1.00 32.99 60 GLY F C 1
ATOM 9749 O O . GLY F 1 82 ? -5.308 13.258 75.046 1.00 32.41 60 GLY F O 1
ATOM 9750 N N . ARG F 1 83 ? -6.725 11.471 74.957 1.00 32.58 61 ARG F N 1
ATOM 9751 C CA . ARG F 1 83 ? -5.862 10.545 75.667 1.00 32.75 61 ARG F CA 1
ATOM 9752 C C . ARG F 1 83 ? -4.862 9.840 74.743 1.00 31.50 61 ARG F C 1
ATOM 9753 O O . ARG F 1 83 ? -3.742 9.555 75.163 1.00 32.10 61 ARG F O 1
ATOM 9755 N N . ALA F 1 84 ? -5.254 9.574 73.497 1.00 30.25 62 ALA F N 1
ATOM 9756 C CA . ALA F 1 84 ? -4.350 8.949 72.512 1.00 28.60 62 ALA F CA 1
ATOM 9757 C C . ALA F 1 84 ? -3.713 9.947 71.555 1.00 27.10 62 ALA F C 1
ATOM 9758 O O . ALA F 1 84 ? -4.210 11.045 71.380 1.00 27.17 62 ALA F O 1
ATOM 9760 N N . PHE F 1 85 ? -2.599 9.555 70.947 1.00 26.34 63 PHE F N 1
ATOM 9761 C CA . PHE F 1 85 ? -2.145 10.174 69.697 1.00 25.37 63 PHE F CA 1
ATOM 9762 C C . PHE F 1 85 ? -3.030 9.626 68.572 1.00 25.30 63 PHE F C 1
ATOM 9763 O O . PHE F 1 85 ? -3.754 10.374 67.914 1.00 24.85 63 PHE F O 1
ATOM 9771 N N . SER F 1 86 ? -2.967 8.322 68.342 1.00 25.67 64 SER F N 1
ATOM 9772 C CA . SER F 1 86 ? -3.963 7.656 67.511 1.00 27.50 64 SER F CA 1
ATOM 9773 C C . SER F 1 86 ? -3.885 6.174 67.787 1.00 28.90 64 SER F C 1
ATOM 9774 O O . SER F 1 86 ? -2.781 5.610 67.772 1.00 29.11 64 SER F O 1
ATOM 9777 N N . ALA F 1 87 ? -5.041 5.556 68.053 1.00 30.63 65 ALA F N 1
ATOM 9778 C CA . ALA F 1 87 ? -5.154 4.108 68.285 1.00 32.00 65 ALA F CA 1
ATOM 9779 C C . ALA F 1 87 ? -5.087 3.252 67.013 1.00 32.65 65 ALA F C 1
ATOM 9780 O O . ALA F 1 87 ? -5.264 2.042 67.075 1.00 33.19 65 ALA F O 1
ATOM 9782 N N . GLY F 1 88 ? -4.853 3.863 65.861 1.00 33.90 66 GLY F N 1
ATOM 9783 C CA . GLY F 1 88 ? -4.697 3.083 64.630 1.00 35.07 66 GLY F CA 1
ATOM 9784 C C . GLY F 1 88 ? -5.974 2.985 63.811 1.00 36.32 66 GLY F C 1
ATOM 9785 O O . GLY F 1 88 ? -6.673 3.986 63.601 1.00 36.42 66 GLY F O 1
ATOM 9786 N N . GLY F 1 89 ? -6.288 1.774 63.357 1.00 36.96 67 GLY F N 1
ATOM 9787 C CA . GLY F 1 89 ? -7.345 1.602 62.370 1.00 38.14 67 GLY F CA 1
ATOM 9788 C C . GLY F 1 89 ? -8.698 1.425 63.010 1.00 39.38 67 GLY F C 1
ATOM 9789 O O . GLY F 1 89 ? -8.907 0.479 63.783 1.00 40.29 67 GLY F O 1
ATOM 9790 N N . ASP F 1 90 ? -9.617 2.335 62.699 1.00 39.85 68 ASP F N 1
ATOM 9791 C CA . ASP F 1 90 ? -11.024 2.176 63.089 1.00 40.73 68 ASP F CA 1
ATOM 9792 C C . ASP F 1 90 ? -11.603 0.868 62.505 1.00 40.55 68 ASP F C 1
ATOM 9793 O O . ASP F 1 90 ? -11.535 0.634 61.304 1.00 39.78 68 ASP F O 1
ATOM 9798 N N . PHE F 1 91 ? -12.182 0.034 63.366 1.00 41.31 69 PHE F N 1
ATOM 9799 C CA . PHE F 1 91 ? -12.640 -1.314 62.979 1.00 41.46 69 PHE F CA 1
ATOM 9800 C C . PHE F 1 91 ? -13.818 -1.265 62.024 1.00 41.14 69 PHE F C 1
ATOM 9801 O O . PHE F 1 91 ? -13.978 -2.147 61.182 1.00 41.19 69 PHE F O 1
ATOM 9809 N N . GLY F 1 92 ? -14.637 -0.228 62.154 1.00 40.94 70 GLY F N 1
ATOM 9810 C CA . GLY F 1 92 ? -15.675 0.058 61.153 1.00 40.33 70 GLY F CA 1
ATOM 9811 C C . GLY F 1 92 ? -15.088 0.280 59.761 1.00 38.51 70 GLY F C 1
ATOM 9812 O O . GLY F 1 92 ? -15.502 -0.375 58.792 1.00 38.45 70 GLY F O 1
ATOM 9813 N N . TYR F 1 93 ? -14.123 1.196 59.671 1.00 36.54 71 TYR F N 1
ATOM 9814 C CA . TYR F 1 93 ? -13.391 1.466 58.421 1.00 35.58 71 TYR F CA 1
ATOM 9815 C C . TYR F 1 93 ? -12.796 0.167 57.827 1.00 34.57 71 TYR F C 1
ATOM 9816 O O . TYR F 1 93 ? -13.005 -0.146 56.645 1.00 34.32 71 TYR F O 1
ATOM 9825 N N . LEU F 1 94 ? -12.106 -0.603 58.667 1.00 33.21 72 LEU F N 1
ATOM 9826 C CA . LEU F 1 94 ? -11.439 -1.816 58.234 1.00 32.61 72 LEU F CA 1
ATOM 9827 C C . LEU F 1 94 ? -12.359 -2.920 57.665 1.00 33.61 72 LEU F C 1
ATOM 9828 O O . LEU F 1 94 ? -12.003 -3.558 56.663 1.00 33.45 72 LEU F O 1
ATOM 9833 N N . LYS F 1 95 ? -13.518 -3.153 58.292 1.00 34.21 73 LYS F N 1
ATOM 9834 C CA . LYS F 1 95 ? -14.482 -4.131 57.774 1.00 35.09 73 LYS F CA 1
ATOM 9835 C C . LYS F 1 95 ? -15.049 -3.612 56.460 1.00 35.80 73 LYS F C 1
ATOM 9836 O O . LYS F 1 95 ? -15.268 -4.384 55.524 1.00 35.93 73 LYS F O 1
ATOM 9838 N N . GLU F 1 96 ? -15.277 -2.300 56.401 1.00 36.39 74 GLU F N 1
ATOM 9839 C CA . GLU F 1 96 ? -15.728 -1.648 55.181 1.00 37.65 74 GLU F CA 1
ATOM 9840 C C . GLU F 1 96 ? -14.677 -1.833 54.084 1.00 36.47 74 GLU F C 1
ATOM 9841 O O . GLU F 1 96 ? -15.014 -2.128 52.940 1.00 36.08 74 GLU F O 1
ATOM 9847 N N . LEU F 1 97 ? -13.400 -1.696 54.456 1.00 35.49 75 LEU F N 1
ATOM 9848 C CA . LEU F 1 97 ? -12.298 -1.839 53.507 1.00 34.63 75 LEU F CA 1
ATOM 9849 C C . LEU F 1 97 ? -12.194 -3.248 52.955 1.00 35.10 75 LEU F C 1
ATOM 9850 O O . LEU F 1 97 ? -11.800 -3.435 51.808 1.00 35.09 75 LEU F O 1
ATOM 9855 N N . SER F 1 98 ? -12.556 -4.234 53.771 1.00 35.76 76 SER F N 1
ATOM 9856 C CA . SER F 1 98 ? -12.512 -5.641 53.355 1.00 36.49 76 SER F CA 1
ATOM 9857 C C . SER F 1 98 ? -13.653 -6.063 52.402 1.00 37.94 76 SER F C 1
ATOM 9858 O O . SER F 1 98 ? -13.632 -7.176 51.862 1.00 38.11 76 SER F O 1
ATOM 9861 N N . ALA F 1 99 ? -14.629 -5.183 52.190 1.00 38.78 77 ALA F N 1
ATOM 9862 C CA . ALA F 1 99 ? -15.819 -5.565 51.431 1.00 40.54 77 ALA F CA 1
ATOM 9863 C C . ALA F 1 99 ? -16.046 -4.780 50.134 1.00 41.38 77 ALA F C 1
ATOM 9864 O O . ALA F 1 99 ? -16.952 -5.126 49.364 1.00 42.64 77 ALA F O 1
ATOM 9866 N N . ASP F 1 100 ? -15.214 -3.758 49.888 1.00 40.79 78 ASP F N 1
ATOM 9867 C CA . ASP F 1 100 ? -15.433 -2.772 48.811 1.00 41.27 78 ASP F CA 1
ATOM 9868 C C . ASP F 1 100 ? -14.122 -2.415 48.090 1.00 40.41 78 ASP F C 1
ATOM 9869 O O . ASP F 1 100 ? -13.329 -1.615 48.595 1.00 39.90 78 ASP F O 1
ATOM 9874 N N . ALA F 1 101 ? -13.911 -2.992 46.903 1.00 40.47 79 ALA F N 1
ATOM 9875 C CA . ALA F 1 101 ? -12.660 -2.821 46.133 1.00 39.68 79 ALA F CA 1
ATOM 9876 C C . ALA F 1 101 ? -12.297 -1.384 45.754 1.00 39.77 79 ALA F C 1
ATOM 9877 O O . ALA F 1 101 ? -11.106 -1.064 45.634 1.00 39.31 79 ALA F O 1
ATOM 9879 N N . ASP F 1 102 ? -13.316 -0.545 45.544 1.00 40.72 80 ASP F N 1
ATOM 9880 C CA . ASP F 1 102 ? -13.125 0.855 45.161 1.00 40.97 80 ASP F CA 1
ATOM 9881 C C . ASP F 1 102 ? -12.636 1.711 46.352 1.00 39.73 80 ASP F C 1
ATOM 9882 O O . ASP F 1 102 ? -11.886 2.683 46.172 1.00 38.85 80 ASP F O 1
ATOM 9887 N N . LEU F 1 103 ? -13.058 1.342 47.561 1.00 38.62 81 LEU F N 1
ATOM 9888 C CA . LEU F 1 103 ? -12.619 2.040 48.752 1.00 37.28 81 LEU F CA 1
ATOM 9889 C C . LEU F 1 103 ? -11.203 1.585 49.142 1.00 36.08 81 LEU F C 1
ATOM 9890 O O . LEU F 1 103 ? -10.428 2.358 49.718 1.00 34.96 81 LEU F O 1
ATOM 9895 N N . ARG F 1 104 ? -10.883 0.331 48.814 1.00 35.40 82 ARG F N 1
ATOM 9896 C CA . ARG F 1 104 ? -9.543 -0.209 48.968 1.00 34.31 82 ARG F CA 1
ATOM 9897 C C . ARG F 1 104 ? -8.601 0.622 48.098 1.00 33.68 82 ARG F C 1
ATOM 9898 O O . ARG F 1 104 ? -7.626 1.190 48.587 1.00 32.82 82 ARG F O 1
ATOM 9906 N N . ALA F 1 105 ? -8.918 0.698 46.809 1.00 33.98 83 ALA F N 1
ATOM 9907 C CA . ALA F 1 105 ? -8.059 1.335 45.830 1.00 34.09 83 ALA F CA 1
ATOM 9908 C C . ALA F 1 105 ? -7.794 2.819 46.173 1.00 34.08 83 ALA F C 1
ATOM 9909 O O . ALA F 1 105 ? -6.667 3.328 46.006 1.00 33.24 83 ALA F O 1
ATOM 9911 N N . LYS F 1 106 ? -8.821 3.490 46.679 1.00 33.65 84 LYS F N 1
ATOM 9912 C CA . LYS F 1 106 ? -8.678 4.874 47.080 1.00 34.06 84 LYS F CA 1
ATOM 9913 C C . LYS F 1 106 ? -7.775 5.010 48.332 1.00 33.04 84 LYS F C 1
ATOM 9914 O O . LYS F 1 106 ? -6.915 5.914 48.411 1.00 32.77 84 LYS F O 1
ATOM 9920 N N . THR F 1 107 ? -7.969 4.112 49.293 1.00 32.04 85 THR F N 1
ATOM 9921 C CA . THR F 1 107 ? -7.214 4.151 50.535 1.00 30.80 85 THR F CA 1
ATOM 9922 C C . THR F 1 107 ? -5.716 3.839 50.340 1.00 29.82 85 THR F C 1
ATOM 9923 O O . THR F 1 107 ? -4.887 4.401 51.033 1.00 28.86 85 THR F O 1
ATOM 9927 N N . ILE F 1 108 ? -5.387 2.952 49.403 1.00 29.76 86 ILE F N 1
ATOM 9928 C CA . ILE F 1 108 ? -3.996 2.675 49.051 1.00 29.37 86 ILE F CA 1
ATOM 9929 C C . ILE F 1 108 ? -3.368 3.901 48.416 1.00 29.19 86 ILE F C 1
ATOM 9930 O O . ILE F 1 108 ? -2.260 4.295 48.767 1.00 28.93 86 ILE F O 1
ATOM 9935 N N . ARG F 1 109 ? -4.097 4.497 47.478 1.00 29.96 87 ARG F N 1
ATOM 9936 C CA . ARG F 1 109 ? -3.717 5.729 46.780 1.00 29.88 87 ARG F CA 1
ATOM 9937 C C . ARG F 1 109 ? -3.414 6.851 47.788 1.00 29.45 87 ARG F C 1
ATOM 9938 O O . ARG F 1 109 ? -2.402 7.531 47.672 1.00 29.55 87 ARG F O 1
ATOM 9946 N N . ASP F 1 110 ? -4.274 7.005 48.790 1.00 29.27 88 ASP F N 1
ATOM 9947 C CA . ASP F 1 110 ? -4.124 8.055 49.806 1.00 29.34 88 ASP F CA 1
ATOM 9948 C C . ASP F 1 110 ? -3.021 7.779 50.832 1.00 28.19 88 ASP F C 1
ATOM 9949 O O . ASP F 1 110 ? -2.390 8.717 51.349 1.00 28.12 88 ASP F O 1
ATOM 9954 N N . GLY F 1 111 ? -2.816 6.499 51.142 1.00 27.33 89 GLY F N 1
ATOM 9955 C CA . GLY F 1 111 ? -1.774 6.061 52.048 1.00 26.39 89 GLY F CA 1
ATOM 9956 C C . GLY F 1 111 ? -0.427 6.416 51.473 1.00 26.19 89 GLY F C 1
ATOM 9957 O O . GLY F 1 111 ? 0.470 6.880 52.186 1.00 26.07 89 GLY F O 1
ATOM 9958 N N . ARG F 1 112 ? -0.321 6.227 50.162 1.00 26.23 90 ARG F N 1
ATOM 9959 C CA . ARG F 1 112 ? 0.848 6.578 49.378 1.00 26.26 90 ARG F CA 1
ATOM 9960 C C . ARG F 1 112 ? 1.159 8.069 49.531 1.00 24.98 90 ARG F C 1
ATOM 9961 O O . ARG F 1 112 ? 2.310 8.466 49.748 1.00 24.16 90 ARG F O 1
ATOM 9969 N N . GLU F 1 113 ? 0.108 8.877 49.446 1.00 24.64 91 GLU F N 1
ATOM 9970 C CA . GLU F 1 113 ? 0.211 10.332 49.514 1.00 23.98 91 GLU F CA 1
ATOM 9971 C C . GLU F 1 113 ? 0.626 10.818 50.898 1.00 22.42 91 GLU F C 1
ATOM 9972 O O . GLU F 1 113 ? 1.376 11.788 51.001 1.00 21.94 91 GLU F O 1
ATOM 9978 N N . ILE F 1 114 ? 0.165 10.137 51.953 1.00 20.91 92 ILE F N 1
ATOM 9979 C CA . ILE F 1 114 ? 0.586 10.495 53.305 1.00 19.86 92 ILE F CA 1
ATOM 9980 C C . ILE F 1 114 ? 2.101 10.345 53.446 1.00 19.20 92 ILE F C 1
ATOM 9981 O O . ILE F 1 114 ? 2.758 11.217 54.019 1.00 19.02 92 ILE F O 1
ATOM 9986 N N . VAL F 1 115 ? 2.636 9.242 52.921 1.00 18.33 93 VAL F N 1
ATOM 9987 C CA . VAL F 1 115 ? 4.023 8.883 53.107 1.00 18.27 93 VAL F CA 1
ATOM 9988 C C . VAL F 1 115 ? 4.901 9.795 52.268 1.00 19.17 93 VAL F C 1
ATOM 9989 O O . VAL F 1 115 ? 5.876 10.372 52.770 1.00 18.85 93 VAL F O 1
ATOM 9993 N N . LEU F 1 116 ? 4.543 9.954 50.997 1.00 19.75 94 LEU F N 1
ATOM 9994 C CA . LEU F 1 116 ? 5.306 10.854 50.151 1.00 19.93 94 LEU F CA 1
ATOM 9995 C C . LEU F 1 116 ? 5.080 12.309 50.572 1.00 20.37 94 LEU F C 1
ATOM 9996 O O . LEU F 1 116 ? 6.012 13.117 50.512 1.00 20.61 94 LEU F O 1
ATOM 10001 N N . GLY F 1 117 ? 3.837 12.635 50.962 1.00 20.22 95 GLY F N 1
ATOM 10002 C CA . GLY F 1 117 ? 3.505 13.952 51.479 1.00 20.17 95 GLY F CA 1
ATOM 10003 C C . GLY F 1 117 ? 4.456 14.358 52.588 1.00 19.62 95 GLY F C 1
ATOM 10004 O O . GLY F 1 117 ? 5.174 15.338 52.444 1.00 19.59 95 GLY F O 1
ATOM 10005 N N . MET F 1 118 ? 4.507 13.571 53.656 1.00 19.34 96 MET F N 1
ATOM 10006 C CA . MET F 1 118 ? 5.394 13.882 54.789 1.00 20.18 96 MET F CA 1
ATOM 10007 C C . MET F 1 118 ? 6.868 13.818 54.427 1.00 20.54 96 MET F C 1
ATOM 10008 O O . MET F 1 118 ? 7.648 14.644 54.892 1.00 21.36 96 MET F O 1
ATOM 10013 N N . ALA F 1 119 ? 7.256 12.846 53.610 1.00 21.16 97 ALA F N 1
ATOM 10014 C CA . ALA F 1 119 ? 8.667 12.727 53.161 1.00 21.89 97 ALA F CA 1
ATOM 10015 C C . ALA F 1 119 ? 9.174 13.918 52.322 1.00 22.56 97 ALA F C 1
ATOM 10016 O O . ALA F 1 119 ? 10.352 14.307 52.438 1.00 23.04 97 ALA F O 1
ATOM 10018 N N . ARG F 1 120 ? 8.278 14.471 51.495 1.00 22.66 98 ARG F N 1
ATOM 10019 C CA . ARG F 1 120 ? 8.540 15.622 50.614 1.00 23.00 98 ARG F CA 1
ATOM 10020 C C . ARG F 1 120 ? 8.158 16.976 51.239 1.00 22.85 98 ARG F C 1
ATOM 10021 O O . ARG F 1 120 ? 8.425 18.032 50.647 1.00 23.66 98 ARG F O 1
ATOM 10029 N N . CYS F 1 121 ? 7.534 16.964 52.421 1.00 21.86 99 CYS F N 1
ATOM 10030 C CA . CYS F 1 121 ? 7.015 18.202 53.036 1.00 21.29 99 CYS F CA 1
ATOM 10031 C C . CYS F 1 121 ? 8.067 19.288 53.274 1.00 21.18 99 CYS F C 1
ATOM 10032 O O . CYS F 1 121 ? 9.132 19.018 53.859 1.00 20.13 99 CYS F O 1
ATOM 10035 N N . ARG F 1 122 ? 7.752 20.520 52.859 1.00 21.36 100 ARG F N 1
ATOM 10036 C CA . ARG F 1 122 ? 8.707 21.639 52.969 1.00 20.94 100 ARG F CA 1
ATOM 10037 C C . ARG F 1 122 ? 9.055 21.968 54.429 1.00 20.72 100 ARG F C 1
ATOM 10038 O O . ARG F 1 122 ? 10.230 22.142 54.792 1.00 20.34 100 ARG F O 1
ATOM 10046 N N . ILE F 1 123 ? 8.026 22.051 55.262 1.00 20.40 101 ILE F N 1
ATOM 10047 C CA . ILE F 1 123 ? 8.208 22.562 56.615 1.00 19.95 101 ILE F CA 1
ATOM 10048 C C . ILE F 1 123 ? 8.624 21.476 57.608 1.00 19.71 101 ILE F C 1
ATOM 10049 O O . ILE F 1 123 ? 8.306 20.324 57.408 1.00 19.56 101 ILE F O 1
ATOM 10054 N N . PRO F 1 124 ? 9.377 21.840 58.660 1.00 19.89 102 PRO F N 1
ATOM 10055 C CA . PRO F 1 124 ? 9.647 20.905 59.749 1.00 19.49 102 PRO F CA 1
ATOM 10056 C C . PRO F 1 124 ? 8.367 20.528 60.517 1.00 19.27 102 PRO F C 1
ATOM 10057 O O . PRO F 1 124 ? 7.541 21.401 60.842 1.00 19.30 102 PRO F O 1
ATOM 10061 N N . VAL F 1 125 ? 8.229 19.240 60.811 1.00 19.02 103 VAL F N 1
ATOM 10062 C CA . VAL F 1 125 ? 7.035 18.690 61.473 1.00 19.34 103 VAL F CA 1
ATOM 10063 C C . VAL F 1 125 ? 7.542 18.158 62.792 1.00 19.34 103 VAL F C 1
ATOM 10064 O O . VAL F 1 125 ? 8.528 17.391 62.841 1.00 19.42 103 VAL F O 1
ATOM 10068 N N . VAL F 1 126 ? 6.961 18.658 63.873 1.00 19.46 104 VAL F N 1
ATOM 10069 C CA . VAL F 1 126 ? 7.349 18.171 65.186 1.00 19.43 104 VAL F CA 1
ATOM 10070 C C . VAL F 1 126 ? 6.179 17.414 65.818 1.00 19.97 104 VAL F C 1
ATOM 10071 O O . VAL F 1 126 ? 5.014 17.903 65.842 1.00 20.04 104 VAL F O 1
ATOM 10075 N N . ALA F 1 127 ? 6.491 16.206 66.288 1.00 19.37 105 ALA F N 1
ATOM 10076 C CA . ALA F 1 127 ? 5.480 15.337 66.859 1.00 19.35 105 ALA F CA 1
ATOM 10077 C C . ALA F 1 127 ? 5.439 15.505 68.363 1.00 20.13 105 ALA F C 1
ATOM 10078 O O . ALA F 1 127 ? 6.487 15.456 69.031 1.00 21.10 105 ALA F O 1
ATOM 10080 N N . ALA F 1 128 ? 4.230 15.728 68.882 1.00 20.23 106 ALA F N 1
ATOM 10081 C CA . ALA F 1 128 ? 3.910 15.608 70.302 1.00 20.79 106 ALA F CA 1
ATOM 10082 C C . ALA F 1 128 ? 3.072 14.333 70.562 1.00 20.99 106 ALA F C 1
ATOM 10083 O O . ALA F 1 128 ? 1.845 14.299 70.327 1.00 20.46 106 ALA F O 1
ATOM 10085 N N . VAL F 1 129 ? 3.731 13.284 71.040 1.00 21.25 107 VAL F N 1
ATOM 10086 C CA . VAL F 1 129 ? 3.041 12.007 71.245 1.00 21.57 107 VAL F CA 1
ATOM 10087 C C . VAL F 1 129 ? 2.445 11.983 72.654 1.00 22.83 107 VAL F C 1
ATOM 10088 O O . VAL F 1 129 ? 3.134 11.657 73.649 1.00 23.60 107 VAL F O 1
ATOM 10092 N N . ASN F 1 130 ? 1.161 12.330 72.717 1.00 23.04 108 ASN F N 1
ATOM 10093 C CA . ASN F 1 130 ? 0.453 12.529 73.981 1.00 24.23 108 ASN F CA 1
ATOM 10094 C C . ASN F 1 130 ? -0.073 11.235 74.629 1.00 24.85 108 ASN F C 1
ATOM 10095 O O . ASN F 1 130 ? -0.319 11.182 75.831 1.00 25.77 108 ASN F O 1
ATOM 10100 N N . GLY F 1 131 ? -0.246 10.197 73.825 1.00 24.98 109 GLY F N 1
ATOM 10101 C CA . GLY F 1 131 ? -0.594 8.880 74.345 1.00 25.48 109 GLY F CA 1
ATOM 10102 C C . GLY F 1 131 ? -0.281 7.885 73.248 1.00 25.32 109 GLY F C 1
ATOM 10103 O O . GLY F 1 131 ? 0.478 8.202 72.337 1.00 25.31 109 GLY F O 1
ATOM 10104 N N . PRO F 1 132 ? -0.871 6.685 73.318 1.00 25.54 110 PRO F N 1
ATOM 10105 C CA . PRO F 1 132 ? -0.545 5.641 72.361 1.00 24.79 110 PRO F CA 1
ATOM 10106 C C . PRO F 1 132 ? -0.584 6.140 70.917 1.00 24.40 110 PRO F C 1
ATOM 10107 O O . PRO F 1 132 ? -1.509 6.865 70.550 1.00 24.80 110 PRO F O 1
ATOM 10111 N N . ALA F 1 133 ? 0.449 5.773 70.147 1.00 23.20 111 ALA F N 1
ATOM 10112 C CA . ALA F 1 133 ? 0.527 5.981 68.707 1.00 22.25 111 ALA F CA 1
ATOM 10113 C C . ALA F 1 133 ? 0.627 4.619 68.047 1.00 21.95 111 ALA F C 1
ATOM 10114 O O . ALA F 1 133 ? 1.703 4.015 68.007 1.00 22.64 111 ALA F O 1
ATOM 10116 N N . VAL F 1 134 ? -0.493 4.134 67.532 1.00 21.67 112 VAL F N 1
ATOM 10117 C CA . VAL F 1 134 ? -0.593 2.757 67.121 1.00 21.51 112 VAL F CA 1
ATOM 10118 C C . VAL F 1 134 ? -0.885 2.683 65.629 1.00 21.45 112 VAL F C 1
ATOM 10119 O O . VAL F 1 134 ? -1.675 3.452 65.104 1.00 21.87 112 VAL F O 1
ATOM 10123 N N . GLY F 1 135 ? -0.209 1.777 64.938 1.00 21.36 113 GLY F N 1
ATOM 10124 C CA . GLY F 1 135 ? -0.458 1.569 63.501 1.00 22.18 113 GLY F CA 1
ATOM 10125 C C . GLY F 1 135 ? -0.040 2.779 62.687 1.00 22.03 113 GLY F C 1
ATOM 10126 O O . GLY F 1 135 ? 1.126 3.129 62.677 1.00 21.80 113 GLY F O 1
ATOM 10127 N N . LEU F 1 136 ? -1.002 3.436 62.037 1.00 22.98 114 LEU F N 1
ATOM 10128 C CA . LEU F 1 136 ? -0.742 4.643 61.238 1.00 22.60 114 LEU F CA 1
ATOM 10129 C C . LEU F 1 136 ? -0.145 5.755 62.089 1.00 22.67 114 LEU F C 1
ATOM 10130 O O . LEU F 1 136 ? 0.740 6.482 61.625 1.00 21.82 114 LEU F O 1
ATOM 10135 N N . GLY F 1 137 ? -0.634 5.891 63.329 1.00 23.04 115 GLY F N 1
ATOM 10136 C CA . GLY F 1 137 ? -0.194 6.973 64.223 1.00 22.73 115 GLY F CA 1
ATOM 10137 C C . GLY F 1 137 ? 1.299 6.853 64.491 1.00 22.62 115 GLY F C 1
ATOM 10138 O O . GLY F 1 137 ? 2.041 7.850 64.576 1.00 22.32 115 GLY F O 1
ATOM 10139 N N . CYS F 1 138 ? 1.747 5.611 64.581 1.00 21.79 116 CYS F N 1
ATOM 10140 C CA . CYS F 1 138 ? 3.141 5.331 64.818 1.00 21.61 116 CYS F CA 1
ATOM 10141 C C . CYS F 1 138 ? 3.971 5.579 63.556 1.00 20.15 116 CYS F C 1
ATOM 10142 O O . CYS F 1 138 ? 5.161 5.853 63.602 1.00 20.26 116 CYS F O 1
ATOM 10145 N N . SER F 1 139 ? 3.315 5.513 62.422 1.00 19.45 117 SER F N 1
ATOM 10146 C CA . SER F 1 139 ? 3.938 5.829 61.162 1.00 19.24 117 SER F CA 1
ATOM 10147 C C . SER F 1 139 ? 4.129 7.352 60.992 1.00 18.58 117 SER F C 1
ATOM 10148 O O . SER F 1 139 ? 5.182 7.795 60.532 1.00 17.73 117 SER F O 1
ATOM 10151 N N . LEU F 1 140 ? 3.111 8.123 61.389 1.00 18.07 118 LEU F N 1
ATOM 10152 C CA . LEU F 1 140 ? 3.169 9.574 61.469 1.00 18.73 118 LEU F CA 1
ATOM 10153 C C . LEU F 1 140 ? 4.337 10.066 62.312 1.00 19.34 118 LEU F C 1
ATOM 10154 O O . LEU F 1 140 ? 4.962 11.108 62.002 1.00 20.14 118 LEU F O 1
ATOM 10159 N N . VAL F 1 141 ? 4.643 9.320 63.365 1.00 18.78 119 VAL F N 1
ATOM 10160 C CA . VAL F 1 141 ? 5.746 9.685 64.206 1.00 18.18 119 VAL F CA 1
ATOM 10161 C C . VAL F 1 141 ? 7.067 9.451 63.447 1.00 18.44 119 VAL F C 1
ATOM 10162 O O . VAL F 1 141 ? 7.913 10.338 63.397 1.00 19.05 119 VAL F O 1
ATOM 10166 N N . ALA F 1 142 ? 7.220 8.277 62.832 1.00 17.64 120 ALA F N 1
ATOM 10167 C CA . ALA F 1 142 ? 8.432 7.931 62.111 1.00 17.28 120 ALA F CA 1
ATOM 10168 C C . ALA F 1 142 ? 8.750 8.887 60.943 1.00 17.48 120 ALA F C 1
ATOM 10169 O O . ALA F 1 142 ? 9.903 9.027 60.499 1.00 17.61 120 ALA F O 1
ATOM 10171 N N . LEU F 1 143 ? 7.714 9.541 60.459 1.00 17.35 121 LEU F N 1
ATOM 10172 C CA . LEU F 1 143 ? 7.828 10.418 59.325 1.00 17.46 121 LEU F CA 1
ATOM 10173 C C . LEU F 1 143 ? 8.047 11.864 59.780 1.00 16.94 121 LEU F C 1
ATOM 10174 O O . LEU F 1 143 ? 8.352 12.725 58.964 1.00 16.26 121 LEU F O 1
ATOM 10179 N N . SER F 1 144 ? 7.873 12.112 61.079 1.00 16.53 122 SER F N 1
ATOM 10180 C CA . SER F 1 144 ? 8.125 13.429 61.655 1.00 16.97 122 SER F CA 1
ATOM 10181 C C . SER F 1 144 ? 9.632 13.694 61.735 1.00 17.68 122 SER F C 1
ATOM 10182 O O . SER F 1 144 ? 10.435 12.785 61.513 1.00 18.24 122 SER F O 1
ATOM 10185 N N . ASP F 1 145 ? 10.007 14.936 62.022 1.00 18.15 123 ASP F N 1
ATOM 10186 C CA . ASP F 1 145 ? 11.403 15.322 62.024 1.00 19.08 123 ASP F CA 1
ATOM 10187 C C . ASP F 1 145 ? 11.967 15.284 63.428 1.00 19.95 123 ASP F C 1
ATOM 10188 O O . ASP F 1 145 ? 13.091 14.844 63.591 1.00 20.15 123 ASP F O 1
ATOM 10193 N N . ILE F 1 146 ? 11.199 15.762 64.428 1.00 20.17 124 ILE F N 1
ATOM 10194 C CA . ILE F 1 146 ? 11.591 15.652 65.855 1.00 20.50 124 ILE F CA 1
ATOM 10195 C C . ILE F 1 146 ? 10.383 15.178 66.690 1.00 20.34 124 ILE F C 1
ATOM 10196 O O . ILE F 1 146 ? 9.244 15.599 66.422 1.00 20.16 124 ILE F O 1
ATOM 10201 N N . VAL F 1 147 ? 10.632 14.284 67.661 1.00 19.63 125 VAL F N 1
ATOM 10202 C CA . VAL F 1 147 ? 9.573 13.631 68.423 1.00 18.80 125 VAL F CA 1
ATOM 10203 C C . VAL F 1 147 ? 9.741 13.764 69.935 1.00 20.32 125 VAL F C 1
ATOM 10204 O O . VAL F 1 147 ? 10.770 13.376 70.503 1.00 20.81 125 VAL F O 1
ATOM 10208 N N . TYR F 1 148 ? 8.720 14.365 70.556 1.00 20.67 126 TYR F N 1
ATOM 10209 C CA . TYR F 1 148 ? 8.565 14.457 71.997 1.00 21.34 126 TYR F CA 1
ATOM 10210 C C . TYR F 1 148 ? 7.489 13.444 72.362 1.00 21.49 126 TYR F C 1
ATOM 10211 O O . TYR F 1 148 ? 6.472 13.339 71.660 1.00 21.51 126 TYR F O 1
ATOM 10220 N N . ILE F 1 149 ? 7.722 12.677 73.427 1.00 21.68 127 ILE F N 1
ATOM 10221 C CA . ILE F 1 149 ? 6.767 11.649 73.849 1.00 21.32 127 ILE F CA 1
ATOM 10222 C C . ILE F 1 149 ? 6.485 11.706 75.358 1.00 21.98 127 ILE F C 1
ATOM 10223 O O . ILE F 1 149 ? 7.402 11.844 76.182 1.00 21.79 127 ILE F O 1
ATOM 10228 N N . ALA F 1 150 ? 5.203 11.613 75.701 1.00 22.19 128 ALA F N 1
ATOM 10229 C CA . ALA F 1 150 ? 4.761 11.623 77.092 1.00 23.36 128 ALA F CA 1
ATOM 10230 C C . ALA F 1 150 ? 5.282 10.407 77.839 1.00 24.21 128 ALA F C 1
ATOM 10231 O O . ALA F 1 150 ? 5.401 9.320 77.248 1.00 23.29 128 ALA F O 1
ATOM 10233 N N . GLU F 1 151 ? 5.546 10.586 79.139 1.00 25.42 129 GLU F N 1
ATOM 10234 C CA . GLU F 1 151 ? 6.104 9.520 79.992 1.00 26.53 129 GLU F CA 1
ATOM 10235 C C . GLU F 1 151 ? 5.379 8.170 79.848 1.00 26.69 129 GLU F C 1
ATOM 10236 O O . GLU F 1 151 ? 6.041 7.126 79.798 1.00 26.36 129 GLU F O 1
ATOM 10238 N N . ASN F 1 152 ? 4.044 8.195 79.771 1.00 26.72 130 ASN F N 1
ATOM 10239 C CA . ASN F 1 152 ? 3.249 6.944 79.825 1.00 27.26 130 ASN F CA 1
ATOM 10240 C C . ASN F 1 152 ? 2.870 6.415 78.448 1.00 26.39 130 ASN F C 1
ATOM 10241 O O . ASN F 1 152 ? 2.289 5.325 78.335 1.00 26.36 130 ASN F O 1
ATOM 10246 N N . ALA F 1 153 ? 3.180 7.199 77.412 1.00 25.33 131 ALA F N 1
ATOM 10247 C CA . ALA F 1 153 ? 2.826 6.853 76.034 1.00 23.91 131 ALA F CA 1
ATOM 10248 C C . ALA F 1 153 ? 3.692 5.719 75.482 1.00 22.94 131 ALA F C 1
ATOM 10249 O O . ALA F 1 153 ? 4.732 5.364 76.049 1.00 22.22 131 ALA F O 1
ATOM 10251 N N . TYR F 1 154 ? 3.262 5.150 74.365 1.00 21.81 132 TYR F N 1
ATOM 10252 C CA . TYR F 1 154 ? 4.042 4.108 73.751 1.00 20.75 132 TYR F CA 1
ATOM 10253 C C . TYR F 1 154 ? 3.881 4.147 72.242 1.00 19.99 132 TYR F C 1
ATOM 10254 O O . TYR F 1 154 ? 3.018 4.870 71.713 1.00 20.28 132 TYR F O 1
ATOM 10263 N N . LEU F 1 155 ? 4.715 3.376 71.547 1.00 19.62 133 LEU F N 1
ATOM 10264 C CA . LEU F 1 155 ? 4.532 3.128 70.106 1.00 19.46 133 LEU F CA 1
ATOM 10265 C C . LEU F 1 155 ? 4.354 1.633 69.862 1.00 19.82 133 LEU F C 1
ATOM 10266 O O . LEU F 1 155 ? 5.005 0.828 70.514 1.00 20.77 133 LEU F O 1
ATOM 10271 N N . ALA F 1 156 ? 3.491 1.265 68.914 1.00 20.06 134 ALA F N 1
ATOM 10272 C CA . ALA F 1 156 ? 3.320 -0.142 68.518 1.00 20.79 134 ALA F CA 1
ATOM 10273 C C . ALA F 1 156 ? 2.803 -0.200 67.105 1.00 21.02 134 ALA F C 1
ATOM 10274 O O . ALA F 1 156 ? 2.065 0.696 66.696 1.00 21.51 134 ALA F O 1
ATOM 10276 N N . ASP F 1 157 ? 3.144 -1.255 66.369 1.00 21.06 135 ASP F N 1
ATOM 10277 C CA . ASP F 1 157 ? 2.454 -1.530 65.110 1.00 21.76 135 ASP F CA 1
ATOM 10278 C C . ASP F 1 157 ? 1.838 -2.915 65.157 1.00 21.90 135 ASP F C 1
ATOM 10279 O O . ASP F 1 157 ? 2.551 -3.913 65.087 1.00 22.02 135 ASP F O 1
ATOM 10284 N N . PRO F 1 158 ? 0.510 -2.986 65.258 1.00 22.40 136 PRO F N 1
ATOM 10285 C CA . PRO F 1 158 ? -0.179 -4.293 65.353 1.00 23.07 136 PRO F CA 1
ATOM 10286 C C . PRO F 1 158 ? -0.691 -4.908 64.035 1.00 23.20 136 PRO F C 1
ATOM 10287 O O . PRO F 1 158 ? -1.427 -5.917 64.079 1.00 24.19 136 PRO F O 1
ATOM 10291 N N . HIS F 1 159 ? -0.288 -4.342 62.890 1.00 22.48 137 HIS F N 1
ATOM 10292 C CA . HIS F 1 159 ? -0.732 -4.815 61.566 1.00 22.27 137 HIS F CA 1
ATOM 10293 C C . HIS F 1 159 ? -0.766 -6.337 61.417 1.00 22.77 137 HIS F C 1
ATOM 10294 O O . HIS F 1 159 ? -1.808 -6.907 61.018 1.00 23.04 137 HIS F O 1
ATOM 10301 N N . VAL F 1 160 ? 0.357 -6.984 61.735 1.00 22.49 138 VAL F N 1
ATOM 10302 C CA . VAL F 1 160 ? 0.529 -8.409 61.486 1.00 23.59 138 VAL F CA 1
ATOM 10303 C C . VAL F 1 160 ? -0.372 -9.276 62.369 1.00 24.60 138 VAL F C 1
ATOM 10304 O O . VAL F 1 160 ? -1.006 -10.209 61.878 1.00 23.95 138 VAL F O 1
ATOM 10308 N N . GLN F 1 161 ? -0.446 -8.935 63.658 1.00 25.93 139 GLN F N 1
ATOM 10309 C CA . GLN F 1 161 ? -1.312 -9.639 64.610 1.00 27.26 139 GLN F CA 1
ATOM 10310 C C . GLN F 1 161 ? -2.798 -9.451 64.233 1.00 28.50 139 GLN F C 1
ATOM 10311 O O . GLN F 1 161 ? -3.659 -10.143 64.736 1.00 30.42 139 GLN F O 1
ATOM 10313 N N . VAL F 1 162 ? -3.084 -8.539 63.317 1.00 28.74 140 VAL F N 1
ATOM 10314 C CA . VAL F 1 162 ? -4.446 -8.287 62.849 1.00 29.33 140 VAL F CA 1
ATOM 10315 C C . VAL F 1 162 ? -4.613 -8.832 61.412 1.00 29.58 140 VAL F C 1
ATOM 10316 O O . VAL F 1 162 ? -5.687 -8.739 60.825 1.00 29.85 140 VAL F O 1
ATOM 10320 N N . GLY F 1 163 ? -3.542 -9.413 60.858 1.00 29.54 141 GLY F N 1
ATOM 10321 C CA . GLY F 1 163 ? -3.581 -10.017 59.519 1.00 28.94 141 GLY F CA 1
ATOM 10322 C C . GLY F 1 163 ? -3.345 -9.046 58.375 1.00 28.42 141 GLY F C 1
ATOM 10323 O O . GLY F 1 163 ? -3.716 -9.325 57.236 1.00 28.86 141 GLY F O 1
ATOM 10324 N N . LEU F 1 164 ? -2.713 -7.914 58.683 1.00 27.75 142 LEU F N 1
ATOM 10325 C CA . LEU F 1 164 ? -2.374 -6.892 57.695 1.00 27.06 142 LEU F CA 1
ATOM 10326 C C . LEU F 1 164 ? -0.865 -6.731 57.584 1.00 26.84 142 LEU F C 1
ATOM 10327 O O . LEU F 1 164 ? -0.167 -6.737 58.572 1.00 27.05 142 LEU F O 1
ATOM 10332 N N . VAL F 1 165 ? -0.368 -6.618 56.360 1.00 27.13 143 VAL F N 1
ATOM 10333 C CA . VAL F 1 165 ? 0.990 -6.176 56.095 1.00 26.50 143 VAL F CA 1
ATOM 10334 C C . VAL F 1 165 ? 1.176 -4.771 56.650 1.00 26.89 143 VAL F C 1
ATOM 10335 O O . VAL F 1 165 ? 0.358 -3.898 56.393 1.00 26.65 143 VAL F O 1
ATOM 10339 N N . ALA F 1 166 ? 2.272 -4.552 57.381 1.00 27.74 144 ALA F N 1
ATOM 10340 C CA . ALA F 1 166 ? 2.561 -3.241 57.965 1.00 28.57 144 ALA F CA 1
ATOM 10341 C C . ALA F 1 166 ? 3.121 -2.275 56.936 1.00 29.33 144 ALA F C 1
ATOM 10342 O O . ALA F 1 166 ? 4.333 -2.042 56.887 1.00 30.05 144 ALA F O 1
ATOM 10344 N N . ALA F 1 167 ? 2.238 -1.692 56.137 1.00 30.00 145 ALA F N 1
ATOM 10345 C CA . ALA F 1 167 ? 2.637 -0.900 54.975 1.00 30.71 145 ALA F CA 1
ATOM 10346 C C . ALA F 1 167 ? 2.669 0.619 55.095 1.00 31.40 145 ALA F C 1
ATOM 10347 O O . ALA F 1 167 ? 3.482 1.267 54.422 1.00 31.96 145 ALA F O 1
ATOM 10349 N N . ASP F 1 168 ? 1.809 1.213 55.915 1.00 32.23 146 ASP F N 1
ATOM 10350 C CA . ASP F 1 168 ? 1.606 2.673 55.795 1.00 33.56 146 ASP F CA 1
ATOM 10351 C C . ASP F 1 168 ? 2.638 3.690 56.397 1.00 33.60 146 ASP F C 1
ATOM 10352 O O . ASP F 1 168 ? 2.285 4.866 56.690 1.00 34.03 146 ASP F O 1
ATOM 10357 N N . GLY F 1 169 ? 3.899 3.262 56.502 1.00 33.16 147 GLY F N 1
ATOM 10358 C CA . GLY F 1 169 ? 4.993 4.125 56.969 1.00 33.05 147 GLY F CA 1
ATOM 10359 C C . GLY F 1 169 ? 5.827 3.689 58.181 1.00 32.88 147 GLY F C 1
ATOM 10360 O O . GLY F 1 169 ? 6.996 4.096 58.287 1.00 32.90 147 GLY F O 1
ATOM 10361 N N . GLY F 1 170 ? 5.266 2.869 59.086 1.00 32.43 148 GLY F N 1
ATOM 10362 C CA . GLY F 1 170 ? 5.969 2.498 60.363 1.00 32.18 148 GLY F CA 1
ATOM 10363 C C . GLY F 1 170 ? 7.304 1.736 60.233 1.00 31.42 148 GLY F C 1
ATOM 10364 O O . GLY F 1 170 ? 8.376 2.351 60.061 1.00 31.15 148 GLY F O 1
ATOM 10365 N N . PRO F 1 171 ? 7.231 0.393 60.307 1.00 30.74 149 PRO F N 1
ATOM 10366 C CA . PRO F 1 171 ? 8.226 -0.601 59.913 1.00 30.49 149 PRO F CA 1
ATOM 10367 C C . PRO F 1 171 ? 8.881 -0.260 58.586 1.00 30.46 149 PRO F C 1
ATOM 10368 O O . PRO F 1 171 ? 10.058 -0.519 58.399 1.00 30.58 149 PRO F O 1
ATOM 10372 N N . LEU F 1 172 ? 8.108 0.264 57.645 1.00 30.28 150 LEU F N 1
ATOM 10373 C CA . LEU F 1 172 ? 8.652 0.690 56.370 1.00 30.23 150 LEU F CA 1
ATOM 10374 C C . LEU F 1 172 ? 9.803 1.718 56.563 1.00 29.75 150 LEU F C 1
ATOM 10375 O O . LEU F 1 172 ? 10.812 1.671 55.849 1.00 31.38 150 LEU F O 1
ATOM 10380 N N . THR F 1 173 ? 9.655 2.591 57.566 1.00 28.18 151 THR F N 1
ATOM 10381 C CA . THR F 1 173 ? 10.559 3.718 57.875 1.00 26.88 151 THR F CA 1
ATOM 10382 C C . THR F 1 173 ? 11.528 3.454 59.042 1.00 25.88 151 THR F C 1
ATOM 10383 O O . THR F 1 173 ? 12.653 4.001 59.083 1.00 26.11 151 THR F O 1
ATOM 10387 N N . TRP F 1 174 ? 11.088 2.630 59.991 1.00 23.85 152 TRP F N 1
ATOM 10388 C CA . TRP F 1 174 ? 11.918 2.256 61.141 1.00 22.32 152 TRP F CA 1
ATOM 10389 C C . TRP F 1 174 ? 13.404 1.922 60.869 1.00 21.27 152 TRP F C 1
ATOM 10390 O O . TRP F 1 174 ? 14.259 2.281 61.660 1.00 21.74 152 TRP F O 1
ATOM 10401 N N . PRO F 1 175 ? 13.717 1.243 59.760 1.00 20.43 153 PRO F N 1
ATOM 10402 C CA . PRO F 1 175 ? 15.153 0.977 59.551 1.00 20.19 153 PRO F CA 1
ATOM 10403 C C . PRO F 1 175 ? 16.028 2.224 59.425 1.00 20.03 153 PRO F C 1
ATOM 10404 O O . PRO F 1 175 ? 17.261 2.124 59.569 1.00 20.53 153 PRO F O 1
ATOM 10408 N N . LEU F 1 176 ? 15.424 3.381 59.160 1.00 19.36 154 LEU F N 1
ATOM 10409 C CA . LEU F 1 176 ? 16.194 4.632 59.152 1.00 19.95 154 LEU F CA 1
ATOM 10410 C C . LEU F 1 176 ? 16.458 5.117 60.578 1.00 19.86 154 LEU F C 1
ATOM 10411 O O . LEU F 1 176 ? 17.374 5.921 60.812 1.00 21.22 154 LEU F O 1
ATOM 10416 N N . HIS F 1 177 ? 15.680 4.622 61.532 1.00 18.89 155 HIS F N 1
ATOM 10417 C CA . HIS F 1 177 ? 15.853 5.014 62.935 1.00 19.67 155 HIS F CA 1
ATOM 10418 C C . HIS F 1 177 ? 16.627 4.001 63.776 1.00 19.58 155 HIS F C 1
ATOM 10419 O O . HIS F 1 177 ? 17.496 4.367 64.568 1.00 19.63 155 HIS F O 1
ATOM 10426 N N . ILE F 1 178 ? 16.335 2.723 63.547 1.00 19.49 156 ILE F N 1
ATOM 10427 C CA . ILE F 1 178 ? 16.817 1.652 64.404 1.00 19.64 156 ILE F CA 1
ATOM 10428 C C . ILE F 1 178 ? 17.392 0.476 63.593 1.00 19.85 156 ILE F C 1
ATOM 10429 O O . ILE F 1 178 ? 17.158 0.370 62.388 1.00 19.15 156 ILE F O 1
ATOM 10434 N N . SER F 1 179 ? 18.168 -0.383 64.248 1.00 20.39 157 SER F N 1
ATOM 10435 C CA . SER F 1 179 ? 18.582 -1.671 63.674 1.00 20.85 157 SER F CA 1
ATOM 10436 C C . SER F 1 179 ? 17.437 -2.406 62.957 1.00 20.32 157 SER F C 1
ATOM 10437 O O . SER F 1 179 ? 16.323 -2.468 63.476 1.00 20.14 157 SER F O 1
ATOM 10440 N N . LEU F 1 180 ? 17.725 -2.952 61.774 1.00 20.25 158 LEU F N 1
ATOM 10441 C CA . LEU F 1 180 ? 16.780 -3.755 60.973 1.00 19.60 158 LEU F CA 1
ATOM 10442 C C . LEU F 1 180 ? 16.244 -4.984 61.721 1.00 20.06 158 LEU F C 1
ATOM 10443 O O . LEU F 1 180 ? 15.063 -5.367 61.573 1.00 19.42 158 LEU F O 1
ATOM 10448 N N . LEU F 1 181 ? 17.122 -5.594 62.521 1.00 20.97 159 LEU F N 1
ATOM 10449 C CA . LEU F 1 181 ? 16.758 -6.699 63.409 1.00 21.68 159 LEU F CA 1
ATOM 10450 C C . LEU F 1 181 ? 15.666 -6.337 64.411 1.00 21.50 159 LEU F C 1
ATOM 10451 O O . LEU F 1 181 ? 14.763 -7.125 64.639 1.00 21.87 159 LEU F O 1
ATOM 10456 N N . LEU F 1 182 ? 15.760 -5.149 64.997 1.00 21.15 160 LEU F N 1
ATOM 10457 C CA . LEU F 1 182 ? 14.740 -4.655 65.892 1.00 21.00 160 LEU F CA 1
ATOM 10458 C C . LEU F 1 182 ? 13.462 -4.268 65.143 1.00 20.91 160 LEU F C 1
ATOM 10459 O O . LEU F 1 182 ? 12.342 -4.529 65.614 1.00 21.89 160 LEU F O 1
ATOM 10464 N N . ALA F 1 183 ? 13.617 -3.639 63.983 1.00 20.00 161 ALA F N 1
ATOM 10465 C CA . ALA F 1 183 ? 12.482 -3.275 63.168 1.00 18.55 161 ALA F CA 1
ATOM 10466 C C . ALA F 1 183 ? 11.751 -4.519 62.777 1.00 18.65 161 ALA F C 1
ATOM 10467 O O . ALA F 1 183 ? 10.518 -4.534 62.757 1.00 18.77 161 ALA F O 1
ATOM 10469 N N . LYS F 1 184 ? 12.488 -5.583 62.472 1.00 19.45 162 LYS F N 1
ATOM 10470 C CA . LYS F 1 184 ? 11.813 -6.813 62.029 1.00 19.89 162 LYS F CA 1
ATOM 10471 C C . LYS F 1 184 ? 10.985 -7.422 63.172 1.00 19.68 162 LYS F C 1
ATOM 10472 O O . LYS F 1 184 ? 9.815 -7.774 62.977 1.00 18.17 162 LYS F O 1
ATOM 10478 N N . GLU F 1 185 ? 11.615 -7.544 64.350 1.00 20.38 163 GLU F N 1
ATOM 10479 C CA . GLU F 1 185 ? 10.952 -8.065 65.538 1.00 20.83 163 GLU F CA 1
ATOM 10480 C C . GLU F 1 185 ? 9.712 -7.241 65.898 1.00 20.51 163 GLU F C 1
ATOM 10481 O O . GLU F 1 185 ? 8.628 -7.805 66.091 1.00 20.29 163 GLU F O 1
ATOM 10487 N N . TYR F 1 186 ? 9.849 -5.921 65.969 1.00 20.33 164 TYR F N 1
ATOM 10488 C CA . TYR F 1 186 ? 8.689 -5.104 66.348 1.00 21.52 164 TYR F CA 1
ATOM 10489 C C . TYR F 1 186 ? 7.546 -5.157 65.323 1.00 21.75 164 TYR F C 1
ATOM 10490 O O . TYR F 1 186 ? 6.369 -5.100 65.691 1.00 22.06 164 TYR F O 1
ATOM 10499 N N . ALA F 1 187 ? 7.886 -5.275 64.045 1.00 22.46 165 ALA F N 1
ATOM 10500 C CA . ALA F 1 187 ? 6.854 -5.345 63.007 1.00 23.19 165 ALA F CA 1
ATOM 10501 C C . ALA F 1 187 ? 6.153 -6.690 63.076 1.00 23.85 165 ALA F C 1
ATOM 10502 O O . ALA F 1 187 ? 4.933 -6.745 62.984 1.00 24.47 165 ALA F O 1
ATOM 10504 N N . LEU F 1 188 ? 6.904 -7.769 63.273 1.00 24.43 166 LEU F N 1
ATOM 10505 C CA . LEU F 1 188 ? 6.282 -9.106 63.373 1.00 25.19 166 LEU F CA 1
ATOM 10506 C C . LEU F 1 188 ? 5.497 -9.367 64.661 1.00 25.41 166 LEU F C 1
ATOM 10507 O O . LEU F 1 188 ? 4.435 -9.979 64.614 1.00 26.67 166 LEU F O 1
ATOM 10512 N N . THR F 1 189 ? 6.012 -8.931 65.811 1.00 25.43 167 THR F N 1
ATOM 10513 C CA . THR F 1 189 ? 5.372 -9.258 67.097 1.00 24.92 167 THR F CA 1
ATOM 10514 C C . THR F 1 189 ? 4.421 -8.181 67.628 1.00 24.82 167 THR F C 1
ATOM 10515 O O . THR F 1 189 ? 3.672 -8.438 68.578 1.00 24.83 167 THR F O 1
ATOM 10519 N N . GLY F 1 190 ? 4.458 -6.997 67.014 1.00 24.53 168 GLY F N 1
ATOM 10520 C CA . GLY F 1 190 ? 3.691 -5.836 67.464 1.00 25.26 168 GLY F CA 1
ATOM 10521 C C . GLY F 1 190 ? 3.971 -5.433 68.909 1.00 25.99 168 GLY F C 1
ATOM 10522 O O . GLY F 1 190 ? 3.070 -5.037 69.625 1.00 26.04 168 GLY F O 1
ATOM 10523 N N . THR F 1 191 ? 5.224 -5.567 69.329 1.00 26.37 169 THR F N 1
ATOM 10524 C CA . THR F 1 191 ? 5.693 -5.122 70.642 1.00 27.29 169 THR F CA 1
ATOM 10525 C C . THR F 1 191 ? 5.359 -3.659 70.889 1.00 26.34 169 THR F C 1
ATOM 10526 O O . THR F 1 191 ? 5.506 -2.841 69.983 1.00 25.66 169 THR F O 1
ATOM 10530 N N . ARG F 1 192 ? 4.923 -3.343 72.111 1.00 25.91 170 ARG F N 1
ATOM 10531 C CA . ARG F 1 192 ? 4.830 -1.942 72.562 1.00 25.10 170 ARG F CA 1
ATOM 10532 C C . ARG F 1 192 ? 6.195 -1.369 72.932 1.00 24.45 170 ARG F C 1
ATOM 10533 O O . ARG F 1 192 ? 6.963 -1.992 73.694 1.00 24.86 170 ARG F O 1
ATOM 10541 N N . ILE F 1 193 ? 6.497 -0.186 72.396 1.00 23.06 171 ILE F N 1
ATOM 10542 C CA . ILE F 1 193 ? 7.743 0.510 72.724 1.00 22.22 171 ILE F CA 1
ATOM 10543 C C . ILE F 1 193 ? 7.490 1.735 73.605 1.00 22.60 171 ILE F C 1
ATOM 10544 O O . ILE F 1 193 ? 6.916 2.744 73.160 1.00 20.67 171 ILE F O 1
ATOM 10549 N N . SER F 1 194 ? 7.932 1.627 74.864 1.00 23.35 172 SER F N 1
ATOM 10550 C CA . SER F 1 194 ? 7.668 2.647 75.861 1.00 23.91 172 SER F CA 1
ATOM 10551 C C . SER F 1 194 ? 8.391 3.941 75.475 1.00 24.24 172 SER F C 1
ATOM 10552 O O . SER F 1 194 ? 9.316 3.923 74.644 1.00 24.72 172 SER F O 1
ATOM 10555 N N . ALA F 1 195 ? 7.982 5.044 76.095 1.00 24.51 173 ALA F N 1
ATOM 10556 C CA . ALA F 1 195 ? 8.580 6.351 75.881 1.00 24.52 173 ALA F CA 1
ATOM 10557 C C . ALA F 1 195 ? 10.101 6.346 76.066 1.00 25.27 173 ALA F C 1
ATOM 10558 O O . ALA F 1 195 ? 10.844 6.806 75.185 1.00 23.98 173 ALA F O 1
ATOM 10560 N N . GLN F 1 196 ? 10.556 5.839 77.211 1.00 26.80 174 GLN F N 1
ATOM 10561 C CA . GLN F 1 196 ? 11.997 5.767 77.517 1.00 28.67 174 GLN F CA 1
ATOM 10562 C C . GLN F 1 196 ? 12.687 4.929 76.444 1.00 27.59 174 GLN F C 1
ATOM 10563 O O . GLN F 1 196 ? 13.738 5.280 75.923 1.00 28.04 174 GLN F O 1
ATOM 10569 N N . ARG F 1 197 ? 12.066 3.812 76.132 1.00 27.47 175 ARG F N 1
ATOM 10570 C CA . ARG F 1 197 ? 12.641 2.836 75.260 1.00 27.94 175 ARG F CA 1
ATOM 10571 C C . ARG F 1 197 ? 12.708 3.418 73.840 1.00 26.79 175 ARG F C 1
ATOM 10572 O O . ARG F 1 197 ? 13.740 3.288 73.190 1.00 26.50 175 ARG F O 1
ATOM 10580 N N . ALA F 1 198 ? 11.649 4.113 73.403 1.00 25.84 176 ALA F N 1
ATOM 10581 C CA . ALA F 1 198 ? 11.663 4.875 72.132 1.00 25.54 176 ALA F CA 1
ATOM 10582 C C . ALA F 1 198 ? 12.881 5.808 71.993 1.00 25.76 176 ALA F C 1
ATOM 10583 O O . ALA F 1 198 ? 13.554 5.839 70.936 1.00 24.52 176 ALA F O 1
ATOM 10585 N N . VAL F 1 199 ? 13.161 6.537 73.075 1.00 26.81 177 VAL F N 1
ATOM 10586 C CA . VAL F 1 199 ? 14.272 7.490 73.117 1.00 27.55 177 VAL F CA 1
ATOM 10587 C C . VAL F 1 199 ? 15.621 6.785 73.151 1.00 28.01 177 VAL F C 1
ATOM 10588 O O . VAL F 1 199 ? 16.613 7.295 72.617 1.00 27.53 177 VAL F O 1
ATOM 10592 N N . GLU F 1 200 ? 15.644 5.602 73.750 1.00 28.40 178 GLU F N 1
ATOM 10593 C CA . GLU F 1 200 ? 16.872 4.825 73.839 1.00 29.62 178 GLU F CA 1
ATOM 10594 C C . GLU F 1 200 ? 17.278 4.258 72.460 1.00 28.30 178 GLU F C 1
ATOM 10595 O O . GLU F 1 200 ? 18.457 4.052 72.177 1.00 28.34 178 GLU F O 1
ATOM 10601 N N . LEU F 1 201 ? 16.283 4.047 71.611 1.00 27.04 179 LEU F N 1
ATOM 10602 C CA . LEU F 1 201 ? 16.457 3.480 70.286 1.00 25.95 179 LEU F CA 1
ATOM 10603 C C . LEU F 1 201 ? 16.620 4.536 69.199 1.00 25.71 179 LEU F C 1
ATOM 10604 O O . LEU F 1 201 ? 17.108 4.224 68.103 1.00 26.35 179 LEU F O 1
ATOM 10609 N N . GLY F 1 202 ? 16.180 5.763 69.478 1.00 24.50 180 GLY F N 1
ATOM 10610 C CA . GLY F 1 202 ? 16.132 6.806 68.469 1.00 23.62 180 GLY F CA 1
ATOM 10611 C C . GLY F 1 202 ? 14.836 6.789 67.654 1.00 22.89 180 GLY F C 1
ATOM 10612 O O . GLY F 1 202 ? 14.792 7.327 66.520 1.00 22.74 180 GLY F O 1
ATOM 10613 N N . LEU F 1 203 ? 13.793 6.163 68.209 1.00 21.47 181 LEU F N 1
ATOM 10614 C CA . LEU F 1 203 ? 12.446 6.272 67.631 1.00 20.56 181 LEU F CA 1
ATOM 10615 C C . LEU F 1 203 ? 11.757 7.547 68.113 1.00 20.46 181 LEU F C 1
ATOM 10616 O O . LEU F 1 203 ? 10.707 7.914 67.598 1.00 20.39 181 LEU F O 1
ATOM 10621 N N . ALA F 1 204 ? 12.350 8.215 69.096 1.00 20.60 182 ALA F N 1
ATOM 10622 C CA . ALA F 1 204 ? 11.825 9.487 69.591 1.00 20.99 182 ALA F CA 1
ATOM 10623 C C . ALA F 1 204 ? 13.008 10.273 70.128 1.00 22.05 182 ALA F C 1
ATOM 10624 O O . ALA F 1 204 ? 14.055 9.687 70.462 1.00 22.41 182 ALA F O 1
ATOM 10626 N N . ASN F 1 205 ? 12.841 11.589 70.218 1.00 21.87 183 ASN F N 1
ATOM 10627 C CA . ASN F 1 205 ? 13.919 12.453 70.626 1.00 22.47 183 ASN F CA 1
ATOM 10628 C C . ASN F 1 205 ? 13.959 12.754 72.157 1.00 23.83 183 ASN F C 1
ATOM 10629 O O . ASN F 1 205 ? 15.039 12.829 72.756 1.00 24.11 183 ASN F O 1
ATOM 10634 N N . HIS F 1 206 ? 12.798 12.962 72.779 1.00 24.24 184 HIS F N 1
ATOM 10635 C CA . HIS F 1 206 ? 12.753 13.319 74.204 1.00 25.42 184 HIS F CA 1
ATOM 10636 C C . HIS F 1 206 ? 11.477 12.843 74.880 1.00 25.47 184 HIS F C 1
ATOM 10637 O O . HIS F 1 206 ? 10.378 12.961 74.311 1.00 23.94 184 HIS F O 1
ATOM 10644 N N . VAL F 1 207 ? 11.640 12.316 76.100 1.00 26.32 185 VAL F N 1
ATOM 10645 C CA . VAL F 1 207 ? 10.514 12.147 77.000 1.00 26.97 185 VAL F CA 1
ATOM 10646 C C . VAL F 1 207 ? 10.139 13.529 77.557 1.00 28.54 185 VAL F C 1
ATOM 10647 O O . VAL F 1 207 ? 10.990 14.333 77.950 1.00 29.18 185 VAL F O 1
ATOM 10651 N N . ALA F 1 208 ? 8.855 13.828 77.523 1.00 29.67 186 ALA F N 1
ATOM 10652 C CA . ALA F 1 208 ? 8.379 15.137 77.873 1.00 31.29 186 ALA F CA 1
ATOM 10653 C C . ALA F 1 208 ? 7.170 14.971 78.772 1.00 33.10 186 ALA F C 1
ATOM 10654 O O . ALA F 1 208 ? 6.377 14.037 78.604 1.00 33.65 186 ALA F O 1
ATOM 10656 N N . ASP F 1 209 ? 7.060 15.865 79.744 1.00 35.07 187 ASP F N 1
ATOM 10657 C CA . ASP F 1 209 ? 5.942 15.895 80.656 1.00 37.17 187 ASP F CA 1
ATOM 10658 C C . ASP F 1 209 ? 4.704 16.418 79.969 1.00 37.19 187 ASP F C 1
ATOM 10659 O O . ASP F 1 209 ? 3.586 15.890 80.173 1.00 37.33 187 ASP F O 1
ATOM 10664 N N . ASP F 1 210 ? 4.930 17.492 79.203 1.00 36.54 188 ASP F N 1
ATOM 10665 C CA . ASP F 1 210 ? 3.955 18.103 78.318 1.00 35.87 188 ASP F CA 1
ATOM 10666 C C . ASP F 1 210 ? 4.507 18.075 76.878 1.00 34.02 188 ASP F C 1
ATOM 10667 O O . ASP F 1 210 ? 5.067 19.061 76.405 1.00 34.11 188 ASP F O 1
ATOM 10672 N N . PRO F 1 211 ? 4.360 16.940 76.176 1.00 32.53 189 PRO F N 1
ATOM 10673 C CA . PRO F 1 211 ? 4.913 16.875 74.832 1.00 30.89 189 PRO F CA 1
ATOM 10674 C C . PRO F 1 211 ? 4.346 17.949 73.908 1.00 30.01 189 PRO F C 1
ATOM 10675 O O . PRO F 1 211 ? 5.097 18.532 73.144 1.00 28.79 189 PRO F O 1
ATOM 10679 N N . VAL F 1 212 ? 3.043 18.226 73.996 1.00 30.18 190 VAL F N 1
ATOM 10680 C CA . VAL F 1 212 ? 2.450 19.321 73.219 1.00 29.58 190 VAL F CA 1
ATOM 10681 C C . VAL F 1 212 ? 3.225 20.639 73.409 1.00 29.73 190 VAL F C 1
ATOM 10682 O O . VAL F 1 212 ? 3.684 21.244 72.417 1.00 29.84 190 VAL F O 1
ATOM 10686 N N . ALA F 1 213 ? 3.413 21.061 74.663 1.00 29.60 191 ALA F N 1
ATOM 10687 C CA . ALA F 1 213 ? 4.081 22.334 74.948 1.00 29.37 191 ALA F CA 1
ATOM 10688 C C . ALA F 1 213 ? 5.540 22.363 74.504 1.00 28.47 191 ALA F C 1
ATOM 10689 O O . ALA F 1 213 ? 5.974 23.347 73.916 1.00 28.12 191 ALA F O 1
ATOM 10691 N N . GLU F 1 214 ? 6.277 21.291 74.794 1.00 28.10 192 GLU F N 1
ATOM 10692 C CA . GLU F 1 214 ? 7.699 21.188 74.466 1.00 28.22 192 GLU F CA 1
ATOM 10693 C C . GLU F 1 214 ? 7.950 21.127 72.951 1.00 27.39 192 GLU F C 1
ATOM 10694 O O . GLU F 1 214 ? 8.940 21.653 72.461 1.00 27.67 192 GLU F O 1
ATOM 10700 N N . ALA F 1 215 ? 7.064 20.469 72.221 1.00 27.14 193 ALA F N 1
ATOM 10701 C CA . ALA F 1 215 ? 7.138 20.440 70.757 1.00 26.81 193 ALA F CA 1
ATOM 10702 C C . ALA F 1 215 ? 6.756 21.817 70.189 1.00 27.16 193 ALA F C 1
ATOM 10703 O O . ALA F 1 215 ? 7.304 22.252 69.184 1.00 26.66 193 ALA F O 1
ATOM 10705 N N . ILE F 1 216 ? 5.836 22.513 70.857 1.00 28.35 194 ILE F N 1
ATOM 10706 C CA . ILE F 1 216 ? 5.483 23.873 70.442 1.00 29.21 194 ILE F CA 1
ATOM 10707 C C . ILE F 1 216 ? 6.676 24.844 70.578 1.00 29.44 194 ILE F C 1
ATOM 10708 O O . ILE F 1 216 ? 6.961 25.633 69.649 1.00 30.20 194 ILE F O 1
ATOM 10713 N N . ALA F 1 217 ? 7.395 24.755 71.692 1.00 28.86 195 ALA F N 1
ATOM 10714 C CA . ALA F 1 217 ? 8.588 25.559 71.881 1.00 29.04 195 ALA F CA 1
ATOM 10715 C C . ALA F 1 217 ? 9.709 25.139 70.941 1.00 28.11 195 ALA F C 1
ATOM 10716 O O . ALA F 1 217 ? 10.486 25.974 70.482 1.00 29.03 195 ALA F O 1
ATOM 10718 N N . CYS F 1 218 ? 9.809 23.847 70.658 1.00 27.24 196 CYS F N 1
ATOM 10719 C CA . CYS F 1 218 ? 10.815 23.378 69.718 1.00 25.61 196 CYS F CA 1
ATOM 10720 C C . CYS F 1 218 ? 10.604 24.050 68.380 1.00 25.05 196 CYS F C 1
ATOM 10721 O O . CYS F 1 218 ? 11.540 24.561 67.771 1.00 24.43 196 CYS F O 1
ATOM 10724 N N . ALA F 1 219 ? 9.358 24.043 67.933 1.00 25.10 197 ALA F N 1
ATOM 10725 C CA . ALA F 1 219 ? 9.047 24.549 66.603 1.00 25.19 197 ALA F CA 1
ATOM 10726 C C . ALA F 1 219 ? 9.265 26.072 66.529 1.00 25.49 197 ALA F C 1
ATOM 10727 O O . ALA F 1 219 ? 9.801 26.568 65.540 1.00 25.16 197 ALA F O 1
ATOM 10729 N N . LYS F 1 220 ? 8.931 26.792 67.603 1.00 26.42 198 LYS F N 1
ATOM 10730 C CA . LYS F 1 220 ? 9.109 28.260 67.644 1.00 27.50 198 LYS F CA 1
ATOM 10731 C C . LYS F 1 220 ? 10.584 28.652 67.600 1.00 27.72 198 LYS F C 1
ATOM 10732 O O . LYS F 1 220 ? 10.958 29.669 67.004 1.00 27.86 198 LYS F O 1
ATOM 10738 N N . LYS F 1 221 ? 11.416 27.802 68.200 1.00 28.03 199 LYS F N 1
ATOM 10739 C CA . LYS F 1 221 ? 12.863 27.922 68.125 1.00 28.49 199 LYS F CA 1
ATOM 10740 C C . LYS F 1 221 ? 13.378 27.790 66.668 1.00 27.67 199 LYS F C 1
ATOM 10741 O O . LYS F 1 221 ? 14.222 28.565 66.227 1.00 28.01 199 LYS F O 1
ATOM 10747 N N . ILE F 1 222 ? 12.844 26.824 65.929 1.00 26.14 200 ILE F N 1
ATOM 10748 C CA . ILE F 1 222 ? 13.256 26.577 64.554 1.00 25.31 200 ILE F CA 1
ATOM 10749 C C . ILE F 1 222 ? 12.740 27.708 63.658 1.00 25.53 200 ILE F C 1
ATOM 10750 O O . ILE F 1 222 ? 13.441 28.155 62.738 1.00 26.12 200 ILE F O 1
ATOM 10755 N N . LEU F 1 223 ? 11.538 28.197 63.959 1.00 24.89 201 LEU F N 1
ATOM 10756 C CA . LEU F 1 223 ? 10.968 29.354 63.271 1.00 25.25 201 LEU F CA 1
ATOM 10757 C C . LEU F 1 223 ? 11.858 30.595 63.232 1.00 25.69 201 LEU F C 1
ATOM 10758 O O . LEU F 1 223 ? 11.843 31.320 62.234 1.00 26.06 201 LEU F O 1
ATOM 10763 N N . GLU F 1 224 ? 12.608 30.838 64.311 1.00 25.94 202 GLU F N 1
ATOM 10764 C CA . GLU F 1 224 ? 13.536 31.979 64.404 1.00 26.06 202 GLU F CA 1
ATOM 10765 C C . GLU F 1 224 ? 14.825 31.792 63.570 1.00 25.86 202 GLU F C 1
ATOM 10766 O O . GLU F 1 224 ? 15.582 32.762 63.374 1.00 25.78 202 GLU F O 1
ATOM 10768 N N . LEU F 1 225 ? 15.088 30.554 63.121 1.00 24.64 203 LEU F N 1
ATOM 10769 C CA . LEU F 1 225 ? 16.315 30.234 62.348 1.00 24.43 203 LEU F CA 1
ATOM 10770 C C . LEU F 1 225 ? 16.156 30.596 60.873 1.00 23.85 203 LEU F C 1
ATOM 10771 O O . LEU F 1 225 ? 15.026 30.694 60.370 1.00 23.81 203 LEU F O 1
ATOM 10776 N N . PRO F 1 226 ? 17.280 30.811 60.170 1.00 23.33 204 PRO F N 1
ATOM 10777 C CA . PRO F 1 226 ? 17.189 31.171 58.741 1.00 23.23 204 PRO F CA 1
ATOM 10778 C C . PRO F 1 226 ? 16.432 30.109 57.888 1.00 23.20 204 PRO F C 1
ATOM 10779 O O . PRO F 1 226 ? 16.918 28.978 57.710 1.00 23.12 204 PRO F O 1
ATOM 10783 N N . GLN F 1 227 ? 15.255 30.483 57.375 1.00 23.60 205 GLN F N 1
ATOM 10784 C CA . GLN F 1 227 ? 14.351 29.578 56.631 1.00 23.33 205 GLN F CA 1
ATOM 10785 C C . GLN F 1 227 ? 15.048 28.696 55.567 1.00 23.47 205 GLN F C 1
ATOM 10786 O O . GLN F 1 227 ? 14.917 27.465 55.589 1.00 22.86 205 GLN F O 1
ATOM 10792 N N . GLN F 1 228 ? 15.790 29.321 54.651 1.00 23.83 206 GLN F N 1
ATOM 10793 C CA . GLN F 1 228 ? 16.498 28.585 53.599 1.00 24.12 206 GLN F CA 1
ATOM 10794 C C . GLN F 1 228 ? 17.489 27.521 54.129 1.00 24.28 206 GLN F C 1
ATOM 10795 O O . GLN F 1 228 ? 17.631 26.461 53.526 1.00 24.19 206 GLN F O 1
ATOM 10801 N N . ALA F 1 229 ? 18.154 27.797 55.250 1.00 24.42 207 ALA F N 1
ATOM 10802 C CA . ALA F 1 229 ? 19.090 26.837 55.819 1.00 24.66 207 ALA F CA 1
ATOM 10803 C C . ALA F 1 229 ? 18.302 25.651 56.382 1.00 24.56 207 ALA F C 1
ATOM 10804 O O . ALA F 1 229 ? 18.652 24.489 56.167 1.00 24.57 207 ALA F O 1
ATOM 10806 N N . VAL F 1 230 ? 17.223 25.974 57.084 1.00 24.21 208 VAL F N 1
ATOM 10807 C CA . VAL F 1 230 ? 16.360 25.008 57.721 1.00 24.23 208 VAL F CA 1
ATOM 10808 C C . VAL F 1 230 ? 15.683 24.078 56.708 1.00 24.32 208 VAL F C 1
ATOM 10809 O O . VAL F 1 230 ? 15.728 22.833 56.842 1.00 24.81 208 VAL F O 1
ATOM 10813 N N . GLU F 1 231 ? 15.076 24.668 55.687 1.00 24.28 209 GLU F N 1
ATOM 10814 C CA . GLU F 1 231 ? 14.289 23.886 54.730 1.00 23.59 209 GLU F CA 1
ATOM 10815 C C . GLU F 1 231 ? 15.173 22.987 53.863 1.00 23.83 209 GLU F C 1
ATOM 10816 O O . GLU F 1 231 ? 14.797 21.842 53.573 1.00 24.36 209 GLU F O 1
ATOM 10822 N N . SER F 1 232 ? 16.357 23.482 53.491 1.00 24.33 210 SER F N 1
ATOM 10823 C CA . SER F 1 232 ? 17.309 22.729 52.644 1.00 24.05 210 SER F CA 1
ATOM 10824 C C . SER F 1 232 ? 17.969 21.599 53.403 1.00 23.30 210 SER F C 1
ATOM 10825 O O . SER F 1 232 ? 18.218 20.539 52.844 1.00 23.36 210 SER F O 1
ATOM 10828 N N . THR F 1 233 ? 18.234 21.815 54.686 1.00 22.84 211 THR F N 1
ATOM 10829 C CA . THR F 1 233 ? 18.784 20.762 55.541 1.00 22.29 211 THR F CA 1
ATOM 10830 C C . THR F 1 233 ? 17.819 19.587 55.732 1.00 21.33 211 THR F C 1
ATOM 10831 O O . THR F 1 233 ? 18.246 18.426 55.746 1.00 21.20 211 THR F O 1
ATOM 10835 N N . LYS F 1 234 ? 16.524 19.887 55.868 1.00 20.76 212 LYS F N 1
ATOM 10836 C CA . LYS F 1 234 ? 15.525 18.835 55.987 1.00 19.87 212 LYS F CA 1
ATOM 10837 C C . LYS F 1 234 ? 15.533 17.970 54.724 1.00 20.32 212 LYS F C 1
ATOM 10838 O O . LYS F 1 234 ? 15.546 16.735 54.801 1.00 19.79 212 LYS F O 1
ATOM 10844 N N . ARG F 1 235 ? 15.529 18.635 53.574 1.00 20.89 213 ARG F N 1
ATOM 10845 C CA . ARG F 1 235 ? 15.574 17.956 52.285 1.00 22.16 213 ARG F CA 1
ATOM 10846 C C . ARG F 1 235 ? 16.826 17.083 52.125 1.00 22.29 213 ARG F C 1
ATOM 10847 O O . ARG F 1 235 ? 16.736 15.956 51.629 1.00 22.06 213 ARG F O 1
ATOM 10855 N N . VAL F 1 236 ? 17.981 17.594 52.559 1.00 22.26 214 VAL F N 1
ATOM 10856 C CA . VAL F 1 236 ? 19.216 16.806 52.544 1.00 22.55 214 VAL F CA 1
ATOM 10857 C C . VAL F 1 236 ? 19.028 15.468 53.295 1.00 23.06 214 VAL F C 1
ATOM 10858 O O . VAL F 1 236 ? 19.376 14.413 52.770 1.00 23.74 214 VAL F O 1
ATOM 10862 N N . LEU F 1 237 ? 18.442 15.494 54.490 1.00 22.50 215 LEU F N 1
ATOM 10863 C CA . LEU F 1 237 ? 18.307 14.262 55.266 1.00 22.03 215 LEU F CA 1
ATOM 10864 C C . LEU F 1 237 ? 17.161 13.405 54.778 1.00 21.48 215 LEU F C 1
ATOM 10865 O O . LEU F 1 237 ? 17.222 12.176 54.836 1.00 22.28 215 LEU F O 1
ATOM 10870 N N . ASN F 1 238 ? 16.109 14.039 54.294 1.00 20.53 216 ASN F N 1
ATOM 10871 C CA . ASN F 1 238 ? 14.969 13.278 53.830 1.00 20.48 216 ASN F CA 1
ATOM 10872 C C . ASN F 1 238 ? 15.142 12.651 52.449 1.00 21.00 216 ASN F C 1
ATOM 10873 O O . ASN F 1 238 ? 14.268 11.883 52.003 1.00 20.49 216 ASN F O 1
ATOM 10878 N N . ILE F 1 239 ? 16.259 12.964 51.783 1.00 22.03 217 ILE F N 1
ATOM 10879 C CA . ILE F 1 239 ? 16.628 12.252 50.567 1.00 23.13 217 ILE F CA 1
ATOM 10880 C C . ILE F 1 239 ? 16.813 10.781 50.929 1.00 24.04 217 ILE F C 1
ATOM 10881 O O . ILE F 1 239 ? 16.282 9.898 50.239 1.00 24.55 217 ILE F O 1
ATOM 10886 N N . HIS F 1 240 ? 17.495 10.515 52.041 1.00 24.49 218 HIS F N 1
ATOM 10887 C CA . HIS F 1 240 ? 17.685 9.133 52.493 1.00 25.48 218 HIS F CA 1
ATOM 10888 C C . HIS F 1 240 ? 16.350 8.444 52.829 1.00 24.46 218 HIS F C 1
ATOM 10889 O O . HIS F 1 240 ? 16.156 7.264 52.534 1.00 25.38 218 HIS F O 1
ATOM 10896 N N . LEU F 1 241 ? 15.425 9.184 53.415 1.00 23.61 219 LEU F N 1
ATOM 10897 C CA . LEU F 1 241 ? 14.094 8.672 53.693 1.00 23.30 219 LEU F CA 1
ATOM 10898 C C . LEU F 1 241 ? 13.357 8.328 52.391 1.00 22.75 219 LEU F C 1
ATOM 10899 O O . LEU F 1 241 ? 12.778 7.266 52.252 1.00 22.17 219 LEU F O 1
ATOM 10904 N N . GLU F 1 242 ? 13.427 9.227 51.424 1.00 23.15 220 GLU F N 1
ATOM 10905 C CA . GLU F 1 242 ? 12.708 9.054 50.164 1.00 23.35 220 GLU F CA 1
ATOM 10906 C C . GLU F 1 242 ? 13.203 7.867 49.335 1.00 22.62 220 GLU F C 1
ATOM 10907 O O . GLU F 1 242 ? 12.402 7.187 48.666 1.00 22.32 220 GLU F O 1
ATOM 10913 N N . ARG F 1 243 ? 14.511 7.625 49.386 1.00 21.13 221 ARG F N 1
ATOM 10914 C CA . ARG F 1 243 ? 15.106 6.491 48.691 1.00 20.14 221 ARG F CA 1
ATOM 10915 C C . ARG F 1 243 ? 14.657 5.181 49.313 1.00 19.72 221 ARG F C 1
ATOM 10916 O O . ARG F 1 243 ? 14.364 4.225 48.605 1.00 19.58 221 ARG F O 1
ATOM 10924 N N . ALA F 1 244 ? 14.590 5.139 50.641 1.00 19.61 222 ALA F N 1
ATOM 10925 C CA . ALA F 1 244 ? 14.109 3.940 51.334 1.00 19.87 222 ALA F CA 1
ATOM 10926 C C . ALA F 1 244 ? 12.634 3.613 51.062 1.00 19.45 222 ALA F C 1
ATOM 10927 O O . ALA F 1 244 ? 12.258 2.464 50.965 1.00 19.21 222 ALA F O 1
ATOM 10929 N N . VAL F 1 245 ? 11.813 4.644 50.961 1.00 20.24 223 VAL F N 1
ATOM 10930 C CA . VAL F 1 245 ? 10.385 4.509 50.670 1.00 21.09 223 VAL F CA 1
ATOM 10931 C C . VAL F 1 245 ? 10.163 4.043 49.203 1.00 21.35 223 VAL F C 1
ATOM 10932 O O . VAL F 1 245 ? 9.516 2.998 48.940 1.00 22.14 223 VAL F O 1
ATOM 10936 N N . LEU F 1 246 ? 10.703 4.816 48.263 1.00 20.44 224 LEU F N 1
ATOM 10937 C CA . LEU F 1 246 ? 10.623 4.492 46.854 1.00 20.69 224 LEU F CA 1
ATOM 10938 C C . LEU F 1 246 ? 10.988 2.997 46.581 1.00 20.72 224 LEU F C 1
ATOM 10939 O O . LEU F 1 246 ? 10.332 2.332 45.756 1.00 20.48 224 LEU F O 1
ATOM 10944 N N . ALA F 1 247 ? 11.975 2.467 47.305 1.00 19.58 225 ALA F N 1
ATOM 10945 C CA . ALA F 1 247 ? 12.371 1.055 47.155 1.00 20.22 225 ALA F CA 1
ATOM 10946 C C . ALA F 1 247 ? 11.269 0.004 47.514 1.00 20.27 225 ALA F C 1
ATOM 10947 O O . ALA F 1 247 ? 11.228 -1.091 46.937 1.00 19.79 225 ALA F O 1
ATOM 10949 N N . SER F 1 248 ? 10.367 0.364 48.429 1.00 19.51 226 SER F N 1
ATOM 10950 C CA . SER F 1 248 ? 9.510 -0.632 49.082 1.00 19.62 226 SER F CA 1
ATOM 10951 C C . SER F 1 248 ? 8.021 -0.299 49.146 1.00 18.69 226 SER F C 1
ATOM 10952 O O . SER F 1 248 ? 7.218 -1.199 49.344 1.00 19.15 226 SER F O 1
ATOM 10955 N N . LEU F 1 249 ? 7.665 0.985 49.036 1.00 17.96 227 LEU F N 1
ATOM 10956 C CA . LEU F 1 249 ? 6.300 1.446 49.294 1.00 17.45 227 LEU F CA 1
ATOM 10957 C C . LEU F 1 249 ? 5.222 0.800 48.384 1.00 17.54 227 LEU F C 1
ATOM 10958 O O . LEU F 1 249 ? 4.201 0.304 48.885 1.00 16.81 227 LEU F O 1
ATOM 10963 N N . ASP F 1 250 ? 5.475 0.799 47.073 1.00 18.00 228 ASP F N 1
ATOM 10964 C CA . ASP F 1 250 ? 4.551 0.241 46.058 1.00 19.28 228 ASP F CA 1
ATOM 10965 C C . ASP F 1 250 ? 4.228 -1.217 46.352 1.00 19.71 228 ASP F C 1
ATOM 10966 O O . ASP F 1 250 ? 3.050 -1.623 46.326 1.00 19.98 228 ASP F O 1
ATOM 10971 N N . TYR F 1 251 ? 5.269 -2.000 46.646 1.00 19.38 229 TYR F N 1
ATOM 10972 C CA . TYR F 1 251 ? 5.054 -3.382 46.998 1.00 19.59 229 TYR F CA 1
ATOM 10973 C C . TYR F 1 251 ? 4.280 -3.497 48.339 1.00 19.00 229 TYR F C 1
ATOM 10974 O O . TYR F 1 251 ? 3.293 -4.248 48.429 1.00 18.94 229 TYR F O 1
ATOM 10983 N N . ALA F 1 252 ? 4.712 -2.767 49.365 1.00 18.13 230 ALA F N 1
ATOM 10984 C CA . ALA F 1 252 ? 4.027 -2.866 50.661 1.00 18.16 230 ALA F CA 1
ATOM 10985 C C . ALA F 1 252 ? 2.560 -2.503 50.547 1.00 18.55 230 ALA F C 1
ATOM 10986 O O . ALA F 1 252 ? 1.695 -3.232 51.062 1.00 18.87 230 ALA F O 1
ATOM 10988 N N . LEU F 1 253 ? 2.248 -1.402 49.865 1.00 18.77 231 LEU F N 1
ATOM 10989 C CA . LEU F 1 253 ? 0.826 -1.045 49.726 1.00 19.52 231 LEU F CA 1
ATOM 10990 C C . LEU F 1 253 ? 0.061 -2.100 48.929 1.00 19.75 231 LEU F C 1
ATOM 10991 O O . LEU F 1 253 ? -1.106 -2.367 49.223 1.00 19.59 231 LEU F O 1
ATOM 10996 N N . SER F 1 254 ? 0.712 -2.686 47.918 1.00 19.87 232 SER F N 1
ATOM 10997 C CA . SER F 1 254 ? 0.047 -3.687 47.089 1.00 19.98 232 SER F CA 1
ATOM 10998 C C . SER F 1 254 ? -0.229 -4.932 47.920 1.00 19.98 232 SER F C 1
ATOM 10999 O O . SER F 1 254 ? -1.305 -5.523 47.810 1.00 20.39 232 SER F O 1
ATOM 11002 N N . ALA F 1 255 ? 0.730 -5.309 48.759 1.00 19.38 233 ALA F N 1
ATOM 11003 C CA . ALA F 1 255 ? 0.577 -6.479 49.623 1.00 19.86 233 ALA F CA 1
ATOM 11004 C C . ALA F 1 255 ? -0.470 -6.261 50.744 1.00 20.48 233 ALA F C 1
ATOM 11005 O O . ALA F 1 255 ? -1.184 -7.202 51.131 1.00 20.76 233 ALA F O 1
ATOM 11007 N N . GLU F 1 256 ? -0.569 -5.030 51.244 1.00 20.58 234 GLU F N 1
ATOM 11008 C CA . GLU F 1 256 ? -1.566 -4.692 52.238 1.00 21.57 234 GLU F CA 1
ATOM 11009 C C . GLU F 1 256 ? -2.974 -4.685 51.661 1.00 22.61 234 GLU F C 1
ATOM 11010 O O . GLU F 1 256 ? -3.933 -5.068 52.341 1.00 22.69 234 GLU F O 1
ATOM 11016 N N . SER F 1 257 ? -3.097 -4.269 50.404 1.00 23.40 235 SER F N 1
ATOM 11017 C CA . SER F 1 257 ? -4.359 -4.337 49.690 1.00 24.64 235 SER F CA 1
ATOM 11018 C C . SER F 1 257 ? -4.841 -5.798 49.624 1.00 25.93 235 SER F C 1
ATOM 11019 O O . SER F 1 257 ? -6.050 -6.098 49.719 1.00 25.74 235 SER F O 1
ATOM 11022 N N . GLN F 1 258 ? -3.887 -6.713 49.487 1.00 26.58 236 GLN F N 1
ATOM 11023 C CA . GLN F 1 258 ? -4.212 -8.133 49.424 1.00 28.11 236 GLN F CA 1
ATOM 11024 C C . GLN F 1 258 ? -4.649 -8.650 50.796 1.00 27.31 236 GLN F C 1
ATOM 11025 O O . GLN F 1 258 ? -5.494 -9.544 50.873 1.00 27.38 236 GLN F O 1
ATOM 11031 N N . SER F 1 259 ? -4.080 -8.077 51.863 1.00 26.80 237 SER F N 1
ATOM 11032 C CA . SER F 1 259 ? -4.435 -8.426 53.254 1.00 26.56 237 SER F CA 1
ATOM 11033 C C . SER F 1 259 ? -5.899 -8.188 53.522 1.00 27.50 237 SER F C 1
ATOM 11034 O O . SER F 1 259 ? -6.593 -9.054 54.074 1.00 28.29 237 SER F O 1
ATOM 11037 N N . PHE F 1 260 ? -6.367 -7.003 53.149 1.00 27.55 238 PHE F N 1
ATOM 11038 C CA . PHE F 1 260 ? -7.738 -6.619 53.426 1.00 29.22 238 PHE F CA 1
ATOM 11039 C C . PHE F 1 260 ? -8.719 -7.703 52.967 1.00 30.44 238 PHE F C 1
ATOM 11040 O O . PHE F 1 260 ? -9.841 -7.779 53.453 1.00 30.62 238 PHE F O 1
ATOM 11048 N N . VAL F 1 261 ? -8.270 -8.550 52.046 1.00 30.78 239 VAL F N 1
ATOM 11049 C CA . VAL F 1 261 ? -9.160 -9.445 51.339 1.00 31.82 239 VAL F CA 1
ATOM 11050 C C . VAL F 1 261 ? -9.026 -10.908 51.783 1.00 32.29 239 VAL F C 1
ATOM 11051 O O . VAL F 1 261 ? -9.818 -11.746 51.370 1.00 33.56 239 VAL F O 1
ATOM 11055 N N . THR F 1 262 ? -8.063 -11.204 52.654 1.00 32.01 240 THR F N 1
ATOM 11056 C CA . THR F 1 262 ? -7.872 -12.578 53.149 1.00 32.30 240 THR F CA 1
ATOM 11057 C C . THR F 1 262 ? -8.916 -12.932 54.200 1.00 33.73 240 THR F C 1
ATOM 11058 O O . THR F 1 262 ? -9.445 -12.048 54.892 1.00 32.78 240 THR F O 1
ATOM 11062 N N . GLU F 1 263 ? -9.188 -14.237 54.319 1.00 35.15 241 GLU F N 1
ATOM 11063 C CA . GLU F 1 263 ? -10.071 -14.745 55.359 1.00 36.62 241 GLU F CA 1
ATOM 11064 C C . GLU F 1 263 ? -9.486 -14.460 56.734 1.00 36.25 241 GLU F C 1
ATOM 11065 O O . GLU F 1 263 ? -10.226 -14.011 57.598 1.00 36.73 241 GLU F O 1
ATOM 11071 N N . ASP F 1 264 ? -8.168 -14.643 56.918 1.00 35.54 242 ASP F N 1
ATOM 11072 C CA . ASP F 1 264 ? -7.536 -14.349 58.215 1.00 35.81 242 ASP F CA 1
ATOM 11073 C C . ASP F 1 264 ? -7.871 -12.937 58.661 1.00 36.02 242 ASP F C 1
ATOM 11074 O O . ASP F 1 264 ? -8.133 -12.699 59.833 1.00 36.70 242 ASP F O 1
ATOM 11079 N N . PHE F 1 265 ? -7.860 -11.992 57.735 1.00 36.18 243 PHE F N 1
ATOM 11080 C CA . PHE F 1 265 ? -8.191 -10.630 58.116 1.00 36.58 243 PHE F CA 1
ATOM 11081 C C . PHE F 1 265 ? -9.694 -10.437 58.316 1.00 38.33 243 PHE F C 1
ATOM 11082 O O . PHE F 1 265 ? -10.105 -9.857 59.325 1.00 38.88 243 PHE F O 1
ATOM 11090 N N . ARG F 1 266 ? -10.499 -10.916 57.359 1.00 39.57 244 ARG F N 1
ATOM 11091 C CA . ARG F 1 266 ? -11.953 -10.792 57.418 1.00 40.98 244 ARG F CA 1
ATOM 11092 C C . ARG F 1 266 ? -12.483 -11.377 58.723 1.00 41.77 244 ARG F C 1
ATOM 11093 O O . ARG F 1 266 ? -13.403 -10.833 59.325 1.00 42.72 244 ARG F O 1
ATOM 11101 N N . SER F 1 267 ? -11.862 -12.468 59.160 1.00 41.86 245 SER F N 1
ATOM 11102 C CA . SER F 1 267 ? -12.231 -13.170 60.384 1.00 42.43 245 SER F CA 1
ATOM 11103 C C . SER F 1 267 ? -11.842 -12.418 61.666 1.00 42.33 245 SER F C 1
ATOM 11104 O O . SER F 1 267 ? -12.595 -12.431 62.642 1.00 42.77 245 SER F O 1
ATOM 11107 N N . ILE F 1 268 ? -10.660 -11.800 61.667 1.00 41.62 246 ILE F N 1
ATOM 11108 C CA . ILE F 1 268 ? -10.129 -11.129 62.854 1.00 41.11 246 ILE F CA 1
ATOM 11109 C C . ILE F 1 268 ? -10.846 -9.796 63.063 1.00 42.05 246 ILE F C 1
ATOM 11110 O O . ILE F 1 268 ? -11.101 -9.375 64.196 1.00 42.35 246 ILE F O 1
ATOM 11115 N N . VAL F 1 269 ? -11.189 -9.145 61.959 1.00 42.87 247 VAL F N 1
ATOM 11116 C CA . VAL F 1 269 ? -11.751 -7.802 62.015 1.00 44.13 247 VAL F CA 1
ATOM 11117 C C . VAL F 1 269 ? -13.250 -7.849 62.333 1.00 45.71 247 VAL F C 1
ATOM 11118 O O . VAL F 1 269 ? -13.819 -6.896 62.877 1.00 45.95 247 VAL F O 1
ATOM 11122 N N . THR F 1 270 ? -13.871 -8.979 62.017 1.00 46.88 248 THR F N 1
ATOM 11123 C CA . THR F 1 270 ? -15.267 -9.196 62.351 1.00 48.62 248 THR F CA 1
ATOM 11124 C C . THR F 1 270 ? -15.466 -9.194 63.885 1.00 49.23 248 THR F C 1
ATOM 11125 O O . THR F 1 270 ? -16.279 -8.404 64.404 1.00 49.43 248 THR F O 1
ATOM 11129 N N . LYS F 1 271 ? -14.694 -10.028 64.587 1.00 48.93 249 LYS F N 1
ATOM 11130 C CA . LYS F 1 271 ? -14.721 -10.078 66.053 1.00 49.91 249 LYS F CA 1
ATOM 11131 C C . LYS F 1 271 ? -14.424 -8.697 66.682 1.00 50.27 249 LYS F C 1
ATOM 11132 O O . LYS F 1 271 ? -15.166 -8.215 67.544 1.00 50.72 249 LYS F O 1
ATOM 11134 N N . LEU F 1 272 ? -13.356 -8.049 66.230 1.00 50.01 250 LEU F N 1
ATOM 11135 C CA . LEU F 1 272 ? -13.001 -6.734 66.761 1.00 50.49 250 LEU F CA 1
ATOM 11136 C C . LEU F 1 272 ? -14.027 -5.607 66.472 1.00 51.21 250 LEU F C 1
ATOM 11137 O O . LEU F 1 272 ? -15.066 -5.805 65.825 1.00 51.88 250 LEU F O 1
#

Radius of gyration: 30.65 Å; Cα contacts (8 Å, |Δi|>4): 3641; chains: 6; bounding box: 74×83×73 Å

InterPro domains:
  IPR001753 Enoyl-CoA hydratase/isomerase-like domain [PF00378] (15-244)
  IPR029045 ClpP/crotonase-like domain superfamily [SSF52096] (3-253)

Nearest PDB structures (foldseek):
  3rrv-assembly1_C  TM=1.003E+00  e=3.121E-47  Mycobacterium avium subsp. paratuberculosis
  7m3w-assembly1_B  TM=9.538E-01  e=1.161E-22  Mycobacterium avium subsp. paratuberculosis K-10
  3fdu-assembly1_A  TM=9.154E-01  e=9.454E-19  Acinetobacter baumannii ATCC 17978
  6p5u-assembly1_C  TM=8.434E-01  e=1.370E-16  uncultured organism
  6p5u-assembly1_F  TM=8.429E-01  e=4.481E-16  uncultured organism

Solvent-accessible surface area: 44820 Å² total; per-residue (Å²): 74,97,38,41,113,16,3,70,40,123,64,56,66,21,0,16,8,0,26,0,50,51,54,152,46,87,0,12,9,28,35,71,0,15,35,2,0,7,59,0,0,44,93,0,6,35,27,90,91,0,68,1,0,0,0,9,7,21,59,74,2,0,0,38,5,28,34,88,43,16,24,30,91,4,9,85,55,67,123,27,29,47,67,11,32,35,1,11,38,21,0,0,9,4,2,1,29,4,27,0,0,1,0,0,0,0,34,5,35,0,19,5,18,0,1,0,2,1,3,1,0,0,1,0,23,0,18,104,137,4,42,2,5,0,46,22,1,53,28,2,5,0,0,0,18,0,0,0,1,0,2,32,30,8,13,9,0,0,6,0,1,14,14,0,2,65,20,59,164,2,50,0,91,96,0,42,82,30,0,4,0,9,69,60,3,138,74,8,51,49,69,0,37,47,11,0,93,150,4,26,94,41,16,69,54,0,6,37,13,2,6,28,0,1,0,2,19,0,4,45,16,2,24,15,1,6,13,25,0,10,15,2,14,32,49,0,6,50,35,82,71,0,104,62,46,1,90,155,68,32,103,179,159,142,17,132,39,44,109,21,2,71,40,120,67,53,66,21,0,16,8,0,26,1,46,51,59,153,44,92,0,9,10,29,39,66,0,16,40,2,1,6,43,0,0,63,89,0,15,39,28,88,90,0,68,0,0,0,0,8,8,22,56,77,2,0,2,39,3,27,31,75,42,14,22,94,92,4,6,82,52,65,122,22,29,49,60,11,39,50,2,10,19,40,1,0,23,14,2,1,40,5,27,0,0,2,0,0,0,0,30,3,36,0,20,5,9,0,1,0,1,1,4,1,0,0,0,0,20,0,8,108,131,3,44,2,5,2,47,17,1,50,31,1,6,0,1,0,30,0,0,0,0,0,1,29,30,11,10,11,0,0,10,0,2,17,13,1,2,60,18,50,167,2,48,0,101,89,0,40,134,30,1,2,0,8,73,53,3,126,74,7,46,52,76,0,35,62,13,0,96,132,3,19,148,37,14,72,55,0,6,36,12,1,5,39,0,0,0,4,18,1,10,42,14,0,28,15,1,6,24,24,0,9,11,4,11,18,20,0,9,54,32,83,66,0,107,78,54,0,66,74,63,22,103,156,203,78,134,38,40,113,26,3,72,36,118,70,54,66,19,0,16,9,0,29,0,48,49,56,150,44,81,0,10,8,27,37,75,0,10,40,3,0,6,65,0,0,61,87,0,15,35,34,92,87,0,71,0,0,0,0,6,7,20,56,73,3,0,0,41,4,33,29,120,45,13,21,46,97,4,27,93,59,65,124,30,36,49,58,11,32,46,1,9,41,38,1,1,10,12,2,1,41,5,28,0,0,2,0,0,0,0,35,2,35,0,18,6,9,0,1,0,1,1,3,1,0,1,1,0,23,0,16,46,146,4,44,2,6,2,49,18,1,55,39,1,7,0,1,0,31,0,3,1,1,0,1,29,36,8,13,10,1,0,10,0,2,16,10,0,2,34,19,48,166,1,43,0,98,85,0,37,134,28,0,3,0,7,71,63,3,144,79,8,46,52,76,0,34,56,13,0,90,151,6,20,151,43,13,68,54,0,7,36,12,0,5,26,0,0,1,2,18,0,5,47,13,2,22,15,1,7,17,25,0,8,13,3,6,29,46,0,8,83,33,83,70,0,38,74,62,8,108,97,78,77,102,33,40,109,25,2,75,38,118,71,60,66,18,0,18,7,0,28,1,53,54,52,151,50,87,0,11,9,31,31,77,0,15,32,1,0,8,66,0,0,63,98,0,10,33,30,84,90,0,72,0,0,0,0,7,7,18,58,81,1,0,1,40,2,31,28,107,47,16,24,38,97,2,9,88,58,67,119,28,35,51,61,9,33,45,0,12,33,35,0,0,7,12,2,0,14,2,25,0,1,2,0,0,0,0,32,5,33,0,18,5,14,0,1,0,2,1,3,1,0,0,1,0,21,0,16,110,134,5,40,2,5,0,32,19,2,87,31,2,5,0,0,0,26,0,0,0,1,0,1,30,36,6,14,9,0,0,8,0,2,18,12,0,4,51,11,45,168,3,52,0,96,72,0,46,130,33,0,2,0,3,65,59,5,148,77,10,46,54,69,0,34,51,10,0,92,141,5,24,157,40,14,68,53,0,6,37,12,1,5,17,0,0,0,3,19,1,9,46,13,0,20,17,1,4,15,29,0,8,11,4,12,16,28,0,6,58,34,80,72,0,103,73,50,3,109,85,106,101,41,126,21,38,109,22,3,73,21,123,66,54,64,22,0,14,11,0,27,1,53,51,60,149,46,85,0,9,7,28,36,76,0,11,35,1,0,5,63,0,0,56,87,0,14,43,30,89,92,0,65,0,0,0,0,8,7,24,56,78,3,0,1,38,5,25,34,97,36,12,20,82,98,4,28,86,65,65,120,33,31,50,58,10,34,50,2,6,22,37,1,0,23,13,4,2,60,6,22,0,0,2,0,0,0,0,30,4,34,0,24,4,10,0,1,0,1,1,2,2,0,0,0,0,21,0,8,103,135,4,42,2,4,3,44,17,2,48,29,1,7,0,1,0,26,0,1,0,1,0,1,28,39,7,11,10,1,0,12,0,1,15,17,0,3,52,17,42,168,0,50,0,98,72,0,42,122,27,2,2,0,8,73,52,3,87,78,9,52,50,78,0,34,56,12,0,88,142,4,18,152,38,16,72,56,0,7,36,12,3,6,48,1,0,2,4,19,1,7,42,11,1,26,16,1,8,33,26,0,10,13,4,7,29,24,0,8,93,34,84,70,0,38,75,51,0,59,70,86,43,120,94,45,92,31,40,114,30,3,74,14,120,64,53,66,21,0,18,7,0,29,0,49,51,58,150,43,90,0,10,7,30,29,80,0,13,36,2,0,7,60,0,0,58,93,0,10,35,28,88,89,0,67,0,0,0,0,5,7,19,62,75,2,0,0,37,2,33,28,98,49,14,18,43,110,3,10,86,63,56,121,24,41,51,62,8,35,42,1,2,28,18,0,0,4,13,1,1,23,5,27,0,0,1,0,0,0,0,32,4,38,0,19,4,10,0,1,0,2,1,3,1,0,1,1,0,22,0,16,70,147,4,43,3,5,2,46,17,1,51,26,2,7,0,2,0,20,0,1,0,1,0,2,33,32,8,11,10,1,0,10,0,2,14,14,1,3,47,21,55,164,2,56,0,131,90,0,34,132,30,2,3,0,5,73,50,3,149,76,7,49,47,74,0,39,55,13,0,94,149,4,26,94,38,12,67,55,0,5,35,11,0,6,23,0,1,1,2,21,0,6,47,14,1,19,16,0,0,13,27,0,6,16,4,10,29,44,0,7,50,37,122,68,0,92,63,52,7,110,95,103

B-factor: mean 26.97, std 8.34, range [2.0, 65.95]

Organism: Mycolicibacterium paratuberculosis (strain ATCC BAA-968 / K-10) (NCBI:txid262316)

Secondary structure (DSSP, 8-state):
----TTEEEEEETTEEEEEE--GGGTT-B-HHHHHHHHHHHHHHHH-TT--EEEEEESTT-SB--B-HHHHHHHHH-HHHHHHHHHHHHHHHHHHHH-SS-EEEEE-S-EETHHHHHHHTSSEEEEETT-EEE--HHHHT----SSHHHHGGGTS-HHHHHHHHHH---EEHHHHHHHTS-SEEESSHHHHHHHHHHHHHHS-HHHHHHHHHHHHHHHHHHHHHHHHHHHHHHHHHTTSHHHHHHHHHHH---/-----TTEEEEEETTEEEEEE--GGGTS-B-HHHHHHHHHHHHHHHT-TT--EEEEEESTT-SB--B-HHHHHHHTT-HHHHHHHHHHHHHHHHHHHH-SS-EEEEE-S-EETHHHHHHHTSSEEEEETT-EEE--TGGGT----SSHHHHGGGTS-HHHHHHHHHH---EEHHHHHHHTS-SEEESSHHHHHHHHHHHHHTS-HHHHHHHHHHHHHHHHHHHHHHHHHHHHHHHHHHTSHHHHHHHHHHH---/----TTEEEEEETTEEEEEE--GGGTT-B-HHHHHHHHHHHHHHHH-TT--EEEEEESTT-SB-SB-HHHHHHHTT-HHHHHHHHHHHHHHHHHHHH-SS-EEEEE-S-EETHHHHHHHTSSEEEEETT-EEE--TGGGT----SSHHHHGGGTS-HHHHHHHHHH---EEHHHHHHHTS-SEEESSHHHHHHHHHHHHHTS-HHHHHHHHHHHHHHHHHHHHHHHHHHHHHHHHHHT-HHHHHHHHH-/----TTEEEEEETTEEEEEE--GGGTT-B-HHHHHHHHHHHHHHHH-TT--EEEEEESTT-SB--B-HHHHHHHHH-HHHHHHHHHHHHHHHHHHHH-SS-EEEEE-S-EETHHHHHHHHSSEEEEETT-EEE--TGGGT----SSHHHHGGGTS-HHHHHHHHHH---EEHHHHHHHTSSSEEESSHHHHHHHHHHHHHHS-HHHHHHHHHHHHHHHHHHHHHHHHHHHHHHHHHHTSHHHHHHHHT-/--S--TTEEEEEETTEEEEEE--GGGTT-B-HHHHHHHHHHHHHHHT-TT--EEEEEESTT-SEESB-HHHHHHHTT-HHHHHHHHHHHHHHHHHHHH-SS-EEEEE-S-EETHHHHHHHTSSEEEEETT-EEE--TGGGT----SSSTTTGGGTS-HHHHHHHHHH---EEHHHHHHHTS-SEEESSHHHHHHHHHHHHHHS-HHHHHHHHHHHHHHHHHHHHHHHHHHHHHHHHHHTSHHHHHHHHHHT-/-TT--TTEEEEEETTEEEEEE--GGGTT-B-HHHHHHHHHHHHHHHT-TT--EEEEEESTT-SB--B-HHHHHHHTT-HHHHHHHHHHHHHHHHHHHH-SS-EEEEE-S-EETHHHHHHHTSSEEEEETT-EEE--TGGGT----SSHHHHGGGTS-HHHHHHHHHH---EEHHHHHHHTS-SEEESSHHHHHHHHHHHHHTS-HHHHHHHHHHHHHHHHHHHHHHHHHHHHHHHHHTTSHHHHHHHHH-

Sequence (1507 aa):
YDMPTEIDVRADGALRIITLNRPDSLNSVNDDLHVGLARLWQRLTDDPTARAAVITGAGRAFSAGGDFGYLKELSADADLRAKTIRDGREIVLGMARCRIPVVAAVNGPAVGLGCSLVALSDIVYIAENAYLADPHVQVGLVAADDGGPLTWPLHISLLLAKEYALTGTRISAQRAVELGLANHVADDPVAEAIACAKKILELPQQAVESTKRVLNIHLERAVLASLDYALSAESQSFVTEDFRSIVTKLADKNVYDMPTEIDVRADGALRIITLNRPDSLNSVNDDLHVGLARLWQRLTDDPTARAAVITGAGRAFSAGGDFGYLKELSADADLRAKTIRDGREIVLGMARCRIPVVAAVNGPAVGLGCSLVALSDIVYIAENAYLADPHVQVGLVAADDGGPLTWPLHISLLLAKEYALTGTRISAQRAVELGLANHVADDPVAEAIACAKKILELPQQAVESTKRVLNIHLERAVLASLDYALSAESQSFVTEDFRSIVTKLADKNYDMPTEIDVRADGALRIITLNRPDSLNSVNDDLHVGLARLWQRLTDDPTARAAVITGAGRAFSAGGDFGYLKELSADADLRAKTIRDGREIVLGMARCRIPVVAAVNGPAVGLGCSLVALSDIVYIAENAYLADPHVQVGLVAADDGGPLTWPLHISLLLAKEYALTGTRISAQRAVELGLANHVADDPVAEAIACAKKILELPQQAVESTKRVLNIHLERAVLASLDYALSAESQSFVTEDFRSIVTKLYDMPTEIDVRADGALRIITLNRPDSLNSVNDDLHVGLARLWQRLTDDPTARAAVITGAGRAFSAGGDFGYLKELSADADLRAKTIRDGREIVLGMARCRIPVVAAVNGPAVGLGCSLVALSDIVYIAENAYLADPHVQVGLVAADDGGPLTWPLHISLLLAKEYALTGTRISAQRAVELGLANHVADDPVAEAIACAKKILELPQQAVESTKRVLNIHLERAVLASLDYALSAESQSFVTEDFRSIVTKLVYDMPTEIDVRADGALRIITLNRPDSLNSVNDDLHVGLARLWQRLTDDPTARAAVITGAGRAFSAGGDFGYLKELSADADLRAKTIRDGREIVLGMARCRIPVVAAVNGPAVGLGCSLVALSDIVYIAENAYLADPHVQVGLVAADDGGPLTWPLHISLLLAKEYALTGTRISAQRAVELGLANHVADDPVAEAIACAKKILELPQQAVESTKRVLNIHLERAVLASLDYALSAESQSFVTEDFRSIVTKLADVYDMPTEIDVRADGALRIITLNRPDSLNSVNDDLHVGLARLWQRLTDDPTARAAVITGAGRAFSAGGDFGYLKELSADADLRAKTIRDGREIVLGMARCRIPVVAAVNGPAVGLGCSLVALSDIVYIAENAYLADPHVQVGLVAADGGPLTWPLHISLLLAKEYALTGTRISAQRAVELGLANHVADDPVAEAIACAKKILELPQQAVESTKRVLNIHLERAVLASLDYALSAESQSFVTEDFRSIVTKL

CATH classification: 3.90.226.10